Protein AF-0000000077498565 (afdb_homodimer)

pLDDT: mean 77.13, std 24.55, range [16.66, 98.38]

Structure (mmCIF, N/CA/C/O backbone):
data_AF-0000000077498565-model_v1
#
loop_
_entity.id
_entity.type
_entity.pdbx_description
1 polymer 'PGBD5 protein'
#
loop_
_atom_site.group_PDB
_atom_site.id
_atom_site.type_symbol
_atom_site.label_atom_id
_atom_site.label_alt_id
_atom_site.label_comp_id
_atom_site.label_asym_id
_atom_site.label_entity_id
_atom_site.label_seq_id
_atom_site.pdbx_PDB_ins_code
_atom_site.Cartn_x
_atom_site.Cartn_y
_atom_site.Cartn_z
_atom_site.occupancy
_atom_site.B_iso_or_equiv
_atom_site.auth_seq_id
_atom_site.auth_comp_id
_atom_site.auth_asym_id
_atom_site.auth_atom_id
_atom_site.pdbx_PDB_model_num
ATOM 1 N N . MET A 1 1 ? 19.656 -50.844 2.588 1 38.56 1 MET A N 1
ATOM 2 C CA . MET A 1 1 ? 18.281 -50.594 2.15 1 38.56 1 MET A CA 1
ATOM 3 C C . MET A 1 1 ? 17.578 -49.656 3.125 1 38.56 1 MET A C 1
ATOM 5 O O . MET A 1 1 ? 16.844 -48.75 2.709 1 38.56 1 MET A O 1
ATOM 9 N N . ASP A 1 2 ? 17.828 -49.844 4.434 1 45.5 2 ASP A N 1
ATOM 10 C CA . ASP A 1 2 ? 17.141 -49.094 5.488 1 45.5 2 ASP A CA 1
ATOM 11 C C . ASP A 1 2 ? 17.703 -47.688 5.598 1 45.5 2 ASP A C 1
ATOM 13 O O . ASP A 1 2 ? 16.953 -46.75 5.875 1 45.5 2 ASP A O 1
ATOM 17 N N . ALA 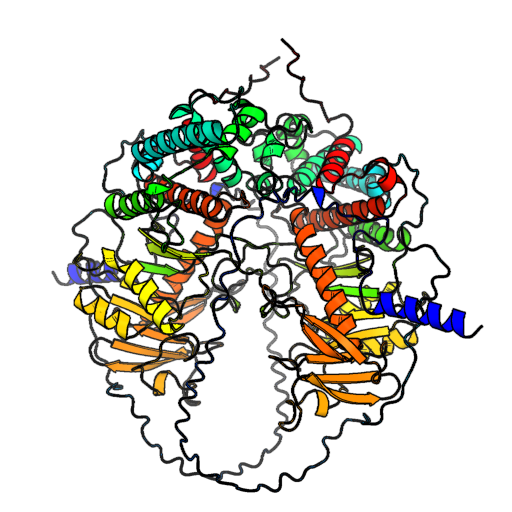A 1 3 ? 18.984 -47.594 5.527 1 50.53 3 ALA A N 1
ATOM 18 C CA . ALA A 1 3 ? 19.625 -46.281 5.672 1 50.53 3 ALA A CA 1
ATOM 19 C C . ALA A 1 3 ? 19.266 -45.375 4.508 1 50.53 3 ALA A C 1
ATOM 21 O O . ALA A 1 3 ? 19.062 -44.156 4.695 1 50.53 3 ALA A O 1
ATOM 22 N N . GLU A 1 4 ? 19.281 -45.906 3.363 1 44.91 4 GLU A N 1
ATOM 23 C CA . GLU A 1 4 ? 18.891 -45.125 2.193 1 44.91 4 GLU A CA 1
ATOM 24 C C . GLU A 1 4 ? 17.438 -44.656 2.279 1 44.91 4 GLU A C 1
ATOM 26 O O . GLU A 1 4 ? 17.109 -43.531 1.896 1 44.91 4 GLU A O 1
ATOM 31 N N . GLU A 1 5 ? 16.578 -45.562 2.777 1 41.78 5 GLU A N 1
ATOM 32 C CA . GLU A 1 5 ? 15.172 -45.188 2.982 1 41.78 5 GLU A CA 1
ATOM 33 C C . GLU A 1 5 ? 15.031 -44.125 4.051 1 41.78 5 GLU A C 1
ATOM 35 O O . GLU A 1 5 ? 14.203 -43.219 3.918 1 41.78 5 GLU A O 1
ATOM 40 N N . GLU A 1 6 ? 15.828 -44.219 5.062 1 44.88 6 GLU A N 1
ATOM 41 C CA . GLU A 1 6 ? 15.797 -43.219 6.125 1 44.88 6 GLU A CA 1
ATOM 42 C C . GLU A 1 6 ? 16.25 -41.844 5.609 1 44.88 6 GLU A C 1
ATOM 44 O O . GLU A 1 6 ? 15.68 -40.812 5.98 1 44.88 6 GLU A O 1
ATOM 49 N N . GLN A 1 7 ? 17.266 -41.812 4.832 1 42.19 7 GLN A N 1
ATOM 50 C CA . GLN A 1 7 ? 17.75 -40.562 4.254 1 42.19 7 GLN A CA 1
ATOM 51 C C . GLN A 1 7 ? 16.75 -40 3.264 1 42.19 7 GLN A C 1
ATOM 53 O O . GLN A 1 7 ? 16.578 -38.781 3.189 1 42.19 7 GLN A O 1
ATOM 58 N N . ARG A 1 8 ? 16.172 -40.812 2.443 1 43.88 8 ARG A N 1
ATOM 59 C CA . ARG A 1 8 ? 15.117 -40.375 1.535 1 43.88 8 ARG A CA 1
ATOM 60 C C . ARG A 1 8 ? 13.906 -39.875 2.307 1 43.88 8 ARG A C 1
ATOM 62 O O . ARG A 1 8 ? 13.281 -38.875 1.92 1 43.88 8 ARG A O 1
ATOM 69 N N . ARG A 1 9 ? 13.594 -40.531 3.371 1 43.62 9 ARG A N 1
ATOM 70 C CA . ARG A 1 9 ? 12.516 -40.125 4.258 1 43.62 9 ARG A CA 1
ATOM 71 C C . ARG A 1 9 ? 12.844 -38.781 4.906 1 43.62 9 ARG A C 1
ATOM 73 O O . ARG A 1 9 ? 11.977 -37.906 5.02 1 43.62 9 ARG A O 1
ATOM 80 N N . ALA A 1 10 ? 13.984 -38.688 5.398 1 44.84 10 ALA A N 1
ATOM 81 C CA . ALA A 1 10 ? 14.414 -37.438 6.023 1 44.84 10 ALA A CA 1
ATOM 82 C C . ALA A 1 10 ? 14.406 -36.281 5.023 1 44.84 10 ALA A C 1
ATOM 84 O O . ALA A 1 10 ? 14.023 -35.156 5.359 1 44.84 10 ALA A O 1
ATOM 85 N N . GLY A 1 11 ? 14.844 -36.594 3.824 1 43.94 11 GLY A N 1
ATOM 86 C CA . GLY A 1 11 ? 14.828 -35.562 2.771 1 43.94 11 GLY A CA 1
ATOM 87 C C . GLY A 1 11 ? 13.422 -35.188 2.355 1 43.94 11 GLY A C 1
ATOM 88 O O . GLY A 1 11 ? 13.156 -34 2.111 1 43.94 11 GLY A O 1
ATOM 89 N N . GLY A 1 12 ? 12.594 -36.188 2.236 1 45.84 12 GLY A N 1
ATOM 90 C CA . GLY A 1 12 ? 11.195 -35.938 1.886 1 45.84 12 GLY A CA 1
ATOM 91 C C . GLY A 1 12 ? 10.461 -35.094 2.908 1 45.84 12 GLY A C 1
ATOM 92 O O . GLY A 1 12 ? 9.633 -34.25 2.547 1 45.84 12 GLY A O 1
ATOM 93 N N . LEU A 1 13 ? 10.734 -35.375 4.066 1 47.34 13 LEU A N 1
ATOM 94 C CA . LEU A 1 13 ? 10.094 -34.656 5.168 1 47.34 13 LEU A CA 1
ATOM 95 C C . LEU A 1 13 ? 10.562 -33.188 5.219 1 47.34 13 LEU A C 1
ATOM 97 O O . LEU A 1 13 ? 9.781 -32.312 5.543 1 47.34 13 LEU A O 1
ATOM 101 N N . HIS A 1 14 ? 11.766 -33.031 4.844 1 50.91 14 HIS A N 1
ATOM 102 C CA . HIS A 1 14 ? 12.305 -31.672 4.957 1 50.91 14 HIS A CA 1
ATOM 103 C C . HIS A 1 14 ? 11.57 -30.703 4.023 1 50.91 14 HIS A C 1
ATOM 105 O O . HIS A 1 14 ? 11.258 -29.578 4.41 1 50.91 14 HIS A O 1
ATOM 111 N N . HIS A 1 15 ? 11.219 -31.281 2.857 1 52.72 15 HIS A N 1
ATOM 112 C CA . HIS A 1 15 ? 10.547 -30.406 1.9 1 52.72 15 HIS A CA 1
ATOM 113 C C . HIS A 1 15 ? 9.102 -30.141 2.318 1 52.72 15 HIS A C 1
ATOM 115 O O . HIS A 1 15 ? 8.531 -29.109 1.965 1 52.72 15 HIS A O 1
ATOM 121 N N . LEU A 1 16 ? 8.625 -31.078 3.051 1 53.31 16 LEU A N 1
ATOM 122 C CA . LEU A 1 16 ? 7.254 -30.922 3.523 1 53.31 16 LEU A CA 1
ATOM 123 C C . LEU A 1 16 ? 7.184 -29.906 4.66 1 53.31 16 LEU A C 1
ATOM 125 O O . LEU A 1 16 ? 6.156 -29.266 4.855 1 53.31 16 LEU A O 1
ATOM 129 N N . LEU A 1 17 ? 8.297 -29.906 5.406 1 49.78 17 LEU A N 1
ATOM 130 C CA . LEU A 1 17 ? 8.273 -29.078 6.609 1 49.78 17 LEU A CA 1
ATOM 131 C C . LEU A 1 17 ? 8.734 -27.656 6.297 1 49.78 17 LEU A C 1
ATOM 133 O O . LEU A 1 17 ? 8.344 -26.719 6.988 1 49.78 17 LEU A O 1
ATOM 137 N N . ARG A 1 18 ? 9.727 -27.516 5.574 1 51.69 18 ARG A N 1
ATOM 138 C CA . ARG A 1 18 ? 10.289 -26.219 5.234 1 51.69 18 ARG A CA 1
ATOM 139 C C . ARG A 1 18 ? 10.367 -26.031 3.723 1 51.69 18 ARG A C 1
ATOM 141 O O . ARG A 1 18 ? 10.75 -26.953 3 1 51.69 18 ARG A O 1
ATOM 148 N N . PRO A 1 19 ? 9.68 -25.016 3.416 1 43.88 19 PRO A N 1
ATOM 149 C CA . PRO A 1 19 ? 10.062 -24.766 2.023 1 43.88 19 PRO A CA 1
ATOM 150 C C . PRO A 1 19 ? 11.578 -24.766 1.817 1 43.88 19 PRO A C 1
ATOM 152 O O . PRO A 1 19 ? 12.336 -24.562 2.77 1 43.88 19 PRO A O 1
ATOM 155 N N . PRO A 1 20 ? 12.141 -25.531 1.088 1 41.34 20 PRO A N 1
ATOM 156 C CA . PRO A 1 20 ? 13.602 -25.531 0.944 1 41.34 20 PRO A CA 1
ATOM 157 C C . PRO A 1 20 ? 14.242 -24.188 1.265 1 41.34 20 PRO A C 1
ATOM 159 O O . PRO A 1 20 ? 13.625 -23.141 1.045 1 41.34 20 PRO A O 1
ATOM 162 N N . PRO A 1 21 ? 15.094 -24.266 2.344 1 33.91 21 PRO A N 1
ATOM 163 C CA . PRO A 1 21 ? 15.695 -23.062 2.91 1 33.91 21 PRO A CA 1
ATOM 164 C C . PRO A 1 21 ? 15.781 -21.906 1.904 1 33.91 21 PRO A C 1
ATOM 166 O O . PRO A 1 21 ? 15.414 -20.781 2.225 1 33.91 21 PRO A O 1
ATOM 169 N N . ASN A 1 22 ? 17.156 -21.953 1.341 1 28.81 22 ASN A N 1
ATOM 170 C CA . ASN A 1 22 ? 17.516 -20.828 0.474 1 28.81 22 ASN A CA 1
ATOM 171 C C . ASN A 1 22 ? 16.453 -20.594 -0.599 1 28.81 22 ASN A C 1
ATOM 173 O O . ASN A 1 22 ? 16.266 -21.422 -1.489 1 28.81 22 ASN A O 1
ATOM 177 N N . PRO A 1 23 ? 15.383 -20.078 -0.339 1 32.12 23 PRO A N 1
ATOM 178 C CA . PRO A 1 23 ? 14.836 -19.797 -1.669 1 32.12 23 PRO A CA 1
ATOM 179 C C . PRO A 1 23 ? 15.922 -19.625 -2.727 1 32.12 23 PRO A C 1
ATOM 181 O O . PRO A 1 23 ? 15.625 -19.594 -3.924 1 32.12 23 PRO A O 1
ATOM 184 N N . ALA A 1 24 ? 17.094 -19.062 -2.369 1 28.34 24 ALA A N 1
ATOM 185 C CA . ALA A 1 24 ? 18.344 -19.109 -3.129 1 28.34 24 ALA A CA 1
ATOM 186 C C . ALA A 1 24 ? 18.812 -20.547 -3.352 1 28.34 24 ALA A C 1
ATOM 188 O O . ALA A 1 24 ? 19.5 -20.828 -4.332 1 28.34 24 ALA A O 1
ATOM 189 N N . ASP A 1 25 ? 18.828 -21.562 -2.385 1 27.95 25 ASP A N 1
ATOM 190 C CA . ASP A 1 25 ? 19.422 -22.875 -2.613 1 27.95 25 ASP A CA 1
ATOM 191 C C . ASP A 1 25 ? 18.453 -23.781 -3.359 1 27.95 25 ASP A C 1
ATOM 193 O O . ASP A 1 25 ? 18.703 -24.984 -3.518 1 27.95 25 ASP A O 1
ATOM 197 N N . HIS A 1 26 ? 17.25 -23.859 -3.395 1 26.8 26 HIS A N 1
ATOM 198 C CA . HIS A 1 26 ? 16.953 -24.438 -4.703 1 26.8 26 HIS A CA 1
ATOM 199 C C . HIS A 1 26 ? 17.656 -23.656 -5.816 1 26.8 26 HIS A C 1
ATOM 201 O O . HIS A 1 26 ? 17.766 -22.438 -5.746 1 26.8 26 HIS A O 1
ATOM 207 N N . GLU A 1 27 ? 18.625 -24.141 -6.637 1 26.91 27 GLU A N 1
ATOM 208 C CA . GLU A 1 27 ? 19.359 -23.547 -7.75 1 26.91 27 GLU A CA 1
ATOM 209 C C . GLU A 1 27 ? 18.562 -22.422 -8.406 1 26.91 27 GLU A C 1
ATOM 211 O O . GLU A 1 27 ? 19.141 -21.438 -8.859 1 26.91 27 GLU A O 1
ATOM 216 N N . GLY A 1 28 ? 17.422 -22.656 -8.875 1 24.58 28 GLY A N 1
ATOM 217 C CA . GLY A 1 28 ? 16.797 -21.844 -9.906 1 24.58 28 GLY A CA 1
ATOM 218 C C . GLY A 1 28 ? 16.312 -20.5 -9.383 1 24.58 28 GLY A C 1
ATOM 219 O O . GLY A 1 28 ? 16.578 -19.453 -9.992 1 24.58 28 GLY A O 1
ATOM 220 N N . LEU A 1 29 ? 15.195 -20.359 -8.656 1 27.5 29 LEU A N 1
ATOM 221 C CA . LEU A 1 29 ? 14.609 -19.031 -8.664 1 27.5 29 LEU A CA 1
ATOM 222 C C . LEU A 1 29 ? 15.273 -18.141 -7.613 1 27.5 29 LEU A C 1
ATOM 224 O O . LEU A 1 29 ? 14.883 -18.156 -6.445 1 27.5 29 LEU A O 1
ATOM 228 N N . GLN A 1 30 ? 16.594 -18 -7.438 1 27.67 30 GLN A N 1
ATOM 229 C CA . GLN A 1 30 ? 17.25 -16.922 -6.707 1 27.67 30 GLN A CA 1
ATOM 230 C C . GLN A 1 30 ? 16.594 -15.57 -7.012 1 27.67 30 GLN A C 1
ATOM 232 O O . GLN A 1 30 ? 16.75 -15.031 -8.109 1 27.67 30 GLN A O 1
ATOM 237 N N . ILE A 1 31 ? 15.508 -15.305 -6.613 1 30.55 31 ILE A N 1
ATOM 238 C CA . ILE A 1 31 ? 15.242 -13.875 -6.699 1 30.55 31 ILE A CA 1
ATOM 239 C C . ILE A 1 31 ? 16.391 -13.102 -6.047 1 30.55 31 ILE A C 1
ATOM 241 O O . ILE A 1 31 ? 16.703 -13.305 -4.871 1 30.55 31 ILE A O 1
ATOM 245 N N . SER A 1 32 ? 17.625 -12.883 -6.672 1 28.09 32 SER A N 1
ATOM 246 C CA . SER A 1 32 ? 18.844 -12.188 -6.27 1 28.09 32 SER A CA 1
ATOM 247 C C . SER A 1 32 ? 18.578 -11.227 -5.117 1 28.09 32 SER A C 1
ATOM 249 O O . SER A 1 32 ? 17.594 -10.477 -5.141 1 28.09 32 SER A O 1
ATOM 251 N N . ASP A 1 33 ? 19.094 -11.406 -3.973 1 30.11 33 ASP A N 1
ATOM 252 C CA . ASP A 1 33 ? 19.422 -10.492 -2.881 1 30.11 33 ASP A CA 1
ATOM 253 C C . ASP A 1 33 ? 19.953 -9.164 -3.416 1 30.11 33 ASP A C 1
ATOM 255 O O . ASP A 1 33 ? 20.203 -8.234 -2.648 1 30.11 33 ASP A O 1
ATOM 259 N N . ASP A 1 34 ? 20.828 -9.156 -4.48 1 28.14 34 ASP A N 1
ATOM 260 C CA . ASP A 1 34 ? 21.453 -7.988 -5.102 1 28.14 34 ASP A CA 1
ATOM 261 C C . ASP A 1 34 ? 20.422 -6.891 -5.363 1 28.14 34 ASP A C 1
ATOM 263 O O . ASP A 1 34 ? 20.766 -5.82 -5.875 1 28.14 34 ASP A O 1
ATOM 267 N N . MET A 1 35 ? 19.391 -7.219 -5.578 1 26.42 35 MET A N 1
ATOM 268 C CA . MET A 1 35 ? 18.594 -6 -5.711 1 26.42 35 MET A CA 1
ATOM 269 C C . MET A 1 35 ? 18.609 -5.199 -4.41 1 26.42 35 MET A C 1
ATOM 271 O O . MET A 1 35 ? 18.297 -4.008 -4.41 1 26.42 35 MET A O 1
ATOM 275 N N . PHE A 1 36 ? 18.547 -5.824 -3.15 1 26.69 36 PHE A N 1
ATOM 276 C CA . PHE A 1 36 ? 18.75 -5.035 -1.941 1 26.69 36 PHE A CA 1
ATOM 277 C C . PHE A 1 36 ? 20.234 -4.844 -1.662 1 26.69 36 PHE A C 1
ATOM 279 O O . PHE A 1 36 ? 20.906 -5.758 -1.177 1 26.69 36 PHE A O 1
ATOM 286 N N . GLY A 1 37 ? 21.047 -4.23 -2.451 1 24.11 37 GLY A N 1
ATOM 287 C CA . GLY A 1 37 ? 22.438 -3.793 -2.379 1 24.11 37 GLY A CA 1
ATOM 288 C C . GLY A 1 37 ? 22.844 -3.346 -0.989 1 24.11 37 GLY A C 1
ATOM 289 O O . GLY A 1 37 ? 23.391 -2.252 -0.819 1 24.11 37 GLY A O 1
ATOM 290 N N . GLY A 1 38 ? 22.219 -3.527 0.089 1 23.86 38 GLY A N 1
ATOM 291 C CA . GLY A 1 38 ? 22.906 -3 1.255 1 23.86 38 GLY A CA 1
ATOM 292 C C . GLY A 1 38 ? 24.25 -3.646 1.489 1 23.86 38 GLY A C 1
ATOM 293 O O . GLY A 1 38 ? 24.359 -4.871 1.541 1 23.86 38 GLY A O 1
ATOM 294 N N . SER A 1 39 ? 25.375 -3.115 0.934 1 22.45 39 SER A N 1
ATOM 295 C CA . SER A 1 39 ? 26.719 -3.355 1.448 1 22.45 39 SER A CA 1
ATOM 296 C C . SER A 1 39 ? 26.766 -3.211 2.967 1 22.45 39 SER A C 1
ATOM 298 O O . SER A 1 39 ? 26.281 -2.217 3.516 1 22.45 39 SER A O 1
ATOM 300 N N . ALA A 1 40 ? 26.953 -4.23 3.736 1 23.8 40 ALA A N 1
ATOM 301 C CA . ALA A 1 40 ? 27.391 -4.273 5.129 1 23.8 40 ALA A CA 1
ATOM 302 C C . ALA A 1 40 ? 28.719 -3.529 5.312 1 23.8 40 ALA A C 1
ATOM 304 O O . ALA A 1 40 ? 29.75 -3.957 4.797 1 23.8 40 ALA A O 1
ATOM 305 N N . SER A 1 41 ? 28.844 -2.191 5.281 1 21.86 41 SER A N 1
ATOM 306 C CA . SER A 1 41 ? 30.078 -1.685 5.875 1 21.86 41 SER A CA 1
ATOM 307 C C . SER A 1 41 ? 30.297 -2.273 7.262 1 21.86 41 SER A C 1
ATOM 309 O O . SER A 1 41 ? 29.391 -2.275 8.102 1 21.86 41 SER A O 1
ATOM 311 N N . SER A 1 42 ? 31.312 -3.16 7.516 1 21.89 42 SER A N 1
ATOM 312 C CA . SER A 1 42 ? 31.938 -3.805 8.664 1 21.89 42 SER A CA 1
ATOM 313 C C . SER A 1 42 ? 32.312 -2.783 9.734 1 21.89 42 SER A C 1
ATOM 315 O O . SER A 1 42 ? 32.969 -3.119 10.719 1 21.89 42 SER A O 1
ATOM 317 N N . ASP A 1 43 ? 32.375 -1.448 9.625 1 20.16 43 ASP A N 1
ATOM 318 C CA . ASP A 1 43 ? 33.125 -0.841 10.719 1 20.16 43 ASP A CA 1
ATOM 319 C C . ASP A 1 43 ? 32.5 -1.177 12.07 1 20.16 43 ASP A C 1
ATOM 321 O O . ASP A 1 43 ? 31.312 -0.915 12.289 1 20.16 43 ASP A O 1
ATOM 325 N N . ASP A 1 44 ? 33.156 -2.156 12.922 1 19.98 44 ASP A N 1
ATOM 326 C CA . ASP A 1 44 ? 33.125 -2.863 14.203 1 19.98 44 ASP A CA 1
ATOM 327 C C . ASP A 1 44 ? 33 -1.885 15.367 1 19.98 44 ASP A C 1
ATOM 329 O O . ASP A 1 44 ? 32.656 -2.281 16.484 1 19.98 44 ASP A O 1
ATOM 333 N N . PRO A 1 45 ? 33.469 -0.618 15.5 1 20.36 45 PRO A N 1
ATOM 334 C CA . PRO A 1 45 ? 34.094 -0.458 16.812 1 20.36 45 PRO A CA 1
ATOM 335 C C . PRO A 1 45 ? 33.094 -0.563 17.969 1 20.36 45 PRO A C 1
ATOM 337 O O . PRO A 1 45 ? 33.5 -0.677 19.125 1 20.36 45 PRO A O 1
ATOM 340 N N . PHE A 1 46 ? 31.891 0.176 17.891 1 19.17 46 PHE A N 1
ATOM 341 C CA . PHE A 1 46 ? 31.438 0.581 19.219 1 19.17 46 PHE A CA 1
ATOM 342 C C . PHE A 1 46 ? 31.016 -0.633 20.031 1 19.17 46 PHE A C 1
ATOM 344 O O . PHE A 1 46 ? 30.391 -1.561 19.516 1 19.17 46 PHE A O 1
ATOM 351 N N . THR A 1 47 ? 31.656 -0.872 21.266 1 17.8 47 THR A N 1
ATOM 352 C CA . THR A 1 47 ? 31.641 -1.717 22.453 1 17.8 47 THR A CA 1
ATOM 353 C C . THR A 1 47 ? 30.219 -1.926 22.969 1 17.8 47 THR A C 1
ATOM 355 O O . THR A 1 47 ? 29.328 -1.145 22.656 1 17.8 47 THR A O 1
ATOM 358 N N . GLY A 1 48 ? 29.984 -3.084 23.766 1 17.27 48 GLY A N 1
ATOM 359 C CA . GLY A 1 48 ? 29.047 -4.004 24.391 1 17.27 48 GLY A CA 1
ATOM 360 C C . GLY A 1 48 ? 28.203 -3.359 25.484 1 17.27 48 GLY A C 1
ATOM 361 O O . GLY A 1 48 ? 27.516 -4.051 26.234 1 17.27 48 GLY A O 1
ATOM 362 N N . SER A 1 49 ? 28 -2.076 25.719 1 17.62 49 SER A N 1
ATOM 363 C CA . SER A 1 49 ? 27.5 -2 27.094 1 17.62 49 SER A CA 1
ATOM 364 C C . SER A 1 49 ? 26.188 -2.773 27.25 1 17.62 49 SER A C 1
ATOM 366 O O . SER A 1 49 ? 25.344 -2.771 26.344 1 17.62 49 SER A O 1
ATOM 368 N N . GLU A 1 50 ? 26.141 -3.846 28.203 1 17.53 50 GLU A N 1
ATOM 369 C CA . GLU A 1 50 ? 25.328 -4.879 28.828 1 17.53 50 GLU A CA 1
ATOM 370 C C . GLU A 1 50 ? 24.062 -4.293 29.422 1 17.53 50 GLU A C 1
ATOM 372 O O . GLU A 1 50 ? 24.109 -3.568 30.422 1 17.53 50 GLU A O 1
ATOM 377 N N . MET A 1 51 ? 23.328 -3.398 28.797 1 16.78 51 MET A N 1
ATOM 378 C CA . MET A 1 51 ? 22.297 -2.914 29.703 1 16.78 51 MET A CA 1
ATOM 379 C C . MET A 1 51 ? 21.469 -4.074 30.266 1 16.78 51 MET A C 1
ATOM 381 O O . MET A 1 51 ? 21.078 -4.977 29.516 1 16.78 51 MET A O 1
ATOM 385 N N . ASP A 1 52 ? 21.469 -4.332 31.594 1 16.97 52 ASP A N 1
ATOM 386 C CA . ASP A 1 52 ? 20.906 -5.207 32.625 1 16.97 52 ASP A CA 1
ATOM 387 C C . ASP A 1 52 ? 19.391 -5.312 32.469 1 16.97 52 ASP A C 1
ATOM 389 O O . ASP A 1 52 ? 18.75 -4.41 31.938 1 16.97 52 ASP A O 1
ATOM 393 N N . GLN A 1 53 ? 18.828 -6.539 32.719 1 17.52 53 GLN A N 1
ATOM 394 C CA . GLN A 1 53 ? 17.609 -7.324 32.781 1 17.52 53 GLN A CA 1
ATOM 395 C C . GLN A 1 53 ? 16.594 -6.691 33.75 1 17.52 53 GLN A C 1
ATOM 397 O O . GLN A 1 53 ? 15.602 -7.316 34.125 1 17.52 53 GLN A O 1
ATOM 402 N N . SER A 1 54 ? 16.578 -5.363 34.125 1 17.27 54 SER A N 1
ATOM 403 C CA . SER A 1 54 ? 15.828 -5.297 35.344 1 17.27 54 SER A CA 1
ATOM 404 C C . SER A 1 54 ? 14.375 -5.723 35.125 1 17.27 54 SER A C 1
ATOM 406 O O . SER A 1 54 ? 13.773 -5.395 34.125 1 17.27 54 SER A O 1
ATOM 408 N N . ASP A 1 55 ? 13.844 -6.75 36 1 17.38 55 ASP A N 1
ATOM 409 C CA . ASP A 1 55 ? 12.758 -7.625 36.438 1 17.38 55 ASP A CA 1
ATOM 410 C C . ASP A 1 55 ? 11.523 -6.816 36.812 1 17.38 55 ASP A C 1
ATOM 412 O O . ASP A 1 55 ? 10.578 -7.359 37.375 1 17.38 55 ASP A O 1
ATOM 416 N N . ASP A 1 56 ? 11.453 -5.453 36.719 1 17.55 56 ASP A N 1
ATOM 417 C CA . ASP A 1 56 ? 10.5 -4.973 37.719 1 17.55 56 ASP A CA 1
ATOM 418 C C . ASP A 1 56 ? 9.078 -5.406 37.375 1 17.55 56 ASP A C 1
ATOM 420 O O . ASP A 1 56 ? 8.539 -5.008 36.344 1 17.55 56 ASP A O 1
ATOM 424 N N . CYS A 1 57 ? 8.578 -6.613 37.906 1 17.94 57 CYS A N 1
ATOM 425 C CA . CYS A 1 57 ? 7.387 -7.395 38.219 1 17.94 57 CYS A CA 1
ATOM 426 C C . CYS A 1 57 ? 6.312 -6.527 38.875 1 17.94 57 CYS A C 1
ATOM 428 O O . CYS A 1 57 ? 5.383 -7.047 39.469 1 17.94 57 CYS A O 1
ATOM 430 N N . ALA A 1 58 ? 6.352 -5.199 38.969 1 18.14 58 ALA A N 1
ATOM 431 C CA . ALA A 1 58 ? 5.398 -4.918 40.031 1 18.14 58 ALA A CA 1
ATOM 432 C C . ALA A 1 58 ? 3.99 -5.359 39.656 1 18.14 58 ALA A C 1
ATOM 434 O O . ALA A 1 58 ? 3.393 -4.805 38.719 1 18.14 58 ALA A O 1
ATOM 435 N N . VAL A 1 59 ? 3.721 -6.699 39.812 1 19.45 59 VAL A N 1
ATOM 436 C CA . VAL A 1 59 ? 2.439 -7.383 39.938 1 19.45 59 VAL A CA 1
ATOM 437 C C . VAL A 1 59 ? 1.576 -6.652 40.969 1 19.45 59 VAL A C 1
ATOM 439 O O . VAL A 1 59 ? 1.886 -6.648 42.156 1 19.45 59 VAL A O 1
ATOM 442 N N . PRO A 1 60 ? 1.412 -5.316 41 1 20 60 PRO A N 1
ATOM 443 C CA . PRO A 1 60 ? 0.531 -5.129 42.156 1 20 60 PRO A CA 1
ATOM 444 C C . PRO A 1 60 ? -0.685 -6.051 42.125 1 20 60 PRO A C 1
ATOM 446 O O . PRO A 1 60 ? -1.373 -6.137 41.125 1 20 60 PRO A O 1
ATOM 449 N N . GLY A 1 61 ? -0.56 -7.262 42.875 1 18.5 61 GLY A N 1
ATOM 450 C CA . GLY A 1 61 ? -1.499 -8.281 43.312 1 18.5 61 GLY A CA 1
ATOM 451 C C . GLY A 1 61 ? -2.727 -7.699 44 1 18.5 61 GLY A C 1
ATOM 452 O O . GLY A 1 61 ? -3.436 -8.406 44.719 1 18.5 61 GLY A O 1
ATOM 453 N N . GLU A 1 62 ? -3.166 -6.434 43.844 1 19.55 62 GLU A N 1
ATOM 454 C CA . GLU A 1 62 ? -4.281 -6.438 44.812 1 19.55 62 GLU A CA 1
ATOM 455 C C . GLU A 1 62 ? -5.223 -7.613 44.531 1 19.55 62 GLU A C 1
ATOM 457 O O . GLU A 1 62 ? -5.531 -7.922 43.375 1 19.55 62 GLU A O 1
ATOM 462 N N . GLU A 1 63 ? -5.227 -8.594 45.562 1 20.27 63 GLU A N 1
ATOM 463 C CA . GLU A 1 63 ? -5.98 -9.773 45.969 1 20.27 63 GLU A CA 1
ATOM 464 C C . GLU A 1 63 ? -7.48 -9.516 45.938 1 20.27 63 GLU A C 1
ATOM 466 O O . GLU A 1 63 ? -8.047 -8.922 46.844 1 20.27 63 GLU A O 1
ATOM 471 N N . GLU A 1 64 ? -8.078 -8.703 45.156 1 19.67 64 GLU A N 1
ATOM 472 C CA . GLU A 1 64 ? -9.477 -8.742 45.562 1 19.67 64 GLU A CA 1
ATOM 473 C C . GLU A 1 64 ? -10 -10.18 45.625 1 19.67 64 GLU A C 1
ATOM 475 O O . GLU A 1 64 ? -9.695 -10.992 44.75 1 19.67 64 GLU A O 1
ATOM 480 N N . ASP A 1 65 ? -10.258 -10.656 46.875 1 19.73 65 ASP A N 1
ATOM 481 C CA . ASP A 1 65 ? -10.859 -11.867 47.406 1 19.73 65 ASP A CA 1
ATOM 482 C C . ASP A 1 65 ? -12.109 -12.258 46.625 1 19.73 65 ASP A C 1
ATOM 484 O O . ASP A 1 65 ? -13.156 -11.617 46.75 1 19.73 65 ASP A O 1
ATOM 488 N N . SER A 1 66 ? -12.055 -12.203 45.344 1 19.84 66 SER A N 1
ATOM 489 C CA . SER A 1 66 ? -13.32 -12.734 44.844 1 19.84 66 SER A CA 1
ATOM 490 C C . SER A 1 66 ? -13.672 -14.055 45.531 1 19.84 66 SER A C 1
ATOM 492 O O . SER A 1 66 ? -12.812 -14.93 45.656 1 19.84 66 SER A O 1
ATOM 494 N N . GLU A 1 67 ? -14.453 -13.961 46.594 1 20.05 67 GLU A N 1
ATOM 495 C CA . GLU A 1 67 ? -15.094 -15.133 47.188 1 20.05 67 GLU A CA 1
ATOM 496 C C . GLU A 1 67 ? -15.508 -16.125 46.094 1 20.05 67 GLU A C 1
ATOM 498 O O . GLU A 1 67 ? -15.969 -15.727 45.031 1 20.05 67 GLU A O 1
ATOM 503 N N . GLU A 1 68 ? -14.828 -17.234 46.219 1 20.58 68 GLU A N 1
ATOM 504 C CA . GLU A 1 68 ? -14.969 -18.547 45.594 1 20.58 68 GLU A CA 1
ATOM 505 C C . GLU A 1 68 ? -16.422 -18.984 45.531 1 20.58 68 GLU A C 1
ATOM 507 O O . G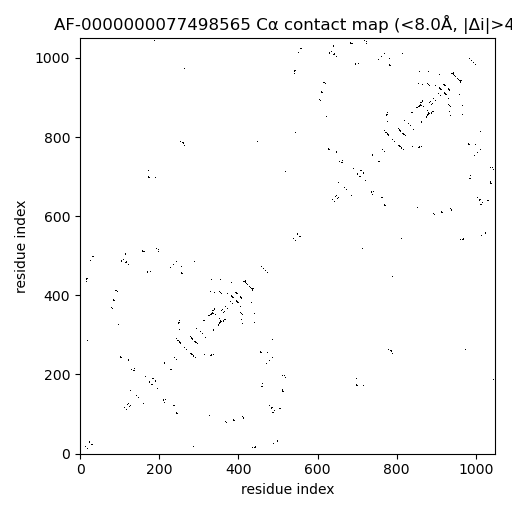LU A 1 68 ? -16.969 -19.438 46.562 1 20.58 68 GLU A O 1
ATOM 512 N N . MET A 1 69 ? -17.359 -18.062 45.219 1 22.83 69 MET A N 1
ATOM 513 C CA . MET A 1 69 ? -18.594 -18.859 45.281 1 22.83 69 MET A CA 1
ATOM 514 C C . MET A 1 69 ? -18.516 -20.094 44.406 1 22.83 69 MET A C 1
ATOM 516 O O . MET A 1 69 ? -18.344 -19.984 43.188 1 22.83 69 MET A O 1
ATOM 520 N N . GLY A 1 70 ? -17.781 -21.078 44.969 1 20.66 70 GLY A N 1
ATOM 521 C CA . GLY A 1 70 ? -17.547 -22.438 44.562 1 20.66 70 GLY A CA 1
ATOM 522 C C . GLY A 1 70 ? -18.812 -23.156 44.094 1 20.66 70 GLY A C 1
ATOM 523 O O . GLY A 1 70 ? -19.312 -24.016 44.812 1 20.66 70 GLY A O 1
ATOM 524 N N . ASP A 1 71 ? -19.812 -22.406 43.656 1 23.5 71 ASP A N 1
ATOM 525 C CA . ASP A 1 71 ? -20.781 -23.469 43.438 1 23.5 71 ASP A CA 1
ATOM 526 C C . ASP A 1 71 ? -20.266 -24.516 42.469 1 23.5 71 ASP A C 1
ATOM 528 O O . ASP A 1 71 ? -19.734 -24.172 41.406 1 23.5 71 ASP A O 1
ATOM 532 N N . GLU A 1 72 ? -19.672 -25.516 43.062 1 23.88 72 GLU A N 1
ATOM 533 C CA . GLU A 1 72 ? -19.297 -26.781 42.438 1 23.88 72 GLU A CA 1
ATOM 534 C C . GLU A 1 72 ? -20.359 -27.234 41.438 1 23.88 72 GLU A C 1
ATOM 536 O O . GLU A 1 72 ? -21.375 -27.812 41.812 1 23.88 72 GLU A O 1
ATOM 541 N N . ASP A 1 73 ? -20.844 -26.312 40.625 1 25.98 73 ASP A N 1
ATOM 542 C CA . ASP A 1 73 ? -21.734 -27.094 39.781 1 25.98 73 ASP A CA 1
ATOM 543 C C . ASP A 1 73 ? -21.016 -28.297 39.188 1 25.98 73 ASP A C 1
ATOM 545 O O . ASP A 1 73 ? -19.859 -28.188 38.781 1 25.98 73 ASP A O 1
ATOM 549 N N . GLU A 1 74 ? -21.266 -29.406 39.781 1 26.72 74 GLU A N 1
ATOM 550 C CA . GLU A 1 74 ? -20.938 -30.719 39.25 1 26.72 74 GLU A CA 1
ATOM 551 C C . GLU A 1 74 ? -21.094 -30.719 37.719 1 26.72 74 GLU A C 1
ATOM 553 O O . GLU A 1 74 ? -22.203 -30.719 37.188 1 26.72 74 GLU A O 1
ATOM 558 N N . ASP A 1 75 ? -20.438 -29.734 37.125 1 28.59 75 ASP A N 1
ATOM 559 C CA . ASP A 1 75 ? -20.453 -29.906 35.656 1 28.59 75 ASP A CA 1
ATOM 560 C C . ASP A 1 75 ? -20.219 -31.359 35.281 1 28.59 75 ASP A C 1
ATOM 562 O O . ASP A 1 75 ? -19.203 -31.953 35.656 1 28.59 75 ASP A O 1
ATOM 566 N N . GLY A 1 76 ? -21.281 -32.094 35.406 1 27.34 76 GLY A N 1
ATOM 567 C CA . GLY A 1 76 ? -21.25 -33.406 34.781 1 27.34 76 GLY A CA 1
ATOM 568 C C . GLY A 1 76 ? -20.453 -33.469 33.5 1 27.34 76 GLY A C 1
ATOM 569 O O . GLY A 1 76 ? -20.625 -32.594 32.625 1 27.34 76 GLY A O 1
ATOM 570 N N . GLY A 1 77 ? -19.172 -33.625 33.594 1 32.53 77 GLY A N 1
ATOM 571 C CA . GLY A 1 77 ? -18.25 -34 32.531 1 32.53 77 GLY A CA 1
ATOM 572 C C . GLY A 1 77 ? -18.906 -34.781 31.422 1 32.53 77 GLY A C 1
ATOM 573 O O . GLY A 1 77 ? -18.844 -36 31.375 1 32.53 77 GLY A O 1
ATOM 574 N N . GLY A 1 78 ? -20.094 -34.406 31.156 1 33.69 78 GLY A N 1
ATOM 575 C CA . GLY A 1 78 ? -20.5 -35.156 30 1 33.69 78 GLY A CA 1
ATOM 576 C C . GLY A 1 78 ? -19.484 -35.125 28.875 1 33.69 78 GLY A C 1
ATOM 577 O O . GLY A 1 78 ? -18.938 -34.062 28.578 1 33.69 78 GLY A O 1
ATOM 578 N N . LYS A 1 79 ? -18.719 -36.031 28.609 1 42.72 79 LYS A N 1
ATOM 579 C CA . LYS A 1 79 ? -17.781 -36.312 27.531 1 42.72 79 LYS A CA 1
ATOM 580 C C . LYS A 1 79 ? -18.25 -35.688 26.203 1 42.72 79 LYS A C 1
ATOM 582 O O . LYS A 1 79 ? -19.297 -36.062 25.688 1 42.72 79 LYS A O 1
ATOM 587 N N . ALA A 1 80 ? -18.016 -34.438 25.938 1 52.09 80 ALA A N 1
ATOM 588 C CA . ALA A 1 80 ? -18.312 -33.812 24.641 1 52.09 80 ALA A CA 1
ATOM 589 C C . ALA A 1 80 ? -18.188 -34.844 23.516 1 52.09 80 ALA A C 1
ATOM 591 O O . ALA A 1 80 ? -17.266 -35.656 23.516 1 52.09 80 ALA A O 1
ATOM 592 N N . ASP A 1 81 ? -19.234 -35.25 23 1 62.56 81 ASP A N 1
ATOM 593 C CA . ASP A 1 81 ? -19.281 -36.219 21.906 1 62.56 81 ASP A CA 1
ATOM 594 C C . ASP A 1 81 ? -18.422 -35.781 20.719 1 62.56 81 ASP A C 1
ATOM 596 O O . ASP A 1 81 ? -18.703 -34.75 20.094 1 62.56 81 ASP A O 1
ATOM 600 N N . ASP A 1 82 ? -17.125 -36.219 20.656 1 81.19 82 ASP A N 1
ATOM 601 C CA . ASP A 1 82 ? -16.172 -35.875 19.625 1 81.19 82 ASP A CA 1
ATOM 602 C C . ASP A 1 82 ? -16.5 -36.594 18.312 1 81.19 82 ASP A C 1
ATOM 604 O O . ASP A 1 82 ? -15.695 -36.562 17.375 1 81.19 82 ASP A O 1
ATOM 608 N N . GLY A 1 83 ? -17.781 -36.906 18.281 1 81.06 83 GLY A N 1
ATOM 609 C CA . GLY A 1 83 ? -18.281 -37.438 17.031 1 81.06 83 GLY A CA 1
ATOM 610 C C . GLY A 1 83 ? -17.406 -38.531 16.453 1 81.06 83 GLY A C 1
ATOM 611 O O . GLY A 1 83 ? -17.109 -38.531 15.25 1 81.06 83 GLY A O 1
ATOM 612 N N . GLY A 1 84 ? -16.75 -39.406 17.172 1 87.06 84 GLY A N 1
ATOM 613 C CA . GLY A 1 84 ? -15.938 -40.5 16.703 1 87.06 84 GLY A CA 1
ATOM 614 C C . GLY A 1 84 ? -14.453 -40.219 16.75 1 87.06 84 GLY A C 1
ATOM 615 O O . GLY A 1 84 ? -13.633 -41.094 16.438 1 87.06 84 GLY A O 1
ATOM 616 N N . TRP A 1 85 ? -14.109 -39 17.094 1 94.06 85 TRP A N 1
ATOM 617 C CA . TRP A 1 85 ? -12.703 -38.656 17.25 1 94.06 85 TRP A CA 1
ATOM 618 C C . TRP A 1 85 ? -12.148 -39.219 18.562 1 94.06 85 TRP A C 1
ATOM 620 O O . TRP A 1 85 ? -12.828 -39.188 19.594 1 94.06 85 TRP A O 1
ATOM 630 N N . THR A 1 86 ? -10.914 -39.781 18.562 1 92.56 86 THR A N 1
ATOM 631 C CA . THR A 1 86 ? -10.32 -40.406 19.75 1 92.56 86 THR A CA 1
ATOM 632 C C . THR A 1 86 ? -9 -39.719 20.094 1 92.56 86 THR A C 1
ATOM 634 O O . THR A 1 86 ? -8.414 -39 19.281 1 92.56 86 THR A O 1
ATOM 637 N N . ALA A 1 87 ? -8.578 -39.938 21.297 1 90.94 87 ALA A N 1
ATOM 638 C CA . ALA A 1 87 ? -7.312 -39.406 21.781 1 90.94 87 ALA A CA 1
ATOM 639 C C . ALA A 1 87 ? -6.148 -40.312 21.438 1 90.94 87 ALA A C 1
ATOM 641 O O . ALA A 1 87 ? -4.984 -39.938 21.594 1 90.94 87 ALA A O 1
ATOM 642 N N . ASN A 1 88 ? -6.449 -41.438 20.953 1 86.12 88 ASN A N 1
ATOM 643 C CA . ASN A 1 88 ? -5.41 -42.406 20.578 1 86.12 88 ASN A CA 1
ATOM 644 C C . ASN A 1 88 ? -4.676 -41.969 19.312 1 86.12 88 ASN A C 1
ATOM 646 O O . ASN A 1 88 ? -5.301 -41.75 18.266 1 86.12 88 ASN A O 1
ATOM 650 N N . VAL A 1 89 ? -3.432 -41.844 19.484 1 84.69 89 VAL A N 1
ATOM 651 C CA . VAL A 1 89 ? -2.635 -41.312 18.375 1 84.69 89 VAL A CA 1
ATOM 652 C C . VAL A 1 89 ? -1.764 -42.438 17.797 1 84.69 89 VAL A C 1
ATOM 654 O O . VAL A 1 89 ? -1.168 -43.219 18.547 1 84.69 89 VAL A O 1
ATOM 657 N N . ALA A 1 90 ? -1.896 -42.688 16.547 1 87.19 90 ALA A N 1
ATOM 658 C CA . ALA A 1 90 ? -1.033 -43.625 15.844 1 87.19 90 ALA A CA 1
ATOM 659 C C . ALA A 1 90 ? -0.161 -42.906 14.812 1 87.19 90 ALA A C 1
ATOM 661 O O . ALA A 1 90 ? -0.6 -41.938 14.188 1 87.19 90 ALA A O 1
ATOM 662 N N . HIS A 1 91 ? 0.99 -43.406 14.781 1 88.5 91 HIS A N 1
ATOM 663 C CA . HIS A 1 91 ? 1.923 -42.812 13.812 1 88.5 91 HIS A CA 1
ATOM 664 C C . HIS A 1 91 ? 1.642 -43.312 12.406 1 88.5 91 HIS A C 1
ATOM 666 O O . HIS A 1 91 ? 1.312 -44.5 12.219 1 88.5 91 HIS A O 1
ATOM 672 N N . PHE A 1 92 ? 1.645 -42.406 11.477 1 87.56 92 PHE A N 1
ATOM 673 C CA . PHE A 1 92 ? 1.665 -42.781 10.07 1 87.56 92 PHE A CA 1
ATOM 674 C C . PHE A 1 92 ? 2.672 -41.938 9.289 1 87.56 92 PHE A C 1
ATOM 676 O O . PHE A 1 92 ? 3.045 -40.844 9.727 1 87.56 92 PHE A O 1
ATOM 683 N N . ASP A 1 93 ? 3.121 -42.438 8.195 1 86.06 93 ASP A N 1
ATOM 684 C CA . ASP A 1 93 ? 4.098 -41.75 7.371 1 86.06 93 ASP A CA 1
ATOM 685 C C . ASP A 1 93 ? 3.418 -40.719 6.484 1 86.06 93 ASP A C 1
ATOM 687 O O . ASP A 1 93 ? 2.328 -40.938 5.961 1 86.06 93 ASP A O 1
ATOM 691 N N . PRO A 1 94 ? 4.094 -39.562 6.43 1 86.25 94 PRO A N 1
ATOM 692 C CA . PRO A 1 94 ? 3.57 -38.562 5.488 1 86.25 94 PRO A CA 1
ATOM 693 C C . PRO A 1 94 ? 3.572 -39.062 4.047 1 86.25 94 PRO A C 1
ATOM 695 O O . PRO A 1 94 ? 4.316 -40 3.709 1 86.25 94 PRO A O 1
ATOM 698 N N . PRO A 1 95 ? 2.65 -38.531 3.252 1 86.81 95 PRO A N 1
ATOM 699 C CA . PRO A 1 95 ? 2.602 -38.969 1.857 1 86.81 95 PRO A CA 1
ATOM 700 C C . PRO A 1 95 ? 3.908 -38.719 1.11 1 86.81 95 PRO A C 1
ATOM 702 O O . PRO A 1 95 ? 4.496 -37.625 1.241 1 86.81 95 PRO A O 1
ATOM 705 N N . CYS A 1 96 ? 4.387 -39.688 0.388 1 84 96 CYS A N 1
ATOM 706 C CA . CYS A 1 96 ? 5.625 -39.594 -0.379 1 84 96 CYS A CA 1
ATOM 707 C C . CYS A 1 96 ? 5.363 -38.969 -1.755 1 84 96 CYS A C 1
ATOM 709 O O . CYS A 1 96 ? 4.438 -39.406 -2.455 1 84 96 CYS A O 1
ATOM 711 N N . PHE A 1 97 ? 6.172 -37.938 -1.948 1 82.19 97 PHE A N 1
ATOM 712 C CA . PHE A 1 97 ? 6.027 -37.312 -3.252 1 82.19 97 PHE A CA 1
ATOM 713 C C . PHE A 1 97 ? 6.504 -38.25 -4.363 1 82.19 97 PHE A C 1
ATOM 715 O O . PHE A 1 97 ? 7.621 -38.75 -4.309 1 82.19 97 PHE A O 1
ATOM 722 N N . SER A 1 98 ? 5.699 -38.781 -5.062 1 69.56 98 SER A N 1
ATOM 723 C CA . SER A 1 98 ? 6.094 -39.656 -6.176 1 69.56 98 SER A CA 1
ATOM 724 C C . SER A 1 98 ? 6.676 -38.844 -7.324 1 69.56 98 SER A C 1
ATOM 726 O O . SER A 1 98 ? 5.934 -38.219 -8.094 1 69.56 98 SER A O 1
ATOM 728 N N . ASP A 1 99 ? 7.984 -38.25 -7.059 1 60.78 99 ASP A N 1
ATOM 729 C CA . ASP A 1 99 ? 8.586 -37.312 -7.988 1 60.78 99 ASP A CA 1
ATOM 730 C C . ASP A 1 99 ? 9.008 -38 -9.289 1 60.78 99 ASP A C 1
ATOM 732 O O . ASP A 1 99 ? 10.141 -37.844 -9.734 1 60.78 99 ASP A O 1
ATOM 736 N N . GLY A 1 100 ? 8.562 -39.125 -9.586 1 55.41 100 GLY A N 1
ATOM 737 C CA . GLY A 1 100 ? 9.258 -39.656 -10.758 1 55.41 100 GLY A CA 1
ATOM 738 C C . GLY A 1 100 ? 9.688 -38.562 -11.719 1 55.41 100 GLY A C 1
ATOM 739 O O . GLY A 1 100 ? 10.516 -38.812 -12.602 1 55.41 100 GLY A O 1
ATOM 740 N N . GLY A 1 101 ? 9.227 -37.281 -11.641 1 61.53 101 GLY A N 1
ATOM 741 C CA . GLY A 1 101 ? 9.57 -36.344 -12.703 1 61.53 101 GLY A CA 1
ATOM 742 C C . GLY A 1 101 ? 10.141 -35.031 -12.188 1 61.53 101 GLY A C 1
ATOM 743 O O . GLY A 1 101 ? 10.219 -34.844 -10.977 1 61.53 101 GLY A O 1
ATOM 744 N N . LYS A 1 102 ? 10.938 -34.188 -13 1 75 102 LYS A N 1
ATOM 745 C CA . LYS A 1 102 ? 11.602 -32.875 -12.836 1 75 102 LYS A CA 1
ATOM 746 C C . LYS A 1 102 ? 10.602 -31.781 -12.508 1 75 102 LYS A C 1
ATOM 748 O O . LYS A 1 102 ? 9.555 -31.688 -13.141 1 75 102 LYS A O 1
ATOM 753 N N . VAL A 1 103 ? 10.641 -31.156 -11.211 1 85.69 103 VAL A N 1
ATOM 754 C CA . VAL A 1 103 ? 9.906 -29.938 -10.898 1 85.69 103 VAL A CA 1
ATOM 755 C C . VAL A 1 103 ? 10.43 -28.781 -11.75 1 85.69 103 VAL A C 1
ATOM 757 O O . VAL A 1 103 ? 11.641 -28.625 -11.914 1 85.69 103 VAL A O 1
ATOM 760 N N . GLY A 1 104 ? 9.516 -28.125 -12.383 1 88.62 104 GLY A N 1
ATOM 761 C CA . GLY A 1 104 ? 9.953 -27.031 -13.227 1 88.62 104 GLY A CA 1
ATOM 762 C C . GLY A 1 104 ? 9.219 -26.984 -14.555 1 88.62 104 GLY A C 1
ATOM 763 O O . GLY A 1 104 ? 8.18 -27.609 -14.719 1 88.62 104 GLY A O 1
ATOM 764 N N . PRO A 1 105 ? 9.773 -26.156 -15.469 1 91.88 105 PRO A N 1
ATOM 765 C CA . PRO A 1 105 ? 9.148 -26.078 -16.797 1 91.88 105 PRO A CA 1
ATOM 766 C C . PRO A 1 105 ? 9.125 -27.422 -17.516 1 91.88 105 PRO A C 1
ATOM 768 O O . PRO A 1 105 ? 10.094 -28.188 -17.438 1 91.88 105 PRO A O 1
ATOM 771 N N . VAL A 1 106 ? 7.996 -27.734 -18.141 1 92.5 106 VAL A N 1
ATOM 772 C CA . VAL A 1 106 ? 7.828 -29 -18.844 1 92.5 106 VAL A CA 1
ATOM 773 C C . VAL A 1 106 ? 8.711 -29.016 -20.094 1 92.5 106 VAL A C 1
ATOM 775 O O . VAL A 1 106 ? 9.391 -30 -20.359 1 92.5 106 VAL A O 1
ATOM 778 N N . ARG A 1 107 ? 8.688 -27.859 -20.766 1 90.62 107 ARG A N 1
ATOM 779 C CA . ARG A 1 107 ? 9.508 -27.734 -21.969 1 90.62 107 ARG A CA 1
ATOM 780 C C . ARG A 1 107 ? 10.945 -27.391 -21.625 1 90.62 107 ARG A C 1
ATOM 782 O O . ARG A 1 107 ? 11.203 -26.609 -20.703 1 90.62 107 ARG A O 1
ATOM 789 N N . ASP A 1 108 ? 11.82 -28.031 -22.281 1 87.94 108 ASP A N 1
ATOM 790 C CA . ASP A 1 108 ? 13.227 -27.703 -22.109 1 87.94 108 ASP A CA 1
ATOM 791 C C . ASP A 1 108 ? 13.562 -26.375 -22.797 1 87.94 108 ASP A C 1
ATOM 793 O O . ASP A 1 108 ? 13.547 -26.297 -24.016 1 87.94 108 ASP A O 1
ATOM 797 N N . MET A 1 109 ? 13.719 -25.391 -22.047 1 89.5 109 MET A N 1
ATOM 798 C CA . MET A 1 109 ? 14.07 -24.078 -22.578 1 89.5 109 MET A CA 1
ATOM 799 C C . MET A 1 109 ? 15.57 -23.969 -22.797 1 89.5 109 MET A C 1
ATOM 801 O O . MET A 1 109 ? 16.359 -24.391 -21.969 1 89.5 109 MET A O 1
ATOM 805 N N . ALA A 1 110 ? 15.945 -23.438 -23.922 1 92 110 ALA A N 1
ATOM 806 C CA . ALA A 1 110 ? 17.359 -23.25 -24.266 1 92 110 ALA A CA 1
ATOM 807 C C . ALA A 1 110 ? 18.031 -22.281 -23.312 1 92 110 ALA A C 1
ATOM 809 O O . ALA A 1 110 ? 17.391 -21.375 -22.781 1 92 110 ALA A O 1
ATOM 810 N N . PRO A 1 111 ? 19.266 -22.453 -23.047 1 92.69 111 PRO A N 1
ATOM 811 C CA . PRO A 1 111 ? 20 -21.547 -22.172 1 92.69 111 PRO A CA 1
ATOM 812 C C . PRO A 1 111 ? 20.016 -20.109 -22.688 1 92.69 111 PRO A C 1
ATOM 814 O O . PRO A 1 111 ? 20.234 -19.172 -21.906 1 92.69 111 PRO A O 1
ATOM 817 N N . ASP A 1 112 ? 19.734 -19.953 -23.953 1 93.81 112 ASP A N 1
ATOM 818 C CA . ASP A 1 112 ? 19.734 -18.609 -24.531 1 9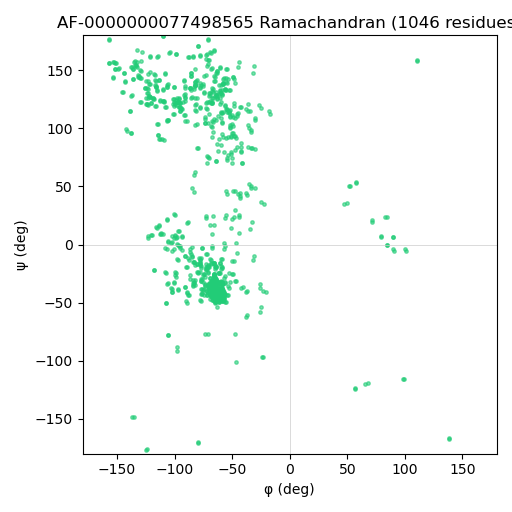3.81 112 ASP A CA 1
ATOM 819 C C . ASP A 1 112 ? 18.312 -18.062 -24.641 1 93.81 112 ASP A C 1
ATOM 821 O O . ASP A 1 112 ? 18.094 -17.031 -25.281 1 93.81 112 ASP A O 1
ATOM 825 N N . ALA A 1 113 ? 17.438 -18.812 -24.062 1 95.94 113 ALA A N 1
ATOM 826 C CA . ALA A 1 113 ? 16.047 -18.344 -24.078 1 95.94 113 ALA A CA 1
ATOM 827 C C . ALA A 1 113 ? 15.922 -16.969 -23.422 1 95.94 113 ALA A C 1
ATOM 829 O O . ALA A 1 113 ? 16.578 -16.703 -22.422 1 95.94 113 ALA A O 1
ATOM 830 N N . ARG A 1 114 ? 15.148 -16.125 -24.031 1 95.5 114 ARG A N 1
ATOM 831 C CA . ARG A 1 114 ? 14.922 -14.773 -23.547 1 95.5 114 ARG A CA 1
ATOM 832 C C . ARG A 1 114 ? 13.609 -14.68 -22.766 1 95.5 114 ARG A C 1
ATOM 834 O O . ARG A 1 114 ? 12.766 -15.57 -22.859 1 95.5 114 ARG A O 1
ATOM 841 N N . PRO A 1 115 ? 13.375 -13.672 -22 1 97.19 115 PRO A N 1
ATOM 842 C CA . PRO A 1 115 ? 12.164 -13.508 -21.188 1 97.19 115 PRO A CA 1
ATOM 843 C C . PRO A 1 115 ? 10.883 -13.664 -22 1 97.19 115 PRO A C 1
ATOM 845 O O . PRO A 1 115 ? 9.906 -14.242 -21.516 1 97.19 115 PRO A O 1
ATOM 848 N N . ILE A 1 116 ? 10.852 -13.195 -23.203 1 97.81 116 ILE A N 1
ATOM 849 C CA . ILE A 1 116 ? 9.648 -13.234 -24.031 1 97.81 116 ILE A CA 1
ATOM 850 C C . ILE A 1 116 ? 9.305 -14.688 -24.359 1 97.81 116 ILE A C 1
ATOM 852 O O . ILE A 1 116 ? 8.133 -15.023 -24.531 1 97.81 116 ILE A O 1
ATOM 856 N N . ASP A 1 117 ? 10.297 -15.562 -24.469 1 97.44 117 ASP A N 1
ATOM 857 C CA . ASP A 1 117 ? 10.055 -16.984 -24.734 1 97.44 117 ASP A CA 1
ATOM 858 C C . ASP A 1 117 ? 9.297 -17.641 -23.594 1 97.44 117 ASP A C 1
ATOM 860 O O . ASP A 1 117 ? 8.383 -18.438 -23.812 1 97.44 117 ASP A O 1
ATOM 864 N N . PHE A 1 118 ? 9.727 -17.312 -22.391 1 97.69 118 PHE A N 1
ATOM 865 C CA . PHE A 1 118 ? 9.031 -17.828 -21.219 1 97.69 118 PHE A CA 1
ATOM 866 C C . PHE A 1 118 ? 7.613 -17.281 -21.141 1 97.69 118 PHE A C 1
ATOM 868 O O . PHE A 1 118 ? 6.668 -18.016 -20.844 1 97.69 118 PHE A O 1
ATOM 875 N N . PHE A 1 119 ? 7.527 -16.016 -21.453 1 98.38 119 PHE A N 1
ATOM 876 C CA . PHE A 1 119 ? 6.223 -15.367 -21.422 1 98.38 119 PHE A CA 1
ATOM 877 C C . PHE A 1 119 ? 5.266 -16.016 -22.406 1 98.38 119 PHE A C 1
ATOM 879 O O . PHE A 1 119 ? 4.113 -16.312 -22.062 1 98.38 119 PHE A O 1
ATOM 886 N N . HIS A 1 120 ? 5.656 -16.312 -23.547 1 97.81 120 HIS A N 1
ATOM 887 C CA . HIS A 1 120 ? 4.789 -16.844 -24.594 1 97.81 120 HIS A CA 1
ATOM 888 C C . HIS A 1 120 ? 4.508 -18.328 -24.375 1 97.81 120 HIS A C 1
ATOM 890 O O . HIS A 1 120 ? 3.604 -18.891 -25 1 97.81 120 HIS A O 1
ATOM 896 N N . THR A 1 121 ? 5.246 -18.938 -23.5 1 97.06 121 THR A N 1
ATOM 897 C CA . THR A 1 121 ? 4.848 -20.281 -23.078 1 97.06 121 THR A CA 1
ATOM 898 C C . THR A 1 121 ? 3.549 -20.234 -22.281 1 97.06 121 THR A C 1
ATOM 900 O O . THR A 1 121 ? 2.738 -21.156 -22.359 1 97.06 121 THR A O 1
ATOM 903 N N . LEU A 1 122 ? 3.383 -19.156 -21.594 1 98 122 LEU A N 1
ATOM 904 C CA . LEU A 1 122 ? 2.223 -19.016 -20.719 1 98 122 LEU A CA 1
ATOM 905 C C . LEU A 1 122 ? 1.111 -18.234 -21.422 1 98 122 LEU A C 1
ATOM 907 O O . LEU A 1 122 ? -0.072 -18.484 -21.172 1 98 122 LEU A O 1
ATOM 911 N N . VAL A 1 123 ? 1.506 -17.234 -22.156 1 98.38 123 VAL A N 1
ATOM 912 C CA . VAL A 1 123 ? 0.584 -16.469 -23 1 98.38 123 VAL A CA 1
ATOM 913 C C . VAL A 1 123 ? 0.918 -16.703 -24.469 1 98.38 123 VAL A C 1
ATOM 915 O O . VAL A 1 123 ? 1.64 -15.906 -25.078 1 98.38 123 VAL A O 1
ATOM 918 N N . PRO A 1 124 ? 0.282 -17.703 -25.047 1 97.19 124 PRO A N 1
ATOM 919 C CA . PRO A 1 124 ? 0.613 -18.031 -26.422 1 97.19 124 PRO A CA 1
ATOM 920 C C . PRO A 1 124 ? 0.285 -16.906 -27.406 1 97.19 124 PRO A C 1
ATOM 922 O O . PRO A 1 124 ? -0.713 -16.203 -27.219 1 97.19 124 PRO A O 1
ATOM 925 N N . GLU A 1 125 ? 1.012 -16.781 -28.469 1 97 125 GLU A N 1
ATOM 926 C CA . GLU A 1 125 ? 0.811 -15.734 -29.469 1 97 125 GLU A CA 1
ATOM 927 C C . GLU A 1 125 ? -0.527 -15.906 -30.188 1 97 125 GLU A C 1
ATOM 929 O O . GLU A 1 125 ? -1.111 -14.938 -30.656 1 97 125 GLU A O 1
ATOM 934 N N . SER A 1 126 ? -0.99 -17.109 -30.219 1 96.88 126 SER A N 1
ATOM 935 C CA . SER A 1 126 ? -2.277 -17.375 -30.859 1 96.88 126 SER A CA 1
ATOM 936 C C . SER A 1 126 ? -3.41 -16.656 -30.141 1 96.88 126 SER A C 1
ATOM 938 O O . SER A 1 126 ? -4.359 -16.188 -30.766 1 96.88 126 SER A O 1
ATOM 940 N N . VAL A 1 127 ? -3.25 -16.609 -28.844 1 96.88 127 VAL A N 1
ATOM 941 C CA . VAL A 1 127 ? -4.266 -15.922 -28.062 1 96.88 127 VAL A CA 1
ATOM 942 C C . VAL A 1 127 ? -4.238 -14.422 -28.375 1 96.88 127 VAL A C 1
ATOM 944 O O . VAL A 1 127 ? -5.289 -13.789 -28.5 1 96.88 127 VAL A O 1
ATOM 947 N N . LEU A 1 128 ? -3.07 -13.859 -28.516 1 98 128 LEU A N 1
ATOM 948 C CA . LEU A 1 128 ? -2.936 -12.445 -28.859 1 98 128 LEU A CA 1
ATOM 949 C C . LEU A 1 128 ? -3.445 -12.18 -30.266 1 98 128 LEU A C 1
ATOM 951 O O . LEU A 1 128 ? -4.043 -11.133 -30.531 1 98 128 LEU A O 1
ATOM 955 N N . SER A 1 129 ? -3.217 -13.133 -31.156 1 97.81 129 SER A N 1
ATOM 956 C CA . SER A 1 129 ? -3.742 -13.008 -32.5 1 97.81 129 SER A CA 1
ATOM 957 C C . SER A 1 129 ? -5.27 -12.992 -32.5 1 97.81 129 SER A C 1
ATOM 959 O O . SER A 1 129 ? -5.887 -12.281 -33.281 1 97.81 129 SER A O 1
ATOM 961 N N . ALA A 1 130 ? -5.785 -13.844 -31.672 1 96.56 130 ALA A N 1
ATOM 962 C CA . ALA A 1 130 ? -7.242 -13.844 -31.547 1 96.56 130 ALA A CA 1
ATOM 963 C C . ALA A 1 130 ? -7.75 -12.492 -31.047 1 96.56 130 ALA A C 1
ATOM 965 O O . ALA A 1 130 ? -8.797 -12.016 -31.5 1 96.56 130 ALA A O 1
ATOM 966 N N . ILE A 1 131 ? -7.078 -11.891 -30.125 1 97.56 131 ILE A N 1
ATOM 967 C CA . ILE A 1 131 ? -7.461 -10.586 -29.578 1 97.56 131 ILE A CA 1
ATOM 968 C C . ILE A 1 131 ? -7.359 -9.531 -30.672 1 97.56 131 ILE A C 1
ATOM 970 O O . ILE A 1 131 ? -8.203 -8.625 -30.766 1 97.56 131 ILE A O 1
ATOM 974 N N . VAL A 1 132 ? -6.324 -9.664 -31.5 1 98.06 132 VAL A N 1
ATOM 975 C CA . VAL A 1 132 ? -6.172 -8.758 -32.625 1 98.06 132 VAL A CA 1
ATOM 976 C C . VAL A 1 132 ? -7.406 -8.836 -33.531 1 98.06 132 VAL A C 1
ATOM 978 O O . VAL A 1 132 ? -7.973 -7.805 -33.906 1 98.06 132 VAL A O 1
ATOM 981 N N . GLN A 1 133 ? -7.812 -9.984 -33.844 1 97 133 GLN A N 1
ATOM 982 C CA . GLN A 1 133 ? -8.977 -10.195 -34.688 1 97 133 GLN A CA 1
ATOM 983 C C . GLN A 1 133 ? -10.234 -9.617 -34.062 1 97 133 GLN A C 1
ATOM 985 O O . GLN A 1 133 ? -11.031 -8.953 -34.75 1 97 133 GLN A O 1
ATOM 990 N N . GLN A 1 134 ? -10.422 -9.898 -32.812 1 95.56 134 GLN A N 1
ATOM 991 C CA . GLN A 1 134 ? -11.617 -9.422 -32.125 1 95.56 134 GLN A CA 1
ATOM 992 C C . GLN A 1 134 ? -11.609 -7.898 -32 1 95.56 134 GLN A C 1
ATOM 994 O O . GLN A 1 134 ? -12.664 -7.262 -32.125 1 95.56 134 GLN A O 1
ATOM 999 N N . THR A 1 135 ? -10.5 -7.281 -31.766 1 96.5 135 THR A N 1
ATOM 1000 C CA . THR A 1 135 ? -10.375 -5.828 -31.672 1 96.5 135 THR A CA 1
ATOM 1001 C C . THR A 1 135 ? -10.719 -5.172 -33 1 96.5 135 THR A C 1
ATOM 1003 O O . THR A 1 135 ? -11.477 -4.207 -33.062 1 96.5 135 THR A O 1
ATOM 1006 N N . ASN A 1 136 ? -10.133 -5.738 -34.062 1 97.12 136 ASN A N 1
ATOM 1007 C CA . ASN A 1 136 ? -10.422 -5.203 -35.375 1 97.12 136 ASN A CA 1
ATOM 1008 C C . ASN A 1 136 ? -11.891 -5.398 -35.781 1 97.12 136 ASN A C 1
ATOM 1010 O O . ASN A 1 136 ? -12.508 -4.516 -36.375 1 97.12 136 ASN A O 1
ATOM 1014 N N . ARG A 1 137 ? -12.438 -6.508 -35.469 1 95.06 137 ARG A N 1
ATOM 1015 C CA . ARG A 1 137 ? -13.844 -6.766 -35.75 1 95.06 137 ARG A CA 1
ATOM 1016 C C . ARG A 1 137 ? -14.734 -5.785 -35 1 95.06 137 ARG A C 1
ATOM 1018 O O . ARG A 1 137 ? -15.703 -5.266 -35.531 1 95.06 137 ARG A O 1
ATOM 1025 N N . TYR A 1 138 ? -14.453 -5.594 -33.781 1 94.12 138 TYR A N 1
ATOM 1026 C CA . TYR A 1 138 ? -15.242 -4.664 -32.969 1 94.12 138 TYR A CA 1
ATOM 1027 C C . TYR A 1 138 ? -15.125 -3.246 -33.5 1 94.12 138 TYR A C 1
ATOM 1029 O O . TYR A 1 138 ? -16.109 -2.502 -33.531 1 94.12 138 TYR A O 1
ATOM 1037 N N . ALA A 1 139 ? -13.891 -2.848 -33.812 1 95.06 139 ALA A N 1
ATOM 1038 C CA . ALA A 1 139 ? -13.703 -1.522 -34.406 1 95.06 139 ALA A CA 1
ATOM 1039 C C . ALA A 1 139 ? -14.578 -1.337 -35.656 1 95.06 139 ALA A C 1
ATOM 1041 O O . ALA A 1 139 ? -15.219 -0.296 -35.812 1 95.06 139 ALA A O 1
ATOM 1042 N N . HIS A 1 140 ? -14.609 -2.328 -36.469 1 94.44 140 HIS A N 1
ATOM 1043 C CA . HIS A 1 140 ? -15.422 -2.277 -37.688 1 94.44 140 HIS A CA 1
ATOM 1044 C C . HIS A 1 140 ? -16.906 -2.168 -37.344 1 94.44 140 HIS A C 1
ATOM 1046 O O . HIS A 1 140 ? -17.625 -1.346 -37.906 1 94.44 140 HIS A O 1
ATOM 1052 N N . LYS A 1 141 ? -17.359 -2.992 -36.438 1 92.06 141 LYS A N 1
ATOM 1053 C CA . LYS A 1 141 ? -18.766 -2.982 -36.031 1 92.06 141 LYS A CA 1
ATOM 1054 C C . LYS A 1 141 ? -19.156 -1.637 -35.438 1 92.06 141 LYS A C 1
ATOM 1056 O O . LYS A 1 141 ? -20.234 -1.113 -35.719 1 92.06 141 LYS A O 1
ATOM 1061 N N . TYR A 1 142 ? -18.312 -1.188 -34.562 1 91.88 142 TYR A N 1
ATOM 1062 C CA . TYR A 1 142 ? -18.578 0.088 -33.906 1 91.88 142 TYR A CA 1
ATOM 1063 C C . TYR A 1 142 ? -18.656 1.22 -34.938 1 91.88 142 TYR A C 1
ATOM 1065 O O . TYR A 1 142 ? -19.5 2.109 -34.812 1 91.88 142 TYR A O 1
ATOM 1073 N N . GLN A 1 143 ? -17.797 1.16 -35.875 1 93.69 143 GLN A N 1
ATOM 1074 C CA . GLN A 1 143 ? -17.766 2.205 -36.875 1 93.69 143 GLN A CA 1
ATOM 1075 C C . GLN A 1 143 ? -19 2.127 -37.781 1 93.69 143 GLN A C 1
ATOM 1077 O O . GLN A 1 143 ? -19.484 3.15 -38.281 1 93.69 143 GLN A O 1
ATOM 1082 N N . LEU A 1 144 ? -19.453 1.03 -38.125 1 93.12 144 LEU A N 1
ATOM 1083 C CA . LEU A 1 144 ? -20.672 0.854 -38.938 1 93.12 144 LEU A CA 1
ATOM 1084 C C . LEU A 1 144 ? -21.875 1.476 -38.219 1 93.12 144 LEU A C 1
ATOM 1086 O O . LEU A 1 144 ? -22.766 2.035 -38.875 1 93.12 144 LEU A O 1
ATOM 1090 N N . LYS A 1 145 ? -21.859 1.42 -36.938 1 91.38 145 LYS A N 1
ATOM 1091 C CA . LYS A 1 145 ? -22.984 1.898 -36.156 1 91.38 145 LYS A CA 1
ATOM 1092 C C . LYS A 1 145 ? -22.859 3.385 -35.812 1 91.38 145 LYS A C 1
ATOM 1094 O O . LYS A 1 145 ? -23.844 4.117 -35.812 1 91.38 145 LYS A O 1
ATOM 1099 N N . ASN A 1 146 ? -21.656 3.826 -35.438 1 92.31 146 ASN A N 1
ATOM 1100 C CA . ASN A 1 146 ? -21.469 5.164 -34.906 1 92.31 146 ASN A CA 1
ATOM 1101 C C . ASN A 1 146 ? -20.781 6.09 -35.906 1 92.31 146 ASN A C 1
ATOM 1103 O O . ASN A 1 146 ? -20.609 7.281 -35.625 1 92.31 146 ASN A O 1
ATOM 1107 N N . GLY A 1 147 ? -20.391 5.625 -37 1 93.31 147 GLY A N 1
ATOM 1108 C CA . GLY A 1 147 ? -19.672 6.434 -37.969 1 93.31 147 GLY A CA 1
ATOM 1109 C C . GLY A 1 147 ? -18.219 6.055 -38.125 1 93.31 147 GLY A C 1
ATOM 1110 O O . GLY A 1 147 ? -17.609 5.512 -37.188 1 93.31 147 GLY A O 1
ATOM 1111 N N . ARG A 1 148 ? -17.781 6.43 -39.188 1 90.81 148 ARG A N 1
ATOM 1112 C CA . ARG A 1 148 ? -16.422 6.023 -39.531 1 90.81 148 ARG A CA 1
ATOM 1113 C C . ARG A 1 148 ? -15.398 6.812 -38.719 1 90.81 148 ARG A C 1
ATOM 1115 O O . ARG A 1 148 ? -15.547 8.023 -38.531 1 90.81 148 ARG A O 1
ATOM 1122 N N . ASP A 1 149 ? -14.445 6.129 -38.125 1 93.69 149 ASP A N 1
ATOM 1123 C CA . ASP A 1 149 ? -13.266 6.699 -37.469 1 93.69 149 ASP A CA 1
ATOM 1124 C C . ASP A 1 149 ? -12.102 6.82 -38.469 1 93.69 149 ASP A C 1
ATOM 1126 O O . ASP A 1 149 ? -11.398 5.844 -38.719 1 93.69 149 ASP A O 1
ATOM 1130 N N . GLU A 1 150 ? -11.828 7.977 -38.875 1 91.75 150 GLU A N 1
ATOM 1131 C CA . GLU A 1 150 ? -10.867 8.219 -39.938 1 91.75 150 GLU A CA 1
ATOM 1132 C C . GLU A 1 150 ? -9.438 7.934 -39.469 1 91.75 150 GLU A C 1
ATOM 1134 O O . GLU A 1 150 ? -8.555 7.656 -40.281 1 91.75 150 GLU A O 1
ATOM 1139 N N . GLU A 1 151 ? -9.242 7.914 -38.281 1 92.75 151 GLU A N 1
ATOM 1140 C CA . GLU A 1 151 ? -7.887 7.742 -37.75 1 92.75 151 GLU A CA 1
ATOM 1141 C C . GLU A 1 151 ? -7.609 6.281 -37.406 1 92.75 151 GLU A C 1
ATOM 1143 O O . GLU A 1 151 ? -6.477 5.918 -37.094 1 92.75 151 GLU A O 1
ATOM 1148 N N . TRP A 1 152 ? -8.625 5.457 -37.625 1 95.94 152 TRP A N 1
ATOM 1149 C CA . TRP A 1 152 ? -8.453 4.059 -37.219 1 95.94 152 TRP A CA 1
ATOM 1150 C C . TRP A 1 152 ? -7.793 3.268 -38.344 1 95.94 152 TRP A C 1
ATOM 1152 O O . TRP A 1 152 ? -8.133 3.443 -39.531 1 95.94 152 TRP A O 1
ATOM 1162 N N . ARG A 1 153 ? -6.844 2.494 -38 1 96.31 153 ARG A N 1
ATOM 1163 C CA . ARG A 1 153 ? -6.246 1.448 -38.844 1 96.31 153 ARG A CA 1
ATOM 1164 C C . ARG A 1 153 ? -6.188 0.124 -38.062 1 96.31 153 ARG A C 1
ATOM 1166 O O . ARG A 1 153 ? -5.906 0.098 -36.875 1 96.31 153 ARG A O 1
ATOM 1173 N N . ASN A 1 154 ? -6.445 -0.939 -38.906 1 97.31 154 ASN A N 1
ATOM 1174 C CA . ASN A 1 154 ? -6.43 -2.242 -38.25 1 97.31 154 ASN A CA 1
ATOM 1175 C C . ASN A 1 154 ? -5.117 -2.482 -37.5 1 97.31 154 ASN A C 1
ATOM 1177 O O . ASN A 1 154 ? -4.047 -2.117 -38 1 97.31 154 ASN A O 1
ATOM 1181 N N . VAL A 1 155 ? -5.309 -3.074 -36.312 1 97.75 155 VAL A N 1
ATOM 1182 C CA . VAL A 1 155 ? -4.141 -3.381 -35.5 1 97.75 155 VAL A CA 1
ATOM 1183 C C . VAL A 1 155 ? -3.566 -4.738 -35.906 1 97.75 155 VAL A C 1
ATOM 1185 O O . VAL A 1 155 ? -4.309 -5.641 -36.281 1 97.75 155 VAL A O 1
ATOM 1188 N N . ASP A 1 156 ? -2.281 -4.922 -35.875 1 97.75 156 ASP A N 1
ATOM 1189 C CA . ASP A 1 156 ? -1.644 -6.219 -36.094 1 97.75 156 ASP A CA 1
ATOM 1190 C C . ASP A 1 156 ? -1.031 -6.754 -34.812 1 97.75 156 ASP A C 1
ATOM 1192 O O . ASP A 1 156 ? -1.187 -6.152 -33.719 1 97.75 156 ASP A O 1
ATOM 1196 N N . LEU A 1 157 ? -0.465 -7.906 -34.938 1 98 157 LEU A N 1
ATOM 1197 C CA . LEU A 1 157 ? 0.037 -8.578 -33.75 1 98 157 LEU A CA 1
ATOM 1198 C C . LEU A 1 157 ? 1.171 -7.785 -33.094 1 98 157 LEU A C 1
ATOM 1200 O O . LEU A 1 157 ? 1.216 -7.633 -31.875 1 98 157 LEU A O 1
ATOM 1204 N N . ALA A 1 158 ? 2.084 -7.277 -33.875 1 97.56 158 ALA A N 1
ATOM 1205 C CA . ALA A 1 158 ? 3.217 -6.508 -33.375 1 97.56 158 ALA A CA 1
ATOM 1206 C C . ALA A 1 158 ? 2.748 -5.242 -32.656 1 97.56 158 ALA A C 1
ATOM 1208 O O . ALA A 1 158 ? 3.281 -4.875 -31.609 1 97.56 158 ALA A O 1
ATOM 1209 N N . GLU A 1 159 ? 1.793 -4.629 -33.219 1 97.5 159 GLU A N 1
ATOM 1210 C CA . GLU A 1 159 ? 1.273 -3.393 -32.625 1 97.5 159 GLU A CA 1
ATOM 1211 C C . GLU A 1 159 ? 0.511 -3.666 -31.344 1 97.5 159 GLU A C 1
ATOM 1213 O O . GLU A 1 159 ? 0.567 -2.869 -30.406 1 97.5 159 GLU A O 1
ATOM 1218 N N . LEU A 1 160 ? -0.267 -4.715 -31.344 1 98.25 160 LEU A N 1
ATOM 1219 C CA . LEU A 1 160 ? -0.97 -5.066 -30.109 1 98.25 160 LEU A CA 1
ATOM 1220 C C . LEU A 1 160 ? 0.016 -5.336 -28.984 1 98.25 160 LEU A C 1
ATOM 1222 O O . LEU A 1 160 ? -0.21 -4.918 -27.844 1 98.25 160 LEU A O 1
ATOM 1226 N N . LYS A 1 161 ? 1.046 -6.066 -29.328 1 98.25 161 LYS A N 1
ATOM 1227 C CA . LYS A 1 161 ? 2.082 -6.34 -28.328 1 98.25 161 LYS A CA 1
ATOM 1228 C C . LYS A 1 161 ? 2.701 -5.043 -27.812 1 98.25 161 LYS A C 1
ATOM 1230 O O . LYS A 1 161 ? 2.949 -4.898 -26.609 1 98.25 161 LYS A O 1
ATOM 1235 N N . ALA A 1 162 ? 2.938 -4.109 -28.672 1 97.81 162 ALA A N 1
ATOM 1236 C CA . ALA A 1 162 ? 3.467 -2.803 -28.297 1 97.81 162 ALA A CA 1
ATOM 1237 C C . ALA A 1 162 ? 2.486 -2.059 -27.391 1 97.81 162 ALA A C 1
ATOM 1239 O O . ALA A 1 162 ? 2.893 -1.421 -26.422 1 97.81 162 ALA A O 1
ATOM 1240 N N . PHE A 1 163 ? 1.231 -2.17 -27.797 1 97.12 163 PHE A N 1
ATOM 1241 C CA . PHE A 1 163 ? 0.161 -1.597 -26.984 1 97.12 163 PHE A CA 1
ATOM 1242 C C . PHE A 1 163 ? 0.177 -2.176 -25.578 1 97.12 163 PHE A C 1
ATOM 1244 O O . PHE A 1 163 ? 0.085 -1.436 -24.594 1 97.12 163 PHE A O 1
ATOM 1251 N N . MET A 1 164 ? 0.345 -3.439 -25.422 1 97.62 164 MET A N 1
ATOM 1252 C CA . MET A 1 164 ? 0.38 -4.121 -24.141 1 97.62 164 MET A CA 1
ATOM 1253 C C . MET A 1 164 ? 1.64 -3.752 -23.359 1 97.62 164 MET A C 1
ATOM 1255 O O . MET A 1 164 ? 1.607 -3.643 -22.125 1 97.62 164 MET A O 1
ATOM 1259 N N . ALA A 1 165 ? 2.707 -3.561 -24.047 1 96.75 165 ALA A N 1
ATOM 1260 C CA . ALA A 1 165 ? 3.98 -3.205 -23.422 1 96.75 165 ALA A CA 1
ATOM 1261 C C . ALA A 1 165 ? 3.859 -1.91 -22.625 1 96.75 165 ALA A C 1
ATOM 1263 O O . ALA A 1 165 ? 4.504 -1.752 -21.594 1 96.75 165 ALA A O 1
ATOM 1264 N N . ILE A 1 166 ? 3.043 -1.028 -23.062 1 95 166 ILE A N 1
ATOM 1265 C CA . ILE A 1 166 ? 2.855 0.246 -22.375 1 95 166 ILE A CA 1
ATOM 1266 C C . ILE A 1 166 ? 2.213 0.009 -21 1 95 166 ILE A C 1
ATOM 1268 O O . ILE A 1 166 ? 2.623 0.606 -20.016 1 95 166 ILE A O 1
ATOM 1272 N N . PHE A 1 167 ? 1.253 -0.867 -20.953 1 95.12 167 PHE A N 1
ATOM 1273 C CA . PHE A 1 167 ? 0.644 -1.192 -19.672 1 95.12 167 PHE A CA 1
ATOM 1274 C C . PHE A 1 167 ? 1.621 -1.959 -18.781 1 95.12 167 PHE A C 1
ATOM 1276 O O . PHE A 1 167 ? 1.634 -1.781 -17.562 1 95.12 167 PHE A O 1
ATOM 1283 N N . MET A 1 168 ? 2.406 -2.828 -19.406 1 95.25 168 MET A N 1
ATOM 1284 C CA . MET A 1 168 ? 3.402 -3.605 -18.672 1 95.25 168 MET A CA 1
ATOM 1285 C C . MET A 1 168 ? 4.43 -2.689 -18.016 1 95.25 168 MET A C 1
ATOM 1287 O O . MET A 1 168 ? 5 -3.037 -16.984 1 95.25 168 MET A O 1
ATOM 1291 N N . TYR A 1 169 ? 4.59 -1.504 -18.562 1 92.88 169 TYR A N 1
ATOM 1292 C CA . TYR A 1 169 ? 5.492 -0.501 -18.016 1 92.88 169 TYR A CA 1
ATOM 1293 C C . TYR A 1 169 ? 5.102 -0.145 -16.578 1 92.88 169 TYR A C 1
ATOM 1295 O O . TYR A 1 169 ? 5.969 0.087 -15.734 1 92.88 169 TYR A O 1
ATOM 1303 N N . THR A 1 170 ? 3.838 -0.168 -16.297 1 91.75 170 THR A N 1
ATOM 1304 C CA . THR A 1 170 ? 3.346 0.238 -14.977 1 91.75 170 THR A CA 1
ATOM 1305 C C . THR A 1 170 ? 3.6 -0.854 -13.945 1 91.75 170 THR A C 1
ATOM 1307 O O . THR A 1 170 ? 3.297 -0.68 -12.758 1 91.75 170 THR A O 1
ATOM 1310 N N . SER A 1 171 ? 4.145 -1.99 -14.367 1 91.19 171 SER A N 1
ATOM 1311 C CA . SER A 1 171 ? 4.582 -3.01 -13.422 1 91.19 171 SER A CA 1
ATOM 1312 C C . SER A 1 171 ? 5.973 -2.701 -12.883 1 91.19 171 SER A C 1
ATOM 1314 O O . SER A 1 171 ? 6.398 -3.281 -11.875 1 91.19 171 SER A O 1
ATOM 1316 N N . ILE A 1 172 ? 6.656 -1.809 -13.531 1 88.94 172 ILE A N 1
ATOM 1317 C CA . ILE A 1 172 ? 8.008 -1.436 -13.117 1 88.94 172 ILE A CA 1
ATOM 1318 C C . ILE A 1 172 ? 7.988 -0.039 -12.5 1 88.94 172 ILE A C 1
ATOM 1320 O O . ILE A 1 172 ? 8.602 0.191 -11.453 1 88.94 172 ILE A O 1
ATOM 1324 N N . VAL A 1 173 ? 7.371 0.829 -13.266 1 88.19 173 VAL A N 1
ATOM 1325 C CA . VAL A 1 173 ? 7.234 2.219 -12.836 1 88.19 173 VAL A CA 1
ATOM 1326 C C . VAL A 1 173 ? 5.758 2.574 -12.695 1 88.19 173 VAL A C 1
ATOM 1328 O O . VAL A 1 173 ? 4.973 2.4 -13.633 1 88.19 173 VAL A O 1
ATOM 1331 N N . HIS A 1 174 ? 5.379 3.035 -11.602 1 86 174 HIS A N 1
ATOM 1332 C CA . HIS A 1 174 ? 3.975 3.379 -11.422 1 86 174 HIS A CA 1
ATOM 1333 C C . HIS A 1 174 ? 3.82 4.73 -10.734 1 86 174 HIS A C 1
ATOM 1335 O O . HIS A 1 174 ? 4.605 5.648 -10.977 1 86 174 HIS A O 1
ATOM 1341 N N . GLY A 1 175 ? 2.744 4.984 -9.914 1 80.75 175 GLY A N 1
ATOM 1342 C CA . GLY A 1 175 ? 2.439 6.328 -9.453 1 80.75 175 GLY A CA 1
ATOM 1343 C C . GLY A 1 175 ? 1.351 7.008 -10.258 1 80.75 175 GLY A C 1
ATOM 1344 O O . GLY A 1 175 ? 0.227 6.504 -10.344 1 80.75 175 GLY A O 1
ATOM 1345 N N . ILE A 1 176 ? 1.712 8.055 -10.906 1 81.81 176 ILE A N 1
ATOM 1346 C CA . ILE A 1 176 ? 0.725 8.805 -11.672 1 81.81 176 ILE A CA 1
ATOM 1347 C C . ILE A 1 176 ? 0.216 7.957 -12.828 1 81.81 176 ILE A C 1
ATOM 1349 O O . ILE A 1 176 ? -0.94 8.086 -13.242 1 81.81 176 ILE A O 1
ATOM 1353 N N . PHE A 1 177 ? 1.081 7.062 -13.25 1 84.25 177 PHE A N 1
ATOM 1354 C CA . PHE A 1 177 ? 0.744 6.25 -14.414 1 84.25 177 PHE A CA 1
ATOM 1355 C C . PHE A 1 177 ? -0.328 5.227 -14.062 1 84.25 177 PHE A C 1
ATOM 1357 O O . PHE A 1 177 ? -0.988 4.68 -14.945 1 84.25 177 PHE A O 1
ATOM 1364 N N . SER A 1 178 ? -0.49 4.895 -12.766 1 78.81 178 SER A N 1
ATOM 1365 C CA . SER A 1 178 ? -1.519 3.957 -12.328 1 78.81 178 SER A CA 1
ATOM 1366 C C . SER A 1 178 ? -2.916 4.52 -12.562 1 78.81 178 SER A C 1
ATOM 1368 O O . SER A 1 178 ? -3.865 3.764 -12.781 1 78.81 178 SER A O 1
ATOM 1370 N N . GLU A 1 179 ? -3.004 5.789 -12.57 1 76.94 179 GLU A N 1
ATOM 1371 C CA . GLU A 1 179 ? -4.305 6.43 -12.734 1 76.94 179 GLU A CA 1
ATOM 1372 C C . GLU A 1 179 ? -4.488 6.953 -14.156 1 76.94 179 GLU A C 1
ATOM 1374 O O . GLU A 1 179 ? -5.594 6.91 -14.703 1 76.94 179 GLU A O 1
ATOM 1379 N N . ASP A 1 180 ? -3.426 7.484 -14.602 1 84.56 180 ASP A N 1
ATOM 1380 C CA . ASP A 1 180 ? -3.482 8.094 -15.93 1 84.56 180 ASP A CA 1
ATOM 1381 C C . ASP A 1 180 ? -2.234 7.758 -16.75 1 84.56 180 ASP A C 1
ATOM 1383 O O . ASP A 1 180 ? -1.259 8.508 -16.734 1 84.56 180 ASP A O 1
ATOM 1387 N N . ILE A 1 181 ? -2.391 6.777 -17.516 1 88.44 181 ILE A N 1
ATOM 1388 C CA . ILE A 1 181 ? -1.25 6.281 -18.266 1 88.44 181 ILE A CA 1
ATOM 1389 C C . ILE A 1 181 ? -0.888 7.285 -19.359 1 88.44 181 ILE A C 1
ATOM 1391 O O . ILE A 1 181 ? 0.229 7.266 -19.891 1 88.44 181 ILE A O 1
ATOM 1395 N N . THR A 1 182 ? -1.793 8.25 -19.75 1 87.81 182 THR A N 1
ATOM 1396 C CA . THR A 1 182 ? -1.537 9.203 -20.828 1 87.81 182 THR A CA 1
ATOM 1397 C C . THR A 1 182 ? -0.516 10.25 -20.391 1 87.81 182 THR A C 1
ATOM 1399 O O . THR A 1 182 ? 0.017 10.984 -21.219 1 87.81 182 THR A O 1
ATOM 1402 N N . ALA A 1 183 ? -0.192 10.211 -19.141 1 85.25 183 ALA A N 1
ATOM 1403 C CA . ALA A 1 183 ? 0.832 11.125 -18.641 1 85.25 183 ALA A CA 1
ATOM 1404 C C . ALA A 1 183 ? 2.186 10.844 -19.281 1 85.25 183 ALA A C 1
ATOM 1406 O O . ALA A 1 183 ? 3.066 11.703 -19.297 1 85.25 183 ALA A O 1
ATOM 1407 N N . LEU A 1 184 ? 2.332 9.688 -19.812 1 85.88 184 LEU A N 1
ATOM 1408 C CA . LEU A 1 184 ? 3.559 9.289 -20.484 1 85.88 184 LEU A CA 1
ATOM 1409 C C . LEU A 1 184 ? 3.863 10.227 -21.656 1 85.88 184 LEU A C 1
ATOM 1411 O O . LEU A 1 184 ? 5.027 10.43 -22 1 85.88 184 LEU A O 1
ATOM 1415 N N . TRP A 1 185 ? 2.768 10.75 -22.297 1 88.12 185 TRP A N 1
ATOM 1416 C CA . TRP A 1 185 ? 2.932 11.562 -23.484 1 88.12 185 TRP A CA 1
ATOM 1417 C C . TRP A 1 185 ? 2.906 13.055 -23.141 1 88.12 185 TRP A C 1
ATOM 1419 O O . TRP A 1 185 ? 3.092 13.898 -24.016 1 88.12 185 TRP A O 1
ATOM 1429 N N . GLU A 1 186 ? 2.463 13.266 -21.891 1 77.44 186 GLU A N 1
ATOM 1430 C CA . GLU A 1 186 ? 2.318 14.672 -21.531 1 77.44 186 GLU A CA 1
ATOM 1431 C C . GLU A 1 186 ? 3.67 15.375 -21.516 1 77.44 186 GLU A C 1
ATOM 1433 O O . GLU A 1 186 ? 4.652 14.836 -21 1 77.44 186 GLU A O 1
ATOM 1438 N N . VAL A 1 187 ? 3.643 16.406 -22.203 1 59.88 187 VAL A N 1
ATOM 1439 C CA . VAL A 1 187 ? 4.848 17.188 -22.453 1 59.88 187 VAL A CA 1
ATOM 1440 C C . VAL A 1 187 ? 5.332 17.828 -21.156 1 59.88 187 VAL A C 1
ATOM 1442 O O . VAL A 1 187 ? 6.281 18.609 -21.156 1 59.88 187 VAL A O 1
ATOM 1445 N N . ASN A 1 188 ? 4.547 17.547 -20.141 1 61.44 188 ASN A N 1
ATOM 1446 C CA . ASN A 1 188 ? 5.191 18.047 -18.922 1 61.44 188 ASN A CA 1
ATOM 1447 C C . ASN A 1 188 ? 6.41 17.203 -18.562 1 61.44 188 ASN A C 1
ATOM 1449 O O . ASN A 1 188 ? 6.379 15.977 -18.656 1 61.44 188 ASN A O 1
ATOM 1453 N N . GLU A 1 189 ? 7.59 17.641 -18.781 1 65.19 189 GLU A N 1
ATOM 1454 C CA . GLU A 1 189 ? 8.945 17.125 -18.859 1 65.19 189 GLU A CA 1
ATOM 1455 C C . GLU A 1 189 ? 9.25 16.188 -17.703 1 65.19 189 GLU A C 1
ATOM 1457 O O . GLU A 1 189 ? 10.047 15.258 -17.828 1 65.19 189 GLU A O 1
ATOM 1462 N N . ILE A 1 190 ? 8.258 16.125 -16.703 1 78.38 190 ILE A N 1
ATOM 1463 C CA . ILE A 1 190 ? 8.68 15.367 -15.539 1 78.38 190 ILE A CA 1
ATOM 1464 C C . ILE A 1 190 ? 8.289 13.898 -15.719 1 78.38 190 ILE A C 1
ATOM 1466 O O . ILE A 1 190 ? 9.062 13 -15.375 1 78.38 190 ILE A O 1
ATOM 1470 N N . THR A 1 191 ? 7.141 13.617 -16.328 1 80.81 191 THR A N 1
ATOM 1471 C CA . THR A 1 191 ? 6.664 12.242 -16.469 1 80.81 191 THR A CA 1
ATOM 1472 C C . THR A 1 191 ? 6.934 11.703 -17.859 1 80.81 191 THR A C 1
ATOM 1474 O O . THR A 1 191 ? 6.676 10.531 -18.141 1 80.81 191 THR A O 1
ATOM 1477 N N . TYR A 1 192 ? 7.473 12.602 -18.672 1 78.12 192 TYR A N 1
ATOM 1478 C CA . TYR A 1 192 ? 7.684 12.219 -20.062 1 78.12 192 TYR A CA 1
ATOM 1479 C C . TYR A 1 192 ? 8.805 11.195 -20.188 1 78.12 192 TYR A C 1
ATOM 1481 O O . TYR A 1 192 ? 9.898 11.398 -19.641 1 78.12 192 TYR A O 1
ATOM 1489 N N . ASN A 1 193 ? 8.562 10.078 -20.734 1 79.31 193 ASN A N 1
ATOM 1490 C CA . ASN A 1 193 ? 9.531 9.039 -21.078 1 79.31 193 ASN A CA 1
ATOM 1491 C C . ASN A 1 193 ? 9.633 8.836 -22.578 1 79.31 193 ASN A C 1
ATOM 1493 O O . ASN A 1 193 ? 8.766 8.203 -23.188 1 79.31 193 ASN A O 1
ATOM 1497 N N . PRO A 1 194 ? 10.68 9.344 -23.141 1 79.5 194 PRO A N 1
ATOM 1498 C CA . PRO A 1 194 ? 10.773 9.32 -24.609 1 79.5 194 PRO A CA 1
ATOM 1499 C C . PRO A 1 194 ? 10.766 7.902 -25.172 1 79.5 194 PRO A C 1
ATOM 1501 O O . PRO A 1 194 ? 10.273 7.684 -26.281 1 79.5 194 PRO A O 1
ATOM 1504 N N . VAL A 1 195 ? 11.289 7.008 -24.469 1 80.25 195 VAL A N 1
ATOM 1505 C CA . VAL A 1 195 ? 11.344 5.637 -24.969 1 80.25 195 VAL A CA 1
ATOM 1506 C C . VAL A 1 195 ? 9.938 5.047 -25.016 1 80.25 195 VAL A C 1
ATOM 1508 O O . VAL A 1 195 ? 9.531 4.48 -26.031 1 80.25 195 VAL A O 1
ATOM 1511 N N . MET A 1 196 ? 9.203 5.242 -23.922 1 84.62 196 MET A N 1
ATOM 1512 C CA . MET A 1 196 ? 7.852 4.699 -23.859 1 84.62 196 MET A CA 1
ATOM 1513 C C . MET A 1 196 ? 6.906 5.473 -24.766 1 84.62 196 MET A C 1
ATOM 1515 O O . MET A 1 196 ? 6.047 4.879 -25.422 1 84.62 196 MET A O 1
ATOM 1519 N N . ALA A 1 197 ? 7.133 6.773 -24.734 1 86.56 197 ALA A N 1
ATOM 1520 C CA . ALA A 1 197 ? 6.305 7.605 -25.609 1 86.56 197 ALA A CA 1
ATOM 1521 C C . ALA A 1 197 ? 6.582 7.316 -27.078 1 86.56 197 ALA A C 1
ATOM 1523 O O . ALA A 1 197 ? 5.719 7.527 -27.938 1 86.56 197 ALA A O 1
ATOM 1524 N N . GLY A 1 198 ? 7.789 6.832 -27.359 1 87.69 198 GLY A N 1
ATOM 1525 C CA . GLY A 1 198 ? 8.203 6.57 -28.734 1 87.69 198 GLY A CA 1
ATOM 1526 C C . GLY A 1 198 ? 7.633 5.281 -29.297 1 87.69 198 GLY A C 1
ATOM 1527 O O . GLY A 1 198 ? 7.637 5.066 -30.5 1 87.69 198 GLY A O 1
ATOM 1528 N N . ILE A 1 199 ? 7.109 4.418 -28.453 1 92.56 199 ILE A N 1
ATOM 1529 C CA . ILE A 1 199 ? 6.566 3.139 -28.906 1 92.56 199 ILE A CA 1
ATOM 1530 C C . ILE A 1 199 ? 5.363 3.379 -29.812 1 92.56 199 ILE A C 1
ATOM 1532 O O . ILE A 1 199 ? 5.23 2.742 -30.859 1 92.56 199 ILE A O 1
ATOM 1536 N N . MET A 1 200 ? 4.516 4.289 -29.375 1 93.81 200 MET A N 1
ATOM 1537 C CA . MET A 1 200 ? 3.355 4.668 -30.172 1 93.81 200 MET A CA 1
ATOM 1538 C C . MET A 1 200 ? 2.857 6.059 -29.781 1 93.81 200 MET A C 1
ATOM 1540 O O . MET A 1 200 ? 3.1 6.52 -28.672 1 93.81 200 MET A O 1
ATOM 1544 N N . THR A 1 201 ? 2.205 6.68 -30.656 1 93.06 201 THR A N 1
ATOM 1545 C CA . THR A 1 201 ? 1.67 8.008 -30.375 1 93.06 201 THR A CA 1
ATOM 1546 C C . THR A 1 201 ? 0.503 7.922 -29.406 1 93.06 201 THR A C 1
ATOM 1548 O O . THR A 1 201 ? -0.153 6.883 -29.297 1 93.06 201 THR A O 1
ATOM 1551 N N . GLN A 1 202 ? 0.28 9 -28.672 1 93.19 202 GLN A N 1
ATOM 1552 C CA . GLN A 1 202 ? -0.821 9.047 -27.719 1 93.19 202 GLN A CA 1
ATOM 1553 C C . GLN A 1 202 ? -2.16 8.812 -28.406 1 93.19 202 GLN A C 1
ATOM 1555 O O . GLN A 1 202 ? -3.012 8.086 -27.891 1 93.19 202 GLN A O 1
ATOM 1560 N N . ARG A 1 203 ? -2.355 9.43 -29.562 1 94.31 203 ARG A N 1
ATOM 1561 C CA . ARG A 1 203 ? -3.604 9.305 -30.312 1 94.31 203 ARG A CA 1
ATOM 1562 C C . ARG A 1 203 ? -3.855 7.859 -30.719 1 94.31 203 ARG A C 1
ATOM 1564 O O . ARG A 1 203 ? -4.973 7.355 -30.578 1 94.31 203 ARG A O 1
ATOM 1571 N N . ARG A 1 204 ? -2.881 7.215 -31.266 1 96.31 204 ARG A N 1
ATOM 1572 C CA . ARG A 1 204 ? -3.02 5.824 -31.688 1 96.31 204 ARG A CA 1
ATOM 1573 C C . ARG A 1 204 ? -3.299 4.918 -30.5 1 96.31 204 ARG A C 1
ATOM 1575 O O . ARG A 1 204 ? -4.152 4.031 -30.578 1 96.31 204 ARG A O 1
ATOM 1582 N N . PHE A 1 205 ? -2.594 5.133 -29.406 1 96.25 205 PHE A N 1
ATOM 1583 C CA . PHE A 1 205 ? -2.785 4.367 -28.188 1 96.25 205 PHE A CA 1
ATOM 1584 C C . PHE A 1 205 ? -4.23 4.449 -27.719 1 96.25 205 PHE A C 1
ATOM 1586 O O . PHE A 1 205 ? -4.855 3.428 -27.422 1 96.25 205 PHE A O 1
ATOM 1593 N N . GLN A 1 206 ? -4.754 5.664 -27.656 1 94.62 206 GLN A N 1
ATOM 1594 C CA . GLN A 1 206 ? -6.113 5.887 -27.172 1 94.62 206 GLN A CA 1
ATOM 1595 C C . GLN A 1 206 ? -7.137 5.242 -28.109 1 94.62 206 GLN A C 1
ATOM 1597 O O . GLN A 1 206 ? -8.18 4.762 -27.656 1 94.62 206 GLN A O 1
ATOM 1602 N N . ARG A 1 207 ? -6.828 5.242 -29.375 1 95.38 207 ARG A N 1
ATOM 1603 C CA . ARG A 1 207 ? -7.73 4.605 -30.344 1 95.38 207 ARG A CA 1
ATOM 1604 C C . ARG A 1 207 ? -7.762 3.094 -30.141 1 95.38 207 ARG A C 1
ATOM 1606 O O . ARG A 1 207 ? -8.828 2.48 -30.172 1 95.38 207 ARG A O 1
ATOM 1613 N N . ILE A 1 208 ? -6.621 2.514 -29.969 1 96.88 208 ILE A N 1
ATOM 1614 C CA . ILE A 1 208 ? -6.562 1.072 -29.734 1 96.88 208 ILE A CA 1
ATOM 1615 C C . ILE A 1 208 ? -7.273 0.725 -28.438 1 96.88 208 ILE A C 1
ATOM 1617 O O . ILE A 1 208 ? -8.008 -0.26 -28.359 1 96.88 208 ILE A O 1
ATOM 1621 N N . LEU A 1 209 ? -7.027 1.518 -27.406 1 95.62 209 LEU A N 1
ATOM 1622 C CA . LEU A 1 209 ? -7.66 1.3 -26.109 1 95.62 209 LEU A CA 1
ATOM 1623 C C . LEU A 1 209 ? -9.18 1.351 -26.234 1 95.62 209 LEU A C 1
ATOM 1625 O O . LEU A 1 209 ? -9.883 0.564 -25.594 1 95.62 209 LEU A O 1
ATOM 1629 N N . ARG A 1 210 ? -9.68 2.195 -27.031 1 93.81 210 ARG A N 1
ATOM 1630 C CA . ARG A 1 210 ? -11.117 2.365 -27.234 1 93.81 210 ARG A CA 1
ATOM 1631 C C . ARG A 1 210 ? -11.734 1.112 -27.844 1 93.81 210 ARG A C 1
ATOM 1633 O O . ARG A 1 210 ? -12.844 0.724 -27.469 1 93.81 210 ARG A O 1
ATOM 1640 N N . TYR A 1 211 ? -11.023 0.502 -28.766 1 95.31 211 TYR A N 1
ATOM 1641 C CA . TYR A 1 211 ? -11.602 -0.614 -29.5 1 95.31 211 TYR A CA 1
ATOM 1642 C C . TYR A 1 211 ? -11.078 -1.945 -28.984 1 95.31 211 TYR A C 1
ATOM 1644 O O . TYR A 1 211 ? -11.438 -3.008 -29.484 1 95.31 211 TYR A O 1
ATOM 1652 N N . PHE A 1 212 ? -10.242 -1.922 -27.969 1 96.12 212 PHE A N 1
ATOM 1653 C CA . PHE A 1 212 ? -9.633 -3.123 -27.391 1 96.12 212 PHE A CA 1
ATOM 1654 C C . PHE A 1 212 ? -10.711 -4.113 -26.953 1 96.12 212 PHE A C 1
ATOM 1656 O O . PHE A 1 212 ? -11.578 -3.775 -26.141 1 96.12 212 PHE A O 1
ATOM 1663 N N . HIS A 1 213 ? -10.695 -5.305 -27.547 1 93.81 213 HIS A N 1
ATOM 1664 C CA . HIS A 1 213 ? -11.703 -6.332 -27.281 1 93.81 213 HIS A CA 1
ATOM 1665 C C . HIS A 1 213 ? -11.078 -7.723 -27.281 1 93.81 213 HIS A C 1
ATOM 1667 O O . HIS A 1 213 ? -10.211 -8.023 -28.109 1 93.81 213 HIS A O 1
ATOM 1673 N N . VAL A 1 214 ? -11.516 -8.547 -26.359 1 93.12 214 VAL A N 1
ATOM 1674 C CA . VAL A 1 214 ? -10.93 -9.867 -26.203 1 93.12 214 VAL A CA 1
ATOM 1675 C C . VAL A 1 214 ? -11.844 -10.922 -26.828 1 93.12 214 VAL A C 1
ATOM 1677 O O . VAL A 1 214 ? -11.375 -11.93 -27.359 1 93.12 214 VAL A O 1
ATOM 1680 N N . VAL A 1 215 ? -13.125 -10.758 -26.688 1 87.88 215 VAL A N 1
ATOM 1681 C CA . VAL A 1 215 ? -14.078 -11.758 -27.172 1 87.88 215 VAL A CA 1
ATOM 1682 C C . VAL A 1 215 ? -15.203 -11.07 -27.938 1 87.88 215 VAL A C 1
ATOM 1684 O O . VAL A 1 215 ? -15.477 -9.891 -27.734 1 87.88 215 VAL A O 1
ATOM 1687 N N . SER A 1 216 ? -15.68 -11.969 -28.797 1 79.94 216 SER A N 1
ATOM 1688 C CA . SER A 1 216 ? -16.812 -11.461 -29.562 1 79.94 216 SER A CA 1
ATOM 1689 C C . SER A 1 216 ? -18.078 -11.391 -28.703 1 79.94 216 SER A C 1
ATOM 1691 O O . SER A 1 216 ? -18.234 -12.164 -27.75 1 79.94 216 SER A O 1
ATOM 1693 N N . SER A 1 217 ? -18.859 -10.406 -28.953 1 69.44 217 SER A N 1
ATOM 1694 C CA . SER A 1 217 ? -20.109 -10.234 -28.234 1 69.44 217 SER A CA 1
ATOM 1695 C C . SER A 1 217 ? -21.016 -11.453 -28.391 1 69.44 217 SER A C 1
ATOM 1697 O O . SER A 1 217 ? -21.766 -11.805 -27.469 1 69.44 217 SER A O 1
ATOM 1699 N N . SER A 1 218 ? -20.969 -12.078 -29.5 1 67.12 218 SER A N 1
ATOM 1700 C CA . SER A 1 218 ? -21.844 -13.219 -29.781 1 67.12 218 SER A CA 1
ATOM 1701 C C . SER A 1 218 ? -21.406 -14.453 -28.984 1 67.12 218 SER A C 1
ATOM 1703 O O . SER A 1 218 ? -22.219 -15.32 -28.688 1 67.12 218 SER A O 1
ATOM 1705 N N . GLY A 1 219 ? -20.297 -14.492 -28.578 1 61.66 219 GLY A N 1
ATOM 1706 C CA . GLY A 1 219 ? -19.75 -15.648 -27.891 1 61.66 219 GLY A CA 1
ATOM 1707 C C . GLY A 1 219 ? -19.875 -15.562 -26.375 1 61.66 219 GLY A C 1
ATOM 1708 O O . GLY A 1 219 ? -19.391 -16.438 -25.656 1 61.66 219 GLY A O 1
ATOM 1709 N N . GLN A 1 220 ? -20.578 -14.547 -25.906 1 69.62 220 GLN A N 1
ATOM 1710 C CA . GLN A 1 220 ? -20.594 -14.289 -24.469 1 69.62 220 GLN A CA 1
ATOM 1711 C C . GLN A 1 220 ? -21.797 -14.961 -23.812 1 69.62 220 GLN A C 1
ATOM 1713 O O . GLN A 1 220 ? -22.922 -14.898 -24.328 1 69.62 220 GLN A O 1
ATOM 1718 N N . GLN A 1 221 ? -21.469 -15.883 -22.922 1 69.56 221 GLN A N 1
ATOM 1719 C CA . GLN A 1 221 ? -22.547 -16.359 -22.047 1 69.56 221 GLN A CA 1
ATOM 1720 C C . GLN A 1 221 ? -22.938 -15.297 -21.031 1 69.56 221 GLN A C 1
ATOM 1722 O O . GLN A 1 221 ? -22.156 -14.969 -20.125 1 69.56 221 GLN A O 1
ATOM 1727 N N . GLN A 1 222 ? -24.078 -14.852 -21.078 1 70.94 222 GLN A N 1
ATOM 1728 C CA . GLN A 1 222 ? -24.516 -13.703 -20.297 1 70.94 222 GLN A CA 1
ATOM 1729 C C . GLN A 1 222 ? -24.484 -13.992 -18.812 1 70.94 222 GLN A C 1
ATOM 1731 O O . GLN A 1 222 ? -24.312 -13.086 -18 1 70.94 222 GLN A O 1
ATOM 1736 N N . SER A 1 223 ? -24.469 -15.219 -18.547 1 74.5 223 SER A N 1
ATOM 1737 C CA . SER A 1 223 ? -24.516 -15.562 -17.141 1 74.5 223 SER A CA 1
ATOM 1738 C C . SER A 1 223 ? -23.125 -15.547 -16.531 1 74.5 223 SER A C 1
ATOM 1740 O O . SER A 1 223 ? -22.969 -15.508 -15.305 1 74.5 223 SER A O 1
ATOM 1742 N N . ASP A 1 224 ? -22.188 -15.453 -17.406 1 82 224 ASP A N 1
ATOM 1743 C CA . ASP A 1 224 ? -20.812 -15.492 -16.938 1 82 224 ASP A CA 1
ATOM 1744 C C . ASP A 1 224 ? -20.25 -14.078 -16.734 1 82 224 ASP A C 1
ATOM 1746 O O . ASP A 1 224 ? -20.109 -13.32 -17.703 1 82 224 ASP A O 1
ATOM 1750 N N . SER A 1 225 ? -19.969 -13.805 -15.508 1 83.44 225 SER A N 1
ATOM 1751 C CA . SER A 1 225 ? -19.438 -12.484 -15.188 1 83.44 225 SER A CA 1
ATOM 1752 C C . SER A 1 225 ? -18.062 -12.273 -15.812 1 83.44 225 SER A C 1
ATOM 1754 O O . SER A 1 225 ? -17.594 -11.133 -15.938 1 83.44 225 SER A O 1
ATOM 1756 N N . LEU A 1 226 ? -17.438 -13.375 -16.234 1 89.81 226 LEU A N 1
ATOM 1757 C CA . LEU A 1 226 ? -16.094 -13.289 -16.812 1 89.81 226 LEU A CA 1
ATOM 1758 C C . LEU A 1 226 ? -16.141 -13.5 -18.328 1 89.81 226 LEU A C 1
ATOM 1760 O O . LEU A 1 226 ? -15.125 -13.805 -18.938 1 89.81 226 LEU A O 1
ATOM 1764 N N . ARG A 1 227 ? -17.219 -13.312 -18.938 1 88.75 227 ARG A N 1
ATOM 1765 C CA . ARG A 1 227 ? -17.438 -13.641 -20.344 1 88.75 227 ARG A CA 1
ATOM 1766 C C . ARG A 1 227 ? -16.531 -12.828 -21.25 1 88.75 227 ARG A C 1
ATOM 1768 O O . ARG A 1 227 ? -16.094 -13.312 -22.297 1 88.75 227 ARG A O 1
ATOM 1775 N N . LYS A 1 228 ? -16.203 -11.633 -20.844 1 90.88 228 LYS A N 1
ATOM 1776 C CA . LYS A 1 228 ? -15.461 -10.734 -21.719 1 90.88 228 LYS A CA 1
ATOM 1777 C C . LYS A 1 228 ? -13.984 -11.125 -21.781 1 90.88 228 LYS A C 1
ATOM 1779 O O . LYS A 1 228 ? -13.266 -10.711 -22.688 1 90.88 228 LYS A O 1
ATOM 1784 N N . ILE A 1 229 ? -13.477 -11.891 -20.797 1 93.38 229 ILE A N 1
ATOM 1785 C CA . ILE A 1 229 ? -12.062 -12.25 -20.812 1 93.38 229 ILE A CA 1
ATOM 1786 C C . ILE A 1 229 ? -11.914 -13.773 -20.797 1 93.38 229 ILE A C 1
ATOM 1788 O O . ILE A 1 229 ? -10.805 -14.297 -20.703 1 93.38 229 ILE A O 1
ATOM 1792 N N . ARG A 1 230 ? -12.969 -14.531 -20.922 1 92.31 230 ARG A N 1
ATOM 1793 C CA . ARG A 1 230 ? -13.008 -15.977 -20.719 1 92.31 230 ARG A CA 1
ATOM 1794 C C . ARG A 1 230 ? -12.016 -16.688 -21.641 1 92.31 230 ARG A C 1
ATOM 1796 O O . ARG A 1 230 ? -11.227 -17.516 -21.188 1 92.31 230 ARG A O 1
ATOM 1803 N N . PRO A 1 231 ? -11.969 -16.328 -22.891 1 92.62 231 PRO A N 1
ATOM 1804 C CA . PRO A 1 231 ? -11.031 -17.031 -23.766 1 92.62 231 PRO A CA 1
ATOM 1805 C C . PRO A 1 231 ? -9.578 -16.812 -23.359 1 92.62 231 PRO A C 1
ATOM 1807 O O . PRO A 1 231 ? -8.766 -17.734 -23.422 1 92.62 231 PRO A O 1
ATOM 1810 N N . PHE A 1 232 ? -9.336 -15.633 -23.031 1 96.12 232 PHE A N 1
ATOM 1811 C CA . PHE A 1 232 ? -7.984 -15.312 -22.594 1 96.12 232 PHE A CA 1
ATOM 1812 C C . PHE A 1 232 ? -7.66 -16.031 -21.281 1 96.12 232 PHE A C 1
ATOM 1814 O O . PHE A 1 232 ? -6.598 -16.641 -21.156 1 96.12 232 PHE A O 1
ATOM 1821 N N . LEU A 1 233 ? -8.547 -15.938 -20.328 1 95.94 233 LEU A N 1
ATOM 1822 C CA . LEU A 1 233 ? -8.383 -16.562 -19.016 1 95.94 233 LEU A CA 1
ATOM 1823 C C . LEU A 1 233 ? -8.203 -18.078 -19.156 1 95.94 233 LEU A C 1
ATOM 1825 O O . LEU A 1 233 ? -7.32 -18.656 -18.531 1 95.94 233 LEU A O 1
ATOM 1829 N N . ASP A 1 234 ? -8.969 -18.672 -19.984 1 95 234 ASP A N 1
ATOM 1830 C CA . ASP A 1 234 ? -8.898 -20.109 -20.188 1 95 234 ASP A CA 1
ATOM 1831 C C . ASP A 1 234 ? -7.57 -20.516 -20.812 1 95 234 ASP A C 1
ATOM 1833 O O . ASP A 1 234 ? -6.984 -21.531 -20.453 1 95 234 ASP A O 1
ATOM 1837 N N . ALA A 1 235 ? -7.145 -19.734 -21.734 1 96.69 235 ALA A N 1
ATOM 1838 C CA . ALA A 1 235 ? -5.875 -20.031 -22.391 1 96.69 235 ALA A CA 1
ATOM 1839 C C . ALA A 1 235 ? -4.711 -19.953 -21.406 1 96.69 235 ALA A C 1
ATOM 1841 O O . ALA A 1 235 ? -3.852 -20.828 -21.375 1 96.69 235 ALA A O 1
ATOM 1842 N N . VAL A 1 236 ? -4.691 -18.906 -20.625 1 97 236 VAL A N 1
ATOM 1843 C CA . VAL A 1 236 ? -3.613 -18.719 -19.656 1 97 236 VAL A CA 1
ATOM 1844 C C . VAL A 1 236 ? -3.672 -19.797 -18.594 1 97 236 VAL A C 1
ATOM 1846 O O . VAL A 1 236 ? -2.645 -20.375 -18.219 1 97 236 VAL A O 1
ATOM 1849 N N . GLN A 1 237 ? -4.82 -20.094 -18.109 1 95.94 237 GLN A N 1
ATOM 1850 C CA . GLN A 1 237 ? -4.992 -21.141 -17.109 1 95.94 237 GLN A CA 1
ATOM 1851 C C . GLN A 1 237 ? -4.527 -22.5 -17.641 1 95.94 237 GLN A C 1
ATOM 1853 O O . GLN A 1 237 ? -3.922 -23.281 -16.906 1 95.94 237 GLN A O 1
ATOM 1858 N N . ASN A 1 238 ? -4.879 -22.734 -18.844 1 96.25 238 ASN A N 1
ATOM 1859 C CA . ASN A 1 238 ? -4.43 -23.969 -19.469 1 96.25 238 ASN A CA 1
ATOM 1860 C C . ASN A 1 238 ? -2.906 -24.047 -19.547 1 96.25 238 ASN A C 1
ATOM 1862 O O . ASN A 1 238 ? -2.316 -25.094 -19.281 1 96.25 238 ASN A O 1
ATOM 1866 N N . SER A 1 239 ? -2.326 -22.953 -19.875 1 97.31 239 SER A N 1
ATOM 1867 C CA . SER A 1 239 ? -0.87 -22.906 -19.922 1 97.31 239 SER A CA 1
ATOM 1868 C C . SER A 1 239 ? -0.26 -23.094 -18.547 1 97.31 239 SER A C 1
ATOM 1870 O O . SER A 1 239 ? 0.776 -23.75 -18.406 1 97.31 239 SER A O 1
ATOM 1872 N N . PHE A 1 240 ? -0.832 -22.5 -17.516 1 97 240 PHE A N 1
ATOM 1873 C CA . PHE A 1 240 ? -0.353 -22.672 -16.156 1 97 240 PHE A CA 1
ATOM 1874 C C . PHE A 1 240 ? -0.319 -24.141 -15.766 1 97 240 PHE A C 1
ATOM 1876 O O . PHE A 1 240 ? 0.603 -24.594 -15.086 1 97 240 PHE A O 1
ATOM 1883 N N . ARG A 1 241 ? -1.253 -24.922 -16.297 1 92.88 241 ARG A N 1
ATOM 1884 C CA . ARG A 1 241 ? -1.409 -26.328 -15.93 1 92.88 241 ARG A CA 1
ATOM 1885 C C . ARG A 1 241 ? -0.461 -27.203 -16.734 1 92.88 241 ARG A C 1
ATOM 1887 O O . ARG A 1 241 ? 0.097 -28.172 -16.219 1 92.88 241 ARG A O 1
ATOM 1894 N N . THR A 1 242 ? -0.252 -26.812 -17.938 1 93.62 242 THR A N 1
ATOM 1895 C CA . THR A 1 242 ? 0.397 -27.75 -18.844 1 93.62 242 THR A CA 1
ATOM 1896 C C . THR A 1 242 ? 1.886 -27.438 -18.984 1 93.62 242 THR A C 1
ATOM 1898 O O . THR A 1 242 ? 2.689 -28.328 -19.266 1 93.62 242 THR A O 1
ATOM 1901 N N . GLU A 1 243 ? 2.242 -26.203 -18.719 1 95.94 243 GLU A N 1
ATOM 1902 C CA . GLU A 1 243 ? 3.598 -25.812 -19.078 1 95.94 243 GLU A CA 1
ATOM 1903 C C . GLU A 1 243 ? 4.535 -25.891 -17.875 1 95.94 243 GLU A C 1
ATOM 1905 O O . GLU A 1 243 ? 5.738 -25.656 -18 1 95.94 243 GLU A O 1
ATOM 1910 N N . PHE A 1 244 ? 4.047 -26.281 -16.75 1 94.56 244 PHE A N 1
ATOM 1911 C CA . PHE A 1 244 ? 4.867 -26.312 -15.547 1 94.56 244 PHE A CA 1
ATOM 1912 C C . PHE A 1 244 ? 4.465 -27.484 -14.656 1 94.56 244 PHE A C 1
ATOM 1914 O O . PHE A 1 244 ? 3.279 -27.703 -14.398 1 94.56 244 PHE A O 1
ATOM 1921 N N . LYS A 1 245 ? 5.441 -28.219 -14.227 1 91.25 245 LYS A N 1
ATOM 1922 C CA . LYS A 1 245 ? 5.227 -29.297 -13.266 1 91.25 245 LYS A CA 1
ATOM 1923 C C . LYS A 1 245 ? 5.512 -28.828 -11.836 1 91.25 245 LYS A C 1
ATOM 1925 O O . LYS A 1 245 ? 6.648 -28.469 -11.508 1 91.25 245 LYS A O 1
ATOM 1930 N N . THR A 1 246 ? 4.531 -28.859 -11 1 90.44 246 THR A N 1
ATOM 1931 C CA . THR A 1 246 ? 4.633 -28.312 -9.656 1 90.44 246 THR A CA 1
ATOM 1932 C C . THR A 1 246 ? 5.258 -29.312 -8.695 1 90.44 246 THR A C 1
ATOM 1934 O O . THR A 1 246 ? 5.344 -30.5 -9.008 1 90.44 246 THR A O 1
ATOM 1937 N N . ALA A 1 247 ? 5.727 -28.828 -7.578 1 90 247 ALA A N 1
ATOM 1938 C CA . ALA A 1 247 ? 6.203 -29.656 -6.48 1 90 247 ALA A CA 1
ATOM 1939 C C . ALA A 1 247 ? 5.043 -30.188 -5.645 1 90 247 ALA A C 1
ATOM 1941 O O . ALA A 1 247 ? 3.883 -30.094 -6.059 1 90 247 ALA A O 1
ATOM 1942 N N . GLN A 1 248 ? 5.309 -30.734 -4.602 1 90.81 248 GLN A N 1
ATOM 1943 C CA . GLN A 1 248 ? 4.316 -31.484 -3.83 1 90.81 248 GLN A CA 1
ATOM 1944 C C . GLN A 1 248 ? 3.395 -30.531 -3.066 1 90.81 248 GLN A C 1
ATOM 1946 O O . GLN A 1 248 ? 2.188 -30.781 -2.977 1 90.81 248 GLN A O 1
ATOM 1951 N N . THR A 1 249 ? 3.938 -29.469 -2.561 1 92.88 249 THR A N 1
ATOM 1952 C CA . THR A 1 249 ? 3.201 -28.656 -1.592 1 92.88 249 THR A CA 1
ATOM 1953 C C . THR A 1 249 ? 2.596 -27.422 -2.258 1 92.88 249 THR A C 1
ATOM 1955 O O . THR A 1 249 ? 3.25 -26.766 -3.07 1 92.88 249 THR A O 1
ATOM 1958 N N . HIS A 1 250 ? 1.359 -27.172 -1.924 1 95.19 250 HIS A N 1
ATOM 1959 C CA . HIS A 1 250 ? 0.618 -26.047 -2.48 1 95.19 250 HIS A CA 1
ATOM 1960 C C . HIS A 1 250 ? -0.105 -25.266 -1.387 1 95.19 250 HIS A C 1
ATOM 1962 O O . HIS A 1 250 ? -0.442 -25.828 -0.341 1 95.19 250 HIS A O 1
ATOM 1968 N N . VAL A 1 251 ? -0.324 -24 -1.651 1 94.06 251 VAL A N 1
ATOM 1969 C CA . VAL A 1 251 ? -1.113 -23.172 -0.75 1 94.06 251 VAL A CA 1
ATOM 1970 C C . VAL A 1 251 ? -2.25 -22.5 -1.523 1 94.06 251 VAL A C 1
ATOM 1972 O O . VAL A 1 251 ? -2.059 -22.047 -2.656 1 94.06 251 VAL A O 1
ATOM 1975 N N . ILE A 1 252 ? -3.426 -22.531 -0.961 1 94.12 252 ILE A N 1
ATOM 1976 C CA . ILE A 1 252 ? -4.555 -21.766 -1.483 1 94.12 252 ILE A CA 1
ATOM 1977 C C . ILE A 1 252 ? -4.688 -20.453 -0.724 1 94.12 252 ILE A C 1
ATOM 1979 O O . ILE A 1 252 ? -4.793 -20.438 0.504 1 94.12 252 ILE A O 1
ATOM 1983 N N . HIS A 1 253 ? -4.633 -19.359 -1.504 1 88.06 253 HIS A N 1
ATOM 1984 C CA . HIS A 1 253 ? -4.695 -18.062 -0.849 1 88.06 253 HIS A CA 1
ATOM 1985 C C . HIS A 1 253 ? -5.18 -16.984 -1.811 1 88.06 253 HIS A C 1
ATOM 1987 O O . HIS A 1 253 ? -5.441 -17.266 -2.982 1 88.06 253 HIS A O 1
ATOM 1993 N N . GLU A 1 254 ? -5.332 -15.789 -1.271 1 82.81 254 GLU A N 1
ATOM 1994 C CA . GLU A 1 254 ? -5.641 -14.594 -2.055 1 82.81 254 GLU A CA 1
ATOM 1995 C C . GLU A 1 254 ? -4.43 -13.68 -2.168 1 82.81 254 GLU A C 1
ATOM 1997 O O . GLU A 1 254 ? -4.062 -13 -1.203 1 82.81 254 GLU A O 1
ATOM 2002 N N . PRO A 1 255 ? -3.814 -13.656 -3.404 1 77.06 255 PRO A N 1
ATOM 2003 C CA . PRO A 1 255 ? -2.662 -12.758 -3.533 1 77.06 255 PRO A CA 1
ATOM 2004 C C . PRO A 1 255 ? -3.043 -11.289 -3.396 1 77.06 255 PRO A C 1
ATOM 2006 O O . PRO A 1 255 ? -4.156 -10.898 -3.758 1 77.06 255 PRO A O 1
ATOM 2009 N N . PRO A 1 256 ? -2.105 -10.453 -2.756 1 64 256 PRO A N 1
ATOM 2010 C CA . PRO A 1 256 ? -2.408 -9.031 -2.578 1 64 256 PRO A CA 1
ATOM 2011 C C . PRO A 1 256 ? -2.344 -8.25 -3.885 1 64 256 PRO A C 1
ATOM 2013 O O . PRO A 1 256 ? -1.265 -7.812 -4.297 1 64 256 PRO A O 1
ATOM 2016 N N . LEU A 1 257 ? -3.268 -8.297 -4.789 1 62.06 257 LEU A N 1
ATOM 2017 C CA . LEU A 1 257 ? -3.244 -7.637 -6.09 1 62.06 257 LEU A CA 1
ATOM 2018 C C . LEU A 1 257 ? -3.529 -6.145 -5.945 1 62.06 257 LEU A C 1
ATOM 2020 O O . LEU A 1 257 ? -3.096 -5.344 -6.777 1 62.06 257 LEU A O 1
ATOM 2024 N N . GLU A 1 258 ? -4.492 -5.719 -5.109 1 53.44 258 GLU A N 1
ATOM 2025 C CA . GLU A 1 258 ? -4.832 -4.301 -5.047 1 53.44 258 GLU A CA 1
ATOM 2026 C C . GLU A 1 258 ? -4.402 -3.688 -3.719 1 53.44 258 GLU A C 1
ATOM 2028 O O . GLU A 1 258 ? -4.754 -4.195 -2.652 1 53.44 258 GLU A O 1
ATOM 2033 N N . GLU A 1 259 ? -3.096 -3.146 -3.75 1 47.69 259 GLU A N 1
ATOM 2034 C CA . GLU A 1 259 ? -2.662 -2.498 -2.516 1 47.69 259 GLU A CA 1
ATOM 2035 C C . GLU A 1 259 ? -3.52 -1.273 -2.207 1 47.69 259 GLU A C 1
ATOM 2037 O O . GLU A 1 259 ? -3.535 -0.311 -2.977 1 47.69 259 GLU A O 1
ATOM 2042 N N . GLU A 1 260 ? -4.742 -1.41 -1.801 1 44.78 260 GLU A N 1
ATOM 2043 C CA . GLU A 1 260 ? -5.207 -0.106 -1.34 1 44.78 260 GLU A CA 1
ATOM 2044 C C . GLU A 1 260 ? -4.441 0.347 -0.101 1 44.78 260 GLU A C 1
ATOM 2046 O O . GLU A 1 260 ? -4.199 -0.446 0.811 1 44.78 260 GLU A O 1
ATOM 2051 N N . PRO A 1 261 ? -3.617 1.309 -0.3 1 41.06 261 PRO A N 1
ATOM 2052 C CA . PRO A 1 261 ? -2.896 1.819 0.87 1 41.06 261 PRO A CA 1
ATOM 2053 C C . PRO A 1 261 ? -3.752 1.818 2.135 1 41.06 261 PRO A C 1
ATOM 2055 O O . PRO A 1 261 ? -4.93 2.186 2.09 1 41.06 261 PRO A O 1
ATOM 2058 N N . MET A 1 262 ? -3.494 0.816 2.994 1 38.06 262 MET A N 1
ATOM 2059 C CA . MET A 1 262 ? -4.16 0.817 4.293 1 38.06 262 MET A CA 1
ATOM 2060 C C . MET A 1 262 ? -4.098 2.201 4.934 1 38.06 262 MET A C 1
ATOM 2062 O O . MET A 1 262 ? -3.016 2.703 5.238 1 38.06 262 MET A O 1
ATOM 2066 N N . ILE A 1 263 ? -4.984 2.98 4.57 1 35.19 263 ILE A N 1
ATOM 2067 C CA . ILE A 1 263 ? -4.984 4.309 5.18 1 35.19 263 ILE A CA 1
ATOM 2068 C C . ILE A 1 263 ? -4.809 4.18 6.691 1 35.19 263 ILE A C 1
ATOM 2070 O O . ILE A 1 263 ? -3.93 4.816 7.277 1 35.19 263 ILE A O 1
ATOM 2074 N N . TRP A 1 264 ? -6.07 4.312 7.457 1 33.69 264 TRP A N 1
ATOM 2075 C CA . TRP A 1 264 ? -6.199 4.66 8.867 1 33.69 264 TRP A CA 1
ATOM 2076 C C . TRP A 1 264 ? -5.758 3.504 9.758 1 33.69 264 TRP A C 1
ATOM 2078 O O . TRP A 1 264 ? -5.68 2.357 9.305 1 33.69 264 TRP A O 1
ATOM 2088 N N . SER A 1 265 ? -5.469 3.85 10.922 1 37.22 265 SER A N 1
ATOM 2089 C CA . SER A 1 265 ? -5.207 2.957 12.039 1 37.22 265 SER A CA 1
ATOM 2090 C C . SER A 1 265 ? -6.121 1.739 12.008 1 37.22 265 SER A C 1
ATOM 2092 O O . SER A 1 265 ? -7.312 1.858 11.703 1 37.22 265 SER A O 1
ATOM 2094 N N . ARG A 1 266 ? -5.645 0.595 11.867 1 36.75 266 ARG A N 1
ATOM 2095 C CA . ARG A 1 266 ? -6.273 -0.722 11.922 1 36.75 266 ARG A CA 1
ATOM 2096 C C . ARG A 1 266 ? -7.602 -0.664 12.672 1 36.75 266 ARG A C 1
ATOM 2098 O O . ARG A 1 266 ? -8.516 -1.447 12.391 1 36.75 266 ARG A O 1
ATOM 2105 N N . ARG A 1 267 ? -7.707 0.007 13.672 1 36.44 267 ARG A N 1
ATOM 2106 C CA . ARG A 1 267 ? -8.781 -0.16 14.641 1 36.44 267 ARG A CA 1
ATOM 2107 C C . ARG A 1 267 ? -10.078 0.465 14.133 1 36.44 267 ARG A C 1
ATOM 2109 O O . ARG A 1 267 ? -11.164 -0.039 14.414 1 36.44 267 ARG A O 1
ATOM 2116 N N . VAL A 1 268 ? -10.039 1.622 13.672 1 36.31 268 VAL A N 1
ATOM 2117 C CA . VAL A 1 268 ? -11.273 2.193 13.141 1 36.31 268 VAL A CA 1
ATOM 2118 C C . VAL A 1 268 ? -11.617 1.522 11.812 1 36.31 268 VAL A C 1
ATOM 2120 O O . VAL A 1 268 ? -12.719 1.713 11.281 1 36.31 268 VAL A O 1
ATOM 2123 N N . GLU A 1 269 ? -10.789 0.859 11.055 1 41.47 269 GLU A N 1
ATOM 2124 C CA . GLU A 1 269 ? -10.633 0.319 9.711 1 41.47 269 GLU A CA 1
ATOM 2125 C C . GLU A 1 269 ? -11.633 -0.8 9.445 1 41.47 269 GLU A C 1
ATOM 2127 O O . GLU A 1 269 ? -12 -1.054 8.297 1 41.47 269 GLU A O 1
ATOM 2132 N N . ARG A 1 270 ? -11.789 -1.627 10.359 1 38.56 270 ARG A N 1
ATOM 2133 C CA . ARG A 1 270 ? -12.508 -2.805 9.891 1 38.56 270 ARG A CA 1
ATOM 2134 C C . ARG A 1 270 ? -13.641 -2.41 8.945 1 38.56 270 ARG A C 1
ATOM 2136 O O . ARG A 1 270 ? -13.961 -3.145 8.008 1 38.56 270 ARG A O 1
ATOM 2143 N N . ARG A 1 271 ? -14.273 -1.314 9.234 1 36.59 271 ARG A N 1
ATOM 2144 C CA . ARG A 1 271 ? -15.555 -1.117 8.57 1 36.59 271 ARG A CA 1
ATOM 2145 C C . ARG A 1 271 ? -15.375 -0.445 7.211 1 36.59 271 ARG A C 1
ATOM 2147 O O . ARG A 1 271 ? -16.281 -0.447 6.383 1 36.59 271 ARG A O 1
ATOM 2154 N N . ARG A 1 272 ? -14.367 0.317 6.965 1 38.31 272 ARG A N 1
ATOM 2155 C CA . ARG A 1 272 ? -14.414 1.188 5.793 1 38.31 272 ARG A CA 1
ATOM 2156 C C . ARG A 1 272 ? -13.617 0.598 4.637 1 38.31 272 ARG A C 1
ATOM 2158 O O . ARG A 1 272 ? -13.086 1.334 3.803 1 38.31 272 ARG A O 1
ATOM 2165 N N . ARG A 1 273 ? -13.453 -0.63 4.574 1 42.84 273 ARG A N 1
ATOM 2166 C CA . ARG A 1 273 ? -12.68 -1.255 3.506 1 42.84 273 ARG A CA 1
ATOM 2167 C C . ARG A 1 273 ? -13.32 -0.995 2.146 1 42.84 273 ARG A C 1
ATOM 2169 O O . ARG A 1 273 ? -14.531 -1.153 1.983 1 42.84 273 ARG A O 1
ATOM 2176 N N . LYS A 1 274 ? -12.711 -0.183 1.267 1 48.84 274 LYS A N 1
ATOM 2177 C CA . LYS A 1 274 ? -13.141 -0.08 -0.126 1 48.84 274 LYS A CA 1
ATOM 2178 C C . LYS A 1 274 ? -13.43 -1.458 -0.715 1 48.84 274 LYS A C 1
ATOM 2180 O O . LYS A 1 274 ? -12.656 -2.398 -0.519 1 48.84 274 LYS A O 1
ATOM 2185 N N . MET A 1 275 ? -14.633 -1.7 -1.113 1 54 275 MET A N 1
ATOM 2186 C CA . MET A 1 275 ? -15.133 -2.949 -1.681 1 54 275 MET A CA 1
ATOM 2187 C C . MET A 1 275 ? -14.344 -3.334 -2.928 1 54 275 MET A C 1
ATOM 2189 O O . MET A 1 275 ? -14.164 -2.516 -3.83 1 54 275 MET A O 1
ATOM 2193 N N . LYS A 1 276 ? -13.617 -4.383 -2.904 1 67 276 LYS A N 1
ATOM 2194 C CA . LYS A 1 276 ? -12.945 -4.98 -4.059 1 67 276 LYS A CA 1
ATOM 2195 C C . LYS A 1 276 ? -13.953 -5.305 -5.164 1 67 276 LYS A C 1
ATOM 2197 O O . LYS A 1 276 ? -15.078 -5.73 -4.883 1 67 276 LYS A O 1
ATOM 2202 N N . ARG A 1 277 ? -13.641 -4.949 -6.418 1 73.31 277 ARG A N 1
ATOM 2203 C CA . ARG A 1 277 ? -14.477 -5.25 -7.578 1 73.31 277 ARG A CA 1
ATOM 2204 C C . ARG A 1 277 ? -14.547 -6.754 -7.828 1 73.31 277 ARG A C 1
ATOM 2206 O O . ARG A 1 277 ? -15.523 -7.254 -8.383 1 73.31 277 ARG A O 1
ATOM 2213 N N . PHE A 1 278 ? -13.5 -7.422 -7.539 1 83.62 278 PHE A N 1
ATOM 2214 C CA . PHE A 1 278 ? -13.43 -8.867 -7.707 1 83.62 278 PHE A CA 1
ATOM 2215 C C . PHE A 1 278 ? -12.469 -9.484 -6.699 1 83.62 278 PHE A C 1
ATOM 2217 O O . PHE A 1 278 ? -11.641 -8.781 -6.109 1 83.62 278 PHE A O 1
ATOM 2224 N N . ASN A 1 279 ? -12.734 -10.742 -6.469 1 83.62 279 ASN A N 1
ATOM 2225 C CA . ASN A 1 279 ? -11.812 -11.523 -5.656 1 83.62 279 ASN A CA 1
ATOM 2226 C C . ASN A 1 279 ? -11.078 -12.562 -6.496 1 83.62 279 ASN A C 1
ATOM 2228 O O . ASN A 1 279 ? -11.664 -13.188 -7.379 1 83.62 279 ASN A O 1
ATOM 2232 N N . LEU A 1 280 ? -9.805 -12.609 -6.285 1 90.25 280 LEU A N 1
ATOM 2233 C CA . LEU A 1 280 ? -8.984 -13.578 -6.996 1 90.25 280 LEU A CA 1
ATOM 2234 C C . LEU A 1 280 ? -8.266 -14.5 -6.016 1 90.25 280 LEU A C 1
ATOM 2236 O O . LEU A 1 280 ? -7.59 -14.031 -5.094 1 90.25 280 LEU A O 1
ATOM 2240 N N . TRP A 1 281 ? -8.508 -15.812 -6.16 1 92.62 281 TRP A N 1
ATOM 2241 C CA . TRP A 1 281 ? -7.805 -16.828 -5.391 1 92.62 281 TRP A CA 1
ATOM 2242 C C . TRP A 1 281 ? -6.828 -17.609 -6.277 1 92.62 281 TRP A C 1
ATOM 2244 O O . TRP A 1 281 ? -7.066 -17.766 -7.473 1 92.62 281 TRP A O 1
ATOM 2254 N N . ALA A 1 282 ? -5.801 -17.969 -5.641 1 93.56 282 ALA A N 1
ATOM 2255 C CA . ALA A 1 282 ? -4.781 -18.703 -6.395 1 93.56 282 ALA A CA 1
ATOM 2256 C C . ALA A 1 282 ? -4.262 -19.891 -5.598 1 93.56 282 ALA A C 1
ATOM 2258 O O . ALA A 1 282 ? -4.285 -19.875 -4.363 1 93.56 282 ALA A O 1
ATOM 2259 N N . ARG A 1 283 ? -4.004 -20.953 -6.254 1 96.5 283 ARG A N 1
ATOM 2260 C CA . ARG A 1 283 ? -3.178 -22.031 -5.703 1 96.5 283 ARG A CA 1
ATOM 2261 C C . ARG A 1 283 ? -1.729 -21.891 -6.156 1 96.5 283 ARG A C 1
ATOM 2263 O O . ARG A 1 283 ? -1.445 -21.875 -7.355 1 96.5 283 ARG A O 1
ATOM 2270 N N . GLN A 1 284 ? -0.896 -21.797 -5.234 1 94.31 284 GLN A N 1
ATOM 2271 C CA . GLN A 1 284 ? 0.508 -21.5 -5.496 1 94.31 284 GLN A CA 1
ATOM 2272 C C . GLN A 1 284 ? 1.416 -22.578 -4.906 1 94.31 284 GLN A C 1
ATOM 2274 O O . GLN A 1 284 ? 1.212 -23.016 -3.773 1 94.31 284 GLN A O 1
ATOM 2279 N N . CYS A 1 285 ? 2.309 -23.031 -5.758 1 92.5 285 CYS A N 1
ATOM 2280 C CA . CYS A 1 285 ? 3.305 -24 -5.301 1 92.5 285 CYS A CA 1
ATOM 2281 C C . CYS A 1 285 ? 4.266 -23.359 -4.305 1 92.5 285 CYS A C 1
ATOM 2283 O O . CYS A 1 285 ? 4.895 -22.344 -4.605 1 92.5 285 CYS A O 1
ATOM 2285 N N . THR A 1 286 ? 4.43 -23.922 -3.145 1 88.62 286 THR A N 1
ATOM 2286 C CA . THR A 1 286 ? 5.188 -23.281 -2.08 1 88.62 286 THR A CA 1
ATOM 2287 C C . THR A 1 286 ? 6.688 -23.453 -2.307 1 88.62 286 THR A C 1
ATOM 2289 O O . THR A 1 286 ? 7.492 -22.656 -1.81 1 88.62 286 THR A O 1
ATOM 2292 N N . ALA A 1 287 ? 7.07 -24.484 -3.033 1 84.5 287 ALA A N 1
ATOM 2293 C CA . ALA A 1 287 ? 8.492 -24.734 -3.268 1 84.5 287 ALA A CA 1
ATOM 2294 C C . ALA A 1 287 ? 9.047 -23.781 -4.328 1 84.5 287 ALA A C 1
ATOM 2296 O O . ALA A 1 287 ? 10.219 -23.406 -4.285 1 84.5 287 ALA A O 1
ATOM 2297 N N . THR A 1 288 ? 8.219 -23.391 -5.266 1 87.19 288 THR A N 1
ATOM 2298 C CA . THR A 1 288 ? 8.719 -22.625 -6.402 1 87.19 288 THR A CA 1
ATOM 2299 C C . THR A 1 288 ? 8.07 -21.25 -6.449 1 87.19 288 THR A C 1
ATOM 2301 O O . THR A 1 288 ? 8.586 -20.328 -7.086 1 87.19 288 THR A O 1
ATOM 2304 N N . GLY A 1 289 ? 6.977 -21.109 -5.855 1 90 289 GLY A N 1
ATOM 2305 C CA . GLY A 1 289 ? 6.234 -19.859 -5.945 1 90 289 GLY A CA 1
ATOM 2306 C C . GLY A 1 289 ? 5.359 -19.781 -7.184 1 90 289 GLY A C 1
ATOM 2307 O O . GLY A 1 289 ? 4.648 -18.797 -7.379 1 90 289 GLY A O 1
ATOM 2308 N N . PHE A 1 290 ? 5.332 -20.797 -8.055 1 94.12 290 PHE A N 1
ATOM 2309 C CA . PHE A 1 290 ? 4.566 -20.812 -9.297 1 94.12 290 PHE A CA 1
ATOM 2310 C C . PHE A 1 290 ? 3.072 -20.906 -9.016 1 94.12 290 PHE A C 1
ATOM 2312 O O . PHE A 1 290 ? 2.635 -21.734 -8.219 1 94.12 290 PHE A O 1
ATOM 2319 N N . ILE A 1 291 ? 2.365 -20.031 -9.586 1 95 291 ILE A N 1
ATOM 2320 C CA . ILE A 1 291 ? 0.909 -20.062 -9.484 1 95 291 ILE A CA 1
ATOM 2321 C C . ILE A 1 291 ? 0.348 -21.062 -10.508 1 95 291 ILE A C 1
ATOM 2323 O O . ILE A 1 291 ? 0.489 -20.859 -11.711 1 95 291 ILE A O 1
ATOM 2327 N N . SER A 1 292 ? -0.358 -22.062 -10.07 1 95.25 292 SER A N 1
ATOM 2328 C CA . SER A 1 292 ? -0.782 -23.141 -10.953 1 95.25 292 SER A CA 1
ATOM 2329 C C . SER A 1 292 ? -2.24 -22.969 -11.375 1 95.25 292 SER A C 1
ATOM 2331 O O . SER A 1 292 ? -2.639 -23.406 -12.445 1 95.25 292 SER A O 1
ATOM 2333 N N . GLN A 1 293 ? -3.02 -22.422 -10.492 1 96.19 293 GLN A N 1
ATOM 2334 C CA . GLN A 1 293 ? -4.434 -22.219 -10.781 1 96.19 293 GLN A CA 1
ATOM 2335 C C . GLN A 1 293 ? -4.953 -20.922 -10.164 1 96.19 293 GLN A C 1
ATOM 2337 O O . GLN A 1 293 ? -4.465 -20.5 -9.117 1 96.19 293 GLN A O 1
ATOM 2342 N N . ILE A 1 294 ? -5.914 -20.344 -10.883 1 95.12 294 ILE A N 1
ATOM 2343 C CA . ILE A 1 294 ? -6.539 -19.125 -10.367 1 95.12 294 ILE A CA 1
ATOM 2344 C C . ILE A 1 294 ? -8.062 -19.266 -10.445 1 95.12 294 ILE A C 1
ATOM 2346 O O . ILE A 1 294 ? -8.586 -19.953 -11.312 1 95.12 294 ILE A O 1
ATOM 2350 N N . HIS A 1 295 ? -8.711 -18.734 -9.5 1 94.12 295 HIS A N 1
ATOM 2351 C CA . HIS A 1 295 ? -10.164 -18.656 -9.445 1 94.12 295 HIS A CA 1
ATOM 2352 C C . HIS A 1 295 ? -10.633 -17.234 -9.156 1 94.12 295 HIS A C 1
ATOM 2354 O O . HIS A 1 295 ? -10.227 -16.625 -8.164 1 94.12 295 HIS A O 1
ATOM 2360 N N . ILE A 1 296 ? -11.461 -16.719 -10.078 1 92.12 296 ILE A N 1
ATOM 2361 C CA . ILE A 1 296 ? -11.914 -15.336 -9.953 1 92.12 296 ILE A CA 1
ATOM 2362 C C . ILE A 1 296 ? -13.43 -15.312 -9.727 1 92.12 296 ILE A C 1
ATOM 2364 O O . ILE A 1 296 ? -14.172 -16.031 -10.398 1 92.12 296 ILE A O 1
ATOM 2368 N N . ARG A 1 297 ? -13.781 -14.547 -8.758 1 85.62 297 ARG A N 1
ATOM 2369 C CA . ARG A 1 297 ? -15.203 -14.32 -8.508 1 85.62 297 ARG A CA 1
ATOM 2370 C C . ARG A 1 297 ? -15.531 -12.836 -8.531 1 85.62 297 ARG A C 1
ATOM 2372 O O . ARG A 1 297 ? -14.898 -12.039 -7.836 1 85.62 297 ARG A O 1
ATOM 2379 N N . VAL A 1 298 ? -16.375 -12.594 -9.406 1 80.75 298 VAL A N 1
ATOM 2380 C CA . VAL A 1 298 ? -16.844 -11.219 -9.453 1 80.75 298 VAL A CA 1
ATOM 2381 C C . VAL A 1 298 ? -18.078 -11.055 -8.562 1 80.75 298 VAL A C 1
ATOM 2383 O O . VAL A 1 298 ? -18.922 -11.953 -8.484 1 80.75 298 VAL A O 1
ATOM 2386 N N . LYS A 1 299 ? -18.031 -10.117 -7.68 1 67.25 299 LYS A N 1
ATOM 2387 C CA . LYS A 1 299 ? -19.094 -9.875 -6.719 1 67.25 299 LYS A CA 1
ATOM 2388 C C . LYS A 1 299 ? -20.453 -9.828 -7.41 1 67.25 299 LYS A C 1
ATOM 2390 O O . LYS A 1 299 ? -20.641 -9.078 -8.375 1 67.25 299 LYS A O 1
ATOM 2395 N N . ASP A 1 300 ? -21.109 -11.039 -7.422 1 61.12 300 ASP A N 1
ATOM 2396 C CA . ASP A 1 300 ? -22.469 -11.078 -7.957 1 61.12 300 ASP A CA 1
ATOM 2397 C C . ASP A 1 300 ? -23.5 -11.07 -6.832 1 61.12 300 ASP A C 1
ATOM 2399 O O . ASP A 1 300 ? -23.359 -11.789 -5.84 1 61.12 300 ASP A O 1
ATOM 2403 N N . LYS A 1 301 ? -24.25 -10.156 -6.887 1 57.16 301 LYS A N 1
ATOM 2404 C CA . LYS A 1 301 ? -25.328 -9.961 -5.93 1 57.16 301 LYS A CA 1
ATOM 2405 C C . LYS A 1 301 ? -26.156 -11.227 -5.77 1 57.16 301 LYS A C 1
ATOM 2407 O O . LYS A 1 301 ? -26.844 -11.414 -4.754 1 57.16 301 LYS A O 1
ATOM 2412 N N . SER A 1 302 ? -26.172 -12.109 -6.805 1 58.81 302 SER A N 1
ATOM 2413 C CA . SER A 1 302 ? -27.062 -13.258 -6.793 1 58.81 302 SER A CA 1
ATOM 2414 C C . SER A 1 302 ? -26.406 -14.461 -6.125 1 58.81 302 SER A C 1
ATOM 2416 O O . SER A 1 302 ? -26.922 -15.578 -6.207 1 58.81 302 SER A O 1
ATOM 2418 N N . ASP A 1 303 ? -25.438 -14.281 -5.398 1 64.81 303 ASP A N 1
ATOM 2419 C CA . ASP A 1 303 ? -24.719 -15.414 -4.84 1 64.81 303 ASP A CA 1
ATOM 2420 C C . ASP A 1 303 ? -25.438 -15.984 -3.619 1 64.81 303 ASP A C 1
ATOM 2422 O O . ASP A 1 303 ? -25.578 -15.297 -2.604 1 64.81 303 ASP A O 1
ATOM 2426 N N . SER A 1 304 ? -26.125 -17.125 -3.795 1 70.31 304 SER A N 1
ATOM 2427 C CA . SER A 1 304 ? -26.938 -17.797 -2.781 1 70.31 304 SER A CA 1
ATOM 2428 C C . SER A 1 304 ? -26.094 -18.734 -1.922 1 70.31 304 SER A C 1
ATOM 2430 O O . SER A 1 304 ? -26.562 -19.281 -0.934 1 70.31 304 SER A O 1
ATOM 2432 N N . LEU A 1 305 ? -24.891 -18.859 -2.225 1 79.69 305 LEU A N 1
ATOM 2433 C CA . LEU A 1 305 ? -24.078 -19.812 -1.473 1 79.69 305 LEU A CA 1
ATOM 2434 C C . LEU A 1 305 ? -23.625 -19.203 -0.148 1 79.69 305 LEU A C 1
ATOM 2436 O O . LEU A 1 305 ? -23.359 -18 -0.069 1 79.69 305 LEU A O 1
ATOM 2440 N N . THR A 1 306 ? -23.656 -20.156 0.809 1 83.19 306 THR A N 1
ATOM 2441 C CA . THR A 1 306 ? -23.141 -19.734 2.107 1 83.19 306 THR A CA 1
ATOM 2442 C C . THR A 1 306 ? -21.625 -19.516 2.045 1 83.19 306 THR A C 1
ATOM 2444 O O . THR A 1 306 ? -20.969 -19.953 1.103 1 83.19 306 THR A O 1
ATOM 2447 N N . HIS A 1 307 ? -21.141 -18.875 3.039 1 84.5 307 HIS A N 1
ATOM 2448 C CA . HIS A 1 307 ? -19.719 -18.594 3.129 1 84.5 307 HIS A CA 1
ATOM 2449 C C . HIS A 1 307 ? -18.891 -19.875 3.094 1 84.5 307 HIS A C 1
ATOM 2451 O O . HIS A 1 307 ? -17.875 -19.953 2.396 1 84.5 307 HIS A O 1
ATOM 2457 N N . HIS A 1 308 ? -19.406 -20.891 3.775 1 89 308 HIS A N 1
ATOM 2458 C CA . HIS A 1 308 ? -18.688 -22.156 3.846 1 89 308 HIS A CA 1
ATOM 2459 C C . HIS A 1 308 ? -18.766 -22.922 2.523 1 89 308 HIS A C 1
ATOM 2461 O O . HIS A 1 308 ? -17.781 -23.531 2.092 1 89 308 HIS A O 1
ATOM 2467 N N . GLU A 1 309 ? -19.859 -22.781 1.933 1 89.94 309 GLU A N 1
ATOM 2468 C CA . GLU A 1 309 ? -20.016 -23.453 0.646 1 89.94 309 GLU A CA 1
ATOM 2469 C C . GLU A 1 309 ? -19.156 -22.797 -0.432 1 89.94 309 GLU A C 1
ATOM 2471 O O . GLU A 1 309 ? -18.625 -23.484 -1.302 1 89.94 309 GLU A O 1
ATOM 2476 N N . LYS A 1 310 ? -19.094 -21.547 -0.311 1 88.88 310 LYS A N 1
ATOM 2477 C CA . LYS A 1 310 ? -18.25 -20.812 -1.254 1 88.88 310 LYS A CA 1
ATOM 2478 C C . LYS A 1 310 ? -16.781 -21.188 -1.089 1 88.88 310 LYS A C 1
ATOM 2480 O O . LYS A 1 310 ? -16.094 -21.469 -2.072 1 88.88 310 LYS A O 1
ATOM 2485 N N . GLY A 1 311 ? -16.375 -21.188 0.134 1 91.56 311 GLY A N 1
ATOM 2486 C CA . GLY A 1 311 ? -15.008 -21.578 0.402 1 91.56 311 GLY A CA 1
ATOM 2487 C C . GLY A 1 311 ? -14.68 -22.969 -0.101 1 91.56 311 GLY A C 1
ATOM 2488 O O . GLY A 1 311 ? -13.609 -23.188 -0.682 1 91.56 311 GLY A O 1
ATOM 2489 N N . TYR A 1 312 ? -15.602 -23.875 0.115 1 93.5 312 TYR A N 1
ATOM 2490 C CA . TYR A 1 312 ? -15.445 -25.25 -0.343 1 93.5 312 TYR A CA 1
ATOM 2491 C C . TYR A 1 312 ? -15.383 -25.312 -1.864 1 93.5 312 TYR A C 1
ATOM 2493 O O . TYR A 1 312 ? -14.5 -25.953 -2.43 1 93.5 312 TYR A O 1
ATOM 2501 N N . ALA A 1 313 ? -16.266 -24.625 -2.494 1 93.19 313 ALA A N 1
ATOM 2502 C CA . ALA A 1 313 ? -16.359 -24.672 -3.951 1 93.19 313 ALA A CA 1
ATOM 2503 C C . ALA A 1 313 ? -15.094 -24.094 -4.586 1 93.19 313 ALA A C 1
ATOM 2505 O O . ALA A 1 313 ? -14.578 -24.625 -5.57 1 93.19 313 ALA A O 1
ATOM 2506 N N . ILE A 1 314 ? -14.617 -23.031 -4.039 1 93.94 314 ILE A N 1
ATOM 2507 C CA . ILE A 1 314 ? -13.422 -22.375 -4.551 1 93.94 314 ILE A CA 1
ATOM 2508 C C . ILE A 1 314 ? -12.219 -23.297 -4.391 1 93.94 314 ILE A C 1
ATOM 2510 O O . ILE A 1 314 ? -11.461 -23.5 -5.336 1 93.94 314 ILE A O 1
ATOM 2514 N N . ALA A 1 315 ? -12.047 -23.812 -3.225 1 95.88 315 ALA A N 1
ATOM 2515 C CA . ALA A 1 315 ? -10.922 -24.703 -2.963 1 95.88 315 ALA A CA 1
ATOM 2516 C C . ALA A 1 315 ? -10.977 -25.938 -3.848 1 95.88 315 ALA A C 1
ATOM 2518 O O . ALA A 1 315 ? -9.953 -26.391 -4.363 1 95.88 315 ALA A O 1
ATOM 2519 N N . ARG A 1 316 ? -12.156 -26.469 -3.98 1 95.56 316 ARG A N 1
ATOM 2520 C CA . ARG A 1 316 ? -12.344 -27.641 -4.836 1 95.56 316 ARG A CA 1
ATOM 2521 C C . ARG A 1 316 ? -11.938 -27.344 -6.273 1 95.56 316 ARG A C 1
ATOM 2523 O O . ARG A 1 316 ? -11.25 -28.141 -6.914 1 95.56 316 ARG A O 1
ATOM 2530 N N . ALA A 1 317 ? -12.375 -26.188 -6.734 1 94.38 317 ALA A N 1
ATOM 2531 C CA . ALA A 1 317 ? -12.047 -25.766 -8.094 1 94.38 317 ALA A CA 1
ATOM 2532 C C . ALA A 1 317 ? -10.547 -25.594 -8.273 1 94.38 317 ALA A C 1
ATOM 2534 O O . ALA A 1 317 ? -9.984 -25.984 -9.297 1 94.38 317 ALA A O 1
ATOM 2535 N N . LEU A 1 318 ? -9.891 -25.062 -7.336 1 96.56 318 LEU A N 1
ATOM 2536 C CA . LEU A 1 318 ? -8.461 -24.781 -7.395 1 96.56 318 LEU A CA 1
ATOM 2537 C C . LEU A 1 318 ? -7.648 -26.062 -7.332 1 96.56 318 LEU A C 1
ATOM 2539 O O . LEU A 1 318 ? -6.496 -26.094 -7.77 1 96.56 318 LEU A O 1
ATOM 2543 N N . CYS A 1 319 ? -8.195 -27.141 -6.773 1 96.25 319 CYS A N 1
ATOM 2544 C CA . CYS A 1 319 ? -7.469 -28.391 -6.633 1 96.25 319 CYS A CA 1
ATOM 2545 C C . CYS A 1 319 ? -7.902 -29.391 -7.695 1 96.25 319 CYS A C 1
ATOM 2547 O O . CYS A 1 319 ? -7.461 -30.547 -7.688 1 96.25 319 CYS A O 1
ATOM 2549 N N . SER A 1 320 ? -8.703 -28.984 -8.633 1 92.69 320 SER A N 1
ATOM 2550 C CA . SER A 1 320 ? -9.289 -29.906 -9.602 1 92.69 320 SER A CA 1
ATOM 2551 C C . SER A 1 320 ? -8.219 -30.578 -10.453 1 92.69 320 SER A C 1
ATOM 2553 O O . SER A 1 320 ? -8.344 -31.75 -10.805 1 92.69 320 SER A O 1
ATOM 2555 N N . ASP A 1 321 ? -7.152 -29.891 -10.727 1 90.94 321 ASP A N 1
ATOM 2556 C CA . ASP A 1 321 ? -6.129 -30.453 -11.609 1 90.94 321 ASP A CA 1
ATOM 2557 C C . ASP A 1 321 ? -5.191 -31.375 -10.844 1 90.94 321 ASP A C 1
ATOM 2559 O O . ASP A 1 321 ? -4.441 -32.156 -11.453 1 90.94 321 ASP A O 1
ATOM 2563 N N . LEU A 1 322 ? -5.195 -31.328 -9.586 1 91.88 322 LEU A N 1
ATOM 2564 C CA . LEU A 1 322 ? -4.348 -32.188 -8.773 1 91.88 322 LEU A CA 1
ATOM 2565 C C . LEU A 1 322 ? -4.953 -33.594 -8.648 1 91.88 322 LEU A C 1
ATOM 2567 O O . LEU A 1 322 ? -4.238 -34.562 -8.391 1 91.88 322 LEU A O 1
ATOM 2571 N N . VAL A 1 323 ? -6.27 -33.594 -8.836 1 87.56 323 VAL A N 1
ATOM 2572 C CA . VAL A 1 323 ? -7.023 -34.812 -8.648 1 87.56 323 VAL A CA 1
ATOM 2573 C C . VAL A 1 323 ? -6.637 -35.812 -9.727 1 87.56 323 VAL A C 1
ATOM 2575 O O . VAL A 1 323 ? -6.648 -35.5 -10.922 1 87.56 323 VAL A O 1
ATOM 2578 N N . GLY A 1 324 ? -6.145 -37 -9.32 1 79.75 324 GLY A N 1
ATOM 2579 C CA . GLY A 1 324 ? -5.816 -38.062 -10.234 1 79.75 324 GLY A CA 1
ATOM 2580 C C . GLY A 1 324 ? -4.391 -38 -10.742 1 79.75 324 GLY A C 1
ATOM 2581 O O . GLY A 1 324 ? -4.016 -38.75 -11.656 1 79.75 324 GLY A O 1
ATOM 2582 N N . SER A 1 325 ? -3.572 -37.094 -10.227 1 82.44 325 SER A N 1
ATOM 2583 C CA . SER A 1 325 ? -2.188 -37 -10.672 1 82.44 325 SER A CA 1
ATOM 2584 C C . SER A 1 325 ? -1.335 -38.125 -10.117 1 82.44 325 SER A C 1
ATOM 2586 O O . SER A 1 325 ? -0.3 -38.469 -10.688 1 82.44 325 SER A O 1
ATOM 2588 N N . GLY A 1 326 ? -1.758 -38.656 -9.008 1 82.56 326 GLY A N 1
ATOM 2589 C CA . GLY A 1 326 ? -1.015 -39.75 -8.367 1 82.56 326 GLY A CA 1
ATOM 2590 C C . GLY A 1 326 ? 0.289 -39.281 -7.746 1 82.56 326 GLY A C 1
ATOM 2591 O O . GLY A 1 326 ? 1.187 -40.094 -7.5 1 82.56 326 GLY A O 1
ATOM 2592 N N . ARG A 1 327 ? 0.442 -38.031 -7.492 1 88.31 327 ARG A N 1
ATOM 2593 C CA . ARG A 1 327 ? 1.708 -37.5 -7.016 1 88.31 327 ARG A CA 1
ATOM 2594 C C . ARG A 1 327 ? 1.638 -37.156 -5.527 1 88.31 327 ARG A C 1
ATOM 2596 O O . ARG A 1 327 ? 2.584 -36.625 -4.961 1 88.31 327 ARG A O 1
ATOM 2603 N N . ASN A 1 328 ? 0.545 -37.406 -4.848 1 91.25 328 ASN A N 1
ATOM 2604 C CA . ASN A 1 328 ? 0.349 -37.219 -3.414 1 91.25 328 ASN A CA 1
ATOM 2605 C C . ASN A 1 328 ? 0.61 -35.781 -2.994 1 91.25 328 ASN A C 1
ATOM 2607 O O . ASN A 1 328 ? 1.379 -35.531 -2.064 1 91.25 328 ASN A O 1
ATOM 2611 N N . HIS A 1 329 ? -0.007 -34.906 -3.604 1 93.19 329 HIS A N 1
ATOM 2612 C CA . HIS A 1 329 ? 0.143 -33.5 -3.291 1 93.19 329 HIS A CA 1
ATOM 2613 C C . HIS A 1 329 ? -0.443 -33.156 -1.92 1 93.19 329 HIS A C 1
ATOM 2615 O O . HIS A 1 329 ? -1.32 -33.875 -1.43 1 93.19 329 HIS A O 1
ATOM 2621 N N . VAL A 1 330 ? 0.108 -32.156 -1.308 1 95.06 330 VAL A N 1
ATOM 2622 C CA . VAL A 1 330 ? -0.392 -31.641 -0.039 1 95.06 330 VAL A CA 1
ATOM 2623 C C . VAL A 1 330 ? -0.825 -30.188 -0.209 1 95.06 330 VAL A C 1
ATOM 2625 O O . VAL A 1 330 ? -0.043 -29.344 -0.665 1 95.06 330 VAL A O 1
ATOM 2628 N N . VAL A 1 331 ? -2.012 -29.906 0.147 1 96.62 331 VAL A N 1
ATOM 2629 C CA . VAL A 1 331 ? -2.539 -28.547 -0.027 1 96.62 331 VAL A CA 1
ATOM 2630 C C . VAL A 1 331 ? -2.764 -27.906 1.338 1 96.62 331 VAL A C 1
ATOM 2632 O O . VAL A 1 331 ? -3.439 -28.469 2.197 1 96.62 331 VAL A O 1
ATOM 2635 N N . PHE A 1 332 ? -2.156 -26.781 1.525 1 95.69 332 PHE A N 1
ATOM 2636 C CA . PHE A 1 332 ? -2.363 -25.984 2.729 1 95.69 332 PHE A CA 1
ATOM 2637 C C . PHE A 1 332 ? -3.49 -24.984 2.525 1 95.69 332 PHE A C 1
ATOM 2639 O O . PHE A 1 332 ? -3.49 -24.234 1.547 1 95.69 332 PHE A O 1
ATOM 2646 N N . CYS A 1 333 ? -4.438 -24.953 3.453 1 94.06 333 CYS A N 1
ATOM 2647 C CA . CYS A 1 333 ? -5.621 -24.109 3.293 1 94.06 333 CYS A CA 1
ATOM 2648 C C . CYS A 1 333 ? -5.758 -23.125 4.453 1 94.06 333 CYS A C 1
ATOM 2650 O O . CYS A 1 333 ? -5.57 -23.5 5.609 1 94.06 333 CYS A O 1
ATOM 2652 N N . VAL A 1 334 ? -6.102 -21.953 4.074 1 89.69 334 VAL A N 1
ATOM 2653 C CA . VAL A 1 334 ? -6.453 -20.938 5.07 1 89.69 334 VAL A CA 1
ATOM 2654 C C . VAL A 1 334 ? -7.883 -21.172 5.555 1 89.69 334 VAL A C 1
ATOM 2656 O O . VAL A 1 334 ? -8.625 -21.953 4.965 1 89.69 334 VAL A O 1
ATOM 2659 N N . PRO A 1 335 ? -8.359 -20.5 6.586 1 88.5 335 PRO A N 1
ATOM 2660 C CA . PRO A 1 335 ? -9.602 -20.828 7.289 1 88.5 335 PRO A CA 1
ATOM 2661 C C . PRO A 1 335 ? -10.812 -20.859 6.367 1 88.5 335 PRO A C 1
ATOM 2663 O O . PRO A 1 335 ? -11.602 -21.812 6.406 1 88.5 335 PRO A O 1
ATOM 2666 N N . PRO A 1 336 ? -10.93 -19.922 5.465 1 87.62 336 PRO A N 1
ATOM 2667 C CA . PRO A 1 336 ? -12.141 -19.953 4.641 1 87.62 336 PRO A CA 1
ATOM 2668 C C . PRO A 1 336 ? -12.164 -21.156 3.689 1 87.62 336 PRO A C 1
ATOM 2670 O O . PRO A 1 336 ? -13.227 -21.516 3.182 1 87.62 336 PRO A O 1
ATOM 2673 N N . HIS A 1 337 ? -11.039 -21.766 3.488 1 92.88 337 HIS A N 1
ATOM 2674 C CA . HIS A 1 337 ? -10.953 -22.844 2.514 1 92.88 337 HIS A CA 1
ATOM 2675 C C . HIS A 1 337 ? -10.703 -24.188 3.197 1 92.88 337 HIS A C 1
ATOM 2677 O O . HIS A 1 337 ? -10.391 -25.172 2.533 1 92.88 337 HIS A O 1
ATOM 2683 N N . THR A 1 338 ? -10.812 -24.172 4.465 1 93.75 338 THR A N 1
ATOM 2684 C CA . THR A 1 338 ? -10.586 -25.406 5.223 1 93.75 338 THR A CA 1
ATOM 2685 C C . THR A 1 338 ? -11.914 -26.078 5.559 1 93.75 338 THR A C 1
ATOM 2687 O O . THR A 1 338 ? -12.805 -25.453 6.133 1 93.75 338 THR A O 1
ATOM 2690 N N . SER A 1 339 ? -12.07 -27.328 5.133 1 93.81 339 SER A N 1
ATOM 2691 C CA . SER A 1 339 ? -13.219 -28.156 5.488 1 93.81 339 SER A CA 1
ATOM 2692 C C . SER A 1 339 ? -12.875 -29.641 5.445 1 93.81 339 SER A C 1
ATOM 2694 O O . SER A 1 339 ? -12.07 -30.078 4.617 1 93.81 339 SER A O 1
ATOM 2696 N N . LEU A 1 340 ? -13.461 -30.375 6.375 1 94.5 340 LEU A N 1
ATOM 2697 C CA . LEU A 1 340 ? -13.266 -31.828 6.391 1 94.5 340 LEU A CA 1
ATOM 2698 C C . LEU A 1 340 ? -13.844 -32.469 5.133 1 94.5 340 LEU A C 1
ATOM 2700 O O . LEU A 1 340 ? -13.281 -33.438 4.609 1 94.5 340 LEU A O 1
ATOM 2704 N N . ARG A 1 341 ? -14.906 -31.906 4.715 1 93.81 341 ARG A N 1
ATOM 2705 C CA . ARG A 1 341 ? -15.547 -32.375 3.494 1 93.81 341 ARG A CA 1
ATOM 2706 C C . ARG A 1 341 ? -14.586 -32.312 2.312 1 93.81 341 ARG A C 1
ATOM 2708 O O . ARG A 1 341 ? -14.453 -33.281 1.558 1 93.81 341 ARG A O 1
ATOM 2715 N N . LEU A 1 342 ? -13.922 -31.234 2.213 1 95.62 342 LEU A N 1
ATOM 2716 C CA . LEU A 1 342 ? -12.969 -31.047 1.127 1 95.62 342 LEU A CA 1
ATOM 2717 C C . LEU A 1 342 ? -11.812 -32.031 1.245 1 95.62 342 LEU A C 1
ATOM 2719 O O . LEU A 1 342 ? -11.438 -32.688 0.263 1 95.62 342 LEU A O 1
ATOM 2723 N N . PHE A 1 343 ? -11.258 -32.188 2.426 1 96.44 343 PHE A N 1
ATOM 2724 C CA . PHE A 1 343 ? -10.086 -33.031 2.625 1 96.44 343 PHE A CA 1
ATOM 2725 C C . PHE A 1 343 ? -10.422 -34.5 2.348 1 96.44 343 PHE A C 1
ATOM 2727 O O . PHE A 1 343 ? -9.594 -35.25 1.798 1 96.44 343 PHE A O 1
ATOM 2734 N N . ARG A 1 344 ? -11.578 -34.906 2.727 1 95.5 344 ARG A N 1
ATOM 2735 C CA . ARG A 1 344 ? -12 -36.281 2.441 1 95.5 344 ARG A CA 1
ATOM 2736 C C . ARG A 1 344 ? -12.117 -36.531 0.94 1 95.5 344 ARG A C 1
ATOM 2738 O O . ARG A 1 344 ? -11.688 -37.562 0.433 1 95.5 344 ARG A O 1
ATOM 2745 N N . GLU A 1 345 ? -12.695 -35.562 0.319 1 95.06 345 GLU A N 1
ATOM 2746 C CA . GLU A 1 345 ? -12.828 -35.656 -1.131 1 95.06 345 GLU A CA 1
ATOM 2747 C C . GLU A 1 345 ? -11.461 -35.719 -1.81 1 95.06 345 GLU A C 1
ATOM 2749 O O . GLU A 1 345 ? -11.234 -36.531 -2.703 1 95.06 345 GLU A O 1
ATOM 2754 N N . LEU A 1 346 ? -10.586 -34.906 -1.421 1 95.44 346 LEU A N 1
ATOM 2755 C CA . LEU A 1 346 ? -9.25 -34.844 -2.01 1 95.44 346 LEU A CA 1
ATOM 2756 C C . LEU A 1 346 ? -8.461 -36.094 -1.718 1 95.44 346 LEU A C 1
ATOM 2758 O O . LEU A 1 346 ? -7.75 -36.594 -2.586 1 95.44 346 LEU A O 1
ATOM 2762 N N . GLU A 1 347 ? -8.594 -36.562 -0.507 1 94.12 347 GLU A N 1
ATOM 2763 C CA . GLU A 1 347 ? -7.867 -37.781 -0.106 1 94.12 347 GLU A CA 1
ATOM 2764 C C . GLU A 1 347 ? -8.234 -38.969 -0.998 1 94.12 347 GLU A C 1
ATOM 2766 O O . GLU A 1 347 ? -7.375 -39.781 -1.325 1 94.12 347 GLU A O 1
ATOM 2771 N N . SER A 1 348 ? -9.461 -39.062 -1.339 1 92.69 348 SER A N 1
ATOM 2772 C CA . SER A 1 348 ? -9.914 -40.156 -2.199 1 92.69 348 SER A CA 1
ATOM 2773 C C . SER A 1 348 ? -9.219 -40.125 -3.557 1 92.69 348 SER A C 1
ATOM 2775 O O . SER A 1 348 ? -9.211 -41.125 -4.281 1 92.69 348 SER A O 1
ATOM 2777 N N . HIS A 1 349 ? -8.625 -39 -3.855 1 92.38 349 HIS A N 1
ATOM 2778 C CA . HIS A 1 349 ? -7.961 -38.875 -5.145 1 92.38 349 HIS A CA 1
ATOM 2779 C C . HIS A 1 349 ? -6.457 -38.688 -4.965 1 92.38 349 HIS A C 1
ATOM 2781 O O . HIS A 1 349 ? -5.777 -38.188 -5.867 1 92.38 349 HIS A O 1
ATOM 2787 N N . GLY A 1 350 ? -5.977 -38.938 -3.85 1 90.62 350 GLY A N 1
ATOM 2788 C CA . GLY A 1 350 ? -4.543 -38.938 -3.605 1 90.62 350 GLY A CA 1
ATOM 2789 C C . GLY A 1 350 ? -4 -37.531 -3.312 1 90.62 350 GLY A C 1
ATOM 2790 O O . GLY A 1 350 ? -2.855 -37.25 -3.65 1 90.62 350 GLY A O 1
ATOM 2791 N N . VAL A 1 351 ? -4.781 -36.656 -2.875 1 94.88 351 VAL A N 1
ATOM 2792 C CA . VAL A 1 351 ? -4.383 -35.312 -2.451 1 94.88 351 VAL A CA 1
ATOM 2793 C C . VAL A 1 351 ? -4.668 -35.156 -0.961 1 94.88 351 VAL A C 1
ATOM 2795 O O . VAL A 1 351 ? -5.723 -35.562 -0.471 1 94.88 351 VAL A O 1
ATOM 2798 N N . TYR A 1 352 ? -3.738 -34.594 -0.266 1 95.75 352 TYR A N 1
ATOM 2799 C CA . TYR A 1 352 ? -3.854 -34.469 1.181 1 95.75 352 TYR A CA 1
ATOM 2800 C C . TYR A 1 352 ? -3.936 -33 1.574 1 95.75 352 TYR A C 1
ATOM 2802 O O . TYR A 1 352 ? -3.609 -32.094 0.776 1 95.75 352 TYR A O 1
ATOM 2810 N N . GLY A 1 353 ? -4.418 -32.781 2.762 1 96 353 GLY A N 1
ATOM 2811 C CA . GLY A 1 353 ? -4.652 -31.406 3.137 1 96 353 GLY A CA 1
ATOM 2812 C C . GLY A 1 353 ? -4.203 -31.094 4.547 1 96 353 GLY A C 1
ATOM 2813 O O . GLY A 1 353 ? -4.086 -31.984 5.387 1 96 353 GLY A O 1
ATOM 2814 N N . CYS A 1 354 ? -3.875 -29.906 4.785 1 96.19 354 CYS A N 1
ATOM 2815 C CA . CYS A 1 354 ? -3.584 -29.297 6.074 1 96.19 354 CYS A CA 1
ATOM 2816 C C . CYS A 1 354 ? -4.188 -27.906 6.164 1 96.19 354 CYS A C 1
ATOM 2818 O O . CYS A 1 354 ? -3.822 -27.016 5.395 1 96.19 354 CYS A O 1
ATOM 2820 N N . GLY A 1 355 ? -5.121 -27.688 7.031 1 95.62 355 GLY A N 1
ATOM 2821 C CA . GLY A 1 355 ? -5.828 -26.422 7.082 1 95.62 355 GLY A CA 1
ATOM 2822 C C . GLY A 1 355 ? -6.02 -25.906 8.492 1 95.62 355 GLY A C 1
ATOM 2823 O O . GLY A 1 355 ? -6.133 -26.688 9.438 1 95.62 355 GLY A O 1
ATOM 2824 N N . VAL A 1 356 ? -6.09 -24.641 8.602 1 92.81 356 VAL A N 1
ATOM 2825 C CA . VAL A 1 356 ? -6.281 -23.984 9.891 1 92.81 356 VAL A CA 1
ATOM 2826 C C . VAL A 1 356 ? -7.773 -23.766 10.141 1 92.81 356 VAL A C 1
ATOM 2828 O O . VAL A 1 356 ? -8.531 -23.5 9.211 1 92.81 356 VAL A O 1
ATOM 2831 N N . VAL A 1 357 ? -8.086 -23.984 11.43 1 91.62 357 VAL A N 1
ATOM 2832 C CA . VAL A 1 357 ? -9.469 -23.797 11.859 1 91.62 357 VAL A CA 1
ATOM 2833 C C . VAL A 1 357 ? -9.539 -22.656 12.883 1 91.62 357 VAL A C 1
ATOM 2835 O O . VAL A 1 357 ? -8.781 -22.641 13.859 1 91.62 357 VAL A O 1
ATOM 2838 N N . THR A 1 358 ? -10.242 -21.656 12.586 1 85.44 358 THR A N 1
ATOM 2839 C CA . THR A 1 358 ? -10.414 -20.578 13.562 1 85.44 358 THR A CA 1
ATOM 2840 C C . THR A 1 358 ? -11.727 -20.734 14.32 1 85.44 358 THR A C 1
ATOM 2842 O O . THR A 1 358 ? -11.781 -21.422 15.344 1 85.44 358 THR A O 1
ATOM 2845 N N . ASP A 1 359 ? -12.844 -20.125 13.859 1 79.38 359 ASP A N 1
ATOM 2846 C CA . ASP A 1 359 ? -14.148 -20.266 14.5 1 79.38 359 ASP A CA 1
ATOM 2847 C C . ASP A 1 359 ? -15.219 -20.672 13.492 1 79.38 359 ASP A C 1
ATOM 2849 O O . ASP A 1 359 ? -14.938 -20.812 12.297 1 79.38 359 ASP A O 1
ATOM 2853 N N . GLY A 1 360 ? -16.297 -21.078 14.047 1 78.38 360 GLY A N 1
ATOM 2854 C CA . GLY A 1 360 ? -17.391 -21.547 13.211 1 78.38 360 GLY A CA 1
ATOM 2855 C C . GLY A 1 360 ? -17.891 -20.5 12.234 1 78.38 360 GLY A C 1
ATOM 2856 O O . GLY A 1 360 ? -18.578 -20.828 11.266 1 78.38 360 GLY A O 1
ATOM 2857 N N . MET A 1 361 ? -17.469 -19.328 12.445 1 78.94 361 MET A N 1
ATOM 2858 C CA . MET A 1 361 ? -17.922 -18.25 11.555 1 78.94 361 MET A CA 1
ATOM 2859 C C . MET A 1 361 ? -17.062 -18.203 10.297 1 78.94 361 MET A C 1
ATOM 2861 O O . MET A 1 361 ? -17.578 -17.953 9.203 1 78.94 361 MET A O 1
ATOM 2865 N N . HIS A 1 362 ? -15.828 -18.531 10.422 1 81.94 362 HIS A N 1
ATOM 2866 C CA . HIS A 1 362 ? -14.906 -18.344 9.312 1 81.94 362 HIS A CA 1
ATOM 2867 C C . HIS A 1 362 ? -14.516 -19.672 8.68 1 81.94 362 HIS A C 1
ATOM 2869 O O . HIS A 1 362 ? -14.039 -19.703 7.543 1 81.94 362 HIS A O 1
ATOM 2875 N N . THR A 1 363 ? -14.602 -20.703 9.43 1 89.38 363 THR A N 1
ATOM 2876 C CA . THR A 1 363 ? -14.211 -22.031 8.945 1 89.38 363 THR A CA 1
ATOM 2877 C C . THR A 1 363 ? -15.375 -23.016 9.07 1 89.38 363 THR A C 1
ATOM 2879 O O . THR A 1 363 ? -16.172 -22.922 10.008 1 89.38 363 THR A O 1
ATOM 2882 N N . ASP A 1 364 ? -15.477 -23.844 8.07 1 92.25 364 ASP A N 1
ATOM 2883 C CA . ASP A 1 364 ? -16.438 -24.953 8.164 1 92.25 364 ASP A CA 1
ATOM 2884 C C . ASP A 1 364 ? -16 -25.969 9.219 1 92.25 364 ASP A C 1
ATOM 2886 O O . ASP A 1 364 ? -15.164 -26.828 8.953 1 92.25 364 ASP A O 1
ATOM 2890 N N . CYS A 1 365 ? -16.625 -25.906 10.367 1 92.31 365 CYS A N 1
ATOM 2891 C CA . CYS A 1 365 ? -16.234 -26.75 11.492 1 92.31 365 CYS A CA 1
ATOM 2892 C C . CYS A 1 365 ? -17.094 -28 11.586 1 92.31 365 CYS A C 1
ATOM 2894 O O . CYS A 1 365 ? -17.031 -28.734 12.562 1 92.31 365 CYS A O 1
ATOM 2896 N N . GLU A 1 366 ? -17.844 -28.203 10.531 1 91.31 366 GLU A N 1
ATOM 2897 C CA . GLU A 1 366 ? -18.734 -29.375 10.539 1 91.31 366 GLU A CA 1
ATOM 2898 C C . GLU A 1 366 ? -17.922 -30.656 10.609 1 91.31 366 GLU A C 1
ATOM 2900 O O . GLU A 1 366 ? -17 -30.875 9.82 1 91.31 366 GLU A O 1
ATOM 2905 N N . GLY A 1 367 ? -18.234 -31.547 11.641 1 92.06 367 GLY A N 1
ATOM 2906 C CA . GLY A 1 367 ? -17.609 -32.844 11.758 1 92.06 367 GLY A CA 1
ATOM 2907 C C . GLY A 1 367 ? -16.344 -32.844 12.602 1 92.06 367 GLY A C 1
ATOM 2908 O O . GLY A 1 367 ? -15.773 -33.906 12.883 1 92.06 367 GLY A O 1
ATOM 2909 N N . LEU A 1 368 ? -15.891 -31.703 13.031 1 94.25 368 LEU A N 1
ATOM 2910 C CA . LEU A 1 368 ? -14.672 -31.594 13.828 1 94.25 368 LEU A CA 1
ATOM 2911 C C . LEU A 1 368 ? -14.977 -31.812 15.305 1 94.25 368 LEU A C 1
ATOM 2913 O O . LEU A 1 368 ? -16.094 -31.562 15.766 1 94.25 368 LEU A O 1
ATOM 2917 N N . PRO A 1 369 ? -14.055 -32.375 16.031 1 94 369 PRO A N 1
ATOM 2918 C CA . PRO A 1 369 ? -14.297 -32.625 17.453 1 94 369 PRO A CA 1
ATOM 2919 C C . PRO A 1 369 ? -14.469 -31.375 18.281 1 94 369 PRO A C 1
ATOM 2921 O O . PRO A 1 369 ? -13.688 -30.422 18.141 1 94 369 PRO A O 1
ATOM 2924 N N . ALA A 1 370 ? -15.336 -31.391 19.188 1 90.75 370 ALA A N 1
ATOM 2925 C CA . ALA A 1 370 ? -15.672 -30.25 20.031 1 90.75 370 ALA A CA 1
ATOM 2926 C C . ALA A 1 370 ? -14.531 -29.906 20.984 1 90.75 370 ALA A C 1
ATOM 2928 O O . ALA A 1 370 ? -14.32 -28.75 21.328 1 90.75 370 ALA A O 1
ATOM 2929 N N . SER A 1 371 ? -13.742 -30.922 21.344 1 89.44 371 SER A N 1
ATOM 2930 C CA . SER A 1 371 ? -12.648 -30.719 22.297 1 89.44 371 SER A CA 1
ATOM 2931 C C . SER A 1 371 ? -11.57 -29.812 21.703 1 89.44 371 SER A C 1
ATOM 2933 O O . SER A 1 371 ? -10.883 -29.094 22.438 1 89.44 371 SER A O 1
ATOM 2935 N N . VAL A 1 372 ? -11.453 -29.938 20.453 1 91.81 372 VAL A N 1
ATOM 2936 C CA . VAL A 1 372 ? -10.43 -29.141 19.781 1 91.81 372 VAL A CA 1
ATOM 2937 C C . VAL A 1 372 ? -10.969 -27.734 19.5 1 91.81 372 VAL A C 1
ATOM 2939 O O . VAL A 1 372 ? -10.211 -26.766 19.484 1 91.81 372 VAL A O 1
ATOM 2942 N N . LEU A 1 373 ? -12.273 -27.625 19.25 1 91.06 373 LEU A N 1
ATOM 2943 C CA . LEU A 1 373 ? -12.883 -26.344 18.906 1 91.06 373 LEU A CA 1
ATOM 2944 C C . LEU A 1 373 ? -13.133 -25.516 20.156 1 91.06 373 LEU A C 1
ATOM 2946 O O . LEU A 1 373 ? -13.273 -24.281 20.062 1 91.06 373 LEU A O 1
ATOM 2950 N N . ALA A 1 374 ? -13.102 -26.141 21.266 1 87.25 374 ALA A N 1
ATOM 2951 C CA . ALA A 1 374 ? -13.359 -25.453 22.547 1 87.25 374 ALA A CA 1
ATOM 2952 C C . ALA A 1 374 ? -12.141 -24.672 23 1 87.25 374 ALA A C 1
ATOM 2954 O O . ALA A 1 374 ? -11.055 -24.812 22.438 1 87.25 374 ALA A O 1
ATOM 2955 N N . LYS A 1 375 ? -12.422 -23.75 23.953 1 86.81 375 LYS A N 1
ATOM 2956 C CA . LYS A 1 375 ? -11.305 -23.047 24.578 1 86.81 375 LYS A CA 1
ATOM 2957 C C . LYS A 1 375 ? -10.336 -24.016 25.234 1 86.81 375 LYS A C 1
ATOM 2959 O O . LYS A 1 375 ? -10.766 -25.031 25.812 1 86.81 375 LYS A O 1
ATOM 2964 N N . PRO A 1 376 ? -9.078 -23.75 25.078 1 88.38 376 PRO A N 1
ATOM 2965 C CA . PRO A 1 376 ? -8.102 -24.641 25.703 1 88.38 376 PRO A CA 1
ATOM 2966 C C . PRO A 1 376 ? -8.367 -24.844 27.203 1 88.38 376 PRO A C 1
ATOM 2968 O O . PRO A 1 376 ? -8.672 -23.875 27.906 1 88.38 376 PRO A O 1
ATOM 2971 N N . PRO A 1 377 ? -8.32 -26.094 27.594 1 87.19 377 PRO A N 1
ATOM 2972 C CA . PRO A 1 377 ? -8.461 -26.344 29.031 1 87.19 377 PRO A CA 1
ATOM 2973 C C . PRO A 1 377 ? -7.414 -25.609 29.875 1 87.19 377 PRO A C 1
ATOM 2975 O O . PRO A 1 377 ? -6.277 -25.438 29.438 1 87.19 377 PRO A O 1
ATOM 2978 N N . ALA A 1 378 ? -7.789 -25.156 30.984 1 84.81 378 ALA A N 1
ATOM 2979 C CA . ALA A 1 378 ? -6.906 -24.406 31.875 1 84.81 378 ALA A CA 1
ATOM 2980 C C . ALA A 1 378 ? -5.664 -25.234 32.219 1 84.81 378 ALA A C 1
ATOM 2982 O O . ALA A 1 378 ? -4.594 -24.672 32.469 1 84.81 378 ALA A O 1
ATOM 2983 N N . ALA A 1 379 ? -5.789 -26.562 32.219 1 87.62 379 ALA A N 1
ATOM 2984 C CA . ALA A 1 379 ? -4.688 -27.453 32.594 1 87.62 379 ALA A CA 1
ATOM 2985 C C . ALA A 1 379 ? -3.666 -27.578 31.469 1 87.62 379 ALA A C 1
ATOM 2987 O O . ALA A 1 379 ? -2.543 -28.031 31.688 1 87.62 379 ALA A O 1
ATOM 2988 N N . LEU A 1 380 ? -4.023 -27.125 30.391 1 90.5 380 LEU A N 1
ATOM 2989 C CA . LEU A 1 380 ? -3.121 -27.25 29.25 1 90.5 380 LEU A CA 1
ATOM 2990 C C . LEU A 1 380 ? -2.006 -26.219 29.312 1 90.5 380 LEU A C 1
ATOM 2992 O O . LEU A 1 380 ? -2.266 -25.016 29.25 1 90.5 380 LEU A O 1
ATOM 2996 N N . ARG A 1 381 ? -0.704 -26.672 29.422 1 89.06 381 ARG A N 1
ATOM 2997 C CA . ARG A 1 381 ? 0.454 -25.781 29.484 1 89.06 381 ARG A CA 1
ATOM 2998 C C . ARG A 1 381 ? 0.702 -25.094 28.156 1 89.06 381 ARG A C 1
ATOM 3000 O O . ARG A 1 381 ? 0.23 -25.562 27.109 1 89.06 381 ARG A O 1
ATOM 3007 N N . LYS A 1 382 ? 1.389 -24.016 28.219 1 89.56 382 LYS A N 1
ATOM 3008 C CA . LYS A 1 382 ? 1.784 -23.328 26.984 1 89.56 382 LYS A CA 1
ATOM 3009 C C . LYS A 1 382 ? 2.654 -24.219 26.109 1 89.56 382 LYS A C 1
ATOM 3011 O O . LYS A 1 382 ? 3.539 -24.922 26.609 1 89.56 382 LYS A O 1
ATOM 3016 N N . TYR A 1 383 ? 2.324 -24.297 24.828 1 90.31 383 TYR A N 1
ATOM 3017 C CA . TYR A 1 383 ? 3.045 -25.016 23.781 1 90.31 383 TYR A CA 1
ATOM 3018 C C . TYR A 1 383 ? 2.738 -26.516 23.828 1 90.31 383 TYR A C 1
ATOM 3020 O O . TYR A 1 383 ? 3.387 -27.312 23.141 1 90.31 383 TYR A O 1
ATOM 3028 N N . ASP A 1 384 ? 1.807 -26.875 24.672 1 92.38 384 ASP A N 1
ATOM 3029 C CA . ASP A 1 384 ? 1.265 -28.219 24.609 1 92.38 384 ASP A CA 1
ATOM 3030 C C . ASP A 1 384 ? 0.096 -28.297 23.625 1 92.38 384 ASP A C 1
ATOM 3032 O O . ASP A 1 384 ? -0.438 -27.281 23.203 1 92.38 384 ASP A O 1
ATOM 3036 N N . SER A 1 385 ? -0.207 -29.531 23.219 1 93.31 385 SER A N 1
ATOM 3037 C CA . SER A 1 385 ? -1.258 -29.688 22.219 1 93.31 385 SER A CA 1
ATOM 3038 C C . SER A 1 385 ? -2.268 -30.75 22.625 1 93.31 385 SER A C 1
ATOM 3040 O O . SER A 1 385 ? -1.945 -31.656 23.406 1 93.31 385 SER A O 1
ATOM 3042 N N . VAL A 1 386 ? -3.482 -30.547 22.297 1 93.75 386 VAL A N 1
ATOM 3043 C CA . VAL A 1 386 ? -4.539 -31.547 22.344 1 93.75 386 VAL A CA 1
ATOM 3044 C C . VAL A 1 386 ? -4.793 -32.125 20.953 1 93.75 386 VAL A C 1
ATOM 3046 O O . VAL A 1 386 ? -5.07 -31.375 20.016 1 93.75 386 VAL A O 1
ATOM 3049 N N . ILE A 1 387 ? -4.648 -33.438 20.844 1 94.62 387 ILE A N 1
ATOM 3050 C CA . ILE A 1 387 ? -4.777 -34.062 19.531 1 94.62 387 ILE A CA 1
ATOM 3051 C C . ILE A 1 387 ? -5.898 -35.094 19.562 1 94.62 387 ILE A C 1
ATOM 3053 O O . ILE A 1 387 ? -5.996 -35.875 20.5 1 94.62 387 ILE A O 1
ATOM 3057 N N . ARG A 1 388 ? -6.773 -34.969 18.672 1 95.69 388 ARG A N 1
ATOM 3058 C CA . ARG A 1 388 ? -7.809 -35.969 18.406 1 95.69 388 ARG A CA 1
ATOM 3059 C C . ARG A 1 388 ? -7.672 -36.531 17.016 1 95.69 388 ARG A C 1
ATOM 3061 O O . ARG A 1 388 ? -7.391 -35.812 16.047 1 95.69 388 ARG A O 1
ATOM 3068 N N . THR A 1 389 ? -7.824 -37.875 16.922 1 95.25 389 THR A N 1
ATOM 3069 C CA . THR A 1 389 ? -7.617 -38.531 15.633 1 95.25 389 THR A CA 1
ATOM 3070 C C . THR A 1 389 ? -8.859 -39.312 15.211 1 95.25 389 THR A C 1
ATOM 3072 O O . THR A 1 389 ? -9.641 -39.75 16.047 1 95.25 389 THR A O 1
ATOM 3075 N N . LYS A 1 390 ? -9.109 -39.375 13.984 1 93.56 390 LYS A N 1
ATOM 3076 C CA . LYS A 1 390 ? -10.125 -40.188 13.312 1 93.56 390 LYS A CA 1
ATOM 3077 C C . LYS A 1 390 ? -9.602 -40.75 11.984 1 93.56 390 LYS A C 1
ATOM 3079 O O . LYS A 1 390 ? -9.602 -40.031 10.977 1 93.56 390 LYS A O 1
ATOM 3084 N N . GLY A 1 391 ? -9.148 -42 12.039 1 88.5 391 GLY A N 1
ATOM 3085 C CA . GLY A 1 391 ? -8.469 -42.531 10.867 1 88.5 391 GLY A CA 1
ATOM 3086 C C . GLY A 1 391 ? -7.137 -41.875 10.594 1 88.5 391 GLY A C 1
ATOM 3087 O O . GLY A 1 391 ? -6.281 -41.781 11.484 1 88.5 391 GLY A O 1
ATOM 3088 N N . ARG A 1 392 ? -7.074 -41.281 9.453 1 90.06 392 ARG A N 1
ATOM 3089 C CA . ARG A 1 392 ? -5.836 -40.625 9.078 1 90.06 392 ARG A CA 1
ATOM 3090 C C . ARG A 1 392 ? -5.895 -39.125 9.422 1 90.06 392 ARG A C 1
ATOM 3092 O O . ARG A 1 392 ? -4.914 -38.406 9.242 1 90.06 392 ARG A O 1
ATOM 3099 N N . TYR A 1 393 ? -7.039 -38.719 9.914 1 94.94 393 TYR A N 1
ATOM 3100 C CA . TYR A 1 393 ? -7.238 -37.312 10.203 1 94.94 393 TYR A CA 1
ATOM 3101 C C . TYR A 1 393 ? -6.84 -36.969 11.633 1 94.94 393 TYR A C 1
ATOM 3103 O O . TYR A 1 393 ? -7.102 -37.75 12.555 1 94.94 393 TYR A O 1
ATOM 3111 N N . SER A 1 394 ? -6.168 -35.969 11.789 1 95.12 394 SER A N 1
ATOM 3112 C CA . SER A 1 394 ? -5.828 -35.438 13.109 1 95.12 394 SER A CA 1
ATOM 3113 C C . SER A 1 394 ? -6.281 -34 13.281 1 95.12 394 SER A C 1
ATOM 3115 O O . SER A 1 394 ? -6.062 -33.156 12.391 1 95.12 394 SER A O 1
ATOM 3117 N N . ALA A 1 395 ? -6.996 -33.719 14.25 1 95.81 395 ALA A N 1
ATOM 3118 C CA . ALA A 1 395 ? -7.336 -32.375 14.68 1 95.81 395 ALA A CA 1
ATOM 3119 C C . ALA A 1 395 ? -6.473 -31.938 15.859 1 95.81 395 ALA A C 1
ATOM 3121 O O . ALA A 1 395 ? -6.383 -32.656 16.859 1 95.81 395 ALA A O 1
ATOM 3122 N N . VAL A 1 396 ? -5.824 -30.828 15.711 1 94.94 396 VAL A N 1
ATOM 3123 C CA . VAL A 1 396 ? -4.82 -30.422 16.688 1 94.94 396 VAL A CA 1
ATOM 3124 C C . VAL A 1 396 ? -5.188 -29.047 17.266 1 94.94 396 VAL A C 1
ATOM 3126 O O . VAL A 1 396 ? -5.535 -28.125 16.516 1 94.94 396 VAL A O 1
ATOM 3129 N N . LEU A 1 397 ? -5.238 -28.938 18.5 1 94.94 397 LEU A N 1
ATOM 3130 C CA . LEU A 1 397 ? -5.266 -27.672 19.219 1 94.94 397 LEU A CA 1
ATOM 3131 C C . LEU A 1 397 ? -3.92 -27.391 19.891 1 94.94 397 LEU A C 1
ATOM 3133 O O . LEU A 1 397 ? -3.52 -28.109 20.812 1 94.94 397 LEU A O 1
ATOM 3137 N N . TRP A 1 398 ? -3.189 -26.484 19.391 1 93.31 398 TRP A N 1
ATOM 3138 C CA . TRP A 1 398 ? -1.888 -26.078 19.906 1 93.31 398 TRP A CA 1
ATOM 3139 C C . TRP A 1 398 ? -1.993 -24.797 20.719 1 93.31 398 TRP A C 1
ATOM 3141 O O . TRP A 1 398 ? -2.465 -23.781 20.203 1 93.31 398 TRP A O 1
ATOM 3151 N N . ASN A 1 399 ? -1.628 -24.891 21.953 1 92.44 399 ASN A N 1
ATOM 3152 C CA . ASN A 1 399 ? -1.701 -23.719 22.844 1 92.44 399 ASN A CA 1
ATOM 3153 C C . ASN A 1 399 ? -0.514 -22.797 22.641 1 92.44 399 ASN A C 1
ATOM 3155 O O . ASN A 1 399 ? 0.438 -22.812 23.422 1 92.44 399 ASN A O 1
ATOM 3159 N N . ALA A 1 400 ? -0.68 -21.984 21.641 1 86.25 400 ALA A N 1
ATOM 3160 C CA . ALA A 1 400 ? 0.388 -21.031 21.312 1 86.25 400 ALA A CA 1
ATOM 3161 C C . ALA A 1 400 ? 0.5 -19.938 22.359 1 86.25 400 ALA A C 1
ATOM 3163 O O . ALA A 1 400 ? -0.205 -19.969 23.375 1 86.25 400 ALA A O 1
ATOM 3164 N N . ARG A 1 401 ? 1.501 -19.047 22.219 1 75.75 401 ARG A N 1
ATOM 3165 C CA . ARG A 1 401 ? 1.816 -18.016 23.188 1 75.75 401 ARG A CA 1
ATOM 3166 C C . ARG A 1 401 ? 0.637 -17.078 23.391 1 75.75 401 ARG A C 1
ATOM 3168 O O . ARG A 1 401 ? 0.303 -16.719 24.531 1 75.75 401 ARG A O 1
ATOM 3175 N N . HIS A 1 402 ? 0.024 -16.672 22.312 1 75.06 402 HIS A N 1
ATOM 3176 C CA . HIS A 1 402 ? -1.061 -15.711 22.406 1 75.06 402 HIS A CA 1
ATOM 3177 C C . HIS A 1 402 ? -2.416 -16.375 22.188 1 75.06 402 HIS A C 1
ATOM 3179 O O . HIS A 1 402 ? -3.168 -16.578 23.156 1 75.06 402 HIS A O 1
ATOM 3185 N N . ASP A 1 403 ? -2.762 -16.656 20.969 1 78.12 403 ASP A N 1
ATOM 3186 C CA . ASP A 1 403 ? -4.031 -17.297 20.641 1 78.12 403 ASP A CA 1
ATOM 3187 C C . ASP A 1 403 ? -3.822 -18.75 20.234 1 78.12 403 ASP A C 1
ATOM 3189 O O . ASP A 1 403 ? -2.846 -19.078 19.547 1 78.12 403 ASP A O 1
ATOM 3193 N N . PRO A 1 404 ? -4.73 -19.547 20.812 1 87.25 404 PRO A N 1
ATOM 3194 C CA . PRO A 1 404 ? -4.609 -20.953 20.422 1 87.25 404 PRO A CA 1
ATOM 3195 C C . PRO A 1 404 ? -4.664 -21.141 18.906 1 87.25 404 PRO A C 1
ATOM 3197 O O . PRO A 1 404 ? -5.398 -20.438 18.219 1 87.25 404 PRO A O 1
ATOM 3200 N N . PHE A 1 405 ? -3.875 -22.078 18.484 1 90.31 405 PHE A N 1
ATOM 3201 C CA . PHE A 1 405 ? -3.789 -22.422 17.078 1 90.31 405 PHE A CA 1
ATOM 3202 C C . PHE A 1 405 ? -4.414 -23.781 16.812 1 90.31 405 PHE A C 1
ATOM 3204 O O . PHE A 1 405 ? -4.031 -24.781 17.438 1 90.31 405 PHE A O 1
ATOM 3211 N N . ARG A 1 406 ? -5.41 -23.859 15.922 1 94.12 406 ARG A N 1
ATOM 3212 C CA . ARG A 1 406 ? -6.121 -25.109 15.617 1 94.12 406 ARG A CA 1
ATOM 3213 C C . ARG A 1 406 ? -5.902 -25.516 14.172 1 94.12 406 ARG A C 1
ATOM 3215 O O . ARG A 1 406 ? -5.875 -24.672 13.273 1 94.12 406 ARG A O 1
ATOM 3222 N N . LEU A 1 407 ? -5.746 -26.781 13.961 1 94.69 407 LEU A N 1
ATOM 3223 C CA . LEU A 1 407 ? -5.496 -27.281 12.609 1 94.69 407 LEU A CA 1
ATOM 3224 C C . LEU A 1 407 ? -6.082 -28.672 12.43 1 94.69 407 LEU A C 1
ATOM 3226 O O . LEU A 1 407 ? -6.281 -29.406 13.398 1 94.69 407 LEU A O 1
ATOM 3230 N N . VAL A 1 408 ? -6.453 -29.016 11.219 1 96.38 408 VAL A N 1
ATOM 3231 C CA . VAL A 1 408 ? -6.859 -30.359 10.812 1 96.38 408 VAL A CA 1
ATOM 3232 C C . VAL A 1 408 ? -5.996 -30.828 9.641 1 96.38 408 VAL A C 1
ATOM 3234 O O . VAL A 1 408 ? -5.676 -30.031 8.75 1 96.38 408 VAL A O 1
ATOM 3237 N N . THR A 1 409 ? -5.508 -32.031 9.672 1 96.56 409 THR A N 1
ATOM 3238 C CA . THR A 1 409 ? -4.637 -32.5 8.602 1 96.56 409 THR A CA 1
ATOM 3239 C C . THR A 1 409 ? -4.746 -34 8.445 1 96.56 409 THR A C 1
ATOM 3241 O O . THR A 1 409 ? -5.133 -34.719 9.383 1 96.56 409 THR A O 1
ATOM 3244 N N . ASN A 1 410 ? -4.539 -34.531 7.312 1 96.19 410 ASN A N 1
ATOM 3245 C CA . ASN A 1 410 ? -4.355 -35.938 7.027 1 96.19 410 ASN A CA 1
ATOM 3246 C C . ASN A 1 410 ? -3 -36.219 6.375 1 96.19 410 ASN A C 1
ATOM 3248 O O . ASN A 1 410 ? -2.74 -37.312 5.91 1 96.19 410 ASN A O 1
ATOM 3252 N N . ALA A 1 411 ? -2.178 -35.156 6.359 1 94.94 411 ALA A N 1
ATOM 3253 C CA . ALA A 1 411 ? -0.88 -35.281 5.699 1 94.94 411 ALA A CA 1
ATOM 3254 C C . ALA A 1 411 ? 0.228 -35.531 6.711 1 94.94 411 ALA A C 1
ATOM 3256 O O . ALA A 1 411 ? 1.24 -36.156 6.379 1 94.94 411 ALA A O 1
ATOM 3257 N N . PHE A 1 412 ? 0.029 -35.094 7.906 1 93.5 412 PHE A N 1
ATOM 3258 C CA . PHE A 1 412 ? 1.078 -35.188 8.914 1 93.5 412 PHE A CA 1
ATOM 3259 C C . PHE A 1 412 ? 0.629 -36.062 10.078 1 93.5 412 PHE A C 1
ATOM 3261 O O . PHE A 1 412 ? -0.524 -36 10.508 1 93.5 412 PHE A O 1
ATOM 3268 N N . SER A 1 413 ? 1.59 -36.719 10.609 1 92 413 SER A N 1
ATOM 3269 C CA . SER A 1 413 ? 1.296 -37.625 11.727 1 92 413 SER A CA 1
ATOM 3270 C C . SER A 1 413 ? 1.089 -36.812 13.016 1 92 413 SER A C 1
ATOM 3272 O O . SER A 1 413 ? 1.816 -35.875 13.289 1 92 413 SER A O 1
ATOM 3274 N N . PRO A 1 414 ? 0.069 -37.219 13.766 1 91.31 414 PRO A N 1
ATOM 3275 C CA . PRO A 1 414 ? -0.187 -36.531 15.031 1 91.31 414 PRO A CA 1
ATOM 3276 C C . PRO A 1 414 ? 0.95 -36.719 16.031 1 91.31 414 PRO A C 1
ATOM 3278 O O . PRO A 1 414 ? 1.081 -35.906 16.969 1 91.31 414 PRO A O 1
ATOM 3281 N N . THR A 1 415 ? 1.796 -37.719 15.844 1 91 415 THR A N 1
ATOM 3282 C CA . THR A 1 415 ? 2.871 -38 16.797 1 91 415 THR A CA 1
ATOM 3283 C C . THR A 1 415 ? 4.133 -37.219 16.422 1 91 415 THR A C 1
ATOM 3285 O O . THR A 1 415 ? 5.055 -37.094 17.234 1 91 415 THR A O 1
ATOM 3288 N N . ALA A 1 416 ? 4.164 -36.812 15.242 1 89.94 416 ALA A N 1
ATOM 3289 C CA . ALA A 1 416 ? 5.363 -36.125 14.766 1 89.94 416 ALA A CA 1
ATOM 3290 C C . ALA A 1 416 ? 5.516 -34.75 15.422 1 89.94 416 ALA A C 1
ATOM 3292 O O . ALA A 1 416 ? 4.559 -34 15.5 1 89.94 416 ALA A O 1
ATOM 3293 N N . ARG A 1 417 ? 6.738 -34.531 15.93 1 89.75 417 ARG A N 1
ATOM 3294 C CA . ARG A 1 417 ? 7.02 -33.281 16.625 1 89.75 417 ARG A CA 1
ATOM 3295 C C . ARG A 1 417 ? 7.891 -32.375 15.766 1 89.75 417 ARG A C 1
ATOM 3297 O O . ARG A 1 417 ? 8.719 -32.844 14.984 1 89.75 417 ARG A O 1
ATOM 3304 N N . GLY A 1 418 ? 7.488 -31.094 15.789 1 89.62 418 GLY A N 1
ATOM 3305 C CA . GLY A 1 418 ? 8.266 -30.078 15.086 1 89.62 418 GLY A CA 1
ATOM 3306 C C . GLY A 1 418 ? 8.695 -28.938 15.977 1 89.62 418 GLY A C 1
ATOM 3307 O O . GLY A 1 418 ? 8.617 -29.031 17.203 1 89.62 418 GLY A O 1
ATOM 3308 N N . LYS A 1 419 ? 9.367 -27.906 15.328 1 86.88 419 LYS A N 1
ATOM 3309 C CA . LYS A 1 419 ? 9.859 -26.734 16.031 1 86.88 419 LYS A CA 1
ATOM 3310 C C . LYS A 1 419 ? 9.594 -25.453 15.234 1 86.88 419 LYS A C 1
ATOM 3312 O O . LYS A 1 419 ? 9.781 -25.438 14.016 1 86.88 419 LYS A O 1
ATOM 3317 N N . LEU A 1 420 ? 9.008 -24.547 15.891 1 85.12 420 LEU A N 1
ATOM 3318 C CA . LEU A 1 420 ? 8.836 -23.234 15.281 1 85.12 420 LEU A CA 1
ATOM 3319 C C . LEU A 1 420 ? 9.953 -22.281 15.719 1 85.12 420 LEU A C 1
ATOM 3321 O O . LEU A 1 420 ? 10.227 -22.141 16.906 1 85.12 420 LEU A O 1
ATOM 3325 N N . VAL A 1 421 ? 10.633 -21.703 14.812 1 75.69 421 VAL A N 1
ATOM 3326 C CA . VAL A 1 421 ? 11.734 -20.797 15.094 1 75.69 421 VAL A CA 1
ATOM 3327 C C . VAL A 1 421 ? 11.211 -19.359 15.18 1 75.69 421 VAL A C 1
ATOM 3329 O O . VAL A 1 421 ? 10.594 -18.859 14.234 1 75.69 421 VAL A O 1
ATOM 3332 N N . VAL A 1 422 ? 11.242 -18.812 16.312 1 70.19 422 VAL A N 1
ATOM 3333 C CA . VAL A 1 422 ? 10.875 -17.406 16.5 1 70.19 422 VAL A CA 1
ATOM 3334 C C . VAL A 1 422 ? 12.141 -16.547 16.625 1 70.19 422 VAL A C 1
ATOM 3336 O O . VAL A 1 422 ? 12.984 -16.797 17.484 1 70.19 422 VAL A O 1
ATOM 3339 N N . LYS A 1 423 ? 12.305 -15.672 15.508 1 62.22 423 LYS A N 1
ATOM 3340 C CA . LYS A 1 423 ? 13.477 -14.797 15.5 1 62.22 423 LYS A CA 1
ATOM 3341 C C . LYS A 1 423 ? 13.312 -13.656 16.5 1 62.22 423 LYS A C 1
ATOM 3343 O O . LYS A 1 423 ? 12.266 -12.992 16.531 1 62.22 423 LYS A O 1
ATOM 3348 N N . LYS A 1 424 ? 14.031 -13.758 17.453 1 53.34 424 LYS A N 1
ATOM 3349 C CA . LYS A 1 424 ? 14.047 -12.648 18.406 1 53.34 424 LYS A CA 1
ATOM 3350 C C . LYS A 1 424 ? 15.156 -11.656 18.062 1 53.34 424 LYS A C 1
ATOM 3352 O O . LYS A 1 424 ? 16.203 -12.039 17.531 1 53.34 424 LYS A O 1
ATOM 3357 N N . SER A 1 425 ? 14.883 -10.328 17.828 1 50.25 425 SER A N 1
ATOM 3358 C CA . SER A 1 425 ? 15.844 -9.281 17.5 1 50.25 425 SER A CA 1
ATOM 3359 C C . SER A 1 425 ? 17.156 -9.469 18.25 1 50.25 425 SER A C 1
ATOM 3361 O O . SER A 1 425 ? 18.234 -9.305 17.672 1 50.25 425 SER A O 1
ATOM 3363 N N . ARG A 1 426 ? 17.219 -9.461 19.578 1 51.19 426 ARG A N 1
ATOM 3364 C CA . ARG A 1 426 ? 18.438 -9.383 20.359 1 51.19 426 ARG A CA 1
ATOM 3365 C C . ARG A 1 426 ? 18.703 -10.68 21.109 1 51.19 426 ARG A C 1
ATOM 3367 O O . ARG A 1 426 ? 19.672 -10.789 21.859 1 51.19 426 ARG A O 1
ATOM 3374 N N . ARG A 1 427 ? 18.016 -11.656 20.875 1 54.06 427 ARG A N 1
ATOM 3375 C CA . ARG A 1 427 ? 18.234 -12.945 21.516 1 54.06 427 ARG A CA 1
ATOM 3376 C C . ARG A 1 427 ? 18.297 -14.07 20.484 1 54.06 427 ARG A C 1
ATOM 3378 O O . ARG A 1 427 ? 17.875 -13.898 19.344 1 54.06 427 ARG A O 1
ATOM 3385 N N . PRO A 1 428 ? 19.062 -15.125 20.797 1 59.06 428 PRO A N 1
ATOM 3386 C CA . PRO A 1 428 ? 19.109 -16.281 19.891 1 59.06 428 PRO A CA 1
ATOM 3387 C C . PRO A 1 428 ? 17.719 -16.75 19.484 1 59.06 428 PRO A C 1
ATOM 3389 O O . PRO A 1 428 ? 16.766 -16.609 20.25 1 59.06 428 PRO A O 1
ATOM 3392 N N . ASP A 1 429 ? 17.562 -17.203 18.266 1 69.25 429 ASP A N 1
ATOM 3393 C CA . ASP A 1 429 ? 16.328 -17.797 17.781 1 69.25 429 ASP A CA 1
ATOM 3394 C C . ASP A 1 429 ? 15.758 -18.797 18.781 1 69.25 429 ASP A C 1
ATOM 3396 O O . ASP A 1 429 ? 16.5 -19.594 19.359 1 69.25 429 ASP A O 1
ATOM 3400 N N . GLN A 1 430 ? 14.641 -18.469 19.344 1 80.06 430 GLN A N 1
ATOM 3401 C CA . GLN A 1 430 ? 13.961 -19.391 20.25 1 80.06 430 GLN A CA 1
ATOM 3402 C C . GLN A 1 430 ? 13.172 -20.438 19.469 1 80.06 430 GLN A C 1
ATOM 3404 O O . GLN A 1 430 ? 12.484 -20.125 18.5 1 80.06 430 GLN A O 1
ATOM 3409 N N . GLU A 1 431 ? 13.469 -21.688 19.812 1 82.88 431 GLU A N 1
ATOM 3410 C CA . GLU A 1 431 ? 12.719 -22.797 19.219 1 82.88 431 GLU A CA 1
ATOM 3411 C C . GLU A 1 431 ? 11.555 -23.219 20.109 1 82.88 431 GLU A C 1
ATOM 3413 O O . GLU A 1 431 ? 11.758 -23.578 21.266 1 82.88 431 GLU A O 1
ATOM 3418 N N . LEU A 1 432 ? 10.391 -23.062 19.625 1 86.06 432 LEU A N 1
ATOM 3419 C CA . LEU A 1 432 ? 9.188 -23.469 20.344 1 86.06 432 LEU A CA 1
ATOM 3420 C C . LEU A 1 432 ? 8.695 -24.828 19.875 1 86.06 432 LEU A C 1
ATOM 3422 O O . LEU A 1 432 ? 8.523 -25.062 18.688 1 86.06 432 LEU A O 1
ATOM 3426 N N . PRO A 1 433 ? 8.539 -25.703 20.812 1 90.06 433 PRO A N 1
ATOM 3427 C CA . PRO A 1 433 ? 8.031 -27.016 20.391 1 90.06 433 PRO A CA 1
ATOM 3428 C C . PRO A 1 433 ? 6.586 -26.953 19.906 1 90.06 433 PRO A C 1
ATOM 3430 O O . PRO A 1 433 ? 5.762 -26.234 20.469 1 90.06 433 PRO A O 1
ATOM 3433 N N . CYS A 1 434 ? 6.301 -27.594 18.797 1 91.44 434 CYS A N 1
ATOM 3434 C CA . CYS A 1 434 ? 4.965 -27.672 18.219 1 91.44 434 CYS A CA 1
ATOM 3435 C C . CYS A 1 434 ? 4.805 -28.938 17.375 1 91.44 434 CYS A C 1
ATOM 3437 O O . CYS A 1 434 ? 5.785 -29.609 17.078 1 91.44 434 CYS A O 1
ATOM 3439 N N . PRO A 1 435 ? 3.562 -29.359 17.203 1 92.12 435 PRO A N 1
ATOM 3440 C CA . PRO A 1 435 ? 3.367 -30.469 16.266 1 92.12 435 PRO A CA 1
ATOM 3441 C C . PRO A 1 435 ? 3.939 -30.172 14.883 1 92.12 435 PRO A C 1
ATOM 3443 O O . PRO A 1 435 ? 3.994 -29.016 14.461 1 92.12 435 PRO A O 1
ATOM 3446 N N . GLU A 1 436 ? 4.34 -31.156 14.195 1 92.56 436 GLU A N 1
ATOM 3447 C CA . GLU A 1 436 ? 4.941 -31.031 12.875 1 92.56 436 GLU A CA 1
ATOM 3448 C C . GLU A 1 436 ? 3.988 -30.344 11.898 1 92.56 436 GLU A C 1
ATOM 3450 O O . GLU A 1 436 ? 4.418 -29.562 11.047 1 92.56 436 GLU A O 1
ATOM 3455 N N . ALA A 1 437 ? 2.764 -30.672 12.031 1 93.31 437 ALA A N 1
ATOM 3456 C CA . ALA A 1 437 ? 1.762 -30.078 11.156 1 93.31 437 ALA A CA 1
ATOM 3457 C C . ALA A 1 437 ? 1.729 -28.562 11.305 1 93.31 437 ALA A C 1
ATOM 3459 O O . ALA A 1 437 ? 1.589 -27.828 10.32 1 93.31 437 ALA A O 1
ATOM 3460 N N . VAL A 1 438 ? 1.879 -28.094 12.469 1 91.75 438 VAL A N 1
ATOM 3461 C CA . VAL A 1 438 ? 1.873 -26.656 12.75 1 91.75 438 VAL A CA 1
ATOM 3462 C C . VAL A 1 438 ? 3.117 -26.016 12.148 1 91.75 438 VAL A C 1
ATOM 3464 O O . VAL A 1 438 ? 3.033 -24.953 11.523 1 91.75 438 VAL A O 1
ATOM 3467 N N . GLN A 1 439 ? 4.191 -26.672 12.352 1 88.69 439 GLN A N 1
ATOM 3468 C CA . GLN A 1 439 ? 5.438 -26.172 11.789 1 88.69 439 GLN A CA 1
ATOM 3469 C C . GLN A 1 439 ? 5.352 -26.062 10.273 1 88.69 439 GLN A C 1
ATOM 3471 O O . GLN A 1 439 ? 5.727 -25.047 9.688 1 88.69 439 GLN A O 1
ATOM 3476 N N . ALA A 1 440 ? 4.863 -27.094 9.672 1 90.44 440 ALA A N 1
ATOM 3477 C CA . ALA A 1 440 ? 4.754 -27.125 8.219 1 90.44 440 ALA A CA 1
ATOM 3478 C C . ALA A 1 440 ? 3.826 -26.016 7.715 1 90.44 440 ALA A C 1
ATOM 3480 O O . ALA A 1 440 ? 4.168 -25.297 6.785 1 90.44 440 ALA A O 1
ATOM 3481 N N . PHE A 1 441 ? 2.701 -25.906 8.312 1 90.25 441 PHE A N 1
ATOM 3482 C CA . PHE A 1 441 ? 1.738 -24.906 7.891 1 90.25 441 PHE A CA 1
ATOM 3483 C C . PHE A 1 441 ? 2.338 -23.5 7.996 1 90.25 441 PHE A C 1
ATOM 3485 O O . PHE A 1 441 ? 2.285 -22.719 7.043 1 90.25 441 PHE A O 1
ATOM 3492 N N . GLN A 1 442 ? 2.928 -23.188 9.094 1 84.75 442 GLN A N 1
ATOM 3493 C CA . GLN A 1 442 ? 3.471 -21.859 9.344 1 84.75 442 GLN A CA 1
ATOM 3494 C C . GLN A 1 442 ? 4.609 -21.547 8.383 1 84.75 442 GLN A C 1
ATOM 3496 O O . GLN A 1 442 ? 4.707 -20.422 7.875 1 84.75 442 GLN A O 1
ATOM 3501 N N . ASN A 1 443 ? 5.426 -22.484 8.133 1 83.12 443 ASN A N 1
ATOM 3502 C CA . ASN A 1 443 ? 6.551 -22.25 7.234 1 83.12 443 ASN A CA 1
ATOM 3503 C C . ASN A 1 443 ? 6.086 -22.016 5.801 1 83.12 443 ASN A C 1
ATOM 3505 O O . ASN A 1 443 ? 6.582 -21.109 5.129 1 83.12 443 ASN A O 1
ATOM 3509 N N . HIS A 1 444 ? 5.137 -22.812 5.34 1 87 444 HIS A N 1
ATOM 3510 C CA . HIS A 1 444 ? 4.68 -22.688 3.961 1 87 444 HIS A CA 1
ATOM 3511 C C . HIS A 1 444 ? 3.875 -21.406 3.766 1 87 444 HIS A C 1
ATOM 3513 O O . HIS A 1 444 ? 4.02 -20.719 2.746 1 87 444 HIS A O 1
ATOM 3519 N N . ILE A 1 445 ? 3.137 -21.047 4.699 1 83.69 445 ILE A N 1
ATOM 3520 C CA . ILE A 1 445 ? 2.354 -19.828 4.578 1 83.69 445 ILE A CA 1
ATOM 3521 C C . ILE A 1 445 ? 3.275 -18.609 4.672 1 83.69 445 ILE A C 1
ATOM 3523 O O . ILE A 1 445 ? 3.107 -17.641 3.934 1 83.69 445 ILE A O 1
ATOM 3527 N N . LYS A 1 446 ? 4.168 -18.656 5.578 1 76.88 446 LYS A N 1
ATOM 3528 C CA . LYS A 1 446 ? 5.125 -17.562 5.723 1 76.88 446 LYS A CA 1
ATOM 3529 C C . LYS A 1 446 ? 5.91 -17.344 4.434 1 76.88 446 LYS A C 1
ATOM 3531 O O . LYS A 1 446 ? 6.141 -16.203 4.027 1 76.88 446 LYS A O 1
ATOM 3536 N N . TYR A 1 447 ? 6.254 -18.375 3.861 1 77.94 447 TYR A N 1
ATOM 3537 C CA . TYR A 1 447 ? 7.008 -18.266 2.615 1 77.94 447 TYR A CA 1
ATOM 3538 C C . TYR A 1 447 ? 6.168 -17.609 1.524 1 77.94 447 TYR A C 1
ATOM 3540 O O . TYR A 1 447 ? 6.648 -16.734 0.812 1 77.94 447 TYR A O 1
ATOM 3548 N N . ILE A 1 448 ? 5.031 -18.031 1.362 1 81.62 448 ILE A N 1
ATOM 3549 C CA . ILE A 1 448 ? 4.168 -17.484 0.313 1 81.62 448 ILE A CA 1
ATOM 3550 C C . ILE A 1 448 ? 3.848 -16.031 0.603 1 81.62 448 ILE A C 1
ATOM 3552 O O . ILE A 1 448 ? 3.754 -15.211 -0.317 1 81.62 448 ILE A O 1
ATOM 3556 N N . ASP A 1 449 ? 3.729 -15.719 1.818 1 74.44 449 ASP A N 1
ATOM 3557 C CA . ASP A 1 449 ? 3.482 -14.328 2.189 1 74.44 449 ASP A CA 1
ATOM 3558 C C . ASP A 1 449 ? 4.656 -13.438 1.787 1 74.44 449 ASP A C 1
ATOM 3560 O O . ASP A 1 449 ? 4.457 -12.352 1.239 1 74.44 449 ASP A O 1
ATOM 3564 N N . LYS A 1 450 ? 5.797 -13.914 2.096 1 74.31 450 LYS A N 1
ATOM 3565 C CA . LYS A 1 450 ? 6.992 -13.156 1.731 1 74.31 450 LYS A CA 1
ATOM 3566 C C . LYS A 1 450 ? 7.121 -13.031 0.216 1 74.31 450 LYS A C 1
ATOM 3568 O O . LYS A 1 450 ? 7.473 -11.961 -0.294 1 74.31 450 LYS A O 1
ATOM 3573 N N . TYR A 1 451 ? 6.785 -14.086 -0.397 1 76.88 451 TYR A N 1
ATOM 3574 C CA . TYR A 1 451 ? 6.84 -14.078 -1.854 1 76.88 451 TYR A CA 1
ATOM 3575 C C . TYR A 1 451 ? 5.828 -13.102 -2.436 1 76.88 451 TYR A C 1
ATOM 3577 O O . TYR A 1 451 ? 6.16 -12.312 -3.324 1 76.88 451 TYR A O 1
ATOM 3585 N N . ASN A 1 452 ? 4.742 -13.148 -1.962 1 74.88 452 ASN A N 1
ATOM 3586 C CA . ASN A 1 452 ? 3.678 -12.297 -2.477 1 74.88 452 ASN A CA 1
ATOM 3587 C C . ASN A 1 452 ? 3.938 -10.82 -2.166 1 74.88 452 ASN A C 1
ATOM 3589 O O . ASN A 1 452 ? 3.555 -9.945 -2.939 1 74.88 452 ASN A O 1
ATOM 3593 N N . GLU A 1 453 ? 4.539 -10.547 -1.093 1 71.75 453 GLU A N 1
ATOM 3594 C CA . GLU A 1 453 ? 4.914 -9.172 -0.768 1 71.75 453 GLU A CA 1
ATOM 3595 C C . GLU A 1 453 ? 5.871 -8.602 -1.809 1 71.75 453 GLU A C 1
ATOM 3597 O O . GLU A 1 453 ? 5.742 -7.441 -2.209 1 71.75 453 GLU A O 1
ATOM 3602 N N . LYS A 1 454 ? 6.723 -9.336 -2.213 1 71.38 454 LYS A N 1
ATOM 3603 C CA . LYS A 1 454 ? 7.691 -8.898 -3.211 1 71.38 454 LYS A CA 1
ATOM 3604 C C . LYS A 1 454 ? 7.051 -8.812 -4.594 1 71.38 454 LYS A C 1
ATOM 3606 O O . LYS A 1 454 ? 7.32 -7.875 -5.352 1 71.38 454 LYS A O 1
ATOM 3611 N N . PHE A 1 455 ? 6.238 -9.75 -4.789 1 77.12 455 PHE A N 1
ATOM 3612 C CA . PHE A 1 455 ? 5.578 -9.82 -6.09 1 77.12 455 PHE A CA 1
ATOM 3613 C C . PHE A 1 455 ? 4.598 -8.672 -6.262 1 77.12 455 PHE A C 1
ATOM 3615 O O . PHE A 1 455 ? 4.375 -8.195 -7.379 1 77.12 455 PHE A O 1
ATOM 3622 N N . ALA A 1 456 ? 4 -8.227 -5.211 1 75.31 456 ALA A N 1
ATOM 3623 C CA . ALA A 1 456 ? 2.982 -7.18 -5.27 1 75.31 456 ALA A CA 1
ATOM 3624 C C . ALA A 1 456 ? 3.543 -5.898 -5.883 1 75.31 456 ALA A C 1
ATOM 3626 O O . ALA A 1 456 ? 2.805 -5.117 -6.488 1 75.31 456 ALA A O 1
ATOM 3627 N N . PHE A 1 457 ? 4.828 -5.766 -5.879 1 73.69 457 PHE A N 1
ATOM 3628 C CA . PHE A 1 457 ? 5.492 -4.578 -6.41 1 73.69 457 PHE A CA 1
ATOM 3629 C C . PHE A 1 457 ? 5.535 -4.617 -7.93 1 73.69 457 PHE A C 1
ATOM 3631 O O . PHE A 1 457 ? 5.715 -3.584 -8.578 1 73.69 457 PHE A O 1
ATOM 3638 N N . TYR A 1 458 ? 5.34 -5.781 -8.469 1 83.31 458 TYR A N 1
ATOM 3639 C CA . TYR A 1 458 ? 5.57 -5.938 -9.906 1 83.31 458 TYR A CA 1
ATOM 3640 C C . TYR A 1 458 ? 4.266 -6.219 -10.641 1 83.31 458 TYR A C 1
ATOM 3642 O O . TYR A 1 458 ? 4.277 -6.699 -11.773 1 83.31 458 TYR A O 1
ATOM 3650 N N . ILE A 1 459 ? 3.174 -5.957 -10.023 1 87.19 459 ILE A N 1
ATOM 3651 C CA . ILE A 1 459 ? 1.874 -6.09 -10.672 1 87.19 459 ILE A CA 1
ATOM 3652 C C . ILE A 1 459 ? 1.581 -4.836 -11.5 1 87.19 459 ILE A C 1
ATOM 3654 O O . ILE A 1 459 ? 1.926 -3.725 -11.086 1 87.19 459 ILE A O 1
ATOM 3658 N N . ILE A 1 460 ? 1.012 -5.055 -12.68 1 91.31 460 ILE A N 1
ATOM 3659 C CA . ILE A 1 460 ? 0.567 -3.914 -13.477 1 91.31 460 ILE A CA 1
ATOM 3660 C C . ILE A 1 460 ? -0.378 -3.045 -12.656 1 91.31 460 ILE A C 1
ATOM 3662 O O . ILE A 1 460 ? -1.445 -3.5 -12.234 1 91.31 460 ILE A O 1
ATOM 3666 N N . SER A 1 461 ? 0.031 -1.833 -12.398 1 85.69 461 SER A N 1
ATOM 3667 C CA . SER A 1 461 ? -0.652 -0.985 -11.43 1 85.69 461 SER A CA 1
ATOM 3668 C C . SER A 1 461 ? -1.733 -0.141 -12.094 1 85.69 461 SER A C 1
ATOM 3670 O O . SER A 1 461 ? -2.541 0.495 -11.414 1 85.69 461 SER A O 1
ATOM 3672 N N . TYR A 1 462 ? -1.75 -0.154 -13.406 1 86.62 462 TYR A N 1
ATOM 3673 C CA . TYR A 1 462 ? -2.773 0.616 -14.102 1 86.62 462 TYR A CA 1
ATOM 3674 C C . TYR A 1 462 ? -4.168 0.157 -13.703 1 86.62 462 TYR A C 1
ATOM 3676 O O . TYR A 1 462 ? -4.461 -1.041 -13.703 1 86.62 462 TYR A O 1
ATOM 3684 N N . LYS A 1 463 ? -4.996 1.12 -13.328 1 80.12 463 LYS A N 1
ATOM 3685 C CA . LYS A 1 463 ? -6.359 0.824 -12.891 1 80.12 463 LYS A CA 1
ATOM 3686 C C . LYS A 1 463 ? -7.387 1.4 -13.859 1 80.12 463 LYS A C 1
ATOM 3688 O O . LYS A 1 463 ? -7.836 2.535 -13.695 1 80.12 463 LYS A O 1
ATOM 3693 N N . PRO A 1 464 ? -7.758 0.508 -14.766 1 85.94 464 PRO A N 1
ATOM 3694 C CA . PRO A 1 464 ? -8.797 0.974 -15.688 1 85.94 464 PRO A CA 1
ATOM 3695 C C . PRO A 1 464 ? -10.164 1.088 -15.023 1 85.94 464 PRO A C 1
ATOM 3697 O O . PRO A 1 464 ? -10.398 0.493 -13.969 1 85.94 464 PRO A O 1
ATOM 3700 N N . SER A 1 465 ? -11.086 1.772 -15.625 1 82.19 465 SER A N 1
ATOM 3701 C CA . SER A 1 465 ? -12.43 1.948 -15.094 1 82.19 465 SER A CA 1
ATOM 3702 C C . SER A 1 465 ? -13.281 0.697 -15.312 1 82.19 465 SER A C 1
ATOM 3704 O O . SER A 1 465 ? -14.156 0.389 -14.5 1 82.19 465 SER A O 1
ATOM 3706 N N . LYS A 1 466 ? -13 -0.016 -16.344 1 86.94 466 LYS A N 1
ATOM 3707 C CA . LYS A 1 466 ? -13.758 -1.226 -16.641 1 86.94 466 LYS A CA 1
ATOM 3708 C C . LYS A 1 466 ? -13.18 -2.436 -15.922 1 86.94 466 LYS A C 1
ATOM 3710 O O . LYS A 1 466 ? -11.984 -2.705 -16.016 1 86.94 466 LYS A O 1
ATOM 3715 N N . THR A 1 467 ? -14.023 -3.25 -15.305 1 85.69 467 THR A N 1
ATOM 3716 C CA . THR A 1 467 ? -13.602 -4.371 -14.477 1 85.69 467 THR A CA 1
ATOM 3717 C C . THR A 1 467 ? -12.906 -5.438 -15.312 1 85.69 467 THR A C 1
ATOM 3719 O O . THR A 1 467 ? -11.906 -6.02 -14.883 1 85.69 467 THR A O 1
ATOM 3722 N N . TRP A 1 468 ? -13.484 -5.723 -16.516 1 90.75 468 TRP A N 1
ATOM 3723 C CA . TRP A 1 468 ? -12.906 -6.801 -17.312 1 90.75 468 TRP A CA 1
ATOM 3724 C C . TRP A 1 468 ? -11.492 -6.445 -17.75 1 90.75 468 TRP A C 1
ATOM 3726 O O . TRP A 1 468 ? -10.641 -7.328 -17.906 1 90.75 468 TRP A O 1
ATOM 3736 N N . GLN A 1 469 ? -11.211 -5.176 -18 1 92.69 469 GLN A N 1
ATOM 3737 C CA . GLN A 1 469 ? -9.859 -4.762 -18.359 1 92.69 469 GLN A CA 1
ATOM 3738 C C . GLN A 1 469 ? -8.898 -4.934 -17.188 1 92.69 469 GLN A C 1
ATOM 3740 O O . GLN A 1 469 ? -7.758 -5.367 -17.375 1 92.69 469 GLN A O 1
ATOM 3745 N N . GLN A 1 470 ? -9.391 -4.543 -16.031 1 90.19 470 GLN A N 1
ATOM 3746 C CA . GLN A 1 470 ? -8.562 -4.742 -14.844 1 90.19 470 GLN A CA 1
ATOM 3747 C C . GLN A 1 470 ? -8.234 -6.219 -14.648 1 90.19 470 GLN A C 1
ATOM 3749 O O . GLN A 1 470 ? -7.109 -6.566 -14.289 1 90.19 470 GLN A O 1
ATOM 3754 N N . LEU A 1 471 ? -9.25 -7.004 -14.883 1 91.44 471 LEU A N 1
ATOM 3755 C CA . LEU A 1 471 ? -9.047 -8.445 -14.781 1 91.44 471 LEU A CA 1
ATOM 3756 C C . LEU A 1 471 ? -8.031 -8.93 -15.812 1 91.44 471 LEU A C 1
ATOM 3758 O O . LEU A 1 471 ? -7.172 -9.75 -15.508 1 91.44 471 LEU A O 1
ATOM 3762 N N . PHE A 1 472 ? -8.156 -8.422 -17.016 1 95.25 472 PHE A N 1
ATOM 3763 C CA . PHE A 1 472 ? -7.242 -8.789 -18.078 1 95.25 472 PHE A CA 1
ATOM 3764 C C . PHE A 1 472 ? -5.801 -8.484 -17.688 1 95.25 472 PHE A C 1
ATOM 3766 O O . PHE A 1 472 ? -4.926 -9.344 -17.812 1 95.25 472 PHE A O 1
ATOM 3773 N N . TRP A 1 473 ? -5.539 -7.305 -17.172 1 94.88 473 TRP A N 1
ATOM 3774 C CA . TRP A 1 473 ? -4.188 -6.887 -16.812 1 94.88 473 TRP A CA 1
ATOM 3775 C C . TRP A 1 473 ? -3.697 -7.645 -15.586 1 94.88 473 TRP A C 1
ATOM 3777 O O . TRP A 1 473 ? -2.506 -7.938 -15.461 1 94.88 473 TRP A O 1
ATOM 3787 N N . THR A 1 474 ? -4.551 -7.969 -14.656 1 92.44 474 THR A N 1
ATOM 3788 C CA . THR A 1 474 ? -4.184 -8.75 -13.477 1 92.44 474 THR A CA 1
ATOM 3789 C C . THR A 1 474 ? -3.715 -10.141 -13.875 1 92.44 474 THR A C 1
ATOM 3791 O O . THR A 1 474 ? -2.682 -10.617 -13.398 1 92.44 474 THR A O 1
ATOM 3794 N N . VAL A 1 475 ? -4.492 -10.75 -14.734 1 95.19 475 VAL A N 1
ATOM 3795 C CA . VAL A 1 475 ? -4.129 -12.086 -15.195 1 95.19 475 VAL A CA 1
ATOM 3796 C C . VAL A 1 475 ? -2.811 -12.023 -15.961 1 95.19 475 VAL A C 1
ATOM 3798 O O . VAL A 1 475 ? -1.965 -12.914 -15.82 1 95.19 475 VAL A O 1
ATOM 3801 N N . LEU A 1 476 ? -2.668 -10.984 -16.719 1 96.5 476 LEU A N 1
ATOM 3802 C CA . LEU A 1 476 ? -1.413 -10.797 -17.438 1 96.5 476 LEU A CA 1
ATOM 3803 C C . LEU A 1 476 ? -0.246 -10.664 -16.469 1 96.5 476 LEU A C 1
ATOM 3805 O O . LEU A 1 476 ? 0.839 -11.195 -16.719 1 96.5 476 LEU A O 1
ATOM 3809 N N . SER A 1 477 ? -0.458 -9.961 -15.375 1 94.38 477 SER A N 1
ATOM 3810 C CA . SER A 1 477 ? 0.568 -9.797 -14.352 1 94.38 477 SER A CA 1
ATOM 3811 C C . SER A 1 477 ? 0.966 -11.133 -13.75 1 94.38 477 SER A C 1
ATOM 3813 O O . SER A 1 477 ? 2.145 -11.375 -13.477 1 94.38 477 SER A O 1
ATOM 3815 N N . LEU A 1 478 ? 0.009 -11.945 -13.539 1 95 478 LEU A N 1
ATOM 3816 C CA . LEU A 1 478 ? 0.292 -13.266 -12.992 1 95 478 LEU A CA 1
ATOM 3817 C C . LEU A 1 478 ? 1.114 -14.102 -13.977 1 95 478 LEU A C 1
ATOM 3819 O O . LEU A 1 478 ? 2.02 -14.828 -13.57 1 95 478 LEU A O 1
ATOM 3823 N N . ALA A 1 479 ? 0.768 -13.977 -15.203 1 97.5 479 ALA A N 1
ATOM 3824 C CA . ALA A 1 479 ? 1.527 -14.688 -16.219 1 97.5 479 ALA A CA 1
ATOM 3825 C C . ALA A 1 479 ? 2.971 -14.195 -16.281 1 97.5 479 ALA A C 1
ATOM 3827 O O . ALA A 1 479 ? 3.898 -14.992 -16.453 1 97.5 479 ALA A O 1
ATOM 3828 N N . MET A 1 480 ? 3.121 -12.922 -16.172 1 96.56 480 MET A N 1
ATOM 3829 C CA . MET A 1 480 ? 4.469 -12.359 -16.156 1 96.56 480 MET A CA 1
ATOM 3830 C C . MET A 1 480 ? 5.254 -12.883 -14.961 1 96.56 480 MET A C 1
ATOM 3832 O O . MET A 1 480 ? 6.441 -13.195 -15.078 1 96.56 480 MET A O 1
ATOM 3836 N N . ASN A 1 481 ? 4.641 -12.945 -13.836 1 93.56 481 ASN A N 1
ATOM 3837 C CA . ASN A 1 481 ? 5.281 -13.484 -12.641 1 93.56 481 ASN A CA 1
ATOM 3838 C C . ASN A 1 481 ? 5.676 -14.945 -12.828 1 93.56 481 ASN A C 1
ATOM 3840 O O . ASN A 1 481 ? 6.797 -15.336 -12.492 1 93.56 481 ASN A O 1
ATOM 3844 N N . ASN A 1 482 ? 4.758 -15.734 -13.297 1 96.69 482 ASN A N 1
ATOM 3845 C CA . ASN A 1 482 ? 5.051 -17.141 -13.562 1 96.69 482 ASN A CA 1
ATOM 3846 C C . ASN A 1 482 ? 6.176 -17.297 -14.578 1 96.69 482 ASN A C 1
ATOM 3848 O O . ASN A 1 482 ? 6.973 -18.234 -14.484 1 96.69 482 ASN A O 1
ATOM 3852 N N . ALA A 1 483 ? 6.195 -16.391 -15.547 1 97.62 483 ALA A N 1
ATOM 3853 C CA . ALA A 1 483 ? 7.273 -16.438 -16.531 1 97.62 483 ALA A CA 1
ATOM 3854 C C . ALA A 1 483 ? 8.633 -16.25 -15.859 1 97.62 483 ALA A C 1
ATOM 3856 O O . ALA A 1 483 ? 9.602 -16.922 -16.219 1 97.62 483 ALA A O 1
ATOM 3857 N N . TYR A 1 484 ? 8.711 -15.367 -14.961 1 95.81 484 TYR A N 1
ATOM 3858 C CA . TYR A 1 484 ? 9.961 -15.141 -14.234 1 95.81 484 TYR A CA 1
ATOM 3859 C C . TYR A 1 484 ? 10.344 -16.375 -13.422 1 95.81 484 TYR A C 1
ATOM 3861 O O . TYR A 1 484 ? 11.523 -16.719 -13.336 1 95.81 484 TYR A O 1
ATOM 3869 N N . VAL A 1 485 ? 9.336 -17 -12.758 1 94.5 485 VAL A N 1
ATOM 3870 C CA . VAL A 1 485 ? 9.602 -18.219 -11.984 1 94.5 485 VAL A CA 1
ATOM 3871 C C . VAL A 1 485 ? 10.156 -19.297 -12.898 1 94.5 485 VAL A C 1
ATOM 3873 O O . VAL A 1 485 ? 11.125 -19.984 -12.547 1 94.5 485 VAL A O 1
ATOM 3876 N N . MET A 1 486 ? 9.555 -19.453 -14.039 1 96.12 486 MET A N 1
ATOM 3877 C CA . MET A 1 486 ? 10.047 -20.438 -15 1 96.12 486 MET A CA 1
ATOM 3878 C C . MET A 1 486 ? 11.477 -20.125 -15.422 1 96.12 486 MET A C 1
ATOM 3880 O O . MET A 1 486 ? 12.312 -21.016 -15.523 1 96.12 486 MET A O 1
ATOM 3884 N N . TYR A 1 487 ? 11.742 -18.859 -15.656 1 95.94 487 TYR A N 1
ATOM 3885 C CA . TYR A 1 487 ? 13.086 -18.422 -16.016 1 95.94 487 TYR A CA 1
ATOM 3886 C C . TYR A 1 487 ? 14.086 -18.781 -14.922 1 95.94 487 TYR A C 1
ATOM 3888 O O . TYR A 1 487 ? 15.164 -19.312 -15.203 1 95.94 487 TYR A O 1
ATOM 3896 N N . LYS A 1 488 ? 13.75 -18.547 -13.727 1 92.06 488 LYS A N 1
ATOM 3897 C CA . LYS A 1 488 ? 14.633 -18.797 -12.586 1 92.06 488 LYS A CA 1
ATOM 3898 C C . LYS A 1 488 ? 14.945 -20.281 -12.445 1 92.06 488 LYS A C 1
ATOM 3900 O O . LYS A 1 488 ? 16.016 -20.656 -11.969 1 92.06 488 LYS A O 1
ATOM 3905 N N . LEU A 1 489 ? 14.016 -21.156 -12.875 1 91.12 489 LEU A N 1
ATOM 3906 C CA . LEU A 1 489 ? 14.164 -22.594 -12.719 1 91.12 489 LEU A CA 1
ATOM 3907 C C . LEU A 1 489 ? 14.688 -23.234 -14 1 91.12 489 LEU A C 1
ATOM 3909 O O . LEU A 1 489 ? 14.727 -24.453 -14.117 1 91.12 489 LEU A O 1
ATOM 3913 N N . SER A 1 490 ? 15.039 -22.453 -14.953 1 91.44 490 SER A N 1
ATOM 3914 C CA . SER A 1 490 ? 15.555 -22.938 -16.219 1 91.44 490 SER A CA 1
ATOM 3915 C C . SER A 1 490 ? 17.062 -22.75 -16.328 1 91.44 490 SER A C 1
ATOM 3917 O O . SER A 1 490 ? 17.641 -21.984 -15.539 1 91.44 490 SER A O 1
ATOM 3919 N N . PRO A 1 491 ? 17.641 -23.406 -17.266 1 90.81 491 PRO A N 1
ATOM 3920 C CA . PRO A 1 491 ? 19.078 -23.219 -17.453 1 90.81 491 PRO A CA 1
ATOM 3921 C C . PRO A 1 491 ? 19.438 -21.812 -17.922 1 90.81 491 PRO A C 1
ATOM 3923 O O . PRO A 1 491 ? 20.594 -21.391 -17.812 1 90.81 491 PRO A O 1
ATOM 3926 N N . ALA A 1 492 ? 18.469 -21.078 -18.406 1 92.81 492 ALA A N 1
ATOM 3927 C CA . ALA A 1 492 ? 18.719 -19.703 -18.859 1 92.81 492 ALA A CA 1
ATOM 3928 C C . ALA A 1 492 ? 19.125 -18.797 -17.703 1 92.81 492 ALA A C 1
ATOM 3930 O O . ALA A 1 492 ? 19.875 -17.844 -17.891 1 92.81 492 ALA A O 1
ATOM 3931 N N . TYR A 1 493 ? 18.656 -19.125 -16.547 1 91.56 493 TYR A N 1
ATOM 3932 C CA . TYR A 1 493 ? 18.969 -18.312 -15.375 1 91.56 493 TYR A CA 1
ATOM 3933 C C . TYR A 1 493 ? 20.453 -18.391 -15.031 1 91.56 493 TYR A C 1
ATOM 3935 O O . TYR A 1 493 ? 21.047 -17.406 -14.594 1 91.56 493 TYR A O 1
ATOM 3943 N N . ALA A 1 494 ? 21.094 -19.531 -15.172 1 88.44 494 ALA A N 1
ATOM 3944 C CA . ALA A 1 494 ? 22.516 -19.719 -14.875 1 88.44 494 ALA A CA 1
ATOM 3945 C C . ALA A 1 494 ? 23.375 -18.844 -15.766 1 88.44 494 ALA A C 1
ATOM 3947 O O . ALA A 1 494 ? 24.453 -18.406 -15.359 1 88.44 494 ALA A O 1
ATOM 3948 N N . ARG A 1 495 ? 22.891 -18.469 -16.891 1 88.44 495 ARG A N 1
ATOM 3949 C CA . ARG A 1 495 ? 23.672 -17.719 -17.859 1 88.44 495 ARG A CA 1
ATOM 3950 C C . ARG A 1 495 ? 23.531 -16.219 -17.625 1 88.44 495 ARG A C 1
ATOM 3952 O O . ARG A 1 495 ? 24.547 -15.5 -17.562 1 88.44 495 ARG A O 1
ATOM 3959 N N . SER A 1 496 ? 22.328 -15.688 -17.469 1 88.31 496 SER A N 1
ATOM 3960 C CA . SER A 1 496 ? 22.141 -14.242 -17.453 1 88.31 496 SER A CA 1
ATOM 3961 C C . SER A 1 496 ? 21.844 -13.75 -16.047 1 88.31 496 SER A C 1
ATOM 3963 O O . SER A 1 496 ? 22.219 -12.625 -15.68 1 88.31 496 SER A O 1
ATOM 3965 N N . ARG A 1 497 ? 21.156 -14.5 -15.227 1 90.44 497 ARG A N 1
ATOM 3966 C CA . ARG A 1 497 ? 20.797 -14.18 -13.852 1 90.44 497 ARG A CA 1
ATOM 3967 C C . ARG A 1 497 ? 20.125 -12.812 -13.766 1 90.44 497 ARG A C 1
ATOM 3969 O O . ARG A 1 497 ? 20.516 -11.969 -12.961 1 90.44 497 ARG A O 1
ATOM 3976 N N . LEU A 1 498 ? 19.141 -12.625 -14.602 1 90.12 498 LEU A N 1
ATOM 3977 C CA . LEU A 1 498 ? 18.391 -11.367 -14.625 1 90.12 498 LEU A CA 1
ATOM 3978 C C . LEU A 1 498 ? 17.594 -11.188 -13.336 1 90.12 498 LEU A C 1
ATOM 3980 O O . LEU A 1 498 ? 16.984 -12.141 -12.844 1 90.12 498 LEU A O 1
ATOM 3984 N N . SER A 1 499 ? 17.734 -9.969 -12.75 1 85.81 499 SER A N 1
ATOM 3985 C CA . SER A 1 499 ? 16.812 -9.633 -11.664 1 85.81 499 SER A CA 1
ATOM 3986 C C . SER A 1 499 ? 15.375 -9.523 -12.164 1 85.81 499 SER A C 1
ATOM 3988 O O . SER A 1 499 ? 15.133 -9.516 -13.375 1 85.81 499 SER A O 1
ATOM 3990 N N . ARG A 1 500 ? 14.414 -9.484 -11.258 1 87.81 500 ARG A N 1
ATOM 3991 C CA . ARG A 1 500 ? 13.016 -9.367 -11.641 1 87.81 500 ARG A CA 1
ATOM 3992 C C . ARG A 1 500 ? 12.773 -8.109 -12.461 1 87.81 500 ARG A C 1
ATOM 3994 O O . ARG A 1 500 ? 12.008 -8.133 -13.43 1 87.81 500 ARG A O 1
ATOM 4001 N N . ASN A 1 501 ? 13.398 -7.027 -12.062 1 84.44 501 ASN A N 1
ATOM 4002 C CA . ASN A 1 501 ? 13.25 -5.766 -12.781 1 84.44 501 ASN A CA 1
ATOM 4003 C C . ASN A 1 501 ? 13.844 -5.852 -14.18 1 84.44 501 ASN A C 1
ATOM 4005 O O . ASN A 1 501 ? 13.234 -5.375 -15.148 1 84.44 501 ASN A O 1
ATOM 4009 N N . ASP A 1 502 ? 15.016 -6.426 -14.25 1 87.81 502 ASP A N 1
ATOM 4010 C CA . ASP A 1 502 ? 15.672 -6.539 -15.547 1 87.81 502 ASP A CA 1
ATOM 4011 C C . ASP A 1 502 ? 14.914 -7.5 -16.469 1 87.81 502 ASP A C 1
ATOM 4013 O O . ASP A 1 502 ? 14.836 -7.281 -17.672 1 87.81 502 ASP A O 1
ATOM 4017 N N . PHE A 1 503 ? 14.438 -8.562 -15.844 1 93.5 503 PHE A N 1
ATOM 4018 C CA . PHE A 1 503 ? 13.609 -9.492 -16.609 1 93.5 503 PHE A CA 1
ATOM 4019 C C . PHE A 1 503 ? 12.391 -8.789 -17.188 1 93.5 503 PHE A C 1
ATOM 4021 O O . PHE A 1 503 ? 12.086 -8.938 -18.375 1 93.5 503 PHE A O 1
ATOM 4028 N N . GLY A 1 504 ? 11.703 -8.008 -16.312 1 92.38 504 GLY A N 1
ATOM 4029 C CA . GLY A 1 504 ? 10.547 -7.246 -16.781 1 92.38 504 GLY A CA 1
ATOM 4030 C C . GLY A 1 504 ? 10.891 -6.242 -17.859 1 92.38 504 GLY A C 1
ATOM 4031 O O . GLY A 1 504 ? 10.141 -6.082 -18.828 1 92.38 504 GLY A O 1
ATOM 4032 N N . ALA A 1 505 ? 11.992 -5.578 -17.734 1 89.94 505 ALA A N 1
ATOM 4033 C CA . ALA A 1 505 ? 12.43 -4.578 -18.703 1 89.94 505 ALA A CA 1
ATOM 4034 C C . ALA A 1 505 ? 12.727 -5.223 -20.062 1 89.94 505 ALA A C 1
ATOM 4036 O O . ALA A 1 505 ? 12.32 -4.699 -21.109 1 89.94 505 ALA A O 1
ATOM 4037 N N . GLU A 1 506 ? 13.414 -6.305 -20.016 1 93.19 506 GLU A N 1
ATOM 4038 C CA . GLU A 1 506 ? 13.719 -7.004 -21.266 1 93.19 506 GLU A CA 1
ATOM 4039 C C . GLU A 1 506 ? 12.453 -7.523 -21.938 1 93.19 506 GLU A C 1
ATOM 4041 O O . GLU A 1 506 ? 12.344 -7.527 -23.156 1 93.19 506 GLU A O 1
ATOM 4046 N N . LEU A 1 507 ? 11.586 -8.039 -21.094 1 96.25 507 LEU A N 1
ATOM 4047 C CA . LEU A 1 507 ? 10.312 -8.508 -21.641 1 96.25 507 LEU A CA 1
ATOM 4048 C C . LEU A 1 507 ? 9.555 -7.371 -22.297 1 96.25 507 LEU A C 1
ATOM 4050 O O . LEU A 1 507 ? 9.016 -7.535 -23.406 1 96.25 507 LEU A O 1
ATOM 4054 N N . LEU A 1 508 ? 9.516 -6.262 -21.641 1 94.06 508 LEU A N 1
ATOM 4055 C CA . LEU A 1 508 ? 8.844 -5.082 -22.172 1 94.06 508 LEU A CA 1
ATOM 4056 C C . LEU A 1 508 ? 9.461 -4.676 -23.516 1 94.06 508 LEU A C 1
ATOM 4058 O O . LEU A 1 508 ? 8.734 -4.363 -24.469 1 94.06 508 LEU A O 1
ATOM 4062 N N . GLN A 1 509 ? 10.734 -4.672 -23.594 1 92.81 509 GLN A N 1
ATOM 4063 C CA . GLN A 1 509 ? 11.438 -4.312 -24.828 1 92.81 509 GLN A CA 1
ATOM 4064 C C . GLN A 1 509 ? 11.102 -5.289 -25.953 1 92.81 509 GLN A C 1
ATOM 4066 O O . GLN A 1 509 ? 10.867 -4.875 -27.094 1 92.81 509 GLN A O 1
ATOM 4071 N N . ALA A 1 510 ? 11.117 -6.504 -25.609 1 95.62 510 ALA A N 1
ATOM 4072 C CA . ALA A 1 510 ? 10.812 -7.531 -26.594 1 95.62 510 ALA A CA 1
ATOM 4073 C C . ALA A 1 510 ? 9.367 -7.426 -27.062 1 95.62 510 ALA A C 1
ATOM 4075 O O . ALA A 1 510 ? 9.07 -7.652 -28.25 1 95.62 510 ALA A O 1
ATOM 4076 N N . MET A 1 511 ? 8.453 -7.152 -26.125 1 97.31 511 MET A N 1
ATOM 4077 C CA . MET A 1 511 ? 7.047 -6.98 -26.469 1 97.31 511 MET A CA 1
ATOM 4078 C C . MET A 1 511 ? 6.844 -5.766 -27.359 1 97.31 511 MET A C 1
ATOM 4080 O O . MET A 1 511 ? 6.043 -5.805 -28.297 1 97.31 511 MET A O 1
ATOM 4084 N N . ALA A 1 512 ? 7.508 -4.68 -27.094 1 95.31 512 ALA A N 1
ATOM 4085 C CA . ALA A 1 512 ? 7.43 -3.492 -27.938 1 95.31 512 ALA A CA 1
ATOM 4086 C C . ALA A 1 512 ? 7.992 -3.768 -29.328 1 95.31 512 ALA A C 1
ATOM 4088 O O . ALA A 1 512 ? 7.562 -3.16 -30.312 1 95.31 512 ALA A O 1
ATOM 4089 N N . GLY A 1 513 ? 8.938 -4.68 -29.391 1 93.69 513 GLY A N 1
ATOM 4090 C CA . GLY A 1 513 ? 9.469 -5.164 -30.656 1 93.69 513 GLY A CA 1
ATOM 4091 C C . GLY A 1 513 ? 10.023 -4.055 -31.531 1 93.69 513 GLY A C 1
ATOM 4092 O O . GLY A 1 513 ? 10.867 -3.275 -31.094 1 93.69 513 GLY A O 1
ATOM 4093 N N . PRO A 1 514 ? 9.5 -3.959 -32.781 1 91 514 PRO A N 1
ATOM 4094 C CA . PRO A 1 514 ? 10.023 -2.977 -33.719 1 91 514 PRO A CA 1
ATOM 4095 C C . PRO A 1 514 ? 9.695 -1.538 -33.344 1 91 514 PRO A C 1
ATOM 4097 O O . PRO A 1 514 ? 10.281 -0.596 -33.875 1 91 514 PRO A O 1
ATOM 4100 N N . TYR A 1 515 ? 8.859 -1.389 -32.469 1 91.12 515 TYR A N 1
ATOM 4101 C CA . TYR A 1 515 ? 8.414 -0.055 -32.062 1 91.12 515 TYR A CA 1
ATOM 4102 C C . TYR A 1 515 ? 9.312 0.519 -30.984 1 91.12 515 TYR A C 1
ATOM 4104 O O . TYR A 1 515 ? 9.188 1.693 -30.625 1 91.12 515 TYR A O 1
ATOM 4112 N N . PHE A 1 516 ? 10.094 -0.382 -30.469 1 88.19 516 PHE A N 1
ATOM 4113 C CA . PHE A 1 516 ? 11.023 0.088 -29.453 1 88.19 516 PHE A CA 1
ATOM 4114 C C . PHE A 1 516 ? 12.25 0.731 -30.094 1 88.19 516 PHE A C 1
ATOM 4116 O O . PHE A 1 516 ? 12.938 0.103 -30.906 1 88.19 516 PHE A O 1
ATOM 4123 N N . GLN A 1 517 ? 12.398 2.092 -29.859 1 77.62 517 GLN A N 1
ATOM 4124 C CA . GLN A 1 517 ? 13.57 2.797 -30.375 1 77.62 517 GLN A CA 1
ATOM 4125 C C . GLN A 1 517 ? 14.531 3.16 -29.25 1 77.62 517 GLN A C 1
ATOM 4127 O O . GLN A 1 517 ? 14.133 3.77 -28.25 1 77.62 517 GLN A O 1
ATOM 4132 N N . GLU A 1 518 ? 15.711 2.643 -29.312 1 65.31 518 GLU A N 1
ATOM 4133 C CA . GLU A 1 518 ? 16.734 2.973 -28.312 1 65.31 518 GLU A CA 1
ATOM 4134 C C . GLU A 1 518 ? 17.062 4.461 -28.328 1 65.31 518 GLU A C 1
ATOM 4136 O O . GLU A 1 518 ? 17.125 5.074 -29.406 1 65.31 518 GLU A O 1
ATOM 4141 N N . PRO A 1 519 ? 17.031 5.129 -27.078 1 60.22 519 PRO A N 1
ATOM 4142 C CA . PRO A 1 519 ? 17.359 6.559 -27.078 1 60.22 519 PRO A CA 1
ATOM 4143 C C . PRO A 1 519 ? 18.734 6.848 -27.688 1 60.22 519 PRO A C 1
ATOM 4145 O O . PRO A 1 519 ? 19.625 6.004 -27.625 1 60.22 519 PRO A O 1
ATOM 4148 N N . ALA A 1 520 ? 18.875 7.891 -28.609 1 51.34 520 ALA A N 1
ATOM 4149 C CA . ALA A 1 520 ? 20.156 8.297 -29.188 1 51.34 520 ALA A CA 1
ATOM 4150 C C . ALA A 1 520 ? 21.188 8.531 -28.094 1 51.34 520 ALA A C 1
ATOM 4152 O O . ALA A 1 520 ? 20.922 9.211 -27.094 1 51.34 520 ALA A O 1
ATOM 4153 N N . THR A 1 521 ? 21.984 7.578 -27.703 1 47.5 521 THR A N 1
ATOM 4154 C CA . THR A 1 521 ? 23.125 7.801 -26.797 1 47.5 521 THR A CA 1
ATOM 4155 C C . THR A 1 521 ? 23.734 9.172 -27.031 1 47.5 521 THR A C 1
ATOM 4157 O O . THR A 1 521 ? 24.016 9.547 -28.188 1 47.5 521 THR A O 1
ATOM 4160 N N . GLN A 1 522 ? 23.469 10.258 -26.281 1 41.28 522 GLN A N 1
ATOM 4161 C CA . GLN A 1 522 ? 24.406 11.383 -26.375 1 41.28 522 GLN A CA 1
ATOM 4162 C C . GLN A 1 522 ? 25.844 10.898 -26.391 1 41.28 522 GLN A C 1
ATOM 4164 O O . GLN A 1 522 ? 26.297 10.227 -25.453 1 41.28 522 GLN A O 1
ATOM 4169 N N . GLY A 1 523 ? 26.5 10.547 -27.484 1 31.95 523 GLY A N 1
ATOM 4170 C CA . GLY A 1 523 ? 27.922 10.312 -27.672 1 31.95 523 GLY A CA 1
ATOM 4171 C C . GLY A 1 523 ? 28.797 11.172 -26.781 1 31.95 523 GLY A C 1
ATOM 4172 O O . GLY A 1 523 ? 28.344 12.195 -26.266 1 31.95 523 GLY A O 1
ATOM 4173 N N . GLU A 1 524 ? 30.062 10.594 -26.328 1 31.62 524 GLU A N 1
ATOM 4174 C CA . GLU A 1 524 ? 31.344 11.117 -25.875 1 31.62 524 GLU A CA 1
ATOM 4175 C C . GLU A 1 524 ? 31.656 12.461 -26.531 1 31.62 524 GLU A C 1
ATOM 4177 O O . GLU A 1 524 ? 31.938 12.516 -27.734 1 31.62 524 GLU A O 1
ATOM 4182 N N . GLU A 1 525 ? 30.922 13.531 -26.672 1 26.7 525 GLU A N 1
ATOM 4183 C CA . GLU A 1 525 ? 31.922 14.586 -26.797 1 26.7 525 GLU A CA 1
ATOM 4184 C C . GLU A 1 525 ? 32.562 14.891 -25.438 1 26.7 525 GLU A C 1
ATOM 4186 O O . GLU A 1 525 ? 31.891 14.922 -24.422 1 26.7 525 GLU A O 1
ATOM 4191 N N . MET B 1 1 ? -32.062 40.969 15.68 1 37.84 1 MET B N 1
ATOM 4192 C CA . MET B 1 1 ? -30.938 40.531 16.484 1 37.84 1 MET B CA 1
ATOM 4193 C C . MET B 1 1 ? -30.953 39.031 16.703 1 37.84 1 MET B C 1
ATOM 4195 O O . MET B 1 1 ? -29.906 38.375 16.641 1 37.84 1 MET B O 1
ATOM 4199 N N . ASP B 1 2 ? -32.156 38.469 16.922 1 44.97 2 ASP B N 1
ATOM 4200 C CA . ASP B 1 2 ? -32.344 37.062 17.234 1 44.97 2 ASP B CA 1
ATOM 4201 C C . ASP B 1 2 ? -32.156 36.219 15.984 1 44.97 2 ASP B C 1
ATOM 4203 O O . ASP B 1 2 ? -31.625 35.094 16.047 1 44.97 2 ASP B O 1
ATOM 4207 N N . ALA B 1 3 ? -32.719 36.688 14.914 1 49.38 3 ALA B N 1
ATOM 4208 C CA . ALA B 1 3 ? -32.656 35.906 13.672 1 49.38 3 ALA B CA 1
ATOM 4209 C C . ALA B 1 3 ? -31.234 35.844 13.141 1 49.38 3 ALA B C 1
ATOM 4211 O O . ALA B 1 3 ? -30.812 34.812 12.625 1 49.38 3 ALA B O 1
ATOM 4212 N N . GLU B 1 4 ? -30.562 36.906 13.211 1 44.19 4 GLU B N 1
ATOM 4213 C CA . GLU B 1 4 ? -29.156 36.938 12.781 1 44.19 4 GLU B CA 1
ATOM 4214 C C . GLU B 1 4 ? -28.297 36.031 13.656 1 44.19 4 GLU B C 1
ATOM 4216 O O . GLU B 1 4 ? -27.391 35.344 13.156 1 44.19 4 GLU B O 1
ATOM 4221 N N . GLU B 1 5 ? -28.562 36.062 14.953 1 40.72 5 GLU B N 1
ATOM 4222 C CA . GLU B 1 5 ? -27.859 35.156 15.867 1 40.72 5 GLU B CA 1
ATOM 4223 C C . GLU B 1 5 ? -28.188 33.688 15.562 1 40.72 5 GLU B C 1
ATOM 4225 O O . GLU B 1 5 ? -27.297 32.812 15.633 1 40.72 5 GLU B O 1
ATOM 4230 N N . GLU B 1 6 ? -29.406 33.438 15.219 1 44.38 6 GLU B N 1
ATOM 4231 C CA . GLU B 1 6 ? -29.812 32.062 14.867 1 44.38 6 GLU B CA 1
ATOM 4232 C C . GLU B 1 6 ? -29.125 31.609 13.586 1 44.38 6 GLU B C 1
ATOM 4234 O O . GLU B 1 6 ? -28.719 30.453 13.477 1 44.38 6 GLU B O 1
ATOM 4239 N N . GLN B 1 7 ? -29.031 32.469 12.609 1 41.94 7 GLN B N 1
ATOM 4240 C CA . GLN B 1 7 ? -28.359 32.156 11.359 1 41.94 7 GLN B CA 1
ATOM 4241 C C . GLN B 1 7 ? -26.859 31.984 11.57 1 41.94 7 GLN B C 1
ATOM 4243 O O . GLN B 1 7 ? -26.234 31.109 10.953 1 41.94 7 GLN B O 1
ATOM 4248 N N . ARG B 1 8 ? -26.266 32.812 12.344 1 43.19 8 ARG B N 1
ATOM 4249 C CA . ARG B 1 8 ? -24.859 32.656 12.703 1 43.19 8 ARG B CA 1
ATOM 4250 C C . ARG B 1 8 ? -24.625 31.391 13.492 1 43.19 8 ARG B C 1
ATOM 4252 O O . ARG B 1 8 ? -23.609 30.703 13.297 1 43.19 8 ARG B O 1
ATOM 4259 N N . ARG B 1 9 ? -25.5 31.109 14.383 1 44.5 9 ARG B N 1
ATOM 4260 C CA . ARG B 1 9 ? -25.453 29.859 15.133 1 44.5 9 ARG B CA 1
ATOM 4261 C C . ARG B 1 9 ? -25.594 28.656 14.203 1 44.5 9 ARG B C 1
ATOM 4263 O O . ARG B 1 9 ? -24.906 27.656 14.383 1 44.5 9 ARG B O 1
ATOM 4270 N N . ALA B 1 10 ? -26.531 28.75 13.367 1 45 10 ALA B N 1
ATOM 4271 C CA . ALA B 1 10 ? -26.781 27.672 12.406 1 45 10 ALA B CA 1
ATOM 4272 C C . ALA B 1 10 ? -25.562 27.469 11.492 1 45 10 ALA B C 1
ATOM 4274 O O . ALA B 1 10 ? -25.203 26.344 11.164 1 45 10 ALA B O 1
ATOM 4275 N N . GLY B 1 11 ? -24.969 28.531 11.094 1 43.16 11 GLY B N 1
ATOM 4276 C CA . GLY B 1 11 ? -23.766 28.469 10.281 1 43.16 11 GLY B CA 1
ATOM 4277 C C . GLY B 1 11 ? -22.562 27.906 11.023 1 43.16 11 GLY B C 1
ATOM 4278 O O . GLY B 1 11 ? -21.781 27.141 10.469 1 43.16 11 GLY B O 1
ATOM 4279 N N . GLY B 1 12 ? -22.422 28.375 12.25 1 45.25 12 GLY B N 1
ATOM 4280 C CA . GLY B 1 12 ? -21.344 27.891 13.109 1 45.25 12 GLY B CA 1
ATOM 4281 C C . GLY B 1 12 ? -21.438 26.391 13.375 1 45.25 12 GLY B C 1
ATOM 4282 O O . GLY B 1 12 ? -20.406 25.703 13.414 1 45.25 12 GLY B O 1
ATOM 4283 N N . LEU B 1 13 ? -22.578 25.969 13.57 1 47.38 13 LEU B N 1
ATOM 4284 C CA . LEU B 1 13 ? -22.812 24.562 13.859 1 47.38 13 LEU B CA 1
ATOM 4285 C C . LEU B 1 13 ? -22.531 23.703 12.633 1 47.38 13 LEU B C 1
ATOM 4287 O O . LEU B 1 13 ? -22.047 22.578 12.758 1 47.38 13 LEU B O 1
ATOM 4291 N N . HIS B 1 14 ? -22.812 24.266 11.516 1 50.84 14 HIS B N 1
ATOM 4292 C CA . HIS B 1 14 ? -22.656 23.453 10.312 1 50.84 14 HIS B CA 1
ATOM 4293 C C . HIS B 1 14 ? -21.203 23.078 10.086 1 50.84 14 HIS B C 1
ATOM 4295 O O . HIS B 1 14 ? -20.906 21.938 9.727 1 50.84 14 HIS B O 1
ATOM 4301 N N . HIS B 1 15 ? -20.359 24.062 10.445 1 52.19 15 HIS B N 1
ATOM 4302 C CA . HIS B 1 15 ? -18.938 23.781 10.234 1 52.19 15 HIS B CA 1
ATOM 4303 C C . HIS B 1 15 ? -18.422 22.781 11.258 1 52.19 15 HIS B C 1
ATOM 4305 O O . HIS B 1 15 ? -17.453 22.062 10.992 1 52.19 15 HIS B O 1
ATOM 4311 N N . LEU B 1 16 ? -19.078 22.828 12.359 1 52.06 16 LEU B N 1
ATOM 4312 C CA . LEU B 1 16 ? -18.688 21.906 13.414 1 52.06 16 LEU B CA 1
ATOM 4313 C C . LEU B 1 16 ? -19.125 20.484 13.094 1 52.06 16 LEU B C 1
ATOM 4315 O O . LEU B 1 16 ? -18.5 19.516 13.531 1 52.06 16 LEU B O 1
ATOM 4319 N N . LEU B 1 17 ? -20.281 20.453 12.422 1 48.53 17 LEU B N 1
ATOM 4320 C CA . LEU B 1 17 ? -20.875 19.156 12.203 1 48.53 17 LEU B CA 1
ATOM 4321 C C . LEU B 1 17 ? -20.344 18.516 10.914 1 48.53 17 LEU B C 1
ATOM 4323 O O . LEU B 1 17 ? -20.312 17.297 10.789 1 48.53 17 LEU B O 1
ATOM 4327 N N . ARG B 1 18 ? -20.25 19.234 9.906 1 49.97 18 ARG B N 1
ATOM 4328 C CA . ARG B 1 18 ? -19.797 18.75 8.609 1 49.97 18 ARG B CA 1
ATOM 4329 C C . ARG B 1 18 ? -18.594 19.547 8.109 1 49.97 18 ARG B C 1
ATOM 4331 O O . ARG B 1 18 ? -18.578 20.766 8.234 1 49.97 18 ARG B O 1
ATOM 4338 N N . PRO B 1 19 ? -17.641 18.75 7.961 1 43.19 19 PRO B N 1
ATOM 4339 C CA . PRO B 1 19 ? -16.672 19.547 7.211 1 43.19 19 PRO B CA 1
ATOM 4340 C C . PRO B 1 19 ? -17.297 20.25 6.008 1 43.19 19 PRO B C 1
ATOM 4342 O O . PRO B 1 19 ? -18.344 19.844 5.523 1 43.19 19 PRO B O 1
ATOM 4345 N N . PRO B 1 20 ? -17.281 21.453 5.855 1 40.66 20 PRO B N 1
ATOM 4346 C CA . PRO B 1 20 ? -17.938 22.094 4.707 1 40.66 20 PRO B CA 1
ATOM 4347 C C . PRO B 1 20 ? -18.031 21.172 3.492 1 40.66 20 PRO B C 1
ATOM 4349 O O . PRO B 1 20 ? -17.188 20.312 3.301 1 40.66 20 PRO B O 1
ATOM 4352 N N . PRO B 1 21 ? -19.344 20.953 3.117 1 33.69 21 PRO B N 1
ATOM 4353 C CA . PRO B 1 21 ? -19.688 19.984 2.078 1 33.69 21 PRO B CA 1
ATOM 4354 C C . PRO B 1 21 ? -18.531 19.703 1.117 1 33.69 21 PRO B C 1
ATOM 4356 O O . PRO B 1 21 ? -18.234 18.547 0.817 1 33.69 21 PRO B O 1
ATOM 4359 N N . ASN B 1 22 ? -18.75 20.578 -0.062 1 28.33 22 ASN B N 1
ATOM 4360 C CA . ASN B 1 22 ? -17.906 20.312 -1.223 1 28.33 22 ASN B CA 1
ATOM 4361 C C . ASN B 1 22 ? -16.438 20.234 -0.842 1 28.33 22 ASN B C 1
ATOM 4363 O O . ASN B 1 22 ? -15.828 21.25 -0.485 1 28.33 22 ASN B O 1
ATOM 4367 N N . PRO B 1 23 ? -16.016 19.297 -0.201 1 32 23 PRO B N 1
ATOM 4368 C CA . PRO B 1 23 ? -14.562 19.5 -0.331 1 32 23 PRO B CA 1
ATOM 4369 C C . PRO B 1 23 ? -14.188 20.266 -1.602 1 32 23 PRO B C 1
ATOM 4371 O O . PRO B 1 23 ? -13.062 20.75 -1.721 1 32 23 PRO B O 1
ATOM 4374 N N . ALA B 1 24 ? -14.898 20.016 -2.74 1 28.36 24 ALA B N 1
ATOM 4375 C CA . ALA B 1 24 ? -14.938 20.844 -3.938 1 28.36 24 ALA B CA 1
ATOM 4376 C C . ALA B 1 24 ? -15.461 22.25 -3.615 1 28.36 24 ALA B C 1
ATOM 4378 O O . ALA B 1 24 ? -15.109 23.219 -4.285 1 28.36 24 ALA B O 1
ATOM 4379 N N . ASP B 1 25 ? -16.578 22.562 -2.791 1 27.61 25 ASP B N 1
ATOM 4380 C CA . ASP B 1 25 ? -17.125 23.906 -2.598 1 27.61 25 ASP B CA 1
ATOM 4381 C C . ASP B 1 25 ? -16.328 24.672 -1.544 1 27.61 25 ASP B C 1
ATOM 4383 O O . ASP B 1 25 ? -16.703 25.781 -1.163 1 27.61 25 ASP B O 1
ATOM 4387 N N . HIS B 1 26 ? -15.789 24.312 -0.545 1 27.05 26 HIS B N 1
ATOM 4388 C CA . HIS B 1 26 ? -14.805 25.359 -0.281 1 27.05 26 HIS B CA 1
ATOM 4389 C C . HIS B 1 26 ? -13.938 25.625 -1.509 1 27.05 26 HIS B C 1
ATOM 4391 O O . HIS B 1 26 ? -13.516 24.672 -2.188 1 27.05 26 HIS B O 1
ATOM 4397 N N . GLU B 1 27 ? -13.992 26.734 -2.258 1 27.11 27 GLU B N 1
ATOM 4398 C CA . GLU B 1 27 ? -13.25 27.281 -3.393 1 27.11 27 GLU B CA 1
ATOM 4399 C C . GLU B 1 27 ? -11.828 26.719 -3.434 1 27.11 27 GLU B C 1
ATOM 4401 O O . GLU B 1 27 ? -11.258 26.531 -4.512 1 27.11 27 GLU B O 1
ATOM 4406 N N . GLY B 1 28 ? -11.094 26.812 -2.395 1 25.12 28 GLY B N 1
ATOM 4407 C CA . GLY B 1 28 ? -9.648 26.688 -2.488 1 25.12 28 GLY B CA 1
ATOM 4408 C C . GLY B 1 28 ? -9.188 25.281 -2.789 1 25.12 28 GLY B C 1
ATOM 4409 O O . GLY B 1 28 ? -8.352 25.062 -3.67 1 25.12 28 GLY B O 1
ATOM 4410 N N . LEU B 1 29 ? -9.172 24.328 -1.842 1 27.91 29 LEU B N 1
ATOM 4411 C CA . LEU B 1 29 ? -8.359 23.172 -2.195 1 27.91 29 LEU B CA 1
ATOM 4412 C C . LEU B 1 29 ? -9.156 22.203 -3.068 1 27.91 29 LEU B C 1
ATOM 4414 O O . LEU B 1 29 ? -9.836 21.312 -2.555 1 27.91 29 LEU B O 1
ATOM 4418 N N . GLN B 1 30 ? -9.93 22.547 -4.129 1 27.98 30 GLN B N 1
ATOM 4419 C CA . GLN B 1 30 ? -10.375 21.625 -5.176 1 27.98 30 GLN B CA 1
ATOM 4420 C C . GLN B 1 30 ? -9.258 20.672 -5.578 1 27.98 30 GLN B C 1
ATOM 4422 O O . GLN B 1 30 ? -8.305 21.062 -6.25 1 27.98 30 GLN B O 1
ATOM 4427 N N . ILE B 1 31 ? -8.883 19.812 -4.84 1 30.7 31 ILE B N 1
ATOM 4428 C CA . ILE B 1 31 ? -8.133 18.797 -5.574 1 30.7 31 ILE B CA 1
ATOM 4429 C C . ILE B 1 31 ? -8.938 18.328 -6.781 1 30.7 31 ILE B C 1
ATOM 4431 O O . ILE B 1 31 ? -10.078 17.891 -6.637 1 30.7 31 ILE B O 1
ATOM 4435 N N . SER B 1 32 ? -9.016 19.047 -7.98 1 28.05 32 SER B N 1
ATOM 4436 C CA . SER B 1 32 ? -9.703 18.797 -9.242 1 28.05 32 SER B CA 1
ATOM 4437 C C . SER B 1 32 ? -10.125 17.344 -9.375 1 28.05 32 SER B C 1
ATOM 4439 O O . SER B 1 32 ? -9.336 16.438 -9.094 1 28.05 32 SER B O 1
ATOM 4441 N N . ASP B 1 33 ? -11.328 17 -9.375 1 29.92 33 ASP B N 1
ATOM 4442 C CA . ASP B 1 33 ? -12.047 15.852 -9.922 1 29.92 33 ASP B CA 1
ATOM 4443 C C . ASP B 1 33 ? -11.469 15.438 -11.273 1 29.92 33 ASP B C 1
ATOM 4445 O O . ASP B 1 33 ? -11.906 14.445 -11.859 1 29.92 33 ASP B O 1
ATOM 4449 N N . ASP B 1 34 ? -11.086 16.391 -12.18 1 28.22 34 ASP B N 1
ATOM 4450 C CA . ASP B 1 34 ? -10.578 16.172 -13.523 1 28.22 34 ASP B CA 1
ATOM 4451 C C . ASP B 1 34 ? -9.484 15.102 -13.531 1 28.22 34 ASP B C 1
ATOM 4453 O O . ASP B 1 34 ? -8.938 14.773 -14.586 1 28.22 34 ASP B O 1
ATOM 4457 N N . MET B 1 35 ? -8.859 15.031 -12.617 1 26.22 35 MET B N 1
ATOM 4458 C CA . MET B 1 35 ? -7.957 13.906 -12.844 1 26.22 35 MET B CA 1
ATOM 4459 C C . MET B 1 35 ? -8.734 12.609 -13.031 1 26.22 35 MET B C 1
ATOM 4461 O O . MET B 1 35 ? -8.18 11.617 -13.508 1 26.22 35 MET B O 1
ATOM 4465 N N . PHE B 1 36 ? -9.93 12.383 -12.352 1 26.02 36 PHE B N 1
ATOM 4466 C CA . PHE B 1 36 ? -10.742 11.234 -12.727 1 26.02 36 PHE B CA 1
ATOM 4467 C C . PHE B 1 36 ? -11.609 11.562 -13.938 1 26.02 36 PHE B C 1
ATOM 4469 O O . PHE B 1 36 ? -12.633 12.234 -13.812 1 26.02 36 PHE B O 1
ATOM 4476 N N . GLY B 1 37 ? -11.148 11.922 -15.086 1 23.69 37 GLY B N 1
ATOM 4477 C CA . GLY B 1 37 ? -11.758 12.102 -16.391 1 23.69 37 GLY B CA 1
ATOM 4478 C C . GLY B 1 37 ? -12.906 11.141 -16.656 1 23.69 37 GLY B C 1
ATOM 4479 O O . GLY B 1 37 ? -12.82 10.305 -17.562 1 23.69 37 GLY B O 1
ATOM 4480 N N . GLY B 1 38 ? -13.555 10.5 -15.805 1 23.39 38 GLY B N 1
ATOM 4481 C CA . GLY B 1 38 ? -14.664 9.727 -16.328 1 23.39 38 GLY B CA 1
ATOM 4482 C C . GLY B 1 38 ? -15.703 10.586 -17.031 1 23.39 38 GLY B C 1
ATOM 4483 O O . GLY B 1 38 ? -16.25 11.516 -16.438 1 23.39 38 GLY B O 1
ATOM 4484 N N . SER B 1 39 ? -15.547 10.906 -18.359 1 22.36 39 SER B N 1
ATOM 4485 C CA . SER B 1 39 ? -16.688 11.289 -19.172 1 22.36 39 SER B CA 1
ATOM 4486 C C . SER B 1 39 ? -17.859 10.336 -18.984 1 22.36 39 SER B C 1
ATOM 4488 O O . SER B 1 39 ? -17.703 9.117 -19.094 1 22.36 39 SER B O 1
ATOM 4490 N N . ALA B 1 40 ? -18.938 10.695 -18.344 1 23.23 40 ALA B N 1
ATOM 4491 C CA . ALA B 1 40 ? -20.266 10.102 -18.359 1 23.23 40 ALA B CA 1
ATOM 4492 C C . ALA B 1 40 ? -20.797 9.984 -19.781 1 23.23 40 ALA B C 1
ATOM 4494 O O . ALA B 1 40 ? -21.047 11 -20.453 1 23.23 40 ALA B O 1
ATOM 4495 N N . SER B 1 41 ? -20.375 9.078 -20.688 1 21.59 41 SER B N 1
ATOM 4496 C CA . SER B 1 41 ? -21.281 8.852 -21.797 1 21.59 41 SER B CA 1
ATOM 4497 C C . SER B 1 41 ? -22.703 8.602 -21.312 1 21.59 41 SER B C 1
ATOM 4499 O O . SER B 1 41 ? -22.938 7.816 -20.391 1 21.59 41 SER B O 1
ATOM 4501 N N . SER B 1 42 ? -23.719 9.508 -21.5 1 21.62 42 SER B N 1
ATOM 4502 C CA . SER B 1 42 ? -25.172 9.562 -21.359 1 21.62 42 SER B CA 1
ATOM 4503 C C . SER B 1 42 ? -25.828 8.359 -22.016 1 21.62 42 SER B C 1
ATOM 4505 O O . SER B 1 42 ? -27.062 8.297 -22.109 1 21.62 42 SER B O 1
ATOM 4507 N N . ASP B 1 43 ? -25.297 7.504 -22.859 1 19.91 43 ASP B N 1
ATOM 4508 C CA . ASP B 1 43 ? -26.312 6.719 -23.547 1 19.91 43 ASP B CA 1
ATOM 4509 C C . ASP B 1 43 ? -27.172 5.949 -22.547 1 19.91 43 ASP B C 1
ATOM 4511 O O . ASP B 1 43 ? -26.656 5.184 -21.734 1 19.91 43 ASP B O 1
ATOM 4515 N N . ASP B 1 44 ? -28.516 6.422 -22.266 1 20.17 44 ASP B N 1
ATOM 4516 C CA . ASP B 1 44 ? -29.75 6.191 -21.5 1 20.17 44 ASP B CA 1
ATOM 4517 C C . ASP B 1 44 ? -30.25 4.766 -21.703 1 20.17 44 ASP B C 1
ATOM 4519 O O . ASP B 1 44 ? -31.203 4.344 -21.047 1 20.17 44 ASP B O 1
ATOM 4523 N N . PRO B 1 45 ? -30.016 3.953 -22.75 1 20.06 45 PRO B N 1
ATOM 4524 C CA . PRO B 1 45 ? -31.234 3.232 -23.109 1 20.06 45 PRO B CA 1
ATOM 4525 C C . PRO B 1 45 ? -31.734 2.309 -22 1 20.06 45 PRO B C 1
ATOM 4527 O O . PRO B 1 45 ? -32.906 1.909 -21.984 1 20.06 45 PRO B O 1
ATOM 4530 N N . PHE B 1 46 ? -30.828 1.352 -21.453 1 18.97 46 PHE B N 1
ATOM 4531 C CA . PHE B 1 46 ? -31.484 0.12 -21.062 1 18.97 46 PHE B CA 1
ATOM 4532 C C . PHE B 1 46 ? -32.406 0.367 -19.859 1 18.97 46 PHE B C 1
ATOM 4534 O O . PHE B 1 46 ? -32.062 1.119 -18.953 1 18.97 46 PHE B O 1
ATOM 4541 N N . THR B 1 47 ? -33.781 0.063 -19.953 1 17.62 47 THR B N 1
ATOM 4542 C CA . THR B 1 47 ? -35.031 -0.024 -19.203 1 17.62 47 THR B CA 1
ATOM 4543 C C . THR B 1 47 ? -34.812 -0.731 -17.875 1 17.62 47 THR B C 1
ATOM 4545 O O . THR B 1 47 ? -33.844 -1.477 -17.703 1 17.62 47 THR B O 1
ATOM 4548 N N . GLY B 1 48 ? -35.688 -0.401 -16.797 1 17.39 48 GLY B N 1
ATOM 4549 C CA . GLY B 1 48 ? -35.969 -0.469 -15.375 1 17.39 48 GLY B CA 1
ATOM 4550 C C . GLY B 1 48 ? -36.25 -1.88 -14.891 1 17.39 48 GLY B C 1
ATOM 4551 O O . GLY B 1 48 ? -36.75 -2.074 -13.773 1 17.39 48 GLY B O 1
ATOM 4552 N N . SER B 1 49 ? -35.844 -3.035 -15.445 1 17.58 49 SER B N 1
ATOM 4553 C CA . SER B 1 49 ? -36.656 -4.098 -14.852 1 17.58 49 SER B CA 1
ATOM 4554 C C . SER B 1 49 ? -36.469 -4.156 -13.336 1 17.58 49 SER B C 1
ATOM 4556 O O . SER B 1 49 ? -35.375 -3.922 -12.836 1 17.58 49 SER B O 1
ATOM 4558 N N . GLU B 1 50 ? -37.625 -4.02 -12.508 1 17.36 50 GLU B N 1
ATOM 4559 C CA . GLU B 1 50 ? -38.125 -4.008 -11.141 1 17.36 50 GLU B CA 1
ATOM 4560 C C . GLU B 1 50 ? -37.75 -5.273 -10.391 1 17.36 50 GLU B C 1
ATOM 4562 O O . GLU B 1 50 ? -38.219 -6.367 -10.695 1 17.36 50 GLU B O 1
ATOM 4567 N N . MET B 1 51 ? -36.5 -5.766 -10.438 1 16.78 51 MET B N 1
ATOM 4568 C CA . MET B 1 51 ? -36.469 -7.035 -9.719 1 16.78 51 MET B CA 1
ATOM 4569 C C . MET B 1 51 ? -37 -6.863 -8.297 1 16.78 51 MET B C 1
ATOM 4571 O O . MET B 1 51 ? -36.625 -5.918 -7.602 1 16.78 51 MET B O 1
ATOM 4575 N N . ASP B 1 52 ? -38.156 -7.465 -7.914 1 16.66 52 ASP B N 1
ATOM 4576 C CA . ASP B 1 52 ? -39 -7.672 -6.75 1 16.66 52 ASP B CA 1
ATOM 4577 C C . ASP B 1 52 ? -38.188 -8.117 -5.539 1 16.66 52 ASP B C 1
ATOM 4579 O O . ASP B 1 52 ? -37.125 -8.711 -5.691 1 16.66 52 ASP B O 1
ATOM 4583 N N . GLN B 1 53 ? -38.531 -7.57 -4.328 1 17.45 53 GLN B N 1
ATOM 4584 C CA . GLN B 1 53 ? -38.25 -7.555 -2.893 1 17.45 53 GLN B CA 1
ATOM 4585 C C . GLN B 1 53 ? -38.344 -8.953 -2.299 1 17.45 53 GLN B C 1
ATOM 4587 O O . GLN B 1 53 ? -38.406 -9.117 -1.078 1 17.45 53 GLN B O 1
ATOM 4592 N N . SER B 1 54 ? -38.156 -10.109 -3.02 1 17.12 54 SER B N 1
ATOM 4593 C CA . SER B 1 54 ? -38.75 -11.18 -2.225 1 17.12 54 SER B CA 1
ATOM 4594 C C . SER B 1 54 ? -38.062 -11.305 -0.867 1 17.12 54 SER B C 1
ATOM 4596 O O . SER B 1 54 ? -36.844 -11.156 -0.761 1 17.12 54 SER B O 1
ATOM 4598 N N . ASP B 1 55 ? -38.906 -11.25 0.306 1 17.39 55 ASP B N 1
ATOM 4599 C CA . ASP B 1 55 ? -39.062 -11.289 1.757 1 17.39 55 ASP B CA 1
ATOM 4600 C C . ASP B 1 55 ? -38.469 -12.586 2.332 1 17.39 55 ASP B C 1
ATOM 4602 O O . ASP B 1 55 ? -38.656 -12.883 3.512 1 17.39 55 ASP B O 1
ATOM 4606 N N . ASP B 1 56 ? -37.906 -13.562 1.551 1 17.61 56 ASP B N 1
ATOM 4607 C CA . ASP B 1 56 ? -38.125 -14.836 2.23 1 17.61 56 ASP B CA 1
ATOM 4608 C C . ASP B 1 56 ? -37.344 -14.891 3.543 1 17.61 56 ASP B C 1
ATOM 4610 O O . ASP B 1 56 ? -36.094 -14.812 3.547 1 17.61 56 ASP B O 1
ATOM 4614 N N . CYS B 1 57 ? -38.031 -14.57 4.742 1 17.97 57 CYS B N 1
ATOM 4615 C CA . CYS B 1 57 ? -38 -14.617 6.199 1 17.97 57 CYS B CA 1
ATOM 4616 C C . CYS B 1 57 ? -37.594 -16 6.691 1 17.97 57 CYS B C 1
ATOM 4618 O O . CYS B 1 57 ? -37.688 -16.297 7.879 1 17.97 57 CYS B O 1
ATOM 4620 N N . ALA B 1 58 ? -37.281 -17.047 5.914 1 18.05 58 ALA B N 1
ATOM 4621 C CA . ALA B 1 58 ? -37.562 -18.234 6.723 1 18.05 58 ALA B CA 1
ATOM 4622 C C . ALA B 1 58 ? -36.656 -18.281 7.965 1 18.05 58 ALA B C 1
ATOM 4624 O O . ALA B 1 58 ? -35.438 -18.359 7.859 1 18.05 58 ALA B O 1
ATOM 4625 N N . VAL B 1 59 ? -37.188 -17.562 9.062 1 19.86 59 VAL B N 1
ATOM 4626 C CA . VAL B 1 59 ? -36.875 -17.641 10.484 1 19.86 59 VAL B CA 1
ATOM 4627 C C . VAL B 1 59 ? -36.906 -19.109 10.938 1 19.86 59 VAL B C 1
ATOM 4629 O O . VAL B 1 59 ? -37.969 -19.75 10.961 1 19.86 59 VAL B O 1
ATOM 4632 N N . PRO B 1 60 ? -36.312 -20.125 10.258 1 20.05 60 PRO B N 1
ATOM 4633 C CA . PRO B 1 60 ? -36.719 -21.281 11.055 1 20.05 60 PRO B CA 1
ATOM 4634 C C . PRO B 1 60 ? -36.406 -21.109 12.547 1 20.05 60 PRO B C 1
ATOM 4636 O O . PRO B 1 60 ? -35.312 -20.672 12.914 1 20.05 60 PRO B O 1
ATOM 4639 N N . GLY B 1 61 ? -37.531 -20.781 13.391 1 18.64 61 GLY B N 1
ATOM 4640 C CA . GLY B 1 61 ? -37.812 -20.656 14.812 1 18.64 61 GLY B CA 1
ATOM 4641 C C . GLY B 1 61 ? -37.375 -21.875 15.609 1 18.64 61 GLY B C 1
ATOM 4642 O O . GLY B 1 61 ? -37.781 -22.047 16.766 1 18.64 61 GLY B O 1
ATOM 4643 N N . GLU B 1 62 ? -36.562 -22.859 15.188 1 19.7 62 GLU B N 1
ATOM 4644 C CA . GLU B 1 62 ? -36.719 -23.859 16.234 1 19.7 62 GLU B CA 1
ATOM 4645 C C . GLU B 1 62 ? -36.469 -23.266 17.609 1 19.7 62 GLU B C 1
ATOM 4647 O O . GLU B 1 62 ? -35.531 -22.5 17.797 1 19.7 62 GLU B O 1
ATOM 4652 N N . GLU B 1 63 ? -37.625 -23.219 18.469 1 20.72 63 GLU B N 1
ATOM 4653 C CA . GLU B 1 63 ? -38.031 -22.938 19.844 1 20.72 63 GLU B CA 1
ATOM 4654 C C . GLU B 1 63 ? -37.125 -23.672 20.828 1 20.72 63 GLU B C 1
ATOM 4656 O O . GLU B 1 63 ? -37.344 -24.859 21.109 1 20.72 63 GLU B O 1
ATOM 4661 N N . GLU B 1 64 ? -35.938 -24.094 20.656 1 19.73 64 GLU B N 1
ATOM 4662 C CA . GLU B 1 64 ? -35.594 -24.891 21.828 1 19.73 64 GLU B CA 1
ATOM 4663 C C . GLU B 1 64 ? -35.844 -24.109 23.109 1 19.73 64 GLU B C 1
ATOM 4665 O O . GLU B 1 64 ? -35.562 -22.906 23.172 1 19.73 64 GLU B O 1
ATOM 4670 N N . ASP B 1 65 ? -36.812 -24.594 23.922 1 19.72 65 ASP B N 1
ATOM 4671 C CA . ASP B 1 65 ? -37.344 -24.297 25.266 1 19.72 65 ASP B CA 1
ATOM 4672 C C . ASP B 1 65 ? -36.219 -24.094 26.25 1 19.72 65 ASP B C 1
ATOM 4674 O O . ASP B 1 65 ? -35.562 -25.047 26.672 1 19.72 65 ASP B O 1
ATOM 4678 N N . SER B 1 66 ? -35.188 -23.391 25.906 1 19.84 66 SER B N 1
ATOM 4679 C CA . SER B 1 66 ? -34.312 -23.281 27.062 1 19.84 66 SER B CA 1
ATOM 4680 C C . SER B 1 66 ? -35.094 -22.828 28.297 1 19.84 66 SER B C 1
ATOM 4682 O O . SER B 1 66 ? -35.906 -21.906 28.219 1 19.84 66 SER B O 1
ATOM 4684 N N . GLU B 1 67 ? -35.5 -23.812 29.109 1 19.91 67 GLU B N 1
ATOM 4685 C CA . GLU B 1 67 ? -36 -23.578 30.453 1 19.91 67 GLU B CA 1
ATOM 4686 C C . GLU B 1 67 ? -35.281 -22.406 31.109 1 19.91 67 GLU B C 1
ATOM 4688 O O . GLU B 1 67 ? -34.062 -22.266 30.938 1 19.91 67 GLU B O 1
ATOM 4693 N N . GLU B 1 68 ? -36.125 -21.391 31.328 1 20.94 68 GLU B N 1
ATOM 4694 C CA . GLU B 1 68 ? -36 -20.172 32.125 1 20.94 68 GLU B CA 1
ATOM 4695 C C . GLU B 1 68 ? -35.375 -20.438 33.469 1 20.94 68 GLU B C 1
ATOM 4697 O O . GLU B 1 68 ? -36.031 -20.922 34.406 1 20.94 68 GLU B O 1
ATOM 4702 N N . MET B 1 69 ? -34.312 -21.297 33.562 1 22.78 69 MET B N 1
ATOM 4703 C CA . MET B 1 69 ? -34.031 -21.281 34.969 1 22.78 69 MET B CA 1
ATOM 4704 C C . MET B 1 69 ? -33.75 -19.859 35.469 1 22.78 69 MET B C 1
ATOM 4706 O O . MET B 1 69 ? -32.812 -19.203 35 1 22.78 69 MET B O 1
ATOM 4710 N N . GLY B 1 70 ? -34.906 -19.156 35.656 1 20.95 70 GLY B N 1
ATOM 4711 C CA . GLY B 1 70 ? -35.125 -17.844 36.281 1 20.95 70 GLY B CA 1
ATOM 4712 C C . GLY B 1 70 ? -34.375 -17.625 37.562 1 20.95 70 GLY B C 1
ATOM 4713 O O . GLY B 1 70 ? -34.938 -17.625 38.656 1 20.95 70 GLY B O 1
ATOM 4714 N N . ASP B 1 71 ? -33.25 -18.328 37.75 1 23.38 71 ASP B N 1
ATOM 4715 C CA . ASP B 1 71 ? -32.938 -17.859 39.094 1 23.38 71 ASP B CA 1
ATOM 4716 C C . ASP B 1 71 ? -32.781 -16.344 39.125 1 23.38 71 ASP B C 1
ATOM 4718 O O . ASP B 1 71 ? -32.062 -15.781 38.281 1 23.38 71 ASP B O 1
ATOM 4722 N N . GLU B 1 72 ? -33.875 -15.727 39.469 1 23.86 72 GLU B N 1
ATOM 4723 C CA . GLU B 1 72 ? -34 -14.32 39.844 1 23.86 72 GLU B CA 1
ATOM 4724 C C . GLU B 1 72 ? -32.781 -13.859 40.656 1 23.86 72 GLU B C 1
ATOM 4726 O O . GLU B 1 72 ? -32.719 -14.094 41.875 1 23.86 72 GLU B O 1
ATOM 4731 N N . ASP B 1 73 ? -31.562 -14.258 40.25 1 26.02 73 ASP B N 1
ATOM 4732 C CA . ASP B 1 73 ? -30.703 -13.57 41.219 1 26.02 73 ASP B CA 1
ATOM 4733 C C . ASP B 1 73 ? -31.031 -12.078 41.281 1 26.02 73 ASP B C 1
ATOM 4735 O O . ASP B 1 73 ? -31.266 -11.445 40.219 1 26.02 73 ASP B O 1
ATOM 4739 N N . GLU B 1 74 ? -31.75 -11.742 42.25 1 26.34 74 GLU B N 1
ATOM 4740 C CA . GLU B 1 74 ? -31.938 -10.359 42.688 1 26.34 74 GLU B CA 1
ATOM 4741 C C . GLU B 1 74 ? -30.656 -9.539 42.469 1 26.34 74 GLU B C 1
ATOM 4743 O O . GLU B 1 74 ? -29.688 -9.688 43.219 1 26.34 74 GLU B O 1
ATOM 4748 N N . ASP B 1 75 ? -30.156 -9.648 41.25 1 28.47 75 ASP B N 1
ATOM 4749 C CA . ASP B 1 75 ? -29.047 -8.719 41.031 1 28.47 75 ASP B CA 1
ATOM 4750 C C . ASP B 1 75 ? -29.359 -7.352 41.625 1 28.47 75 ASP B C 1
ATOM 4752 O O . ASP B 1 75 ? -30.344 -6.715 41.281 1 28.47 75 ASP B O 1
ATOM 4756 N N . GLY B 1 76 ? -29.156 -7.309 42.906 1 27.27 76 GLY B N 1
ATOM 4757 C CA . GLY B 1 76 ? -29.172 -5.996 43.531 1 27.27 76 GLY B CA 1
ATOM 4758 C C . GLY B 1 76 ? -28.578 -4.906 42.656 1 27.27 76 GLY B C 1
ATOM 4759 O O . GLY B 1 76 ? -27.516 -5.086 42.062 1 27.27 76 GLY B O 1
ATOM 4760 N N . GLY B 1 77 ? -29.359 -4.359 41.781 1 32.47 77 GLY B N 1
ATOM 4761 C CA . GLY B 1 77 ? -29.172 -3.098 41.094 1 32.47 77 GLY B CA 1
ATOM 4762 C C . GLY B 1 77 ? -28.25 -2.146 41.812 1 32.47 77 GLY B C 1
ATOM 4763 O O . GLY B 1 77 ? -28.703 -1.242 42.5 1 32.47 77 GLY B O 1
ATOM 4764 N N . GLY B 1 78 ? -27.281 -2.742 42.438 1 33.41 78 GLY B N 1
ATOM 4765 C CA . GLY B 1 78 ? -26.453 -1.674 42.938 1 33.41 78 GLY B CA 1
ATOM 4766 C C . GLY B 1 78 ? -26.078 -0.639 41.906 1 33.41 78 GLY B C 1
ATOM 4767 O O . GLY B 1 78 ? -25.75 -0.986 40.781 1 33.41 78 GLY B O 1
ATOM 4768 N N . LYS B 1 79 ? -26.562 0.45 41.812 1 42.47 79 LYS B N 1
ATOM 4769 C CA . LYS B 1 79 ? -26.312 1.664 41.031 1 42.47 79 LYS B CA 1
ATOM 4770 C C . LYS B 1 79 ? -24.828 1.839 40.75 1 42.47 79 LYS B C 1
ATOM 4772 O O . LYS B 1 79 ? -24.031 1.984 41.688 1 42.47 79 LYS B O 1
ATOM 4777 N N . ALA B 1 80 ? -24.25 1.208 39.75 1 52.53 80 ALA B N 1
ATOM 4778 C CA . ALA B 1 80 ? -22.859 1.457 39.344 1 52.53 80 ALA B CA 1
ATOM 4779 C C . ALA B 1 80 ? -22.453 2.9 39.625 1 52.53 80 ALA B C 1
ATOM 4781 O O . ALA B 1 80 ? -23.25 3.826 39.406 1 52.53 80 ALA B O 1
ATOM 4782 N N . ASP B 1 81 ? -21.656 3.09 40.531 1 61.97 81 ASP B N 1
ATOM 4783 C CA . ASP B 1 81 ? -21.156 4.398 40.938 1 61.97 81 ASP B CA 1
ATOM 4784 C C . ASP B 1 81 ? -20.531 5.133 39.75 1 61.97 81 ASP B C 1
ATOM 4786 O O . ASP B 1 81 ? -19.516 4.691 39.219 1 61.97 81 ASP B O 1
ATOM 4790 N N . ASP B 1 82 ? -21.328 5.941 39.031 1 81.06 82 ASP B N 1
ATOM 4791 C CA . ASP B 1 82 ? -20.875 6.691 37.844 1 81.06 82 ASP B CA 1
ATOM 4792 C C . ASP B 1 82 ? -19.984 7.852 38.25 1 81.06 82 ASP B C 1
ATOM 4794 O O . ASP B 1 82 ? -19.672 8.719 37.438 1 81.06 82 ASP B O 1
ATOM 4798 N N . GLY B 1 83 ? -19.438 7.641 39.438 1 80.44 83 GLY B N 1
ATOM 4799 C CA . GLY B 1 83 ? -18.406 8.578 39.875 1 80.44 83 GLY B CA 1
ATOM 4800 C C . GLY B 1 83 ? -18.828 10.031 39.719 1 80.44 83 GLY B C 1
ATOM 4801 O O . GLY B 1 83 ? -18.062 10.859 39.219 1 80.44 83 GLY B O 1
ATOM 4802 N N . GLY B 1 84 ? -20.047 10.438 39.906 1 86.62 84 GLY B N 1
ATOM 4803 C CA . GLY B 1 84 ? -20.531 11.805 39.844 1 86.62 84 GLY B CA 1
ATOM 4804 C C . GLY B 1 84 ? -21.219 12.141 38.531 1 86.62 84 GLY B C 1
ATOM 4805 O O . GLY B 1 84 ? -21.75 13.242 38.344 1 86.62 84 GLY B O 1
ATOM 4806 N N . TRP B 1 85 ? -21.219 11.219 37.625 1 93.94 85 TRP B N 1
ATOM 4807 C CA . TRP B 1 85 ? -21.938 11.422 36.375 1 93.94 85 TRP B CA 1
ATOM 4808 C C . TRP B 1 85 ? -23.438 11.219 36.562 1 93.94 85 TRP B C 1
ATOM 4810 O O . TRP B 1 85 ? -23.859 10.32 37.281 1 93.94 85 TRP B O 1
ATOM 4820 N N . THR B 1 86 ? -24.281 12.086 35.938 1 92.44 86 THR B N 1
ATOM 4821 C CA . THR B 1 86 ? -25.734 12.039 36.094 1 92.44 86 THR B CA 1
ATOM 4822 C C . THR B 1 86 ? -26.422 11.844 34.75 1 92.44 86 THR B C 1
ATOM 4824 O O . THR B 1 86 ? -25.828 12.07 33.719 1 92.44 86 THR B O 1
ATOM 4827 N N . ALA B 1 87 ? -27.656 11.414 34.844 1 90.75 87 ALA B N 1
ATOM 4828 C CA . ALA B 1 87 ? -28.469 11.219 33.625 1 90.75 87 ALA B CA 1
ATOM 4829 C C . ALA B 1 87 ? -29.156 12.508 33.219 1 90.75 87 ALA B C 1
ATOM 4831 O O . ALA B 1 87 ? -29.734 12.594 32.125 1 90.75 87 ALA B O 1
ATOM 4832 N N . ASN B 1 88 ? -29.047 13.492 34.031 1 85.44 88 ASN B N 1
ATOM 4833 C CA . ASN B 1 88 ? -29.656 14.781 33.719 1 85.44 88 ASN B CA 1
ATOM 4834 C C . ASN B 1 88 ? -28.906 15.516 32.594 1 85.44 88 ASN B C 1
ATOM 4836 O O . ASN B 1 88 ? -27.703 15.758 32.719 1 85.44 88 ASN B O 1
ATOM 4840 N N . VAL B 1 89 ? -29.641 15.805 31.609 1 84.75 89 VAL B N 1
ATOM 4841 C CA . VAL B 1 89 ? -29 16.422 30.453 1 84.75 89 VAL B CA 1
ATOM 4842 C C . VAL B 1 89 ? -29.438 17.875 30.328 1 84.75 89 VAL B C 1
ATOM 4844 O O . VAL B 1 89 ? -30.609 18.203 30.516 1 84.75 89 VAL B O 1
ATOM 4847 N N . ALA B 1 90 ? -28.5 18.75 30.312 1 86.81 90 ALA B N 1
ATOM 4848 C CA . ALA B 1 90 ? -28.766 20.156 30.078 1 86.81 90 ALA B CA 1
ATOM 4849 C C . ALA B 1 90 ? -28.156 20.609 28.75 1 86.81 90 ALA B C 1
ATOM 4851 O O . ALA B 1 90 ? -27.078 20.156 28.375 1 86.81 90 ALA B O 1
ATOM 4852 N N . HIS B 1 91 ? -28.906 21.422 28.156 1 88.25 91 HIS B N 1
ATOM 4853 C CA . HIS B 1 91 ? -28.422 21.953 26.891 1 88.25 91 HIS B CA 1
ATOM 4854 C C . HIS B 1 91 ? -27.391 23.047 27.109 1 88.25 91 HIS B C 1
ATOM 4856 O O . HIS B 1 91 ? -27.531 23.859 28.031 1 88.25 91 HIS B O 1
ATOM 4862 N N . PHE B 1 92 ? -26.328 22.953 26.359 1 86.94 92 PHE B N 1
ATOM 4863 C CA . PHE B 1 92 ? -25.406 24.094 26.281 1 86.94 92 PHE B CA 1
ATOM 4864 C C . PHE B 1 92 ? -25.016 24.359 24.828 1 86.94 92 PHE B C 1
ATOM 4866 O O . PHE B 1 92 ? -25.125 23.484 23.984 1 86.94 92 PHE B O 1
ATOM 4873 N N . ASP B 1 93 ? -24.594 25.547 24.562 1 85.69 93 ASP B N 1
ATOM 4874 C CA . ASP B 1 93 ? -24.188 25.938 23.219 1 85.69 93 ASP B CA 1
ATOM 4875 C C . ASP B 1 93 ? -22.766 25.484 22.922 1 85.69 93 ASP B C 1
ATOM 4877 O O . ASP B 1 93 ? -21.891 25.531 23.781 1 85.69 93 ASP B O 1
ATOM 4881 N N . PRO B 1 94 ? -22.625 24.969 21.688 1 86 94 PRO B N 1
ATOM 4882 C CA . PRO B 1 94 ? -21.266 24.641 21.281 1 86 94 PRO B CA 1
ATOM 4883 C C . PRO B 1 94 ? -20.344 25.859 21.281 1 86 94 PRO B C 1
ATOM 4885 O O . PRO B 1 94 ? -20.812 27 21.203 1 86 94 PRO B O 1
ATOM 4888 N N . PRO B 1 95 ? -19.047 25.609 21.484 1 86.69 95 PRO B N 1
ATOM 4889 C CA . PRO B 1 95 ? -18.125 26.75 21.5 1 86.69 95 PRO B CA 1
ATOM 4890 C C . PRO B 1 95 ? -18.125 27.516 20.172 1 86.69 95 PRO B C 1
ATOM 4892 O O . PRO B 1 95 ? -18.109 26.906 19.094 1 86.69 95 PRO B O 1
ATOM 4895 N N . CYS B 1 96 ? -18.203 28.812 20.25 1 83.75 96 CYS B N 1
ATOM 4896 C CA . CYS B 1 96 ? -18.203 29.672 19.078 1 83.75 96 CYS B CA 1
ATOM 4897 C C . CYS B 1 96 ? -16.797 30 18.609 1 83.75 96 CYS B C 1
ATOM 4899 O O . CYS B 1 96 ? -15.938 30.359 19.422 1 83.75 96 CYS B O 1
ATOM 4901 N N . PHE B 1 97 ? -16.672 29.688 17.328 1 81.88 97 PHE B N 1
ATOM 4902 C CA . PHE B 1 97 ? -15.352 29.984 16.766 1 81.88 97 PHE B CA 1
ATOM 4903 C C . PHE B 1 97 ? -15.102 31.484 16.719 1 81.88 97 PHE B C 1
ATOM 4905 O O . PHE B 1 97 ? -15.922 32.25 16.188 1 81.88 97 PHE B O 1
ATOM 4912 N N . SER B 1 98 ? -14.359 31.984 17.516 1 69.12 98 SER B N 1
ATOM 4913 C CA . SER B 1 98 ? -14.023 33.406 17.469 1 69.12 98 SER B CA 1
ATOM 4914 C C . SER B 1 98 ? -13.141 33.719 16.266 1 69.12 98 SER B C 1
ATOM 4916 O O . SER B 1 98 ? -11.945 33.406 16.266 1 69.12 98 SER B O 1
ATOM 4918 N N . ASP B 1 99 ? -13.844 33.719 14.992 1 60.81 99 ASP B N 1
ATOM 4919 C CA . ASP B 1 99 ? -13.125 33.844 13.734 1 60.81 99 ASP B CA 1
ATOM 4920 C C . ASP B 1 99 ? -12.508 35.219 13.594 1 60.81 99 ASP B C 1
ATOM 4922 O O . ASP B 1 99 ? -12.5 35.812 12.5 1 60.81 99 ASP B O 1
ATOM 4926 N N . GLY B 1 100 ? -12.492 36.031 14.562 1 55.16 100 GLY B N 1
ATOM 4927 C CA . GLY B 1 100 ? -12.094 37.344 14.141 1 55.16 100 GLY B CA 1
ATOM 4928 C C . GLY B 1 100 ? -11.125 37.344 12.977 1 55.16 100 GLY B C 1
ATOM 4929 O O . GLY B 1 100 ? -10.914 38.375 12.328 1 55.16 100 GLY B O 1
ATOM 4930 N N . GLY B 1 101 ? -10.539 36.188 12.547 1 61.31 101 GLY B N 1
ATOM 4931 C CA . GLY B 1 101 ? -9.516 36.312 11.523 1 61.31 101 GLY B CA 1
ATOM 4932 C C . GLY B 1 101 ? -9.711 35.312 10.383 1 61.31 101 GLY B C 1
ATOM 4933 O O . GLY B 1 101 ? -10.602 34.469 10.43 1 61.31 101 GLY B O 1
ATOM 4934 N N . LYS B 1 102 ? -9.172 35.531 9.078 1 74.69 102 LYS B N 1
ATOM 4935 C CA . LYS B 1 102 ? -9.148 34.781 7.82 1 74.69 102 LYS B CA 1
ATOM 4936 C C . LYS B 1 102 ? -8.469 33.438 7.984 1 74.69 102 LYS B C 1
ATOM 4938 O O . LYS B 1 102 ? -7.406 33.344 8.609 1 74.69 102 LYS B O 1
ATOM 4943 N N . VAL B 1 103 ? -9.234 32.219 7.836 1 85.62 103 VAL B N 1
ATOM 4944 C CA . VAL B 1 103 ? -8.633 30.906 7.719 1 85.62 103 VAL B CA 1
ATOM 4945 C C . VAL B 1 103 ? -7.809 30.828 6.438 1 85.62 103 VAL B C 1
ATOM 4947 O O . VAL B 1 103 ? -8.25 31.281 5.379 1 85.62 103 VAL B O 1
ATOM 4950 N N . GLY B 1 104 ? -6.602 30.406 6.609 1 88.56 104 GLY B N 1
ATOM 4951 C CA . GLY B 1 104 ? -5.75 30.328 5.434 1 88.56 104 GLY B CA 1
ATOM 4952 C C . GLY B 1 104 ? -4.336 30.812 5.684 1 88.56 104 GLY B C 1
ATOM 4953 O O . GLY B 1 104 ? -3.918 30.953 6.836 1 88.56 104 GLY B O 1
ATOM 4954 N N . PRO B 1 105 ? -3.611 31.016 4.574 1 91.88 105 PRO B N 1
ATOM 4955 C CA . PRO B 1 105 ? -2.244 31.516 4.727 1 91.88 105 PRO B CA 1
ATOM 4956 C C . PRO B 1 105 ? -2.191 32.875 5.398 1 91.88 105 PRO B C 1
ATOM 4958 O O . PRO B 1 105 ? -3.041 33.75 5.137 1 91.88 105 PRO B O 1
ATOM 4961 N N . VAL B 1 106 ? -1.254 33.062 6.32 1 92.5 106 VAL B N 1
ATOM 4962 C CA . VAL B 1 106 ? -1.105 34.312 7.062 1 92.5 106 VAL B CA 1
ATOM 4963 C C . VAL B 1 106 ? -0.617 35.406 6.129 1 92.5 106 VAL B C 1
ATOM 4965 O O . VAL B 1 106 ? -1.136 36.531 6.156 1 92.5 106 VAL B O 1
ATOM 4968 N N . ARG B 1 107 ? 0.369 35 5.301 1 90.62 107 ARG B N 1
ATOM 4969 C CA . ARG B 1 107 ? 0.914 35.969 4.348 1 90.62 107 ARG B CA 1
ATOM 4970 C C . ARG B 1 107 ? 0.04 36.062 3.104 1 90.62 107 ARG B C 1
ATOM 4972 O O . ARG B 1 107 ? -0.49 35.062 2.635 1 90.62 107 ARG B O 1
ATOM 4979 N N . ASP B 1 108 ? -0.156 37.25 2.678 1 87.94 108 ASP B N 1
ATOM 4980 C CA . ASP B 1 108 ? -0.885 37.438 1.429 1 87.94 108 ASP B CA 1
ATOM 4981 C C . ASP B 1 108 ? -0.027 37.062 0.225 1 87.94 108 ASP B C 1
ATOM 4983 O O . ASP B 1 108 ? 0.953 37.75 -0.087 1 87.94 108 ASP B O 1
ATOM 4987 N N . MET B 1 109 ? -0.308 35.969 -0.323 1 89.62 109 MET B N 1
ATOM 4988 C CA . MET B 1 109 ? 0.428 35.5 -1.495 1 89.62 109 MET B CA 1
ATOM 4989 C C . MET B 1 109 ? -0.123 36.125 -2.77 1 89.62 109 MET B C 1
ATOM 4991 O O . MET B 1 109 ? -1.339 36.25 -2.941 1 89.62 109 MET B O 1
ATOM 4995 N N . ALA B 1 110 ? 0.757 36.594 -3.613 1 92 110 ALA B N 1
ATOM 4996 C CA . ALA B 1 110 ? 0.365 37.219 -4.875 1 92 110 ALA B CA 1
ATOM 4997 C C . ALA B 1 110 ? -0.345 36.219 -5.785 1 92 110 ALA B C 1
ATOM 4999 O O . ALA B 1 110 ? -0.073 35.031 -5.73 1 92 110 ALA B O 1
ATOM 5000 N N . PRO B 1 111 ? -1.252 36.656 -6.566 1 92.62 111 PRO B N 1
ATOM 5001 C CA . PRO B 1 111 ? -1.954 35.781 -7.496 1 92.62 111 PRO B CA 1
ATOM 5002 C C . PRO B 1 111 ? -1.011 35.094 -8.484 1 92.62 111 PRO B C 1
ATOM 5004 O O . PRO B 1 111 ? -1.352 34.031 -9.047 1 92.62 111 PRO B O 1
ATOM 5007 N N . ASP B 1 112 ? 0.168 35.656 -8.625 1 93.88 112 ASP B N 1
ATOM 5008 C CA . ASP B 1 112 ? 1.122 35.062 -9.562 1 93.88 112 ASP B CA 1
ATOM 5009 C C . ASP B 1 112 ? 2.15 34.188 -8.82 1 93.88 112 ASP B C 1
ATOM 5011 O O . ASP B 1 112 ? 3.145 33.781 -9.414 1 93.88 112 ASP B O 1
ATOM 5015 N N . ALA B 1 113 ? 1.873 34.031 -7.574 1 95.88 113 ALA B N 1
ATOM 5016 C CA . ALA B 1 113 ? 2.781 33.188 -6.797 1 95.88 113 ALA B CA 1
ATOM 5017 C C . ALA B 1 113 ? 2.871 31.781 -7.387 1 95.88 113 ALA B C 1
ATOM 5019 O O . ALA B 1 113 ? 1.869 31.234 -7.852 1 95.88 113 ALA B O 1
ATOM 5020 N N . ARG B 1 114 ? 4.055 31.266 -7.426 1 95.69 114 ARG B N 1
ATOM 5021 C CA . ARG B 1 114 ? 4.324 29.938 -7.969 1 95.69 114 ARG B CA 1
ATOM 5022 C C . ARG B 1 114 ? 4.434 28.906 -6.852 1 95.69 114 ARG B C 1
ATOM 5024 O O . ARG B 1 114 ? 4.594 29.266 -5.684 1 95.69 114 ARG B O 1
ATOM 5031 N N . PRO B 1 115 ? 4.363 27.641 -7.125 1 97.12 115 PRO B N 1
ATOM 5032 C CA . PRO B 1 115 ? 4.422 26.578 -6.121 1 97.12 115 PRO B CA 1
ATOM 5033 C C . PRO B 1 115 ? 5.648 26.672 -5.215 1 97.12 115 PRO B C 1
ATOM 5035 O O . PRO B 1 115 ? 5.555 26.422 -4.012 1 97.12 115 PRO B O 1
ATOM 5038 N N . ILE B 1 116 ? 6.75 27.078 -5.738 1 97.81 116 ILE B N 1
ATOM 5039 C CA . ILE B 1 116 ? 7.984 27.141 -4.965 1 97.81 116 ILE B CA 1
ATOM 5040 C C . ILE B 1 116 ? 7.855 28.234 -3.891 1 97.81 116 ILE B C 1
ATOM 5042 O O . ILE B 1 116 ? 8.461 28.125 -2.82 1 97.81 116 ILE B O 1
ATOM 5046 N N . ASP B 1 117 ? 7.094 29.281 -4.137 1 97.44 117 ASP B N 1
ATOM 5047 C CA . ASP B 1 117 ? 6.883 30.344 -3.158 1 97.44 117 ASP B CA 1
ATOM 5048 C C . ASP B 1 117 ? 6.133 29.828 -1.935 1 97.44 117 ASP B C 1
ATOM 5050 O O . ASP B 1 117 ? 6.473 30.172 -0.8 1 97.44 117 ASP B O 1
ATOM 5054 N N . PHE B 1 118 ? 5.133 29.031 -2.207 1 97.75 118 PHE B N 1
ATOM 5055 C CA . PHE B 1 118 ? 4.387 28.406 -1.113 1 97.75 118 PHE B CA 1
ATOM 5056 C C . PHE B 1 118 ? 5.266 27.438 -0.34 1 97.75 118 PHE B C 1
ATOM 5058 O O . PHE B 1 118 ? 5.238 27.406 0.892 1 97.75 118 PHE B O 1
ATOM 5065 N N . PHE B 1 119 ? 6.035 26.719 -1.106 1 98.31 119 PHE B N 1
ATOM 5066 C CA . PHE B 1 119 ? 6.926 25.734 -0.491 1 98.31 119 PHE B CA 1
ATOM 5067 C C . PHE B 1 119 ? 7.926 26.422 0.433 1 98.31 119 PHE B C 1
ATOM 5069 O O . PHE B 1 119 ? 8.133 25.984 1.565 1 98.31 119 PHE B O 1
ATOM 5076 N N . HIS B 1 120 ? 8.492 27.469 0.068 1 97.88 120 HIS B N 1
ATOM 5077 C CA . HIS B 1 120 ? 9.531 28.141 0.834 1 97.88 120 HIS B CA 1
ATOM 5078 C C . HIS B 1 120 ? 8.945 28.938 1.995 1 97.88 120 HIS B C 1
ATOM 5080 O O . HIS B 1 120 ? 9.672 29.359 2.896 1 97.88 120 HIS B O 1
ATOM 5086 N N . THR B 1 121 ? 7.66 29.125 1.988 1 97.06 121 THR B N 1
ATOM 5087 C CA . THR B 1 121 ? 7.027 29.656 3.189 1 97.06 121 THR B CA 1
ATOM 5088 C C . THR B 1 121 ? 7.102 28.641 4.332 1 97.06 121 THR B C 1
ATOM 5090 O O . THR B 1 121 ? 7.215 29.031 5.496 1 97.06 121 THR B O 1
ATOM 5093 N N . LEU B 1 122 ? 7.078 27.406 3.947 1 98 122 LEU B N 1
ATOM 5094 C CA . LEU B 1 122 ? 7.059 26.328 4.938 1 98 122 LEU B CA 1
ATOM 5095 C C . LEU B 1 122 ? 8.461 25.781 5.172 1 98 122 LEU B C 1
ATOM 5097 O O . LEU B 1 122 ? 8.797 25.359 6.285 1 98 122 LEU B O 1
ATOM 5101 N N . VAL B 1 123 ? 9.211 25.688 4.105 1 98.38 123 VAL B N 1
ATOM 5102 C CA . VAL B 1 123 ? 10.617 25.312 4.176 1 98.38 123 VAL B CA 1
ATOM 5103 C C . VAL B 1 123 ? 11.484 26.5 3.746 1 98.38 123 VAL B C 1
ATOM 5105 O O . VAL B 1 123 ? 11.898 26.578 2.586 1 98.38 123 VAL B O 1
ATOM 5108 N N . PRO B 1 124 ? 11.859 27.297 4.719 1 97.19 124 PRO B N 1
ATOM 5109 C CA . PRO B 1 124 ? 12.625 28.5 4.375 1 97.19 124 PRO B CA 1
ATOM 5110 C C . PRO B 1 124 ? 13.977 28.172 3.738 1 97.19 124 PRO B C 1
ATOM 5112 O O . PRO B 1 124 ? 14.625 27.188 4.121 1 97.19 124 PRO B O 1
ATOM 5115 N N . GLU B 1 125 ? 14.461 29.016 2.871 1 97 125 GLU B N 1
ATOM 5116 C CA . GLU B 1 125 ? 15.734 28.812 2.184 1 97 125 GLU B CA 1
ATOM 5117 C C . GLU B 1 125 ? 16.906 28.859 3.164 1 97 125 GLU B C 1
ATOM 5119 O O . GLU B 1 125 ? 17.953 28.25 2.92 1 97 125 GLU B O 1
ATOM 5124 N N . SER B 1 126 ? 16.719 29.547 4.238 1 96.81 126 SER B N 1
ATOM 5125 C CA . SER B 1 126 ? 17.766 29.625 5.254 1 96.81 126 SER B CA 1
ATOM 5126 C C . SER B 1 126 ? 18.062 28.25 5.84 1 96.81 126 SER B C 1
ATOM 5128 O O . SER B 1 126 ? 19.219 27.953 6.152 1 96.81 126 SER B O 1
ATOM 5130 N N . VAL B 1 127 ? 17.016 27.5 5.973 1 96.88 127 VAL B N 1
ATOM 5131 C CA . VAL B 1 127 ? 17.188 26.156 6.504 1 96.88 127 VAL B CA 1
ATOM 5132 C C . VAL B 1 127 ? 18 25.312 5.512 1 96.88 127 VAL B C 1
ATOM 5134 O O . VAL B 1 127 ? 18.875 24.547 5.91 1 96.88 127 VAL B O 1
ATOM 5137 N N . LEU B 1 128 ? 17.719 25.438 4.234 1 97.94 128 LEU B N 1
ATOM 5138 C CA . LEU B 1 128 ? 18.453 24.719 3.205 1 97.94 128 LEU B CA 1
ATOM 5139 C C . LEU B 1 128 ? 19.906 25.188 3.135 1 97.94 128 LEU B C 1
ATOM 5141 O O . LEU B 1 128 ? 20.812 24.391 2.908 1 97.94 128 LEU B O 1
ATOM 5145 N N . SER B 1 129 ? 20.094 26.484 3.359 1 97.81 129 SER B N 1
ATOM 5146 C CA . SER B 1 129 ? 21.453 27.016 3.398 1 97.81 129 SER B CA 1
ATOM 5147 C C . SER B 1 129 ? 22.234 26.422 4.559 1 97.81 129 SER B C 1
ATOM 5149 O O . SER B 1 129 ? 23.438 26.172 4.434 1 97.81 129 SER B O 1
ATOM 5151 N N . ALA B 1 130 ? 21.547 26.312 5.645 1 96.56 130 ALA B N 1
ATOM 5152 C CA . ALA B 1 130 ? 22.188 25.688 6.789 1 96.56 130 ALA B CA 1
ATOM 5153 C C . ALA B 1 130 ? 22.594 24.234 6.473 1 96.56 130 ALA B C 1
ATOM 5155 O O . ALA B 1 130 ? 23.656 23.781 6.891 1 96.56 130 ALA B O 1
ATOM 5156 N N . ILE B 1 131 ? 21.766 23.516 5.785 1 97.56 131 ILE B N 1
ATOM 5157 C CA . ILE B 1 131 ? 22.047 22.141 5.406 1 97.56 131 ILE B CA 1
AT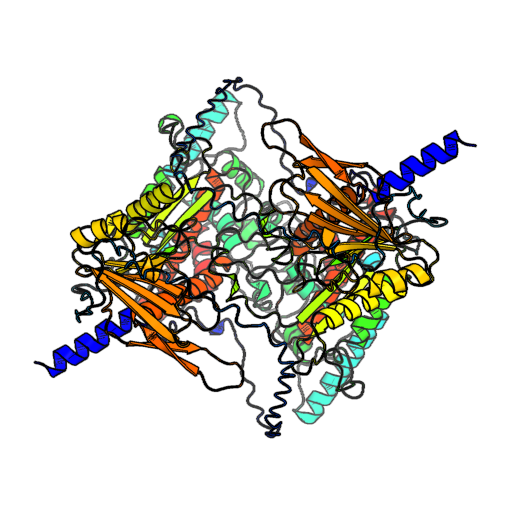OM 5158 C C . ILE B 1 131 ? 23.234 22.094 4.457 1 97.56 131 ILE B C 1
ATOM 5160 O O . ILE B 1 131 ? 24.078 21.203 4.539 1 97.56 131 ILE B O 1
ATOM 5164 N N . VAL B 1 132 ? 23.297 23.094 3.561 1 98.06 132 VAL B N 1
ATOM 5165 C CA . VAL B 1 132 ? 24.438 23.203 2.654 1 98.06 132 VAL B CA 1
ATOM 5166 C C . VAL B 1 132 ? 25.719 23.328 3.461 1 98.06 132 VAL B C 1
ATOM 5168 O O . VAL B 1 132 ? 26.703 22.625 3.191 1 98.06 132 VAL B O 1
ATOM 5171 N N . GLN B 1 133 ? 25.719 24.156 4.406 1 97 133 GLN B N 1
ATOM 5172 C CA . GLN B 1 133 ? 26.906 24.375 5.238 1 97 133 GLN B CA 1
ATOM 5173 C C . GLN B 1 133 ? 27.281 23.109 5.996 1 97 133 GLN B C 1
ATOM 5175 O O . GLN B 1 133 ? 28.469 22.75 6.055 1 97 133 GLN B O 1
ATOM 5180 N N . GLN B 1 134 ? 26.312 22.484 6.578 1 95.56 134 GLN B N 1
ATOM 5181 C CA . GLN B 1 134 ? 26.578 21.266 7.348 1 95.56 134 GLN B CA 1
ATOM 5182 C C . GLN B 1 134 ? 27.078 20.141 6.449 1 95.56 134 GLN B C 1
ATOM 5184 O O . GLN B 1 134 ? 27.953 19.359 6.848 1 95.56 134 GLN B O 1
ATOM 5189 N N . THR B 1 135 ? 26.562 19.984 5.27 1 96.56 135 THR B N 1
ATOM 5190 C CA . THR B 1 135 ? 26.984 18.969 4.316 1 96.56 135 THR B CA 1
ATOM 5191 C C . THR B 1 135 ? 28.422 19.188 3.898 1 96.56 135 THR B C 1
ATOM 5193 O O . THR B 1 135 ? 29.234 18.25 3.889 1 96.56 135 THR B O 1
ATOM 5196 N N . ASN B 1 136 ? 28.719 20.453 3.572 1 97.06 136 ASN B N 1
ATOM 5197 C CA . ASN B 1 136 ? 30.094 20.766 3.188 1 97.06 136 ASN B CA 1
ATOM 5198 C C . ASN B 1 136 ? 31.062 20.578 4.352 1 97.06 136 ASN B C 1
ATOM 5200 O O . ASN B 1 136 ? 32.188 20.094 4.16 1 97.06 136 ASN B O 1
ATOM 5204 N N . ARG B 1 137 ? 30.688 20.953 5.508 1 95.06 137 ARG B N 1
ATOM 5205 C CA . ARG B 1 137 ? 31.516 20.766 6.691 1 95.06 137 ARG B CA 1
ATOM 5206 C C . ARG B 1 137 ? 31.781 19.281 6.941 1 95.06 137 ARG B C 1
ATOM 5208 O O . ARG B 1 137 ? 32.906 18.891 7.25 1 95.06 137 ARG B O 1
ATOM 5215 N N . TYR B 1 138 ? 30.781 18.516 6.859 1 94.19 138 TYR B N 1
ATOM 5216 C CA . TYR B 1 138 ? 30.922 17.078 7.07 1 94.19 138 TYR B CA 1
ATOM 5217 C C . TYR B 1 138 ? 31.828 16.469 6.012 1 94.19 138 TYR B C 1
ATOM 5219 O O . TYR B 1 138 ? 32.625 15.586 6.312 1 94.19 138 TYR B O 1
ATOM 5227 N N . ALA B 1 139 ? 31.562 16.844 4.754 1 95.12 139 ALA B N 1
ATOM 5228 C CA . ALA B 1 139 ? 32.438 16.344 3.686 1 95.12 139 ALA B CA 1
ATOM 5229 C C . ALA B 1 139 ? 33.906 16.641 3.986 1 95.12 139 ALA B C 1
ATOM 5231 O O . ALA B 1 139 ? 34.75 15.766 3.812 1 95.12 139 ALA B O 1
ATOM 5232 N N . HIS B 1 140 ? 34.156 17.828 4.438 1 94.5 140 HIS B N 1
ATOM 5233 C CA . HIS B 1 140 ? 35.531 18.203 4.777 1 94.5 140 HIS B CA 1
ATOM 5234 C C . HIS B 1 140 ? 36.062 17.359 5.922 1 94.5 140 HIS B C 1
ATOM 5236 O O . HIS B 1 140 ? 37.188 16.859 5.855 1 94.5 140 HIS B O 1
ATOM 5242 N N . LYS B 1 141 ? 35.312 17.219 6.953 1 92.12 141 LYS B N 1
ATOM 5243 C CA . LYS B 1 141 ? 35.719 16.422 8.109 1 92.12 141 LYS B CA 1
ATOM 5244 C C . LYS B 1 141 ? 35.969 14.969 7.719 1 92.12 141 LYS B C 1
ATOM 5246 O O . LYS B 1 141 ? 36.938 14.359 8.172 1 92.12 141 LYS B O 1
ATOM 5251 N N . TYR B 1 142 ? 35.031 14.453 6.992 1 91.88 142 TYR B N 1
ATOM 5252 C CA . TYR B 1 142 ? 35.156 13.062 6.551 1 91.88 142 TYR B CA 1
ATOM 5253 C C . TYR B 1 142 ? 36.406 12.859 5.723 1 91.88 142 TYR B C 1
ATOM 5255 O O . TYR B 1 142 ? 37.094 11.836 5.859 1 91.88 142 TYR B O 1
ATOM 5263 N N . GLN B 1 143 ? 36.688 13.812 4.895 1 93.62 143 GLN B N 1
ATOM 5264 C CA . GLN B 1 143 ? 37.844 13.711 4.027 1 93.62 143 GLN B CA 1
ATOM 5265 C C . GLN B 1 143 ? 39.156 13.836 4.832 1 93.62 143 GLN B C 1
ATOM 5267 O O . GLN B 1 143 ? 40.156 13.219 4.492 1 93.62 143 GLN B O 1
ATOM 5272 N N . LEU B 1 144 ? 39.219 14.633 5.785 1 93.12 144 LEU B N 1
ATOM 5273 C CA . LEU B 1 144 ? 40.375 14.773 6.656 1 93.12 144 LEU B CA 1
ATOM 5274 C C . LEU B 1 144 ? 40.719 13.453 7.355 1 93.12 144 LEU B C 1
ATOM 5276 O O . LEU B 1 144 ? 41.875 13.117 7.562 1 93.12 144 LEU B O 1
ATOM 5280 N N . LYS B 1 145 ? 39.656 12.711 7.652 1 91.38 145 LYS B N 1
ATOM 5281 C CA . LYS B 1 145 ? 39.844 11.469 8.406 1 91.38 145 LYS B CA 1
ATOM 5282 C C . LYS B 1 145 ? 40.094 10.289 7.469 1 91.38 145 LYS B C 1
ATOM 5284 O O . LYS B 1 145 ? 40.875 9.391 7.793 1 91.38 145 LYS B O 1
ATOM 5289 N N . ASN B 1 146 ? 39.375 10.211 6.352 1 92.25 146 ASN B N 1
ATOM 5290 C CA . ASN B 1 146 ? 39.375 9.016 5.52 1 92.25 146 ASN B CA 1
ATOM 5291 C C . ASN B 1 146 ? 40.125 9.234 4.215 1 92.25 146 ASN B C 1
ATOM 5293 O O . ASN B 1 146 ? 40.312 8.305 3.426 1 92.25 146 ASN B O 1
ATOM 5297 N N . GLY B 1 147 ? 40.594 10.398 3.967 1 93.19 147 GLY B N 1
ATOM 5298 C CA . GLY B 1 147 ? 41.312 10.695 2.727 1 93.19 147 GLY B CA 1
ATOM 5299 C C . GLY B 1 147 ? 40.531 11.609 1.807 1 93.19 147 GLY B C 1
ATOM 5300 O O . GLY B 1 147 ? 39.281 11.648 1.858 1 93.19 147 GLY B O 1
ATOM 5301 N N . ARG B 1 148 ? 41.281 12.148 1.032 1 90.81 148 ARG B N 1
ATOM 5302 C CA . ARG B 1 148 ? 40.688 13.164 0.162 1 90.81 148 ARG B CA 1
ATOM 5303 C C . ARG B 1 148 ? 39.844 12.516 -0.936 1 90.81 148 ARG B C 1
ATOM 5305 O O . ARG B 1 148 ? 40.25 11.508 -1.521 1 90.81 148 ARG B O 1
ATOM 5312 N N . ASP B 1 149 ? 38.594 12.992 -1.133 1 93.62 149 ASP B N 1
ATOM 5313 C CA . ASP B 1 149 ? 37.719 12.656 -2.248 1 93.62 149 ASP B CA 1
ATOM 5314 C C . ASP B 1 149 ? 37.938 13.609 -3.42 1 93.62 149 ASP B C 1
ATOM 5316 O O . ASP B 1 149 ? 37.406 14.719 -3.426 1 93.62 149 ASP B O 1
ATOM 5320 N N . GLU B 1 150 ? 38.562 13.156 -4.414 1 91.75 150 GLU B N 1
ATOM 5321 C CA . GLU B 1 150 ? 38.969 14 -5.527 1 91.75 150 GLU B CA 1
ATOM 5322 C C . GLU B 1 150 ? 37.75 14.453 -6.352 1 91.75 150 GLU B C 1
ATOM 5324 O O . GLU B 1 150 ? 37.812 15.477 -7.035 1 91.75 150 GLU B O 1
ATOM 5329 N N . GLU B 1 151 ? 36.75 13.82 -6.234 1 92.69 151 GLU B N 1
ATOM 5330 C CA . GLU B 1 151 ? 35.594 14.141 -7.059 1 92.69 151 GLU B CA 1
ATOM 5331 C C . GLU B 1 151 ? 34.625 15.062 -6.32 1 92.69 151 GLU B C 1
ATOM 5333 O O . GLU B 1 151 ? 33.656 15.547 -6.906 1 92.69 151 GLU B O 1
ATOM 5338 N N . TRP B 1 152 ? 34.969 15.375 -5.086 1 95.94 152 TRP B N 1
ATOM 5339 C CA . TRP B 1 152 ? 34.062 16.188 -4.293 1 95.94 152 TRP B CA 1
ATOM 5340 C C . TRP B 1 152 ? 34.281 17.672 -4.555 1 95.94 152 TRP B C 1
ATOM 5342 O O . TRP B 1 152 ? 35.406 18.125 -4.641 1 95.94 152 TRP B O 1
ATOM 5352 N N . ARG B 1 153 ? 33.219 18.359 -4.766 1 96.31 153 ARG B N 1
ATOM 5353 C CA . ARG B 1 153 ? 33.156 19.812 -4.766 1 96.31 153 ARG B CA 1
ATOM 5354 C C . ARG B 1 153 ? 32.031 20.297 -3.854 1 96.31 153 ARG B C 1
ATOM 5356 O O . ARG B 1 153 ? 30.953 19.688 -3.803 1 96.31 153 ARG B O 1
ATOM 5363 N N . ASN B 1 154 ? 32.375 21.438 -3.186 1 97.38 154 ASN B N 1
ATOM 5364 C CA . ASN B 1 154 ? 31.359 21.953 -2.271 1 97.38 154 ASN B CA 1
ATOM 5365 C C . ASN B 1 154 ? 30.031 22.172 -2.98 1 97.38 154 ASN B C 1
ATOM 5367 O O . ASN B 1 154 ? 29.984 22.625 -4.125 1 97.38 154 ASN B O 1
ATOM 5371 N N . VAL B 1 155 ? 29 21.797 -2.23 1 97.81 155 VAL B N 1
ATOM 5372 C CA . VAL B 1 155 ? 27.656 21.953 -2.766 1 97.81 155 VAL B CA 1
ATOM 5373 C C . VAL B 1 155 ? 27.141 23.375 -2.477 1 97.81 155 VAL B C 1
ATOM 5375 O O . VAL B 1 155 ? 27.484 23.953 -1.447 1 97.81 155 VAL B O 1
ATOM 5378 N N . ASP B 1 156 ? 26.391 23.969 -3.334 1 97.75 156 ASP B N 1
ATOM 5379 C CA . ASP B 1 156 ? 25.734 25.25 -3.088 1 97.75 156 ASP B CA 1
ATOM 5380 C C . ASP B 1 156 ? 24.219 25.078 -2.959 1 97.75 156 ASP B C 1
ATOM 5382 O O . ASP B 1 156 ? 23.719 23.953 -2.977 1 97.75 156 ASP B O 1
ATOM 5386 N N . LEU B 1 157 ? 23.578 26.172 -2.729 1 98 157 LEU B N 1
ATOM 5387 C CA . LEU B 1 157 ? 22.156 26.109 -2.451 1 98 157 LEU B CA 1
ATOM 5388 C C . LEU B 1 157 ? 21.391 25.609 -3.664 1 98 157 LEU B C 1
ATOM 5390 O O . LEU B 1 157 ? 20.484 24.781 -3.529 1 98 157 LEU B O 1
ATOM 5394 N N . ALA B 1 158 ? 21.703 26.062 -4.832 1 97.56 158 ALA B N 1
ATOM 5395 C CA . ALA B 1 158 ? 21.031 25.656 -6.059 1 97.56 158 ALA B CA 1
ATOM 5396 C C . ALA B 1 158 ? 21.219 24.172 -6.312 1 97.56 158 ALA B C 1
ATOM 5398 O O . ALA B 1 158 ? 20.281 23.469 -6.723 1 97.56 158 ALA B O 1
ATOM 5399 N N . GLU B 1 159 ? 22.375 23.719 -6.07 1 97.56 159 GLU B N 1
ATOM 5400 C CA . GLU B 1 159 ? 22.672 22.297 -6.297 1 97.56 159 GLU B CA 1
ATOM 5401 C C . GLU B 1 159 ? 21.969 21.422 -5.273 1 97.56 159 GLU B C 1
ATOM 5403 O O . GLU B 1 159 ? 21.531 20.312 -5.598 1 97.56 159 GLU B O 1
ATOM 5408 N N . LEU B 1 160 ? 21.969 21.859 -4.039 1 98.25 160 LEU B N 1
ATOM 5409 C CA . LEU B 1 160 ? 21.25 21.078 -3.025 1 98.25 160 LEU B CA 1
ATOM 5410 C C . LEU B 1 160 ? 19.766 20.969 -3.383 1 98.25 160 LEU B C 1
ATOM 5412 O O . LEU B 1 160 ? 19.172 19.891 -3.219 1 98.25 160 LEU B O 1
ATOM 5416 N N . LYS B 1 161 ? 19.219 22.078 -3.805 1 98.25 161 LYS B N 1
ATOM 5417 C CA . LYS B 1 161 ? 17.812 22.062 -4.223 1 98.25 161 LYS B CA 1
ATOM 5418 C C . LYS B 1 161 ? 17.594 21.078 -5.375 1 98.25 161 LYS B C 1
ATOM 5420 O O . LYS B 1 161 ? 16.609 20.344 -5.398 1 98.25 161 LYS B O 1
ATOM 5425 N N . ALA B 1 162 ? 18.5 21.031 -6.301 1 97.88 162 ALA B N 1
ATOM 5426 C CA . ALA B 1 162 ? 18.438 20.094 -7.414 1 97.88 162 ALA B CA 1
ATOM 5427 C C . ALA B 1 162 ? 18.531 18.656 -6.922 1 97.88 162 ALA B C 1
ATOM 5429 O O . ALA B 1 162 ? 17.828 17.766 -7.414 1 97.88 162 ALA B O 1
ATOM 5430 N N . PHE B 1 163 ? 19.453 18.5 -5.973 1 97.19 163 PHE B N 1
ATOM 5431 C CA . PHE B 1 163 ? 19.609 17.203 -5.324 1 97.19 163 PHE B CA 1
ATOM 5432 C C . PHE B 1 163 ? 18.297 16.75 -4.691 1 97.19 163 PHE B C 1
ATOM 5434 O O . PHE B 1 163 ? 17.875 15.609 -4.859 1 97.19 163 PHE B O 1
ATOM 5441 N N . MET B 1 164 ? 17.594 17.609 -4.027 1 97.62 164 MET B N 1
ATOM 5442 C CA . MET B 1 164 ? 16.328 17.312 -3.369 1 97.62 164 MET B CA 1
ATOM 5443 C C . MET B 1 164 ? 15.219 17.078 -4.398 1 97.62 164 MET B C 1
ATOM 5445 O O . MET B 1 164 ? 14.336 16.234 -4.18 1 97.62 164 MET B O 1
ATOM 5449 N N . ALA B 1 165 ? 15.281 17.766 -5.48 1 96.75 165 ALA B N 1
ATOM 5450 C CA . ALA B 1 165 ? 14.289 17.625 -6.539 1 96.75 165 ALA B CA 1
ATOM 5451 C C . ALA B 1 165 ? 14.234 16.188 -7.059 1 96.75 165 ALA B C 1
ATOM 5453 O O . ALA B 1 165 ? 13.164 15.695 -7.43 1 96.75 165 ALA B O 1
ATOM 5454 N N . ILE B 1 166 ? 15.32 15.523 -7.051 1 95.06 166 ILE B N 1
ATOM 5455 C CA . ILE B 1 166 ? 15.375 14.148 -7.531 1 95.06 166 ILE B CA 1
ATOM 5456 C C . ILE B 1 166 ? 14.57 13.242 -6.605 1 95.06 166 ILE B C 1
ATOM 5458 O O . ILE B 1 166 ? 13.82 12.375 -7.07 1 95.06 166 ILE B O 1
ATOM 5462 N N . PHE B 1 167 ? 14.688 13.453 -5.332 1 95.19 167 PHE B N 1
ATOM 5463 C CA . PHE B 1 167 ? 13.891 12.664 -4.395 1 95.19 167 PHE B CA 1
ATOM 5464 C C . PHE B 1 167 ? 12.422 13.039 -4.492 1 95.19 167 PHE B C 1
ATOM 5466 O O . PHE B 1 167 ? 11.547 12.18 -4.348 1 95.19 167 PHE B O 1
ATOM 5473 N N . MET B 1 168 ? 12.164 14.32 -4.711 1 95.25 168 MET B N 1
ATOM 5474 C CA . MET B 1 168 ? 10.789 14.797 -4.848 1 95.25 168 MET B CA 1
ATOM 5475 C C . MET B 1 168 ? 10.109 14.141 -6.043 1 95.25 168 MET B C 1
ATOM 5477 O O . MET B 1 168 ? 8.883 13.977 -6.051 1 95.25 168 MET B O 1
ATOM 5481 N N . TYR B 1 169 ? 10.891 13.711 -7.004 1 92.88 169 TYR B N 1
ATOM 5482 C CA . TYR B 1 169 ? 10.383 13.016 -8.18 1 92.88 169 TYR B CA 1
ATOM 5483 C C . TYR B 1 169 ? 9.625 11.75 -7.789 1 92.88 169 TYR B C 1
ATOM 5485 O O . TYR B 1 169 ? 8.617 11.406 -8.414 1 92.88 169 TYR B O 1
ATOM 5493 N N . THR B 1 170 ? 10.055 11.109 -6.742 1 91.75 170 THR B N 1
ATOM 5494 C CA . THR B 1 170 ? 9.461 9.844 -6.324 1 91.75 170 THR B CA 1
ATOM 5495 C C . THR B 1 170 ? 8.117 10.078 -5.629 1 91.75 170 THR B C 1
ATOM 5497 O O . THR B 1 170 ? 7.445 9.125 -5.23 1 91.75 170 THR B O 1
ATOM 5500 N N . SER B 1 171 ? 7.73 11.336 -5.461 1 91.12 171 SER B N 1
ATOM 5501 C CA . SER B 1 171 ? 6.387 11.641 -4.973 1 91.12 171 SER B CA 1
ATOM 5502 C C . SER B 1 171 ? 5.375 11.633 -6.109 1 91.12 171 SER B C 1
ATOM 5504 O O . SER B 1 171 ? 4.164 11.594 -5.871 1 91.12 171 SER B O 1
ATOM 5506 N N . ILE B 1 172 ? 5.859 11.664 -7.316 1 88.88 172 ILE B N 1
ATOM 5507 C CA . ILE B 1 172 ? 4.988 11.672 -8.492 1 88.88 172 ILE B CA 1
ATOM 5508 C C . ILE B 1 172 ? 5.051 10.312 -9.188 1 88.88 172 ILE B C 1
ATOM 5510 O O . ILE B 1 172 ? 4.02 9.758 -9.57 1 88.88 172 ILE B O 1
ATOM 5514 N N . VAL B 1 173 ? 6.289 9.938 -9.391 1 88.31 173 VAL B N 1
ATOM 5515 C CA . VAL B 1 173 ? 6.559 8.656 -10.039 1 88.31 173 VAL B CA 1
ATOM 5516 C C . VAL B 1 173 ? 7.344 7.754 -9.094 1 88.31 173 VAL B C 1
ATOM 5518 O O . VAL B 1 173 ? 8.391 8.148 -8.578 1 88.31 173 VAL B O 1
ATOM 5521 N N . HIS B 1 174 ? 6.898 6.609 -8.859 1 86.12 174 HIS B N 1
ATOM 5522 C CA . HIS B 1 174 ? 7.621 5.723 -7.953 1 86.12 174 HIS B CA 1
ATOM 5523 C C . HIS B 1 174 ? 7.684 4.305 -8.508 1 86.12 174 HIS B C 1
ATOM 5525 O O . HIS B 1 174 ? 7.812 4.109 -9.719 1 86.12 174 HIS B O 1
ATOM 5531 N N . GLY B 1 175 ? 7.703 3.238 -7.652 1 81 175 GLY B N 1
ATOM 5532 C CA . GLY B 1 175 ? 8.008 1.897 -8.125 1 81 175 GLY B CA 1
ATOM 5533 C C . GLY B 1 175 ? 9.453 1.496 -7.887 1 81 175 GLY B C 1
ATOM 5534 O O . GLY B 1 175 ? 9.914 1.468 -6.742 1 81 175 GLY B O 1
ATOM 5535 N N . ILE B 1 176 ? 10.164 1.281 -8.93 1 82.19 176 ILE B N 1
ATOM 5536 C CA . ILE B 1 176 ? 11.555 0.845 -8.797 1 82.19 176 ILE B CA 1
ATOM 5537 C C . ILE B 1 176 ? 12.383 1.947 -8.148 1 82.19 176 ILE B C 1
ATOM 5539 O O . ILE B 1 176 ? 13.344 1.666 -7.426 1 82.19 176 ILE B O 1
ATOM 5543 N N . PHE B 1 177 ? 11.914 3.158 -8.359 1 84.75 177 PHE B N 1
ATOM 5544 C CA . PHE B 1 177 ? 12.672 4.301 -7.859 1 84.75 177 PHE B CA 1
ATOM 5545 C C . PHE B 1 177 ? 12.562 4.398 -6.344 1 84.75 177 PHE B C 1
ATOM 5547 O O . PHE B 1 177 ? 13.375 5.066 -5.699 1 84.75 177 PHE B O 1
ATOM 5554 N N . SER B 1 178 ? 11.523 3.795 -5.742 1 79.06 178 SER B N 1
ATOM 5555 C CA . SER B 1 178 ? 11.367 3.791 -4.293 1 79.06 178 SER B CA 1
ATOM 5556 C C . SER B 1 178 ? 12.477 3 -3.613 1 79.06 178 SER B C 1
ATOM 5558 O O . SER B 1 178 ? 12.852 3.299 -2.479 1 79.06 178 SER B O 1
ATOM 5560 N N . GLU B 1 179 ? 13 2.084 -4.312 1 77.12 179 GLU B N 1
ATOM 5561 C CA . GLU B 1 179 ? 14.039 1.231 -3.74 1 77.12 179 GLU B CA 1
ATOM 5562 C C . GLU B 1 179 ? 15.422 1.653 -4.219 1 77.12 179 GLU B C 1
ATOM 5564 O O . GLU B 1 179 ? 16.391 1.602 -3.457 1 77.12 179 GLU B O 1
ATOM 5569 N N . ASP B 1 180 ? 15.422 1.955 -5.449 1 84.75 180 ASP B N 1
ATOM 5570 C CA . ASP B 1 180 ? 16.703 2.312 -6.059 1 84.75 180 ASP B CA 1
ATOM 5571 C C . ASP B 1 180 ? 16.547 3.518 -6.984 1 84.75 180 ASP B C 1
ATOM 5573 O O . ASP B 1 180 ? 16.344 3.359 -8.188 1 84.75 180 ASP B O 1
ATOM 5577 N N . ILE B 1 181 ? 16.844 4.609 -6.434 1 88.69 181 ILE B N 1
ATOM 5578 C CA . ILE B 1 181 ? 16.656 5.852 -7.168 1 88.69 181 ILE B CA 1
ATOM 5579 C C . ILE B 1 181 ? 17.688 5.957 -8.289 1 88.69 181 ILE B C 1
ATOM 5581 O O . ILE B 1 181 ? 17.5 6.715 -9.242 1 88.69 181 ILE B O 1
ATOM 5585 N N . THR B 1 182 ? 18.828 5.18 -8.258 1 88 182 THR B N 1
ATOM 5586 C CA . THR B 1 182 ? 19.891 5.27 -9.258 1 88 182 THR B CA 1
ATOM 5587 C C . THR B 1 182 ? 19.438 4.672 -10.586 1 88 182 THR B C 1
ATOM 5589 O O . THR B 1 182 ? 20.078 4.867 -11.617 1 88 182 THR B O 1
ATOM 5592 N N . ALA B 1 183 ? 18.297 4.062 -10.555 1 85.75 183 ALA B N 1
ATOM 5593 C CA . ALA B 1 183 ? 17.734 3.518 -11.781 1 85.75 183 ALA B CA 1
ATOM 5594 C C . ALA B 1 183 ? 17.422 4.629 -12.781 1 85.75 183 ALA B C 1
ATOM 5596 O O . ALA B 1 183 ? 17.297 4.375 -13.984 1 85.75 183 ALA B O 1
ATOM 5597 N N . LEU B 1 184 ? 17.312 5.812 -12.305 1 86.56 184 LEU B N 1
ATOM 5598 C CA . LEU B 1 184 ? 17.047 6.973 -13.148 1 86.56 184 LEU B CA 1
ATOM 5599 C C . LEU B 1 184 ? 18.141 7.148 -14.188 1 86.56 184 LEU B C 1
ATOM 5601 O O . LEU B 1 184 ? 17.891 7.68 -15.273 1 86.56 184 LEU B O 1
ATOM 5605 N N . TRP B 1 185 ? 19.406 6.734 -13.805 1 88.62 185 TRP B N 1
ATOM 5606 C CA . TRP B 1 185 ? 20.547 6.961 -14.672 1 88.62 185 TRP B CA 1
ATOM 5607 C C . TRP B 1 185 ? 20.875 5.711 -15.477 1 88.62 185 TRP B C 1
ATOM 5609 O O . TRP B 1 185 ? 21.781 5.727 -16.328 1 88.62 185 TRP B O 1
ATOM 5619 N N . GLU B 1 186 ? 20.234 4.617 -15.031 1 78.12 186 GLU B N 1
ATOM 5620 C CA . GLU B 1 186 ? 20.578 3.363 -15.695 1 78.12 186 GLU B CA 1
ATOM 5621 C C . GLU B 1 186 ? 20.172 3.389 -17.172 1 78.12 186 GLU B C 1
ATOM 5623 O O . GLU B 1 186 ? 19.109 3.889 -17.516 1 78.12 186 GLU B O 1
ATOM 5628 N N . VAL B 1 187 ? 21.125 3.002 -17.844 1 60.72 187 VAL B N 1
ATOM 5629 C CA . VAL B 1 187 ? 21.031 3.059 -19.312 1 60.72 187 VAL B CA 1
ATOM 5630 C C . VAL B 1 187 ? 19.984 2.068 -19.797 1 60.72 187 VAL B C 1
ATOM 5632 O O . VAL B 1 187 ? 19.781 1.914 -21 1 60.72 187 VAL B O 1
ATOM 5635 N N . ASN B 1 188 ? 19.484 1.371 -18.812 1 62.31 188 ASN B N 1
ATOM 5636 C CA . ASN B 1 188 ? 18.359 0.58 -19.328 1 62.31 188 ASN B CA 1
ATOM 5637 C C . ASN B 1 188 ? 17.172 1.461 -19.688 1 62.31 188 ASN B C 1
ATOM 5639 O O . ASN B 1 188 ? 16.797 2.357 -18.922 1 62.31 188 ASN B O 1
ATOM 5643 N N . GLU B 1 189 ? 16.828 1.591 -20.922 1 64.62 189 GLU B N 1
ATOM 5644 C CA . GLU B 1 189 ? 15.992 2.553 -21.625 1 64.62 189 GLU B CA 1
ATOM 5645 C C . GLU B 1 189 ? 14.578 2.605 -21.047 1 64.62 189 GLU B C 1
ATOM 5647 O O . GLU B 1 189 ? 13.883 3.611 -21.188 1 64.62 189 GLU B O 1
ATOM 5652 N N . ILE B 1 190 ? 14.32 1.677 -20.031 1 78.56 190 ILE B N 1
ATOM 5653 C CA . ILE B 1 190 ? 12.922 1.652 -19.609 1 78.56 190 ILE B CA 1
ATOM 5654 C C . ILE B 1 190 ? 12.719 2.627 -18.453 1 78.56 190 ILE B C 1
ATOM 5656 O O . ILE B 1 190 ? 11.711 3.344 -18.406 1 78.56 190 ILE B O 1
ATOM 5660 N N . THR B 1 191 ? 13.68 2.734 -17.578 1 80.94 191 THR B N 1
ATOM 5661 C CA . THR B 1 191 ? 13.516 3.576 -16.391 1 80.94 191 THR B CA 1
ATOM 5662 C C . THR B 1 191 ? 14.25 4.902 -16.578 1 80.94 191 THR B C 1
ATOM 5664 O O . THR B 1 191 ? 14.133 5.801 -15.734 1 80.94 191 THR B O 1
ATOM 5667 N N . TYR B 1 192 ? 14.961 4.973 -17.688 1 78.62 192 TYR B N 1
ATOM 5668 C CA . TYR B 1 192 ? 15.773 6.168 -17.922 1 78.62 192 TYR B CA 1
ATOM 5669 C C . TYR B 1 192 ? 14.891 7.379 -18.188 1 78.62 192 TYR B C 1
ATOM 5671 O O . TYR B 1 192 ? 13.992 7.328 -19.031 1 78.62 192 TYR B O 1
ATOM 5679 N N . ASN B 1 193 ? 15.016 8.406 -17.453 1 79.75 193 ASN B N 1
ATOM 5680 C CA . ASN B 1 193 ? 14.367 9.703 -17.641 1 79.75 193 ASN B CA 1
ATOM 5681 C C . ASN B 1 193 ? 15.383 10.805 -17.922 1 79.75 193 ASN B C 1
ATOM 5683 O O . ASN B 1 193 ? 16.047 11.297 -17.016 1 79.75 193 ASN B O 1
ATOM 5687 N N . PRO B 1 194 ? 15.461 11.18 -19.141 1 79.75 194 PRO B N 1
ATOM 5688 C CA . PRO B 1 194 ? 16.516 12.133 -19.531 1 79.75 194 PRO B CA 1
ATOM 5689 C C . PRO B 1 194 ? 16.391 13.469 -18.797 1 79.75 194 PRO B C 1
ATOM 5691 O O . PRO B 1 194 ? 17.406 14.125 -18.547 1 79.75 194 PRO B O 1
ATOM 5694 N N . VAL B 1 195 ? 15.242 13.852 -18.516 1 80.44 195 VAL B N 1
ATOM 5695 C CA . VAL B 1 195 ? 15.055 15.133 -17.828 1 80.44 195 VAL B CA 1
ATOM 5696 C C . VAL B 1 195 ? 15.609 15.055 -16.422 1 80.44 195 VAL B C 1
ATOM 5698 O O . VAL B 1 195 ? 16.375 15.93 -15.992 1 80.44 195 VAL B O 1
ATOM 5701 N N . MET B 1 196 ? 15.25 13.977 -15.727 1 85 196 MET B N 1
ATOM 5702 C CA . MET B 1 196 ? 15.695 13.82 -14.344 1 85 196 MET B CA 1
ATOM 5703 C C . MET B 1 196 ? 17.188 13.484 -14.297 1 85 196 MET B C 1
ATOM 5705 O O . MET B 1 196 ? 17.906 13.984 -13.43 1 85 196 MET B O 1
ATOM 5709 N N . ALA B 1 197 ? 17.547 12.641 -15.25 1 86.75 197 ALA B N 1
ATOM 5710 C CA . ALA B 1 197 ? 18.953 12.281 -15.312 1 86.75 197 ALA B CA 1
ATOM 5711 C C . ALA B 1 197 ? 19.812 13.492 -15.672 1 86.75 197 ALA B C 1
ATOM 5713 O O . ALA B 1 197 ? 21 13.547 -15.328 1 86.75 197 ALA B O 1
ATOM 5714 N N . GLY B 1 198 ? 19.219 14.461 -16.359 1 87.88 198 GLY B N 1
ATOM 5715 C CA . GLY B 1 198 ? 19.938 15.641 -16.812 1 87.88 198 GLY B CA 1
ATOM 5716 C C . GLY B 1 198 ? 20.172 16.656 -15.711 1 87.88 198 GLY B C 1
ATOM 5717 O O . GLY B 1 198 ? 21.016 17.547 -15.852 1 87.88 198 GLY B O 1
ATOM 5718 N N . ILE B 1 199 ? 19.469 16.562 -14.609 1 92.62 199 ILE B N 1
ATOM 5719 C CA . ILE B 1 199 ? 19.609 17.516 -13.516 1 92.62 199 ILE B CA 1
ATOM 5720 C C . ILE B 1 199 ? 21.016 17.438 -12.93 1 92.62 199 ILE B C 1
ATOM 5722 O O . ILE B 1 199 ? 21.656 18.453 -12.672 1 92.62 199 ILE B O 1
ATOM 5726 N N . MET B 1 200 ? 21.469 16.203 -12.727 1 93.81 200 MET B N 1
ATOM 5727 C CA . MET B 1 200 ? 22.828 15.984 -12.25 1 93.81 200 MET B CA 1
ATOM 5728 C C . MET B 1 200 ? 23.312 14.586 -12.617 1 93.81 200 MET B C 1
ATOM 5730 O O . MET B 1 200 ? 22.5 13.68 -12.836 1 93.81 200 MET B O 1
ATOM 5734 N N . THR B 1 201 ? 24.562 14.438 -12.688 1 93.19 201 THR B N 1
ATOM 5735 C CA . THR B 1 201 ? 25.125 13.133 -13.016 1 93.19 201 THR B CA 1
ATOM 5736 C C . THR B 1 201 ? 24.938 12.156 -11.859 1 93.19 201 THR B C 1
ATOM 5738 O O . THR B 1 201 ? 24.797 12.57 -10.711 1 93.19 201 THR B O 1
ATOM 5741 N N . GLN B 1 202 ? 24.922 10.859 -12.188 1 93.31 202 GLN B N 1
ATOM 5742 C CA . GLN B 1 202 ? 24.766 9.828 -11.164 1 93.31 202 GLN B CA 1
ATOM 5743 C C . GLN B 1 202 ? 25.891 9.898 -10.141 1 93.31 202 GLN B C 1
ATOM 5745 O O . GLN B 1 202 ? 25.656 9.766 -8.938 1 93.31 202 GLN B O 1
ATOM 5750 N N . ARG B 1 203 ? 27.109 10.094 -10.609 1 94.38 203 ARG B N 1
ATOM 5751 C CA . ARG B 1 203 ? 28.281 10.156 -9.734 1 94.38 203 ARG B CA 1
ATOM 5752 C C . ARG B 1 203 ? 28.172 11.32 -8.758 1 94.38 203 ARG B C 1
ATOM 5754 O O . ARG B 1 203 ? 28.438 11.156 -7.562 1 94.38 203 ARG B O 1
ATOM 5761 N N . ARG B 1 204 ? 27.828 12.461 -9.242 1 96.44 204 ARG B N 1
ATOM 5762 C CA . ARG B 1 204 ? 27.688 13.633 -8.383 1 96.44 204 ARG B CA 1
ATOM 5763 C C . ARG B 1 204 ? 26.578 13.438 -7.367 1 96.44 204 ARG B C 1
ATOM 5765 O O . ARG B 1 204 ? 26.719 13.781 -6.191 1 96.44 204 ARG B O 1
ATOM 5772 N N . PHE B 1 205 ? 25.469 12.914 -7.801 1 96.38 205 PHE B N 1
ATOM 5773 C CA . PHE B 1 205 ? 24.328 12.633 -6.93 1 96.38 205 PHE B CA 1
ATOM 5774 C C . PHE B 1 205 ? 24.75 11.734 -5.77 1 96.38 205 PHE B C 1
ATOM 5776 O O . PHE B 1 205 ? 24.453 12.031 -4.613 1 96.38 205 PHE B O 1
ATOM 5783 N N . GLN B 1 206 ? 25.438 10.656 -6.09 1 94.69 206 GLN B N 1
ATOM 5784 C CA . GLN B 1 206 ? 25.859 9.688 -5.078 1 94.69 206 GLN B CA 1
ATOM 5785 C C . GLN B 1 206 ? 26.844 10.312 -4.105 1 94.69 206 GLN B C 1
ATOM 5787 O O . GLN B 1 206 ? 26.859 9.977 -2.918 1 94.69 206 GLN B O 1
ATOM 5792 N N . ARG B 1 207 ? 27.656 11.203 -4.609 1 95.31 207 ARG B N 1
ATOM 5793 C CA . ARG B 1 207 ? 28.609 11.875 -3.734 1 95.31 207 ARG B CA 1
ATOM 5794 C C . ARG B 1 207 ? 27.891 12.805 -2.756 1 95.31 207 ARG B C 1
ATOM 5796 O O . ARG B 1 207 ? 28.234 12.844 -1.571 1 95.31 207 ARG B O 1
ATOM 5803 N N . ILE B 1 208 ? 26.953 13.539 -3.248 1 96.81 208 ILE B N 1
ATOM 5804 C CA . ILE B 1 208 ? 26.203 14.438 -2.375 1 96.81 208 ILE B CA 1
ATOM 5805 C C . ILE B 1 208 ? 25.438 13.617 -1.34 1 96.81 208 ILE B C 1
ATOM 5807 O O . ILE B 1 208 ? 25.391 13.977 -0.163 1 96.81 208 ILE B O 1
ATOM 5811 N N . LEU B 1 209 ? 24.828 12.523 -1.783 1 95.62 209 LEU B N 1
ATOM 5812 C CA . LEU B 1 209 ? 24.078 11.648 -0.89 1 95.62 209 LEU B CA 1
ATOM 5813 C C . LEU B 1 209 ? 24.969 11.109 0.221 1 95.62 209 LEU B C 1
ATOM 5815 O O . LEU B 1 209 ? 24.547 10.992 1.372 1 95.62 209 LEU B O 1
ATOM 5819 N N . ARG B 1 210 ? 26.172 10.82 -0.063 1 93.81 210 ARG B N 1
ATOM 5820 C CA . ARG B 1 210 ? 27.125 10.281 0.896 1 93.81 210 ARG B CA 1
ATOM 5821 C C . ARG B 1 210 ? 27.422 11.289 1.998 1 93.81 210 ARG B C 1
ATOM 5823 O O . ARG B 1 210 ? 27.578 10.914 3.164 1 93.81 210 ARG B O 1
ATOM 5830 N N . TYR B 1 211 ? 27.516 12.547 1.616 1 95.25 211 TYR B N 1
ATOM 5831 C CA . TYR B 1 211 ? 27.953 13.555 2.574 1 95.25 211 TYR B CA 1
ATOM 5832 C C . TYR B 1 211 ? 26.781 14.367 3.088 1 95.25 211 TYR B C 1
ATOM 5834 O O . TYR B 1 211 ? 26.938 15.273 3.908 1 95.25 211 TYR B O 1
ATOM 5842 N N . PHE B 1 212 ? 25.562 14.047 2.643 1 96.12 212 PHE B N 1
ATOM 5843 C CA . PHE B 1 212 ? 24.359 14.773 3.027 1 96.12 212 PHE B CA 1
ATOM 5844 C C . PHE B 1 212 ? 24.203 14.789 4.543 1 96.12 212 PHE B C 1
ATOM 5846 O O . PHE B 1 212 ? 24.156 13.734 5.176 1 96.12 212 PHE B O 1
ATOM 5853 N N . HIS B 1 213 ? 24.188 15.984 5.125 1 93.81 213 HIS B N 1
ATOM 5854 C CA . HIS B 1 213 ? 24.109 16.156 6.57 1 93.81 213 HIS B CA 1
ATOM 5855 C C . HIS B 1 213 ? 23.25 17.375 6.934 1 93.81 213 HIS B C 1
ATOM 5857 O O . HIS B 1 213 ? 23.328 18.406 6.277 1 93.81 213 HIS B O 1
ATOM 5863 N N . VAL B 1 214 ? 22.469 17.219 7.965 1 93.06 214 VAL B N 1
ATOM 5864 C CA . VAL B 1 214 ? 21.531 18.266 8.344 1 93.06 214 VAL B CA 1
ATOM 5865 C C . VAL B 1 214 ? 22.062 19.031 9.555 1 93.06 214 VAL B C 1
ATOM 5867 O O . VAL B 1 214 ? 21.844 20.234 9.688 1 93.06 214 VAL B O 1
ATOM 5870 N N . VAL B 1 215 ? 22.672 18.344 10.453 1 87.88 215 VAL B N 1
ATOM 5871 C CA . VAL B 1 215 ? 23.156 18.969 11.68 1 87.88 215 VAL B CA 1
ATOM 5872 C C . VAL B 1 215 ? 24.578 18.516 11.977 1 87.88 215 VAL B C 1
ATOM 5874 O O . VAL B 1 215 ? 25 17.453 11.523 1 87.88 215 VAL B O 1
ATOM 5877 N N . SER B 1 216 ? 25.141 19.484 12.703 1 79.94 216 SER B N 1
ATOM 5878 C CA . SER B 1 216 ? 26.5 19.156 13.109 1 79.94 216 SER B CA 1
ATOM 5879 C C . SER B 1 216 ? 26.5 18.094 14.203 1 79.94 216 SER B C 1
ATOM 5881 O O . SER B 1 216 ? 25.562 18 14.992 1 79.94 216 SER B O 1
ATOM 5883 N N . SER B 1 217 ? 27.5 17.281 14.148 1 69.44 217 SER B N 1
ATOM 5884 C CA . SER B 1 217 ? 27.641 16.234 15.164 1 69.44 217 SER B CA 1
ATOM 5885 C C . SER B 1 217 ? 27.766 16.844 16.562 1 69.44 217 SER B C 1
ATOM 5887 O O . SER B 1 217 ? 27.297 16.25 17.531 1 69.44 217 SER B O 1
ATOM 5889 N N . SER B 1 218 ? 28.344 17.969 16.656 1 67.25 218 SER B N 1
ATOM 5890 C CA . SER B 1 218 ? 28.547 18.609 17.953 1 67.25 218 SER B CA 1
ATOM 5891 C C . SER B 1 218 ? 27.234 19.156 18.516 1 67.25 218 SER B C 1
ATOM 5893 O O . SER B 1 218 ? 27.078 19.281 19.734 1 67.25 218 SER B O 1
ATOM 5895 N N . GLY B 1 219 ? 26.359 19.344 17.766 1 62.16 219 GLY B N 1
ATOM 5896 C CA . GLY B 1 219 ? 25.094 19.953 18.172 1 62.16 219 GLY B CA 1
ATOM 5897 C C . GLY B 1 219 ? 24.047 18.922 18.547 1 62.16 219 GLY B C 1
ATOM 5898 O O . GLY B 1 219 ? 22.906 19.281 18.859 1 62.16 219 GLY B O 1
ATOM 5899 N N . GLN B 1 220 ? 24.422 17.672 18.594 1 69.88 220 GLN B N 1
ATOM 5900 C CA . GLN B 1 220 ? 23.438 16.609 18.766 1 69.88 220 GLN B CA 1
ATOM 5901 C C . GLN B 1 220 ? 23.312 16.219 20.25 1 69.88 220 GLN B C 1
ATOM 5903 O O . GLN B 1 220 ? 24.312 16.078 20.938 1 69.88 220 GLN B O 1
ATOM 5908 N N . GLN B 1 221 ? 22.094 16.438 20.719 1 69.5 221 GLN B N 1
ATOM 5909 C CA . GLN B 1 221 ? 21.812 15.844 22.031 1 69.5 221 GLN B CA 1
ATOM 5910 C C . GLN B 1 221 ? 21.656 14.328 21.922 1 69.5 221 GLN B C 1
ATOM 5912 O O . GLN B 1 221 ? 20.688 13.844 21.312 1 69.5 221 GLN B O 1
ATOM 5917 N N . GLN B 1 222 ? 22.453 13.633 22.516 1 71 222 GLN B N 1
ATOM 5918 C CA . GLN B 1 222 ? 22.547 12.188 22.328 1 71 222 GLN B CA 1
ATOM 5919 C C . GLN B 1 222 ? 21.266 11.5 22.797 1 71 222 GLN B C 1
ATOM 5921 O O . GLN B 1 222 ? 20.906 10.43 22.297 1 71 222 GLN B O 1
ATOM 5926 N N . SER B 1 223 ? 20.594 12.195 23.594 1 74.5 223 SER B N 1
ATOM 5927 C CA . SER B 1 223 ? 19.406 11.562 24.125 1 74.5 223 SER B CA 1
ATOM 5928 C C . SER B 1 223 ? 18.219 11.719 23.188 1 74.5 223 SER B C 1
ATOM 5930 O O . SER B 1 223 ? 17.219 11.008 23.297 1 74.5 223 SER B O 1
ATOM 5932 N N . ASP B 1 224 ? 18.453 12.531 22.234 1 81.75 224 ASP B N 1
ATOM 5933 C CA . ASP B 1 224 ? 17.359 12.805 21.297 1 81.75 224 ASP B CA 1
ATOM 5934 C C . ASP B 1 224 ? 17.453 11.906 20.062 1 81.75 224 ASP B C 1
ATOM 5936 O O . ASP B 1 224 ? 18.422 12.008 19.281 1 81.75 224 ASP B O 1
ATOM 5940 N N . SER B 1 225 ? 16.484 11.078 19.938 1 83.19 225 SER B N 1
ATOM 5941 C CA . SER B 1 225 ? 16.469 10.156 18.797 1 83.19 225 SER B CA 1
ATOM 5942 C C . SER B 1 225 ? 16.312 10.914 17.484 1 83.19 225 SER B C 1
ATOM 5944 O O . SER B 1 225 ? 16.609 10.375 16.422 1 83.19 225 SER B O 1
ATOM 5946 N N . LEU B 1 226 ? 15.891 12.172 17.578 1 89.75 226 LEU B N 1
ATOM 5947 C CA . LEU B 1 226 ? 15.68 12.969 16.375 1 89.75 226 LEU B CA 1
ATOM 5948 C C . LEU B 1 226 ? 16.781 14.016 16.219 1 89.75 226 LEU B C 1
ATOM 5950 O O . LEU B 1 226 ? 16.625 14.992 15.477 1 89.75 226 LEU B O 1
ATOM 5954 N N . ARG B 1 227 ? 17.875 13.844 16.797 1 88.69 227 ARG B N 1
ATOM 5955 C CA . ARG B 1 227 ? 18.938 14.844 16.875 1 88.69 227 ARG B CA 1
ATOM 5956 C C . ARG B 1 227 ? 19.469 15.172 15.484 1 88.69 227 ARG B C 1
ATOM 5958 O O . ARG B 1 227 ? 19.859 16.312 15.219 1 88.69 227 ARG B O 1
ATOM 5965 N N . LYS B 1 228 ? 19.453 14.227 14.594 1 90.88 228 LYS B N 1
ATOM 5966 C CA . LYS B 1 228 ? 20.094 14.406 13.289 1 90.88 228 LYS B CA 1
ATOM 5967 C C . LYS B 1 228 ? 19.219 15.273 12.375 1 90.88 228 LYS B C 1
ATOM 5969 O O . LYS B 1 228 ? 19.719 15.812 11.383 1 90.88 228 LYS B O 1
ATOM 5974 N N . ILE B 1 229 ? 17.906 15.414 12.68 1 93.31 229 ILE B N 1
ATOM 5975 C CA . ILE B 1 229 ? 17.047 16.203 11.812 1 93.31 229 ILE B CA 1
ATOM 5976 C C . ILE B 1 229 ? 16.391 17.328 12.617 1 93.31 229 ILE B C 1
ATOM 5978 O O . ILE B 1 229 ? 15.547 18.062 12.094 1 93.31 229 ILE B O 1
ATOM 5982 N N . ARG B 1 230 ? 16.734 17.516 13.852 1 92.31 230 ARG B N 1
ATOM 5983 C CA . ARG B 1 230 ? 16.047 18.391 14.797 1 92.31 230 ARG B CA 1
ATOM 5984 C C . ARG B 1 230 ? 15.969 19.812 14.273 1 92.31 230 ARG B C 1
ATOM 5986 O O . ARG B 1 230 ? 14.891 20.422 14.266 1 92.31 230 ARG B O 1
ATOM 5993 N N . PRO B 1 231 ? 17.047 20.359 13.75 1 92.69 231 PRO B N 1
ATOM 5994 C CA . PRO B 1 231 ? 16.953 21.734 13.273 1 92.69 231 PRO B CA 1
ATOM 5995 C C . PRO B 1 231 ? 15.984 21.891 12.109 1 92.69 231 PRO B C 1
ATOM 5997 O O . PRO B 1 231 ? 15.258 22.891 12.031 1 92.69 231 PRO B O 1
ATOM 6000 N N . PHE B 1 232 ? 16.078 20.969 11.281 1 96.19 232 PHE B N 1
ATOM 6001 C CA . PHE B 1 232 ? 15.164 20.984 10.148 1 96.19 232 PHE B CA 1
ATOM 6002 C C . PHE B 1 232 ? 13.719 20.828 10.602 1 96.19 232 PHE B C 1
ATOM 6004 O O . PHE B 1 232 ? 12.836 21.578 10.188 1 96.19 232 PHE B O 1
ATOM 6011 N N . LEU B 1 233 ? 13.477 19.828 11.43 1 96 233 LEU B N 1
ATOM 6012 C CA . LEU B 1 233 ? 12.148 19.531 11.961 1 96 233 LEU B CA 1
ATOM 6013 C C . LEU B 1 233 ? 11.586 20.75 12.703 1 96 233 LEU B C 1
ATOM 6015 O O . LEU B 1 233 ? 10.422 21.109 12.516 1 96 233 LEU B O 1
ATOM 6019 N N . ASP B 1 234 ? 12.375 21.375 13.484 1 95.06 234 ASP B N 1
ATOM 6020 C CA . ASP B 1 234 ? 11.938 22.531 14.258 1 95.06 234 ASP B CA 1
ATOM 6021 C C . ASP B 1 234 ? 11.586 23.703 13.352 1 95.06 234 ASP B C 1
ATOM 6023 O O . ASP B 1 234 ? 10.617 24.422 13.602 1 95.06 234 ASP B O 1
ATOM 6027 N N . ALA B 1 235 ? 12.367 23.875 12.359 1 96.69 235 ALA B N 1
ATOM 6028 C CA . ALA B 1 235 ? 12.109 24.969 11.43 1 96.69 235 ALA B CA 1
ATOM 6029 C C . ALA B 1 235 ? 10.781 24.766 10.695 1 96.69 235 ALA B C 1
ATOM 6031 O O . ALA B 1 235 ? 9.984 25.688 10.57 1 96.69 235 ALA B O 1
ATOM 6032 N N . VAL B 1 236 ? 10.578 23.578 10.211 1 97 236 VAL B N 1
ATOM 6033 C CA . VAL B 1 236 ? 9.359 23.266 9.461 1 97 236 VAL B CA 1
ATOM 6034 C C . VAL B 1 236 ? 8.156 23.344 10.391 1 97 236 VAL B C 1
ATOM 6036 O O . VAL B 1 236 ? 7.121 23.922 10.023 1 97 236 VAL B O 1
ATOM 6039 N N . GLN B 1 237 ? 8.266 22.828 11.562 1 95.94 237 GLN B N 1
ATOM 6040 C CA . GLN B 1 237 ? 7.184 22.875 12.539 1 95.94 237 GLN B CA 1
ATOM 6041 C C . GLN B 1 237 ? 6.828 24.312 12.891 1 95.94 237 GLN B C 1
ATOM 6043 O O . GLN B 1 237 ? 5.652 24.656 13.062 1 95.94 237 GLN B O 1
ATOM 6048 N N . ASN B 1 238 ? 7.84 25.078 13.047 1 96.25 238 ASN B N 1
ATOM 6049 C CA . ASN B 1 238 ? 7.613 26.5 13.32 1 96.25 238 ASN B CA 1
ATOM 6050 C C . ASN B 1 238 ? 6.855 27.172 12.18 1 96.25 238 ASN B C 1
ATOM 6052 O O . ASN B 1 238 ? 5.949 27.969 12.422 1 96.25 238 ASN B O 1
ATOM 6056 N N . SER B 1 239 ? 7.227 26.844 11 1 97.31 239 SER B N 1
ATOM 6057 C CA . SER B 1 239 ? 6.535 27.406 9.844 1 97.31 239 SER B CA 1
ATOM 6058 C C . SER B 1 239 ? 5.086 26.922 9.789 1 97.31 239 SER B C 1
ATOM 6060 O O . SER B 1 239 ? 4.191 27.688 9.414 1 97.31 239 SER B O 1
ATOM 6062 N N . PHE B 1 240 ? 4.836 25.656 10.078 1 97 240 PHE B N 1
ATOM 6063 C CA . PHE B 1 240 ? 3.477 25.141 10.094 1 97 240 PHE B CA 1
ATOM 6064 C C . PHE B 1 240 ? 2.596 25.938 11.047 1 97 240 PHE B C 1
ATOM 6066 O O . PHE B 1 240 ? 1.423 26.188 10.75 1 97 240 PHE B O 1
ATOM 6073 N N . ARG B 1 241 ? 3.176 26.438 12.117 1 92.81 241 ARG B N 1
ATOM 6074 C CA . ARG B 1 241 ? 2.439 27.141 13.164 1 92.81 241 ARG B CA 1
ATOM 6075 C C . ARG B 1 241 ? 2.232 28.609 12.797 1 92.81 241 ARG B C 1
ATOM 6077 O O . ARG B 1 241 ? 1.169 29.188 13.055 1 92.81 241 ARG B O 1
ATOM 6084 N N . THR B 1 242 ? 3.191 29.156 12.156 1 93.56 242 THR B N 1
ATOM 6085 C CA . THR B 1 242 ? 3.195 30.609 12.031 1 93.56 242 THR B CA 1
ATOM 6086 C C . THR B 1 242 ? 2.648 31.031 10.672 1 93.56 242 THR B C 1
ATOM 6088 O O . THR B 1 242 ? 2.115 32.125 10.531 1 93.56 242 THR B O 1
ATOM 6091 N N . GLU B 1 243 ? 2.744 30.156 9.695 1 96 243 GLU B N 1
ATOM 6092 C CA . GLU B 1 243 ? 2.477 30.609 8.336 1 96 243 GLU B CA 1
ATOM 6093 C C . GLU B 1 243 ? 1.043 30.297 7.918 1 96 243 GLU B C 1
ATOM 6095 O O . GLU B 1 243 ? 0.608 30.672 6.828 1 96 243 GLU B O 1
ATOM 6100 N N . PHE B 1 244 ? 0.281 29.688 8.766 1 94.5 244 PHE B N 1
ATOM 6101 C CA . PHE B 1 244 ? -1.079 29.297 8.422 1 94.5 244 PHE B CA 1
ATOM 6102 C C . PHE B 1 244 ? -2.004 29.422 9.625 1 94.5 244 PHE B C 1
ATOM 6104 O O . PHE B 1 244 ? -1.672 28.969 10.719 1 94.5 244 PHE B O 1
ATOM 6111 N N . LYS B 1 245 ? -3.127 30.062 9.406 1 91.25 245 LYS B N 1
ATOM 6112 C CA . LYS B 1 245 ? -4.168 30.141 10.43 1 91.25 245 LYS B CA 1
ATOM 6113 C C . LYS B 1 245 ? -5.227 29.062 10.227 1 91.25 245 LYS B C 1
ATOM 6115 O O . L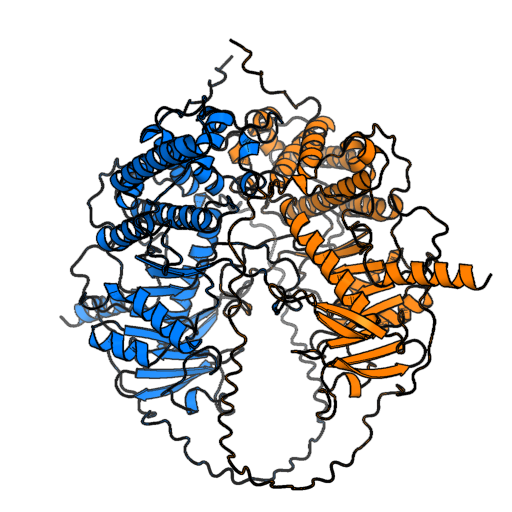YS B 1 245 ? -5.934 29.062 9.219 1 91.25 245 LYS B O 1
ATOM 6120 N N . THR B 1 246 ? -5.367 28.203 11.18 1 90.5 246 THR B N 1
ATOM 6121 C CA . THR B 1 246 ? -6.238 27.031 11.055 1 90.5 246 THR B CA 1
ATOM 6122 C C . THR B 1 246 ? -7.684 27.406 11.391 1 90.5 246 THR B C 1
ATOM 6124 O O . THR B 1 246 ? -7.941 28.453 11.969 1 90.5 246 THR B O 1
ATOM 6127 N N . ALA B 1 247 ? -8.586 26.562 10.961 1 89.88 247 ALA B N 1
ATOM 6128 C CA . ALA B 1 247 ? -9.992 26.656 11.336 1 89.88 247 ALA B CA 1
ATOM 6129 C C . ALA B 1 247 ? -10.242 26.078 12.719 1 89.88 247 ALA B C 1
ATOM 6131 O O . ALA B 1 247 ? -9.297 25.828 13.477 1 89.88 247 ALA B O 1
ATOM 6132 N N . GLN B 1 248 ? -11.398 25.938 13.078 1 90.75 248 GLN B N 1
ATOM 6133 C CA . GLN B 1 248 ? -11.766 25.609 14.445 1 90.75 248 GLN B CA 1
ATOM 6134 C C . GLN B 1 248 ? -11.508 24.141 14.75 1 90.75 248 GLN B C 1
ATOM 6136 O O . GLN B 1 248 ? -11.047 23.797 15.844 1 90.75 248 GLN B O 1
ATOM 6141 N N . THR B 1 249 ? -11.773 23.281 13.789 1 92.88 249 THR B N 1
ATOM 6142 C CA . THR B 1 249 ? -11.828 21.859 14.078 1 92.88 249 THR B CA 1
ATOM 6143 C C . THR B 1 249 ? -10.531 21.172 13.656 1 92.88 249 THR B C 1
ATOM 6145 O O . THR B 1 249 ? -9.992 21.453 12.586 1 92.88 249 THR B O 1
ATOM 6148 N N . HIS B 1 250 ? -10.055 20.312 14.531 1 95.12 250 HIS B N 1
ATOM 6149 C CA . HIS B 1 250 ? -8.812 19.578 14.305 1 95.12 250 HIS B CA 1
ATOM 6150 C C . HIS B 1 250 ? -8.977 18.109 14.617 1 95.12 250 HIS B C 1
ATOM 6152 O O . HIS B 1 250 ? -9.82 17.734 15.438 1 95.12 250 HIS B O 1
ATOM 6158 N N . VAL B 1 251 ? -8.18 17.297 13.977 1 93.94 251 VAL B N 1
ATOM 6159 C CA . VAL B 1 251 ? -8.141 15.875 14.273 1 93.94 251 VAL B CA 1
ATOM 6160 C C . VAL B 1 251 ? -6.711 15.445 14.586 1 93.94 251 VAL B C 1
ATOM 6162 O O . VAL B 1 251 ? -5.766 15.891 13.93 1 93.94 251 VAL B O 1
ATOM 6165 N N . ILE B 1 252 ? -6.555 14.672 15.625 1 93.94 252 ILE B N 1
ATOM 6166 C CA . ILE B 1 252 ? -5.281 14.031 15.93 1 93.94 252 ILE B CA 1
ATOM 6167 C C . ILE B 1 252 ? -5.285 12.602 15.398 1 93.94 252 ILE B C 1
ATOM 6169 O O . ILE B 1 252 ? -6.16 11.805 15.75 1 93.94 252 ILE B O 1
ATOM 6173 N N . HIS B 1 253 ? -4.297 12.32 14.531 1 87.81 253 HIS B N 1
ATOM 6174 C CA . HIS B 1 253 ? -4.27 10.992 13.93 1 87.81 253 HIS B CA 1
ATOM 6175 C C . HIS B 1 253 ? -2.867 10.641 13.445 1 87.81 253 HIS B C 1
ATOM 6177 O O . HIS B 1 253 ? -1.941 11.445 13.562 1 87.81 253 HIS B O 1
ATOM 6183 N N . GLU B 1 254 ? -2.734 9.422 12.961 1 82.81 254 GLU B N 1
ATOM 6184 C CA . GLU B 1 254 ? -1.519 8.945 12.305 1 82.81 254 GLU B CA 1
ATOM 6185 C C . GLU B 1 254 ? -1.711 8.828 10.797 1 82.81 254 GLU B C 1
ATOM 6187 O O . GLU B 1 254 ? -2.381 7.91 10.32 1 82.81 254 GLU B O 1
ATOM 6192 N N . PRO B 1 255 ? -1.081 9.797 10.039 1 77 255 PRO B N 1
ATOM 6193 C CA . PRO B 1 255 ? -1.235 9.688 8.586 1 77 255 PRO B CA 1
ATOM 6194 C C . PRO B 1 255 ? -0.577 8.43 8.023 1 77 255 PRO B C 1
ATOM 6196 O O . PRO B 1 255 ? 0.43 7.961 8.562 1 77 255 PRO B O 1
ATOM 6199 N N . PRO B 1 256 ? -1.234 7.797 6.953 1 63.59 256 PRO B N 1
ATOM 6200 C CA . PRO B 1 256 ? -0.665 6.586 6.363 1 63.59 256 PRO B CA 1
ATOM 6201 C C . PRO B 1 256 ? 0.601 6.859 5.551 1 63.59 256 PRO B C 1
ATOM 6203 O O . PRO B 1 256 ? 0.519 7.223 4.375 1 63.59 256 PRO B O 1
ATOM 6206 N N . LEU B 1 257 ? 1.749 7.102 6.098 1 61.94 257 LEU B N 1
ATOM 6207 C CA . LEU B 1 257 ? 2.98 7.445 5.395 1 61.94 257 LEU B CA 1
ATOM 6208 C C . LEU B 1 257 ? 3.6 6.215 4.746 1 61.94 257 LEU B C 1
ATOM 6210 O O . LEU B 1 257 ? 4.309 6.324 3.742 1 61.94 257 LEU B O 1
ATOM 6214 N N . GLU B 1 258 ? 3.648 5.039 5.426 1 53.25 258 GLU B N 1
ATOM 6215 C CA . GLU B 1 258 ? 4.324 3.885 4.848 1 53.25 258 GLU B CA 1
ATOM 6216 C C . GLU B 1 258 ? 3.324 2.809 4.434 1 53.25 258 GLU B C 1
ATOM 6218 O O . GLU B 1 258 ? 2.498 2.379 5.238 1 53.25 258 GLU B O 1
ATOM 6223 N N . GLU B 1 259 ? 2.859 2.947 3.104 1 47.62 259 GLU B N 1
ATOM 6224 C CA . GLU B 1 259 ? 1.95 1.896 2.652 1 47.62 259 GLU B CA 1
ATOM 6225 C C . GLU B 1 259 ? 2.646 0.539 2.627 1 47.62 259 GLU B C 1
ATOM 6227 O O . GLU B 1 259 ? 3.604 0.341 1.876 1 47.62 259 GLU B O 1
ATOM 6232 N N . GLU B 1 260 ? 2.943 -0.072 3.725 1 44.34 260 GLU B N 1
ATOM 6233 C CA . GLU B 1 260 ? 3.33 -1.436 3.375 1 44.34 260 GLU B CA 1
ATOM 6234 C C . GLU B 1 260 ? 2.16 -2.201 2.764 1 44.34 260 GLU B C 1
ATOM 6236 O O . GLU B 1 260 ? 1.034 -2.127 3.262 1 44.34 260 GLU B O 1
ATOM 6241 N N . PRO B 1 261 ? 2.25 -2.402 1.504 1 40.78 261 PRO B N 1
ATOM 6242 C CA . PRO B 1 261 ? 1.178 -3.186 0.885 1 40.78 261 PRO B CA 1
ATOM 6243 C C . PRO B 1 261 ? 0.649 -4.289 1.801 1 40.78 261 PRO B C 1
ATOM 6245 O O . PRO B 1 261 ? 1.434 -4.996 2.436 1 40.78 261 PRO B O 1
ATOM 6248 N N . MET B 1 262 ? -0.49 -4.035 2.449 1 38.12 262 MET B N 1
ATOM 6249 C CA . MET B 1 262 ? -1.134 -5.086 3.229 1 38.12 262 MET B CA 1
ATOM 6250 C C . MET B 1 262 ? -1.229 -6.379 2.424 1 38.12 262 MET B C 1
ATOM 6252 O O . MET B 1 262 ? -1.927 -6.434 1.409 1 38.12 262 MET B O 1
ATOM 6256 N N . ILE B 1 263 ? -0.211 -7.055 2.404 1 35.03 263 ILE B N 1
ATOM 6257 C CA . ILE B 1 263 ? -0.188 -8.289 1.631 1 35.03 263 ILE B CA 1
ATOM 6258 C C . ILE B 1 263 ? -1.438 -9.117 1.937 1 35.03 263 ILE B C 1
ATOM 6260 O O . ILE B 1 263 ? -2.059 -9.672 1.028 1 35.03 263 ILE B O 1
ATOM 6264 N N . TRP B 1 264 ? -1.463 -9.883 3.236 1 34.06 264 TRP B N 1
ATOM 6265 C CA . TRP B 1 264 ? -2.334 -11.023 3.5 1 34.06 264 TRP B CA 1
ATOM 6266 C C . TRP B 1 264 ? -3.725 -10.562 3.922 1 34.06 264 TRP B C 1
ATOM 6268 O O . TRP B 1 264 ? -3.898 -9.422 4.363 1 34.06 264 TRP B O 1
ATOM 6278 N N . SER B 1 265 ? -4.602 -11.367 3.613 1 37.03 265 SER B N 1
ATOM 6279 C CA . SER B 1 265 ? -5.953 -11.281 4.156 1 37.03 265 SER B CA 1
ATOM 6280 C C . SER B 1 265 ? -5.938 -10.82 5.609 1 37.03 265 SER B C 1
ATOM 6282 O O . SER B 1 265 ? -5.059 -11.203 6.383 1 37.03 265 SER B O 1
ATOM 6284 N N . ARG B 1 266 ? -6.539 -9.781 5.984 1 36.69 266 ARG B N 1
ATOM 6285 C CA . ARG B 1 266 ? -6.73 -9.164 7.289 1 36.69 266 ARG B CA 1
ATOM 6286 C C . ARG B 1 266 ? -6.574 -10.188 8.406 1 36.69 266 ARG B C 1
ATOM 6288 O O . ARG B 1 266 ? -6.195 -9.836 9.531 1 36.69 266 ARG B O 1
ATOM 6295 N N . ARG B 1 267 ? -7.023 -11.297 8.258 1 36.12 267 ARG B N 1
ATOM 6296 C CA . ARG B 1 267 ? -7.27 -12.203 9.375 1 36.12 267 ARG B CA 1
ATOM 6297 C C . ARG B 1 267 ? -5.969 -12.844 9.859 1 36.12 267 ARG B C 1
ATOM 6299 O O . ARG B 1 267 ? -5.809 -13.109 11.047 1 36.12 267 ARG B O 1
ATOM 6306 N N . VAL B 1 268 ? -5.172 -13.344 8.992 1 35.69 268 VAL B N 1
ATOM 6307 C CA . VAL B 1 268 ? -3.914 -13.898 9.484 1 35.69 268 VAL B CA 1
ATOM 6308 C C . VAL B 1 268 ? -2.979 -12.773 9.906 1 35.69 268 VAL B C 1
ATOM 6310 O O . VAL B 1 268 ? -1.923 -13.016 10.492 1 35.69 268 VAL B O 1
ATOM 6313 N N . GLU B 1 269 ? -3.129 -11.531 9.562 1 41.06 269 GLU B N 1
ATOM 6314 C CA . GLU B 1 269 ? -2.393 -10.273 9.523 1 41.06 269 GLU B CA 1
ATOM 6315 C C . GLU B 1 269 ? -2.045 -9.789 10.93 1 41.06 269 GLU B C 1
ATOM 6317 O O . GLU B 1 269 ? -1.066 -9.062 11.109 1 41.06 269 GLU B O 1
ATOM 6322 N N . ARG B 1 270 ? -2.947 -9.883 11.766 1 37.75 270 ARG B N 1
ATOM 6323 C CA . ARG B 1 270 ? -2.646 -9.094 12.953 1 37.75 270 ARG B CA 1
ATOM 6324 C C . ARG B 1 270 ? -1.186 -9.242 13.359 1 37.75 270 ARG B C 1
ATOM 6326 O O . ARG B 1 270 ? -0.583 -8.312 13.898 1 37.75 270 ARG B O 1
ATOM 6333 N N . ARG B 1 271 ? -0.654 -10.43 13.219 1 36.22 271 ARG B N 1
ATOM 6334 C CA . ARG B 1 271 ? 0.592 -10.664 13.938 1 36.22 271 ARG B CA 1
ATOM 6335 C C . ARG B 1 271 ? 1.795 -10.219 13.117 1 36.22 271 ARG B C 1
ATOM 6337 O O . ARG B 1 271 ? 2.895 -10.062 13.648 1 36.22 271 ARG B O 1
ATOM 6344 N N . ARG B 1 272 ? 1.772 -10.242 11.82 1 37.88 272 ARG B N 1
ATOM 6345 C CA . ARG B 1 272 ? 3.049 -10.148 11.117 1 37.88 272 ARG B CA 1
ATOM 6346 C C . ARG B 1 272 ? 3.303 -8.727 10.625 1 37.88 272 ARG B C 1
ATOM 6348 O O . ARG B 1 272 ? 3.928 -8.531 9.578 1 37.88 272 ARG B O 1
ATOM 6355 N N . ARG B 1 273 ? 2.768 -7.781 11.211 1 42.69 273 ARG B N 1
ATOM 6356 C CA . ARG B 1 273 ? 2.957 -6.398 10.781 1 42.69 273 ARG B CA 1
ATOM 6357 C C . ARG B 1 273 ? 4.434 -6.012 10.82 1 42.69 273 ARG B C 1
ATOM 6359 O O . ARG B 1 273 ? 5.121 -6.258 11.812 1 42.69 273 ARG B O 1
ATOM 6366 N N . LYS B 1 274 ? 5.105 -5.844 9.688 1 48.72 274 LYS B N 1
ATOM 6367 C CA . LYS B 1 274 ? 6.434 -5.238 9.656 1 48.72 274 LYS B CA 1
ATOM 6368 C C . LYS B 1 274 ? 6.508 -4.027 10.586 1 48.72 274 LYS B C 1
ATOM 6370 O O . LYS B 1 274 ? 5.602 -3.191 10.594 1 48.72 274 LYS B O 1
ATOM 6375 N N . MET B 1 275 ? 7.355 -4.074 11.562 1 53.66 275 MET B N 1
ATOM 6376 C CA . MET B 1 275 ? 7.562 -3.053 12.586 1 53.66 275 MET B CA 1
ATOM 6377 C C . MET B 1 275 ? 7.945 -1.72 11.961 1 53.66 275 MET B C 1
ATOM 6379 O O . MET B 1 275 ? 8.859 -1.659 11.133 1 53.66 275 MET B O 1
ATOM 6383 N N . LYS B 1 276 ? 7.156 -0.729 12.039 1 66.88 276 LYS B N 1
ATOM 6384 C CA . LYS B 1 276 ? 7.461 0.646 11.656 1 66.88 276 LYS B CA 1
ATOM 6385 C C . LYS B 1 276 ? 8.695 1.163 12.391 1 66.88 276 LYS B C 1
ATOM 6387 O O . LYS B 1 276 ? 8.891 0.869 13.57 1 66.88 276 LYS B O 1
ATOM 6392 N N . ARG B 1 277 ? 9.656 1.8 11.664 1 73.56 277 ARG B N 1
ATOM 6393 C CA . ARG B 1 277 ? 10.859 2.396 12.242 1 73.56 277 ARG B CA 1
ATOM 6394 C C . ARG B 1 277 ? 10.508 3.57 13.148 1 73.56 277 ARG B C 1
ATOM 6396 O O . ARG B 1 277 ? 11.25 3.883 14.078 1 73.56 277 ARG B O 1
ATOM 6403 N N . PHE B 1 278 ? 9.477 4.25 12.82 1 83.38 278 PHE B N 1
ATOM 6404 C CA . PHE B 1 278 ? 9.016 5.387 13.609 1 83.38 278 PHE B CA 1
ATOM 6405 C C . PHE B 1 278 ? 7.512 5.574 13.461 1 83.38 278 PHE B C 1
ATOM 6407 O O . PHE B 1 278 ? 6.902 5.031 12.531 1 83.38 278 PHE B O 1
ATOM 6414 N N . ASN B 1 279 ? 7 6.207 14.469 1 83.44 279 ASN B N 1
ATOM 6415 C CA . ASN B 1 279 ? 5.602 6.617 14.406 1 83.44 279 ASN B CA 1
ATOM 6416 C C . ASN B 1 279 ? 5.465 8.133 14.289 1 83.44 279 ASN B C 1
ATOM 6418 O O . ASN B 1 279 ? 6.211 8.875 14.93 1 83.44 279 ASN B O 1
ATOM 6422 N N . LEU B 1 280 ? 4.637 8.516 13.383 1 90.19 280 LEU B N 1
ATOM 6423 C CA . LEU B 1 280 ? 4.383 9.938 13.188 1 90.19 280 LEU B CA 1
ATOM 6424 C C . LEU B 1 280 ? 2.906 10.266 13.398 1 90.19 280 LEU B C 1
ATOM 6426 O O . LEU B 1 280 ? 2.035 9.633 12.797 1 90.19 280 LEU B O 1
ATOM 6430 N N . TRP B 1 281 ? 2.639 11.18 14.352 1 92.5 281 TRP B N 1
ATOM 6431 C CA . TRP B 1 281 ? 1.294 11.695 14.586 1 92.5 281 TRP B CA 1
ATOM 6432 C C . TRP B 1 281 ? 1.174 13.141 14.117 1 92.5 281 TRP B C 1
ATOM 6434 O O . TRP B 1 281 ? 2.154 13.891 14.133 1 92.5 281 TRP B O 1
ATOM 6444 N N . ALA B 1 282 ? 0.021 13.406 13.688 1 93.5 282 ALA B N 1
ATOM 6445 C CA . ALA B 1 282 ? -0.207 14.758 13.188 1 93.5 282 ALA B CA 1
ATOM 6446 C C . ALA B 1 282 ? -1.542 15.312 13.68 1 93.5 282 ALA B C 1
ATOM 6448 O O . ALA B 1 282 ? -2.467 14.547 13.961 1 93.5 282 ALA B O 1
ATOM 6449 N N . ARG B 1 283 ? -1.582 16.547 13.984 1 96.44 283 ARG B N 1
ATOM 6450 C CA . ARG B 1 283 ? -2.838 17.281 14.117 1 96.44 283 ARG B CA 1
ATOM 6451 C C . ARG B 1 283 ? -3.186 18.016 12.82 1 96.44 283 ARG B C 1
ATOM 6453 O O . ARG B 1 283 ? -2.406 18.828 12.336 1 96.44 283 ARG B O 1
ATOM 6460 N N . GLN B 1 284 ? -4.285 17.703 12.312 1 94.19 284 GLN B N 1
ATOM 6461 C CA . GLN B 1 284 ? -4.695 18.188 11 1 94.19 284 GLN B CA 1
ATOM 6462 C C . GLN B 1 284 ? -6.023 18.938 11.078 1 94.19 284 GLN B C 1
ATOM 6464 O O . GLN B 1 284 ? -6.953 18.484 11.75 1 94.19 284 GLN B O 1
ATOM 6469 N N . CYS B 1 285 ? -6.012 20.109 10.492 1 92.44 285 CYS B N 1
ATOM 6470 C CA . CYS B 1 285 ? -7.242 20.891 10.406 1 92.44 285 CYS B CA 1
ATOM 6471 C C . CYS B 1 285 ? -8.258 20.203 9.5 1 92.44 285 CYS B C 1
ATOM 6473 O O . CYS B 1 285 ? -7.965 19.922 8.336 1 92.44 285 CYS B O 1
ATOM 6475 N N . THR B 1 286 ? -9.445 19.969 9.961 1 88.5 286 THR B N 1
ATOM 6476 C CA . THR B 1 286 ? -10.406 19.156 9.219 1 88.5 286 THR B CA 1
ATOM 6477 C C . THR B 1 286 ? -11.078 19.984 8.125 1 88.5 286 THR B C 1
ATOM 6479 O O . THR B 1 286 ? -11.586 19.438 7.145 1 88.5 286 THR B O 1
ATOM 6482 N N . ALA B 1 287 ? -11.109 21.281 8.289 1 84.31 287 ALA B N 1
ATOM 6483 C CA . ALA B 1 287 ? -11.75 22.141 7.293 1 84.31 287 ALA B CA 1
ATOM 6484 C C . ALA B 1 287 ? -10.859 22.328 6.07 1 84.31 287 ALA B C 1
ATOM 6486 O O . ALA B 1 287 ? -11.352 22.484 4.953 1 84.31 287 ALA B O 1
ATOM 6487 N N . THR B 1 288 ? -9.562 22.312 6.273 1 87.12 288 THR B N 1
ATOM 6488 C CA . THR B 1 288 ? -8.656 22.641 5.188 1 87.12 288 THR B CA 1
ATOM 6489 C C . THR B 1 288 ? -7.758 21.469 4.84 1 87.12 288 THR B C 1
ATOM 6491 O O . THR B 1 288 ? -7.18 21.406 3.752 1 87.12 288 THR B O 1
ATOM 6494 N N . GLY B 1 289 ? -7.598 20.594 5.719 1 90 289 GLY B N 1
ATOM 6495 C CA . GLY B 1 289 ? -6.668 19.5 5.516 1 90 289 GLY B CA 1
ATOM 6496 C C . GLY B 1 289 ? -5.238 19.844 5.871 1 90 289 GLY B C 1
ATOM 6497 O O . GLY B 1 289 ? -4.344 19 5.785 1 90 289 GLY B O 1
ATOM 6498 N N . PHE B 1 290 ? -4.941 21.094 6.324 1 94.06 290 PHE B N 1
ATOM 6499 C CA . PHE B 1 290 ? -3.604 21.562 6.656 1 94.06 290 PHE B CA 1
ATOM 6500 C C . PHE B 1 290 ? -3.086 20.875 7.918 1 94.06 290 PHE B C 1
ATOM 6502 O O . PHE B 1 290 ? -3.789 20.812 8.93 1 94.06 290 PHE B O 1
ATOM 6509 N N . ILE B 1 291 ? -1.933 20.344 7.816 1 94.94 291 ILE B N 1
ATOM 6510 C CA . ILE B 1 291 ? -1.274 19.75 8.977 1 94.94 291 ILE B CA 1
ATOM 6511 C C . ILE B 1 291 ? -0.58 20.844 9.789 1 94.94 291 ILE B C 1
ATOM 6513 O O . ILE B 1 291 ? 0.354 21.484 9.305 1 94.94 291 ILE B O 1
ATOM 6517 N N . SER B 1 292 ? -0.951 21.016 11.023 1 95.25 292 SER B N 1
ATOM 6518 C CA . SER B 1 292 ? -0.463 22.141 11.805 1 95.25 292 SER B CA 1
ATOM 6519 C C . SER B 1 292 ? 0.67 21.719 12.734 1 95.25 292 SER B C 1
ATOM 6521 O O . SER B 1 292 ? 1.534 22.531 13.078 1 95.25 292 SER B O 1
ATOM 6523 N N . GLN B 1 293 ? 0.602 20.516 13.188 1 96.06 293 GLN B N 1
ATOM 6524 C CA . GLN B 1 293 ? 1.627 20.016 14.102 1 96.06 293 GLN B CA 1
ATOM 6525 C C . GLN B 1 293 ? 1.919 18.547 13.844 1 96.06 293 GLN B C 1
ATOM 6527 O O . GLN B 1 293 ? 1.031 17.797 13.438 1 96.06 293 GLN B O 1
ATOM 6532 N N . ILE B 1 294 ? 3.186 18.203 14.086 1 95.12 294 ILE B N 1
ATOM 6533 C CA . ILE B 1 294 ? 3.58 16.812 13.945 1 95.12 294 ILE B CA 1
ATOM 6534 C C . ILE B 1 294 ? 4.367 16.359 15.172 1 95.12 294 ILE B C 1
ATOM 6536 O O . ILE B 1 294 ? 5.035 17.172 15.812 1 95.12 294 ILE B O 1
ATOM 6540 N N . HIS B 1 295 ? 4.191 15.18 15.547 1 94 295 HIS B N 1
ATOM 6541 C CA . HIS B 1 295 ? 4.922 14.539 16.641 1 94 295 HIS B CA 1
ATOM 6542 C C . HIS B 1 295 ? 5.488 13.195 16.203 1 94 295 HIS B C 1
ATOM 6544 O O . HIS B 1 295 ? 4.75 12.328 15.734 1 94 295 HIS B O 1
ATOM 6550 N N . ILE B 1 296 ? 6.809 13.062 16.328 1 92.06 296 ILE B N 1
ATOM 6551 C CA . ILE B 1 296 ? 7.48 11.852 15.875 1 92.06 296 ILE B CA 1
ATOM 6552 C C . ILE B 1 296 ? 8.094 11.117 17.078 1 92.06 296 ILE B C 1
ATOM 6554 O O . ILE B 1 296 ? 8.719 11.742 17.938 1 92.06 296 ILE B O 1
ATOM 6558 N N . ARG B 1 297 ? 7.84 9.867 17.094 1 85.56 297 ARG B N 1
ATOM 6559 C CA . ARG B 1 297 ? 8.469 9.023 18.109 1 85.56 297 ARG B CA 1
ATOM 6560 C C . ARG B 1 297 ? 9.227 7.871 17.453 1 85.56 297 ARG B C 1
ATOM 6562 O O . ARG B 1 297 ? 8.672 7.137 16.641 1 85.56 297 ARG B O 1
ATOM 6569 N N . VAL B 1 298 ? 10.43 7.922 17.766 1 80.44 298 VAL B N 1
ATOM 6570 C CA . VAL B 1 298 ? 11.234 6.805 17.281 1 80.44 298 VAL B CA 1
ATOM 6571 C C . VAL B 1 298 ? 11.258 5.688 18.312 1 80.44 298 VAL B C 1
ATOM 6573 O O . VAL B 1 298 ? 11.273 5.949 19.531 1 80.44 298 VAL B O 1
ATOM 6576 N N . LYS B 1 299 ? 10.898 4.52 17.906 1 66.94 299 LYS B N 1
ATOM 6577 C CA . LYS B 1 299 ? 10.805 3.359 18.781 1 66.94 299 LYS B CA 1
ATOM 6578 C C . LYS B 1 299 ? 12.047 3.232 19.656 1 66.94 299 LYS B C 1
ATOM 6580 O O . LYS B 1 299 ? 13.172 3.217 19.156 1 66.94 299 LYS B O 1
ATOM 6585 N N . ASP B 1 300 ? 11.938 3.881 20.891 1 60.56 300 ASP B N 1
ATOM 6586 C CA . ASP B 1 300 ? 13.031 3.721 21.844 1 60.56 300 ASP B CA 1
ATOM 6587 C C . ASP B 1 300 ? 12.695 2.656 22.891 1 60.56 300 ASP B C 1
ATOM 6589 O O . ASP B 1 300 ? 11.586 2.615 23.406 1 60.56 300 ASP B O 1
ATOM 6593 N N . LYS B 1 301 ? 13.461 1.751 22.906 1 57.06 301 LYS B N 1
ATOM 6594 C CA . LYS B 1 301 ? 13.352 0.643 23.859 1 57.06 301 LYS B CA 1
ATOM 6595 C C . LYS B 1 301 ? 13.172 1.152 25.281 1 57.06 301 LYS B C 1
ATOM 6597 O O . LYS B 1 301 ? 12.656 0.432 26.141 1 57.06 301 LYS B O 1
ATOM 6602 N N . SER B 1 302 ? 13.633 2.352 25.562 1 58.88 302 SER B N 1
ATOM 6603 C CA . SER B 1 302 ? 13.648 2.822 26.938 1 58.88 302 SER B CA 1
ATOM 6604 C C . SER B 1 302 ? 12.328 3.504 27.297 1 58.88 302 SER B C 1
ATOM 6606 O O . SER B 1 302 ? 12.227 4.152 28.344 1 58.88 302 SER B O 1
ATOM 6608 N N . ASP B 1 303 ? 11.336 3.27 26.594 1 64.69 303 ASP B N 1
ATOM 6609 C CA . ASP B 1 303 ? 10.102 4.008 26.844 1 64.69 303 ASP B CA 1
ATOM 6610 C C . ASP B 1 303 ? 9.312 3.391 28 1 64.69 303 ASP B C 1
ATOM 6612 O O . ASP B 1 303 ? 8.867 2.246 27.906 1 64.69 303 ASP B O 1
ATOM 6616 N N . SER B 1 304 ? 9.375 4.012 29.188 1 70.56 304 SER B N 1
ATOM 6617 C CA . SER B 1 304 ? 8.758 3.559 30.422 1 70.56 304 SER B CA 1
ATOM 6618 C C . SER B 1 304 ? 7.305 4.016 30.516 1 70.56 304 SER B C 1
ATOM 662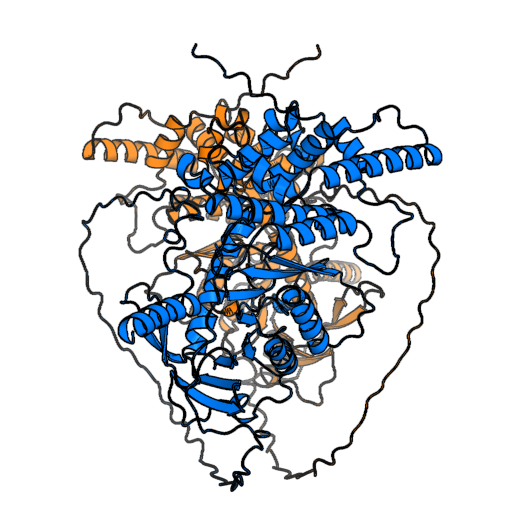0 O O . SER B 1 304 ? 6.578 3.627 31.438 1 70.56 304 SER B O 1
ATOM 6622 N N . LEU B 1 305 ? 6.871 4.715 29.609 1 79.75 305 LEU B N 1
ATOM 6623 C CA . LEU B 1 305 ? 5.512 5.234 29.703 1 79.75 305 LEU B CA 1
ATOM 6624 C C . LEU B 1 305 ? 4.492 4.18 29.281 1 79.75 305 LEU B C 1
ATOM 6626 O O . LEU B 1 305 ? 4.758 3.391 28.375 1 79.75 305 LEU B O 1
ATOM 6630 N N . THR B 1 306 ? 3.422 4.242 30.078 1 83.38 306 THR B N 1
ATOM 6631 C CA . THR B 1 306 ? 2.32 3.359 29.719 1 83.38 306 THR B CA 1
ATOM 6632 C C . THR B 1 306 ? 1.675 3.818 28.406 1 83.38 306 THR B C 1
ATOM 6634 O O . THR B 1 306 ? 1.889 4.949 27.969 1 83.38 306 THR B O 1
ATOM 6637 N N . HIS B 1 307 ? 0.911 2.951 27.859 1 84.56 307 HIS B N 1
ATOM 6638 C CA . HIS B 1 307 ? 0.217 3.24 26.609 1 84.56 307 HIS B CA 1
ATOM 6639 C C . HIS B 1 307 ? -0.673 4.473 26.75 1 84.56 307 HIS B C 1
ATOM 6641 O O . HIS B 1 307 ? -0.692 5.328 25.859 1 84.56 307 HIS B O 1
ATOM 6647 N N . HIS B 1 308 ? -1.324 4.574 27.906 1 89.06 308 HIS B N 1
ATOM 6648 C CA . HIS B 1 308 ? -2.236 5.691 28.125 1 89.06 308 HIS B CA 1
ATOM 6649 C C . HIS B 1 308 ? -1.474 6.992 28.359 1 89.06 308 HIS B C 1
ATOM 6651 O O . HIS B 1 308 ? -1.883 8.047 27.875 1 89.06 308 HIS B O 1
ATOM 6657 N N . GLU B 1 309 ? -0.409 6.848 29 1 90.19 309 GLU B N 1
ATOM 6658 C CA . GLU B 1 309 ? 0.406 8.031 29.25 1 90.19 309 GLU B CA 1
ATOM 6659 C C . GLU B 1 309 ? 1.039 8.555 27.953 1 90.19 309 GLU B C 1
ATOM 6661 O O . GLU B 1 309 ? 1.16 9.766 27.766 1 90.19 309 GLU B O 1
ATOM 6666 N N . LYS B 1 310 ? 1.4 7.621 27.188 1 88.88 310 LYS B N 1
ATOM 6667 C CA . LYS B 1 310 ? 1.968 8 25.891 1 88.88 310 LYS B CA 1
ATOM 6668 C C . LYS B 1 310 ? 0.938 8.727 25.031 1 88.88 310 LYS B C 1
ATOM 6670 O O . LYS B 1 310 ? 1.232 9.773 24.453 1 88.88 310 LYS B O 1
ATOM 6675 N N . GLY B 1 311 ? -0.204 8.125 24.984 1 91.56 311 GLY B N 1
ATOM 6676 C CA . GLY B 1 311 ? -1.269 8.758 24.219 1 91.56 311 GLY B CA 1
ATOM 6677 C C . GLY B 1 311 ? -1.589 10.164 24.688 1 91.56 311 GLY B C 1
ATOM 6678 O O . GLY B 1 311 ? -1.78 11.07 23.875 1 91.56 311 GLY B O 1
ATOM 6679 N N . TYR B 1 312 ? -1.626 10.312 25.984 1 93.56 312 TYR B N 1
ATOM 6680 C CA . TYR B 1 312 ? -1.885 11.609 26.594 1 93.56 312 TYR B CA 1
ATOM 6681 C C . TYR B 1 312 ? -0.772 12.602 26.266 1 93.56 312 TYR B C 1
ATOM 6683 O O . TYR B 1 312 ? -1.04 13.734 25.859 1 93.56 312 TYR B O 1
ATOM 6691 N N . ALA B 1 313 ? 0.43 12.164 26.422 1 93.31 313 ALA B N 1
ATOM 6692 C CA . ALA B 1 313 ? 1.575 13.039 26.188 1 93.31 313 ALA B CA 1
ATOM 6693 C C . ALA B 1 313 ? 1.636 13.508 24.734 1 93.31 313 ALA B C 1
ATOM 6695 O O . ALA B 1 313 ? 1.925 14.672 24.469 1 93.31 313 ALA B O 1
ATOM 6696 N N . ILE B 1 314 ? 1.381 12.617 23.844 1 93.94 314 ILE B N 1
ATOM 6697 C CA . ILE B 1 314 ? 1.414 12.922 22.422 1 93.94 314 ILE B CA 1
ATOM 6698 C C . ILE B 1 314 ? 0.315 13.93 22.078 1 93.94 314 ILE B C 1
ATOM 6700 O O . ILE B 1 314 ? 0.572 14.945 21.438 1 93.94 314 ILE B O 1
ATOM 6704 N N . ALA B 1 315 ? -0.868 13.648 22.516 1 95.88 315 ALA B N 1
ATOM 6705 C CA . ALA B 1 315 ? -1.991 14.539 22.25 1 95.88 315 ALA B CA 1
ATOM 6706 C C . ALA B 1 315 ? -1.757 15.922 22.844 1 95.88 315 ALA B C 1
ATOM 6708 O O . ALA B 1 315 ? -2.062 16.938 22.219 1 95.88 315 ALA B O 1
ATOM 6709 N N . ARG B 1 316 ? -1.254 15.93 24.047 1 95.62 316 ARG B N 1
ATOM 6710 C CA . ARG B 1 316 ? -0.951 17.188 24.719 1 95.62 316 ARG B CA 1
ATOM 6711 C C . ARG B 1 316 ? 0.066 18 23.906 1 95.62 316 ARG B C 1
ATOM 6713 O O . ARG B 1 316 ? -0.099 19.203 23.734 1 95.62 316 ARG B O 1
ATOM 6720 N N . ALA B 1 317 ? 1.09 17.297 23.453 1 94.44 317 ALA B N 1
ATOM 6721 C CA . ALA B 1 317 ? 2.129 17.969 22.672 1 94.44 317 ALA B CA 1
ATOM 6722 C C . ALA B 1 317 ? 1.561 18.516 21.359 1 94.44 317 ALA B C 1
ATOM 6724 O O . ALA B 1 317 ? 1.909 19.625 20.953 1 94.44 317 ALA B O 1
ATOM 6725 N N . LEU B 1 318 ? 0.712 17.828 20.734 1 96.56 318 LEU B N 1
ATOM 6726 C CA . LEU B 1 318 ? 0.13 18.219 19.453 1 96.56 318 LEU B CA 1
ATOM 6727 C C . LEU B 1 318 ? -0.829 19.391 19.625 1 96.56 318 LEU B C 1
ATOM 6729 O O . LEU B 1 318 ? -1.097 20.109 18.656 1 96.56 318 LEU B O 1
ATOM 6733 N N . CYS B 1 319 ? -1.393 19.578 20.812 1 96.25 319 CYS B N 1
ATOM 6734 C CA . CYS B 1 319 ? -2.357 20.641 21.047 1 96.25 319 CYS B CA 1
ATOM 6735 C C . CYS B 1 319 ? -1.707 21.828 21.75 1 96.25 319 CYS B C 1
ATOM 6737 O O . CYS B 1 319 ? -2.383 22.797 22.109 1 96.25 319 CYS B O 1
ATOM 6739 N N . SER B 1 320 ? -0.42 21.812 21.938 1 92.75 320 SER B N 1
ATOM 6740 C CA . SER B 1 320 ? 0.278 22.812 22.734 1 92.75 320 SER B CA 1
ATOM 6741 C C . SER B 1 320 ? 0.119 24.203 22.141 1 92.75 320 SER B C 1
ATOM 6743 O O . SER B 1 320 ? 0.013 25.188 22.875 1 92.75 320 SER B O 1
ATOM 6745 N N . ASP B 1 321 ? 0.047 24.297 20.844 1 90.94 321 ASP B N 1
ATOM 6746 C CA . ASP B 1 321 ? -0.015 25.609 20.203 1 90.94 321 ASP B CA 1
ATOM 6747 C C . ASP B 1 321 ? -1.44 26.156 20.219 1 90.94 321 ASP B C 1
ATOM 6749 O O . ASP B 1 321 ? -1.655 27.359 19.984 1 90.94 321 ASP B O 1
ATOM 6753 N N . LEU B 1 322 ? -2.383 25.344 20.438 1 92 322 LEU B N 1
ATOM 6754 C CA . LEU B 1 322 ? -3.775 25.781 20.484 1 92 322 LEU B CA 1
ATOM 6755 C C . LEU B 1 322 ? -4.102 26.453 21.812 1 92 322 LEU B C 1
ATOM 6757 O O . LEU B 1 322 ? -5.039 27.234 21.906 1 92 322 LEU B O 1
ATOM 6761 N N . VAL B 1 323 ? -3.277 26.062 22.781 1 87.75 323 VAL B N 1
ATOM 6762 C CA . VAL B 1 323 ? -3.514 26.516 24.156 1 87.75 323 VAL B CA 1
ATOM 6763 C C . VAL B 1 323 ? -3.27 28.031 24.234 1 87.75 323 VAL B C 1
ATOM 6765 O O . VAL B 1 323 ? -2.225 28.516 23.797 1 87.75 323 VAL B O 1
ATOM 6768 N N . GLY B 1 324 ? -4.273 28.781 24.641 1 79.69 324 GLY B N 1
ATOM 6769 C CA . GLY B 1 324 ? -4.148 30.219 24.844 1 79.69 324 GLY B CA 1
ATOM 6770 C C . GLY B 1 324 ? -4.465 31.031 23.609 1 79.69 324 GLY B C 1
ATOM 6771 O O . GLY B 1 324 ? -4.242 32.25 23.578 1 79.69 324 GLY B O 1
ATOM 6772 N N . SER B 1 325 ? -4.938 30.406 22.547 1 82.38 325 SER B N 1
ATOM 6773 C CA . SER B 1 325 ? -5.266 31.125 21.312 1 82.38 325 SER B CA 1
ATOM 6774 C C . SER B 1 325 ? -6.566 31.906 21.469 1 82.38 325 SER B C 1
ATOM 6776 O O . SER B 1 325 ? -6.793 32.875 20.75 1 82.38 325 SER B O 1
ATOM 6778 N N . GLY B 1 326 ? -7.41 31.453 22.344 1 82.5 326 GLY B N 1
ATOM 6779 C CA . GLY B 1 326 ? -8.695 32.094 22.562 1 82.5 326 GLY B CA 1
ATOM 6780 C C . GLY B 1 326 ? -9.664 31.891 21.406 1 82.5 326 GLY B C 1
ATOM 6781 O O . GLY B 1 326 ? -10.625 32.656 21.266 1 82.5 326 GLY B O 1
ATOM 6782 N N . ARG B 1 327 ? -9.469 30.922 20.609 1 88.12 327 ARG B N 1
ATOM 6783 C CA . ARG B 1 327 ? -10.281 30.734 19.406 1 88.12 327 ARG B CA 1
ATOM 6784 C C . ARG B 1 327 ? -11.266 29.578 19.578 1 88.12 327 ARG B C 1
ATOM 6786 O O . ARG B 1 327 ? -11.969 29.203 18.641 1 88.12 327 ARG B O 1
ATOM 6793 N N . ASN B 1 328 ? -11.328 28.938 20.719 1 91.25 328 ASN B N 1
ATOM 6794 C CA . ASN B 1 328 ? -12.258 27.875 21.062 1 91.25 328 ASN B CA 1
ATOM 6795 C C . ASN B 1 328 ? -12.156 26.703 20.078 1 91.25 328 ASN B C 1
ATOM 6797 O O . ASN B 1 328 ? -13.172 26.266 19.531 1 91.25 328 ASN B O 1
ATOM 6801 N N . HIS B 1 329 ? -11.039 26.219 19.891 1 93.19 329 HIS B N 1
ATOM 6802 C CA . HIS B 1 329 ? -10.812 25.109 19 1 93.19 329 HIS B CA 1
ATOM 6803 C C . HIS B 1 329 ? -11.438 23.828 19.531 1 93.19 329 HIS B C 1
ATOM 6805 O O . HIS B 1 329 ? -11.641 23.688 20.75 1 93.19 329 HIS B O 1
ATOM 6811 N N . VAL B 1 330 ? -11.805 22.953 18.641 1 95 330 VAL B N 1
ATOM 6812 C CA . VAL B 1 330 ? -12.32 21.641 18.969 1 95 330 VAL B CA 1
ATOM 6813 C C . VAL B 1 330 ? -11.406 20.562 18.391 1 95 330 VAL B C 1
ATOM 6815 O O . VAL B 1 330 ? -11.133 20.547 17.188 1 95 330 VAL B O 1
ATOM 6818 N N . VAL B 1 331 ? -10.961 19.688 19.219 1 96.56 331 VAL B N 1
ATOM 6819 C CA . VAL B 1 331 ? -10.039 18.656 18.766 1 96.56 331 VAL B CA 1
ATOM 6820 C C . VAL B 1 331 ? -10.719 17.297 18.844 1 96.56 331 VAL B C 1
ATOM 6822 O O . VAL B 1 331 ? -11.258 16.906 19.875 1 96.56 331 VAL B O 1
ATOM 6825 N N . PHE B 1 332 ? -10.75 16.625 17.734 1 95.62 332 PHE B N 1
ATOM 6826 C CA . PHE B 1 332 ? -11.258 15.258 17.672 1 95.62 332 PHE B CA 1
ATOM 6827 C C . PHE B 1 332 ? -10.133 14.25 17.875 1 95.62 332 PHE B C 1
ATOM 6829 O O . PHE B 1 332 ? -9.102 14.312 17.219 1 95.62 332 PHE B O 1
ATOM 6836 N N . CYS B 1 333 ? -10.336 13.312 18.797 1 94.06 333 CYS B N 1
ATOM 6837 C CA . CYS B 1 333 ? -9.281 12.375 19.156 1 94.06 333 CYS B CA 1
ATOM 6838 C C . CYS B 1 333 ? -9.727 10.938 18.922 1 94.06 333 CYS B C 1
ATOM 6840 O O . CYS B 1 333 ? -10.852 10.562 19.25 1 94.06 333 CYS B O 1
ATOM 6842 N N . VAL B 1 334 ? -8.805 10.203 18.391 1 89.62 334 VAL B N 1
ATOM 6843 C CA . VAL B 1 334 ? -9 8.766 18.266 1 89.62 334 VAL B CA 1
ATOM 6844 C C . VAL B 1 334 ? -8.727 8.078 19.594 1 89.62 334 VAL B C 1
ATOM 6846 O O . VAL B 1 334 ? -8.18 8.703 20.516 1 89.62 334 VAL B O 1
ATOM 6849 N N . PRO B 1 335 ? -9.016 6.805 19.781 1 88.56 335 PRO B N 1
ATOM 6850 C CA . PRO B 1 335 ? -9.047 6.141 21.078 1 88.56 335 PRO B CA 1
ATOM 6851 C C . PRO B 1 335 ? -7.727 6.254 21.828 1 88.56 335 PRO B C 1
ATOM 6853 O O . PRO B 1 335 ? -7.719 6.598 23.016 1 88.56 335 PRO B O 1
ATOM 6856 N N . PRO B 1 336 ? -6.602 6.098 21.156 1 87.81 336 PRO B N 1
ATOM 6857 C CA . PRO B 1 336 ? -5.363 6.164 21.938 1 87.81 336 PRO B CA 1
ATOM 6858 C C . PRO B 1 336 ? -5.078 7.562 22.484 1 87.81 336 PRO B C 1
ATOM 6860 O O . PRO B 1 336 ? -4.281 7.719 23.406 1 87.81 336 PRO B O 1
ATOM 6863 N N . HIS B 1 337 ? -5.75 8.539 21.953 1 92.94 337 HIS B N 1
ATOM 6864 C CA . HIS B 1 337 ? -5.461 9.922 22.328 1 92.94 337 HIS B CA 1
ATOM 6865 C C . HIS B 1 337 ? -6.629 10.539 23.094 1 92.94 337 HIS B C 1
ATOM 6867 O O . HIS B 1 337 ? -6.656 11.75 23.312 1 92.94 337 HIS B O 1
ATOM 6873 N N . THR B 1 338 ? -7.543 9.719 23.422 1 93.81 338 THR B N 1
ATOM 6874 C CA . THR B 1 338 ? -8.711 10.203 24.156 1 93.81 338 THR B CA 1
ATOM 6875 C C . THR B 1 338 ? -8.539 9.977 25.656 1 93.81 338 THR B C 1
ATOM 6877 O O . THR B 1 338 ? -8.273 8.852 26.094 1 93.81 338 THR B O 1
ATOM 6880 N N . SER B 1 339 ? -8.617 11.055 26.438 1 93.88 339 SER B N 1
ATOM 6881 C CA . SER B 1 339 ? -8.609 10.969 27.891 1 93.88 339 SER B CA 1
ATOM 6882 C C . SER B 1 339 ? -9.328 12.164 28.516 1 93.88 339 SER B C 1
ATOM 6884 O O . SER B 1 339 ? -9.273 13.273 27.984 1 93.88 339 SER B O 1
ATOM 6886 N N . LEU B 1 340 ? -10.031 11.898 29.609 1 94.56 340 LEU B N 1
ATOM 6887 C CA . LEU B 1 340 ? -10.695 12.969 30.344 1 94.56 340 LEU B CA 1
ATOM 6888 C C . LEU B 1 340 ? -9.68 13.961 30.891 1 94.56 340 LEU B C 1
ATOM 6890 O O . LEU B 1 340 ? -9.938 15.164 30.938 1 94.56 340 LEU B O 1
ATOM 6894 N N . ARG B 1 341 ? -8.602 13.406 31.297 1 93.94 341 ARG B N 1
ATOM 6895 C CA . ARG B 1 341 ? -7.516 14.242 31.812 1 93.94 341 ARG B CA 1
ATOM 6896 C C . ARG B 1 341 ? -7.082 15.273 30.781 1 93.94 341 ARG B C 1
ATOM 6898 O O . ARG B 1 341 ? -6.938 16.453 31.094 1 93.94 341 ARG B O 1
ATOM 6905 N N . LEU B 1 342 ? -6.922 14.836 29.594 1 95.75 342 LEU B N 1
ATOM 6906 C CA . LEU B 1 342 ? -6.512 15.727 28.516 1 95.75 342 LEU B CA 1
ATOM 6907 C C . LEU B 1 342 ? -7.574 16.781 28.25 1 95.75 342 LEU B C 1
ATOM 6909 O O . LEU B 1 342 ? -7.258 17.969 28.125 1 95.75 342 LEU B O 1
ATOM 6913 N N . PHE B 1 343 ? -8.828 16.391 28.172 1 96.5 343 PHE B N 1
ATOM 6914 C CA . PHE B 1 343 ? -9.906 17.312 27.828 1 96.5 343 PHE B CA 1
ATOM 6915 C C . PHE B 1 343 ? -10.086 18.375 28.906 1 96.5 343 PHE B C 1
ATOM 6917 O O . PHE B 1 343 ? -10.375 19.531 28.609 1 96.5 343 PHE B O 1
ATOM 6924 N N . ARG B 1 344 ? -9.945 18 30.125 1 95.5 344 ARG B N 1
ATOM 6925 C CA . ARG B 1 344 ? -10.031 18.953 31.203 1 95.5 344 ARG B CA 1
ATOM 6926 C C . ARG B 1 344 ? -8.906 19.984 31.125 1 95.5 344 ARG B C 1
ATOM 6928 O O . ARG B 1 344 ? -9.133 21.188 31.312 1 95.5 344 ARG B O 1
ATOM 6935 N N . GLU B 1 345 ? -7.762 19.469 30.875 1 95.12 345 GLU B N 1
ATOM 6936 C CA . GLU B 1 345 ? -6.617 20.359 30.719 1 95.12 345 GLU B CA 1
ATOM 6937 C C . GLU B 1 345 ? -6.816 21.328 29.547 1 95.12 345 GLU B C 1
ATOM 6939 O O . GLU B 1 345 ? -6.547 22.531 29.672 1 95.12 345 GLU B O 1
ATOM 6944 N N . LEU B 1 346 ? -7.258 20.859 28.469 1 95.44 346 LEU B N 1
ATOM 6945 C CA . LEU B 1 346 ? -7.465 21.672 27.281 1 95.44 346 LEU B CA 1
ATOM 6946 C C . LEU B 1 346 ? -8.586 22.688 27.5 1 95.44 346 LEU B C 1
ATOM 6948 O O . LEU B 1 346 ? -8.484 23.844 27.078 1 95.44 346 LEU B O 1
ATOM 6952 N N . GLU B 1 347 ? -9.625 22.25 28.141 1 94.06 347 GLU B N 1
ATOM 6953 C CA . GLU B 1 347 ? -10.773 23.125 28.391 1 94.06 347 GLU B CA 1
ATOM 6954 C C . GLU B 1 347 ? -10.352 24.344 29.203 1 94.06 347 GLU B C 1
ATOM 6956 O O . GLU B 1 347 ? -10.867 25.438 28.984 1 94.06 347 GLU B O 1
ATOM 6961 N N . SER B 1 348 ? -9.508 24.156 30.141 1 92.69 348 SER B N 1
ATOM 6962 C CA . SER B 1 348 ? -9.031 25.266 30.969 1 92.69 348 SER B CA 1
ATOM 6963 C C . SER B 1 348 ? -8.328 26.328 30.125 1 92.69 348 SER B C 1
ATOM 6965 O O . SER B 1 348 ? -8.164 27.469 30.562 1 92.69 348 SER B O 1
ATOM 6967 N N . HIS B 1 349 ? -7.98 25.953 28.938 1 92.38 349 HIS B N 1
ATOM 6968 C CA . HIS B 1 349 ? -7.281 26.891 28.062 1 92.38 349 HIS B CA 1
ATOM 6969 C C . HIS B 1 349 ? -8.117 27.219 26.828 1 92.38 349 HIS B C 1
ATOM 6971 O O . HIS B 1 349 ? -7.582 27.656 25.812 1 92.38 349 HIS B O 1
ATOM 6977 N N . GLY B 1 350 ? -9.336 26.922 26.844 1 90.62 350 GLY B N 1
ATOM 6978 C CA . GLY B 1 350 ? -10.25 27.312 25.797 1 90.62 350 GLY B CA 1
ATOM 6979 C C . GLY B 1 350 ? -10.219 26.375 24.594 1 90.62 350 GLY B C 1
ATOM 6980 O O . GLY B 1 350 ? -10.438 26.797 23.469 1 90.62 350 GLY B O 1
ATOM 6981 N N . VAL B 1 351 ? -9.812 25.188 24.766 1 94.88 351 VAL B N 1
ATOM 6982 C CA . VAL B 1 351 ? -9.828 24.141 23.734 1 94.88 351 VAL B CA 1
ATOM 6983 C C . VAL B 1 351 ? -10.758 23.016 24.172 1 94.88 351 VAL B C 1
ATOM 6985 O O . VAL B 1 351 ? -10.758 22.609 25.328 1 94.88 351 VAL B O 1
ATOM 6988 N N . TYR B 1 352 ? -11.555 22.562 23.281 1 95.75 352 TYR B N 1
ATOM 6989 C CA . TYR B 1 352 ? -12.555 21.547 23.594 1 95.75 352 TYR B CA 1
ATOM 6990 C C . TYR B 1 352 ? -12.242 20.25 22.859 1 95.75 352 TYR B C 1
ATOM 6992 O O . TYR B 1 352 ? -11.461 20.234 21.906 1 95.75 352 TYR B O 1
ATOM 7000 N N . GLY B 1 353 ? -12.844 19.219 23.359 1 96.06 353 GLY B N 1
ATOM 7001 C CA . GLY B 1 353 ? -12.477 17.922 22.781 1 96.06 353 GLY B CA 1
ATOM 7002 C C . GLY B 1 353 ? -13.672 17.016 22.547 1 96.06 353 GLY B C 1
ATOM 7003 O O . GLY B 1 353 ? -14.719 17.188 23.172 1 96.06 353 GLY B O 1
ATOM 7004 N N . CYS B 1 354 ? -13.562 16.172 21.625 1 96.25 354 CYS B N 1
ATOM 7005 C CA . CYS B 1 354 ? -14.469 15.078 21.312 1 96.25 354 CYS B CA 1
ATOM 7006 C C . CYS B 1 354 ? -13.688 13.82 20.953 1 96.25 354 CYS B C 1
ATOM 7008 O O . CYS B 1 354 ? -12.945 13.805 19.969 1 96.25 354 CYS B O 1
ATOM 7010 N N . GLY B 1 355 ? -13.797 12.797 21.734 1 95.62 355 GLY B N 1
ATOM 7011 C CA . GLY B 1 355 ? -12.984 11.609 21.531 1 95.62 355 GLY B CA 1
ATOM 7012 C C . GLY B 1 355 ? -13.766 10.32 21.656 1 95.62 355 GLY B C 1
ATOM 7013 O O . GLY B 1 355 ? -14.734 10.25 22.422 1 95.62 355 GLY B O 1
ATOM 7014 N N . VAL B 1 356 ? -13.336 9.344 20.969 1 92.81 356 VAL B N 1
ATOM 7015 C CA . VAL B 1 356 ? -13.969 8.031 21 1 92.81 356 VAL B CA 1
ATOM 7016 C C . VAL B 1 356 ? -13.312 7.156 22.062 1 92.81 356 VAL B C 1
ATOM 7018 O O . VAL B 1 356 ? -12.102 7.246 22.281 1 92.81 356 VAL B O 1
ATOM 7021 N N . VAL B 1 357 ? -14.219 6.402 22.688 1 91.81 357 VAL B N 1
ATOM 7022 C CA . VAL B 1 357 ? -13.766 5.477 23.734 1 91.81 357 VAL B CA 1
ATOM 7023 C C . VAL B 1 357 ? -14.078 4.043 23.312 1 91.81 357 VAL B C 1
ATOM 7025 O O . VAL B 1 357 ? -15.211 3.732 22.938 1 91.81 357 VAL B O 1
ATOM 7028 N N . THR B 1 358 ? -13.102 3.252 23.188 1 85.44 358 THR B N 1
ATOM 7029 C CA . THR B 1 358 ? -13.352 1.852 22.859 1 85.44 358 THR B CA 1
ATOM 7030 C C . THR B 1 358 ? -13.328 0.993 24.125 1 85.44 358 THR B C 1
ATOM 7032 O O . THR B 1 358 ? -14.375 0.754 24.734 1 85.44 358 THR B O 1
ATOM 7035 N N . ASP B 1 359 ? -12.141 0.481 24.562 1 79.94 359 ASP B N 1
ATOM 7036 C CA . ASP B 1 359 ? -12.023 -0.312 25.797 1 79.94 359 ASP B CA 1
ATOM 7037 C C . ASP B 1 359 ? -10.859 0.17 26.641 1 79.94 359 ASP B C 1
ATOM 7039 O O . ASP B 1 359 ? -10.141 1.096 26.266 1 79.94 359 ASP B O 1
ATOM 7043 N N . GLY B 1 360 ? -10.883 -0.32 27.844 1 78.88 360 GLY B N 1
ATOM 7044 C CA . GLY B 1 360 ? -9.867 0.095 28.797 1 78.88 360 GLY B CA 1
ATOM 7045 C C . GLY B 1 360 ? -8.461 -0.234 28.328 1 78.88 360 GLY B C 1
ATOM 7046 O O . GLY B 1 360 ? -7.488 0.321 28.859 1 78.88 360 GLY B O 1
ATOM 7047 N N . MET B 1 361 ? -8.375 -1.02 27.344 1 79.12 361 MET B N 1
ATOM 7048 C CA . MET B 1 361 ? -7.055 -1.401 26.844 1 79.12 361 MET B CA 1
ATOM 7049 C C . MET B 1 361 ? -6.508 -0.346 25.891 1 79.12 361 MET B C 1
ATOM 7051 O O . MET B 1 361 ? -5.312 -0.049 25.906 1 79.12 361 MET B O 1
ATOM 7055 N N . HIS B 1 362 ? -7.379 0.271 25.172 1 82.19 362 HIS B N 1
ATOM 7056 C CA . HIS B 1 362 ? -6.926 1.154 24.094 1 82.19 362 HIS B CA 1
ATOM 7057 C C . HIS B 1 362 ? -7.156 2.617 24.453 1 82.19 362 HIS B C 1
ATOM 7059 O O . HIS B 1 362 ? -6.543 3.51 23.875 1 82.19 362 HIS B O 1
ATOM 7065 N N . THR B 1 363 ? -8.07 2.857 25.328 1 89.62 363 THR B N 1
ATOM 7066 C CA . THR B 1 363 ? -8.406 4.223 25.719 1 89.62 363 THR B CA 1
ATOM 7067 C C . THR B 1 363 ? -8.289 4.395 27.219 1 89.62 363 THR B C 1
ATOM 7069 O O . THR B 1 363 ? -8.562 3.467 27.984 1 89.62 363 THR B O 1
ATOM 7072 N N . ASP B 1 364 ? -7.777 5.543 27.609 1 92.38 364 ASP B N 1
ATOM 7073 C CA . ASP B 1 364 ? -7.777 5.891 29.016 1 92.38 364 ASP B CA 1
ATOM 7074 C C . ASP B 1 364 ? -9.195 6.121 29.531 1 92.38 364 ASP B C 1
ATOM 7076 O O . ASP B 1 364 ? -9.75 7.211 29.375 1 92.38 364 ASP B O 1
ATOM 7080 N N . CYS B 1 365 ? -9.742 5.145 30.219 1 92.5 365 CYS B N 1
ATOM 7081 C CA . CYS B 1 365 ? -11.133 5.199 30.656 1 92.5 365 CYS B CA 1
ATOM 7082 C C . CYS B 1 365 ? -11.227 5.688 32.094 1 92.5 365 CYS B C 1
ATOM 7084 O O . CYS B 1 365 ? -12.305 5.637 32.719 1 92.5 365 CYS B O 1
ATOM 7086 N N . GLU B 1 366 ? -10.102 6.191 32.562 1 91.5 366 GLU B N 1
ATOM 7087 C CA . GLU B 1 366 ? -10.102 6.668 33.938 1 91.5 366 GLU B CA 1
ATOM 7088 C C . GLU B 1 366 ? -11.07 7.836 34.125 1 91.5 366 GLU B C 1
ATOM 7090 O O . GLU B 1 366 ? -11.016 8.812 33.375 1 91.5 366 GLU B O 1
ATOM 7095 N N . GLY B 1 367 ? -12.047 7.719 35.125 1 92.12 367 GLY B N 1
ATOM 7096 C CA . GLY B 1 367 ? -12.961 8.797 35.469 1 92.12 367 GLY B CA 1
ATOM 7097 C C . GLY B 1 367 ? -14.242 8.766 34.656 1 92.12 367 GLY B C 1
ATOM 7098 O O . GLY B 1 367 ? -15.156 9.555 34.906 1 92.12 367 GLY B O 1
ATOM 7099 N N . LEU B 1 368 ? -14.383 7.879 33.719 1 94.31 368 LEU B N 1
ATOM 7100 C CA . LEU B 1 368 ? -15.578 7.781 32.875 1 94.31 368 LEU B CA 1
ATOM 7101 C C . LEU B 1 368 ? -16.641 6.926 33.562 1 94.31 368 LEU B C 1
ATOM 7103 O O . LEU B 1 368 ? -16.312 6.051 34.375 1 94.31 368 LEU B O 1
ATOM 7107 N N . PRO B 1 369 ? -17.875 7.227 33.344 1 94 369 PRO B N 1
ATOM 7108 C CA . PRO B 1 369 ? -18.953 6.477 34 1 94 369 PRO B CA 1
ATOM 7109 C C . PRO B 1 369 ? -19.016 5.02 33.531 1 94 369 PRO B C 1
ATOM 7111 O O . PRO B 1 369 ? -18.953 4.734 32.344 1 94 369 PRO B O 1
ATOM 7114 N N . ALA B 1 370 ? -19.266 4.145 34.406 1 90.81 370 ALA B N 1
ATOM 7115 C CA . ALA B 1 370 ? -19.297 2.705 34.156 1 90.81 370 ALA B CA 1
ATOM 7116 C C . ALA B 1 370 ? -20.484 2.328 33.281 1 90.81 370 ALA B C 1
ATOM 7118 O O . ALA B 1 370 ? -20.406 1.385 32.5 1 90.81 370 ALA B O 1
ATOM 7119 N N . SER B 1 371 ? -21.562 3.113 33.375 1 89.44 371 SER B N 1
ATOM 7120 C CA . SER B 1 371 ? -22.766 2.818 32.594 1 89.44 371 SER B CA 1
ATOM 7121 C C . SER B 1 371 ? -22.531 2.951 31.109 1 89.44 371 SER B C 1
ATOM 7123 O O . SER B 1 371 ? -23.156 2.264 30.297 1 89.44 371 SER B O 1
ATOM 7125 N N . VAL B 1 372 ? -21.672 3.846 30.812 1 92 372 VAL B N 1
ATOM 7126 C CA . VAL B 1 372 ? -21.391 4.078 29.406 1 92 372 VAL B CA 1
ATOM 7127 C C . VAL B 1 372 ? -20.344 3.064 28.922 1 92 372 VAL B C 1
ATOM 7129 O O . VAL B 1 372 ? -20.359 2.678 27.75 1 92 372 VAL B O 1
ATOM 7132 N N . LEU B 1 373 ? -19.453 2.639 29.812 1 91.12 373 LEU B N 1
ATOM 7133 C CA . LEU B 1 373 ? -18.375 1.717 29.438 1 91.12 373 LEU B CA 1
ATOM 7134 C C . LEU B 1 373 ? -18.891 0.282 29.391 1 91.12 373 LEU B C 1
ATOM 7136 O O . LEU B 1 373 ? -18.297 -0.576 28.734 1 91.12 373 LEU B O 1
ATOM 7140 N N . ALA B 1 374 ? -20 0.054 29.984 1 87.38 374 ALA B N 1
ATOM 7141 C CA . ALA B 1 374 ? -20.594 -1.284 30.047 1 87.38 374 ALA B CA 1
ATOM 7142 C C . ALA B 1 374 ? -21.266 -1.646 28.734 1 87.38 374 ALA B C 1
ATOM 7144 O O . ALA B 1 374 ? -21.438 -0.789 27.859 1 87.38 374 ALA B O 1
ATOM 7145 N N . LYS B 1 375 ? -21.484 -2.967 28.594 1 86.81 375 LYS B N 1
ATOM 7146 C CA . LYS B 1 375 ? -22.281 -3.412 27.438 1 86.81 375 LYS B CA 1
ATOM 7147 C C . LYS B 1 375 ? -23.656 -2.762 27.438 1 86.81 375 LYS B C 1
ATOM 7149 O O . LYS B 1 375 ? -24.266 -2.559 28.484 1 86.81 375 LYS B O 1
ATOM 7154 N N . PRO B 1 376 ? -24.078 -2.367 26.25 1 88.31 376 PRO B N 1
ATOM 7155 C CA . PRO B 1 376 ? -25.406 -1.755 26.172 1 88.31 376 PRO B CA 1
ATOM 7156 C C . PRO B 1 376 ? -26.484 -2.617 26.828 1 88.31 376 PRO B C 1
ATOM 7158 O O . PRO B 1 376 ? -26.5 -3.836 26.625 1 88.31 376 PRO B O 1
ATOM 7161 N N . PRO B 1 377 ? -27.312 -1.97 27.641 1 87.25 377 PRO B N 1
ATOM 7162 C CA . PRO B 1 377 ? -28.422 -2.719 28.203 1 87.25 377 PRO B CA 1
ATOM 7163 C C . PRO B 1 377 ? -29.328 -3.342 27.141 1 87.25 377 PRO B C 1
ATOM 7165 O O . PRO B 1 377 ? -29.516 -2.76 26.078 1 87.25 377 PRO B O 1
ATOM 7168 N N . ALA B 1 378 ? -29.797 -4.484 27.391 1 84.56 378 ALA B N 1
ATOM 7169 C CA . ALA B 1 378 ? -30.641 -5.211 26.453 1 84.56 378 ALA B CA 1
ATOM 7170 C C . ALA B 1 378 ? -31.875 -4.387 26.062 1 84.56 378 ALA B C 1
ATOM 7172 O O . ALA B 1 378 ? -32.406 -4.527 24.953 1 84.56 378 ALA B O 1
ATOM 7173 N N . ALA B 1 379 ? -32.312 -3.48 26.953 1 87.56 379 ALA B N 1
ATOM 7174 C CA . ALA B 1 379 ? -33.5 -2.68 26.734 1 87.56 379 ALA B CA 1
ATOM 7175 C C . ALA B 1 379 ? -33.219 -1.521 25.781 1 87.56 379 ALA B C 1
ATOM 7177 O O . ALA B 1 379 ? -34.125 -0.906 25.234 1 87.56 379 ALA B O 1
ATOM 7178 N N . LEU B 1 380 ? -32.031 -1.315 25.547 1 90.69 380 LEU B N 1
ATOM 7179 C CA . LEU B 1 380 ? -31.672 -0.191 24.688 1 90.69 380 LEU B CA 1
ATOM 7180 C C . LEU B 1 380 ? -31.906 -0.534 23.219 1 90.69 380 LEU B C 1
ATOM 7182 O O . LEU B 1 380 ? -31.25 -1.439 22.688 1 90.69 380 LEU B O 1
ATOM 7186 N N . ARG B 1 381 ? -32.812 0.215 22.516 1 89.25 381 ARG B N 1
ATOM 7187 C CA . ARG B 1 381 ? -33.125 -0.009 21.109 1 89.25 381 ARG B CA 1
ATOM 7188 C C . ARG B 1 381 ? -31.969 0.413 20.219 1 89.25 381 ARG B C 1
ATOM 7190 O O . ARG B 1 381 ? -31.109 1.189 20.641 1 89.25 381 ARG B O 1
ATOM 7197 N N . LYS B 1 382 ? -31.953 -0.117 19.047 1 89.44 382 LYS B N 1
ATOM 7198 C CA . LYS B 1 382 ? -30.969 0.293 18.062 1 89.44 382 LYS B CA 1
ATOM 7199 C C . LYS B 1 382 ? -31.078 1.781 17.75 1 89.44 382 LYS B C 1
ATOM 7201 O O . LYS B 1 382 ? -32.188 2.305 17.594 1 89.44 382 LYS B O 1
ATOM 7206 N N . TYR B 1 383 ? -29.969 2.494 17.781 1 90.38 383 TYR B N 1
ATOM 7207 C CA . TYR B 1 383 ? -29.812 3.902 17.438 1 90.38 383 TYR B CA 1
ATOM 7208 C C . TYR B 1 383 ? -30.266 4.801 18.578 1 90.38 383 TYR B C 1
ATOM 7210 O O . TYR B 1 383 ? -30.359 6.02 18.422 1 90.38 383 TYR B O 1
ATOM 7218 N N . ASP B 1 384 ? -30.562 4.195 19.688 1 92.31 384 ASP B N 1
ATOM 7219 C CA . ASP B 1 384 ? -30.75 4.973 20.906 1 92.31 384 ASP B CA 1
ATOM 7220 C C . ASP B 1 384 ? -29.438 5.18 21.641 1 92.31 384 ASP B C 1
ATOM 7222 O O . ASP B 1 384 ? -28.438 4.508 21.344 1 92.31 384 ASP B O 1
ATOM 7226 N N . SER B 1 385 ? -29.438 6.172 22.531 1 93.38 385 SER B N 1
ATOM 7227 C CA . SER B 1 385 ? -28.188 6.48 23.219 1 93.38 385 SER B CA 1
ATOM 7228 C C . SER B 1 385 ? -28.391 6.594 24.719 1 93.38 385 SER B C 1
ATOM 7230 O O . SER B 1 385 ? -29.5 6.875 25.188 1 93.38 385 SER B O 1
ATOM 7232 N N . VAL B 1 386 ? -27.438 6.195 25.453 1 93.75 386 VAL B N 1
ATOM 7233 C CA . VAL B 1 386 ? -27.312 6.457 26.891 1 93.75 386 VAL B CA 1
ATOM 7234 C C . VAL B 1 386 ? -26.328 7.602 27.125 1 93.75 386 VAL B C 1
ATOM 7236 O O . VAL B 1 386 ? -25.188 7.543 26.688 1 93.75 386 VAL B O 1
ATOM 7239 N N . ILE B 1 387 ? -26.828 8.648 27.797 1 94.69 387 ILE B N 1
ATOM 7240 C CA . ILE B 1 387 ? -26 9.828 27.984 1 94.69 387 ILE B CA 1
ATOM 7241 C C . ILE B 1 387 ? -25.844 10.109 29.484 1 94.69 387 ILE B C 1
ATOM 7243 O O . ILE B 1 387 ? -26.812 10.055 30.234 1 94.69 387 ILE B O 1
ATOM 7247 N N . ARG B 1 388 ? -24.641 10.227 29.891 1 95.62 388 ARG B N 1
ATOM 7248 C CA . ARG B 1 388 ? -24.297 10.68 31.234 1 95.62 388 ARG B CA 1
ATOM 7249 C C . ARG B 1 388 ? -23.531 11.992 31.172 1 95.62 388 ARG B C 1
ATOM 7251 O O . ARG B 1 388 ? -22.656 12.172 30.312 1 95.62 388 ARG B O 1
ATOM 7258 N N . THR B 1 389 ? -23.891 12.922 32.062 1 95.25 389 THR B N 1
ATOM 7259 C CA . THR B 1 389 ? -23.25 14.234 32.031 1 95.25 389 THR B CA 1
ATOM 7260 C C . THR B 1 389 ? -22.578 14.555 33.344 1 95.25 389 THR B C 1
ATOM 7262 O O . THR B 1 389 ? -23 14.055 34.406 1 95.25 389 THR B O 1
ATOM 7265 N N . LYS B 1 390 ? -21.547 15.258 33.344 1 93.62 390 LYS B N 1
ATOM 7266 C CA . LYS B 1 390 ? -20.812 15.836 34.438 1 93.62 390 LYS B CA 1
ATOM 7267 C C . LYS B 1 390 ? -20.281 17.219 34.094 1 93.62 390 LYS B C 1
ATOM 7269 O O . LYS B 1 390 ? -19.219 17.344 33.469 1 93.62 390 LYS B O 1
ATOM 7274 N N . GLY B 1 391 ? -21.016 18.25 34.562 1 88.44 391 GLY B N 1
ATOM 7275 C CA . GLY B 1 391 ? -20.672 19.594 34.094 1 88.44 391 GLY B CA 1
ATOM 7276 C C . GLY B 1 391 ? -20.906 19.797 32.625 1 88.44 391 GLY B C 1
ATOM 7277 O O . GLY B 1 391 ? -22 19.547 32.094 1 88.44 391 GLY B O 1
ATOM 7278 N N . ARG B 1 392 ? -19.844 20.109 31.953 1 89.88 392 ARG B N 1
ATOM 7279 C CA . ARG B 1 392 ? -19.922 20.344 30.516 1 89.88 392 ARG B CA 1
ATOM 7280 C C . ARG B 1 392 ? -19.609 19.078 29.734 1 89.88 392 ARG B C 1
ATOM 7282 O O . ARG B 1 392 ? -19.703 19.047 28.5 1 89.88 392 ARG B O 1
ATOM 7289 N N . TYR B 1 393 ? -19.234 18.047 30.469 1 95 393 TYR B N 1
ATOM 7290 C CA . TYR B 1 393 ? -18.812 16.812 29.828 1 95 393 TYR B CA 1
ATOM 7291 C C . TYR B 1 393 ? -20 15.867 29.641 1 95 393 TYR B C 1
ATOM 7293 O O . TYR B 1 393 ? -20.859 15.766 30.516 1 95 393 TYR B O 1
ATOM 7301 N N . SER B 1 394 ? -20.062 15.305 28.547 1 95.19 394 SER B N 1
ATOM 7302 C CA . SER B 1 394 ? -21.062 14.273 28.25 1 95.19 394 SER B CA 1
ATOM 7303 C C . SER B 1 394 ? -20.391 12.992 27.766 1 95.19 394 SER B C 1
ATOM 7305 O O . SER B 1 394 ? -19.516 13.031 26.906 1 95.19 394 SER B O 1
ATOM 7307 N N . ALA B 1 395 ? -20.672 11.93 28.359 1 95.88 395 ALA B N 1
ATOM 7308 C CA . ALA B 1 395 ? -20.297 10.594 27.891 1 95.88 395 ALA B CA 1
ATOM 7309 C C . ALA B 1 395 ? -21.484 9.906 27.219 1 95.88 395 ALA B C 1
ATOM 7311 O O . ALA B 1 395 ? -22.578 9.836 27.797 1 95.88 395 ALA B O 1
ATOM 7312 N N . VAL B 1 396 ? -21.281 9.477 26.031 1 94.94 396 VAL B N 1
ATOM 7313 C CA . VAL B 1 396 ? -22.391 8.984 25.219 1 94.94 396 VAL B CA 1
ATOM 7314 C C . VAL B 1 396 ? -22.109 7.539 24.797 1 94.94 396 VAL B C 1
ATOM 7316 O O . VAL B 1 396 ? -21.016 7.215 24.359 1 94.94 396 VAL B O 1
ATOM 7319 N N . LEU B 1 397 ? -23 6.688 25.031 1 94.94 397 LEU B N 1
ATOM 7320 C CA . LEU B 1 397 ? -23.062 5.352 24.453 1 94.94 397 LEU B CA 1
ATOM 7321 C C . LEU B 1 397 ? -24.156 5.27 23.391 1 94.94 397 LEU B C 1
ATOM 7323 O O . LEU B 1 397 ? -25.344 5.352 23.703 1 94.94 397 LEU B O 1
ATOM 7327 N N . TRP B 1 398 ? -23.797 5.211 22.156 1 93.31 398 TRP B N 1
ATOM 7328 C CA . TRP B 1 398 ? -24.719 5.113 21.031 1 93.31 398 TRP B CA 1
ATOM 7329 C C . TRP B 1 398 ? -24.781 3.684 20.516 1 93.31 398 TRP B C 1
ATOM 7331 O O . TRP B 1 398 ? -23.766 3.098 20.156 1 93.31 398 TRP B O 1
ATOM 7341 N N . ASN B 1 399 ? -25.953 3.129 20.547 1 92.31 399 ASN B N 1
ATOM 7342 C CA . ASN B 1 399 ? -26.156 1.756 20.094 1 92.31 399 ASN B CA 1
ATOM 7343 C C . ASN B 1 399 ? -26.25 1.674 18.578 1 92.31 399 ASN B C 1
ATOM 7345 O O . ASN B 1 399 ? -27.344 1.566 18.031 1 92.31 399 ASN B O 1
ATOM 7349 N N . ALA B 1 400 ? -25.078 1.646 18 1 86.12 400 ALA B N 1
ATOM 7350 C CA . ALA B 1 400 ? -25.016 1.594 16.547 1 86.12 400 ALA B CA 1
ATOM 7351 C C . ALA B 1 400 ? -25.469 0.231 16.031 1 86.12 400 ALA B C 1
ATOM 7353 O O . ALA B 1 400 ? -25.891 -0.626 16.797 1 86.12 400 ALA B O 1
ATOM 7354 N N . ARG B 1 401 ? -25.516 0.093 14.695 1 75.62 401 ARG B N 1
ATOM 7355 C CA . ARG B 1 401 ? -26.047 -1.103 14.039 1 75.62 401 ARG B CA 1
ATOM 7356 C C . ARG B 1 401 ? -25.219 -2.334 14.422 1 75.62 401 ARG B C 1
ATOM 7358 O O . ARG B 1 401 ? -25.781 -3.396 14.695 1 75.62 401 ARG B O 1
ATOM 7365 N N . HIS B 1 402 ? -23.922 -2.189 14.414 1 75 402 HIS B N 1
ATOM 7366 C CA . HIS B 1 402 ? -23.078 -3.338 14.688 1 75 402 HIS B CA 1
ATOM 7367 C C . HIS B 1 402 ? -22.469 -3.256 16.094 1 75 402 HIS B C 1
ATOM 7369 O O . HIS B 1 402 ? -22.906 -3.973 17 1 75 402 HIS B O 1
ATOM 7375 N N . ASP B 1 403 ? -21.453 -2.469 16.266 1 78 403 ASP B N 1
ATOM 7376 C CA . ASP B 1 403 ? -20.812 -2.307 17.562 1 78 403 ASP B CA 1
ATOM 7377 C C . ASP B 1 403 ? -21.156 -0.959 18.188 1 78 403 ASP B C 1
ATOM 7379 O O . ASP B 1 403 ? -21.266 0.048 17.484 1 78 403 ASP B O 1
ATOM 7383 N N . PRO B 1 404 ? -21.453 -1.101 19.484 1 87.12 404 PRO B N 1
ATOM 7384 C CA . PRO B 1 404 ? -21.75 0.167 20.156 1 87.12 404 PRO B CA 1
ATOM 7385 C C . PRO B 1 404 ? -20.641 1.199 19.984 1 87.12 404 PRO B C 1
ATOM 7387 O O . PRO B 1 404 ? -19.453 0.843 19.984 1 87.12 404 PRO B O 1
ATOM 7390 N N . PHE B 1 405 ? -21.062 2.396 19.844 1 90.06 405 PHE B N 1
ATOM 7391 C CA . PHE B 1 405 ? -20.156 3.529 19.688 1 90.06 405 PHE B CA 1
ATOM 7392 C C . PHE B 1 405 ? -20.172 4.406 20.938 1 90.06 405 PHE B C 1
ATOM 7394 O O . PHE B 1 405 ? -21.219 4.871 21.359 1 90.06 405 PHE B O 1
ATOM 7401 N N . ARG B 1 406 ? -18.984 4.629 21.547 1 94.06 406 ARG B N 1
ATOM 7402 C CA . ARG B 1 406 ? -18.875 5.41 22.781 1 94.06 406 ARG B CA 1
ATOM 7403 C C . ARG B 1 406 ? -18.031 6.664 22.547 1 94.06 406 ARG B C 1
ATOM 7405 O O . ARG B 1 406 ? -17.031 6.629 21.828 1 94.06 406 ARG B O 1
ATOM 7412 N N . LEU B 1 407 ? -18.438 7.738 23.156 1 94.75 407 LEU B N 1
ATOM 7413 C CA . LEU B 1 407 ? -17.719 8.992 22.969 1 94.75 407 LEU B CA 1
ATOM 7414 C C . LEU B 1 407 ? -17.812 9.859 24.219 1 94.75 407 LEU B C 1
ATOM 7416 O O . LEU B 1 407 ? -18.734 9.703 25.016 1 94.75 407 LEU B O 1
ATOM 7420 N N . VAL B 1 408 ? -16.812 10.68 24.453 1 96.44 408 VAL B N 1
ATOM 7421 C CA . VAL B 1 408 ? -16.812 11.711 25.484 1 96.44 408 VAL B CA 1
ATOM 7422 C C . VAL B 1 408 ? -16.547 13.07 24.859 1 96.44 408 VAL B C 1
ATOM 7424 O O . VAL B 1 408 ? -15.719 13.188 23.938 1 96.44 408 VAL B O 1
ATOM 7427 N N . THR B 1 409 ? -17.281 14.07 25.203 1 96.62 409 THR B N 1
ATOM 7428 C CA . THR B 1 409 ? -17.078 15.383 24.594 1 96.62 409 THR B CA 1
ATOM 7429 C C . THR B 1 409 ? -17.5 16.5 25.547 1 96.62 409 THR B C 1
ATOM 7431 O O . THR B 1 409 ? -18.266 16.266 26.484 1 96.62 409 THR B O 1
ATOM 7434 N N . ASN B 1 410 ? -16.922 17.625 25.469 1 96.19 410 ASN B N 1
ATOM 7435 C CA . ASN B 1 410 ? -17.344 18.859 26.125 1 96.19 410 ASN B CA 1
ATOM 7436 C C . ASN B 1 410 ? -17.656 19.953 25.109 1 96.19 410 ASN B C 1
ATOM 7438 O O . ASN B 1 410 ? -17.859 21.109 25.484 1 96.19 410 ASN B O 1
ATOM 7442 N N . ALA B 1 411 ? -17.656 19.531 23.828 1 94.94 411 ALA B N 1
ATOM 7443 C CA . ALA B 1 411 ? -17.875 20.516 22.766 1 94.94 411 ALA B CA 1
ATOM 7444 C C . ALA B 1 411 ? -19.312 20.516 22.297 1 94.94 411 ALA B C 1
ATOM 7446 O O . ALA B 1 411 ? -19.828 21.531 21.812 1 94.94 411 ALA B O 1
ATOM 7447 N N . PHE B 1 412 ? -19.953 19.406 22.422 1 93.5 412 PHE B N 1
ATOM 7448 C CA . PHE B 1 412 ? -21.297 19.25 21.891 1 93.5 412 PHE B CA 1
ATOM 7449 C C . PHE B 1 412 ? -22.297 18.984 23.016 1 93.5 412 PHE B C 1
ATOM 7451 O O . PHE B 1 412 ? -22.016 18.234 23.953 1 93.5 412 PHE B O 1
ATOM 7458 N N . SER B 1 413 ? -23.469 19.516 22.781 1 91.88 413 SER B N 1
ATOM 7459 C CA . SER B 1 413 ? -24.516 19.344 23.781 1 91.88 413 SER B CA 1
ATOM 7460 C C . SER B 1 413 ? -25.094 17.938 23.75 1 91.88 413 SER B C 1
ATOM 7462 O O . SER B 1 413 ? -25.312 17.375 22.672 1 91.88 413 SER B O 1
ATOM 7464 N N . PRO B 1 414 ? -25.297 17.359 24.938 1 91.12 414 PRO B N 1
ATOM 7465 C CA . PRO B 1 414 ? -25.875 16.016 25 1 91.12 414 PRO B CA 1
ATOM 7466 C C . PRO B 1 414 ? -27.297 15.969 24.453 1 91.12 414 PRO B C 1
ATOM 7468 O O . PRO B 1 414 ? -27.766 14.898 24.062 1 91.12 414 PRO B O 1
ATOM 7471 N N . THR B 1 415 ? -27.953 17.109 24.359 1 90.88 415 THR B N 1
ATOM 7472 C CA . THR B 1 415 ? -29.344 17.141 23.906 1 90.88 415 THR B CA 1
ATOM 7473 C C . THR B 1 415 ? -29.406 17.297 22.391 1 90.88 415 THR B C 1
ATOM 7475 O O . THR B 1 415 ? -30.469 17.094 21.781 1 90.88 415 THR B O 1
ATOM 7478 N N . ALA B 1 416 ? -28.359 17.75 21.844 1 89.69 416 ALA B N 1
ATOM 7479 C CA . ALA B 1 416 ? -28.359 18.016 20.406 1 89.69 416 ALA B CA 1
ATOM 7480 C C . ALA B 1 416 ? -28.406 16.719 19.609 1 89.69 416 ALA B C 1
ATOM 7482 O O . ALA B 1 416 ? -27.688 15.766 19.906 1 89.69 416 ALA B O 1
ATOM 7483 N N . ARG B 1 417 ? -29.344 16.719 18.656 1 89.44 417 ARG B N 1
ATOM 7484 C CA . ARG B 1 417 ? -29.531 15.523 17.844 1 89.44 417 ARG B CA 1
ATOM 7485 C C . ARG B 1 417 ? -28.969 15.734 16.438 1 89.44 417 ARG B C 1
ATOM 7487 O O . ARG B 1 417 ? -28.984 16.859 15.922 1 89.44 417 ARG B O 1
ATOM 7494 N N . GLY B 1 418 ? -28.297 14.68 15.977 1 89.62 418 GLY B N 1
ATOM 7495 C CA . GLY B 1 418 ? -27.766 14.688 14.625 1 89.62 418 GLY B CA 1
ATOM 7496 C C . GLY B 1 418 ? -28.234 13.508 13.789 1 89.62 418 GLY B C 1
ATOM 7497 O O . GLY B 1 418 ? -29.172 12.805 14.164 1 89.62 418 GLY B O 1
ATOM 7498 N N . LYS B 1 419 ? -27.688 13.438 12.508 1 87.12 419 LYS B N 1
ATOM 7499 C CA . LYS B 1 419 ? -28.031 12.367 11.57 1 87.12 419 LYS B CA 1
ATOM 7500 C C . LYS B 1 419 ? -26.781 11.859 10.844 1 87.12 419 LYS B C 1
ATOM 7502 O O . LYS B 1 419 ? -25.938 12.656 10.422 1 87.12 419 LYS B O 1
ATOM 7507 N N . LEU B 1 420 ? -26.641 10.594 10.891 1 85.06 420 LEU B N 1
ATOM 7508 C CA . LEU B 1 420 ? -25.578 9.977 10.094 1 85.06 420 LEU B CA 1
ATOM 7509 C C . LEU B 1 420 ? -26.125 9.477 8.758 1 85.06 420 LEU B C 1
ATOM 7511 O O . LEU B 1 420 ? -27.125 8.766 8.719 1 85.06 420 LEU B O 1
ATOM 7515 N N . VAL B 1 421 ? -25.547 9.883 7.699 1 76.25 421 VAL B N 1
ATOM 7516 C CA . VAL B 1 421 ? -25.984 9.492 6.359 1 76.25 421 VAL B CA 1
ATOM 7517 C C . VAL B 1 421 ? -25.234 8.242 5.918 1 76.25 421 VAL B C 1
ATOM 7519 O O . VAL B 1 421 ? -24 8.234 5.879 1 76.25 421 VAL B O 1
ATOM 7522 N N . VAL B 1 422 ? -25.922 7.172 5.812 1 70.5 422 VAL B N 1
ATOM 7523 C CA . VAL B 1 422 ? -25.328 5.938 5.289 1 70.5 422 VAL B CA 1
ATOM 7524 C C . VAL B 1 422 ? -25.734 5.754 3.83 1 70.5 422 VAL B C 1
ATOM 7526 O O . VAL B 1 422 ? -26.938 5.723 3.51 1 70.5 422 VAL B O 1
ATOM 7529 N N . LYS B 1 423 ? -24.641 5.883 2.949 1 62 423 LYS B N 1
ATOM 7530 C CA . LYS B 1 423 ? -24.891 5.719 1.521 1 62 423 LYS B CA 1
ATOM 7531 C C . LYS B 1 423 ? -25.125 4.254 1.168 1 62 423 LYS B C 1
ATOM 7533 O O . LYS B 1 423 ? -24.359 3.379 1.577 1 62 423 LYS B O 1
ATOM 7538 N N . LYS B 1 424 ? -26.281 4.008 0.902 1 53.78 424 LYS B N 1
ATOM 7539 C CA . LYS B 1 424 ? -26.594 2.668 0.417 1 53.78 424 LYS B CA 1
ATOM 7540 C C . LYS B 1 424 ? -26.516 2.602 -1.105 1 53.78 424 LYS B C 1
ATOM 7542 O O . LYS B 1 424 ? -26.797 3.588 -1.79 1 53.78 424 LYS B O 1
ATOM 7547 N N . SER B 1 425 ? -25.688 1.704 -1.737 1 49.84 425 SER B N 1
ATOM 7548 C CA . SER B 1 425 ? -25.531 1.545 -3.178 1 49.84 425 SER B CA 1
ATOM 7549 C C . SER B 1 425 ? -26.859 1.719 -3.908 1 49.84 425 SER B C 1
ATOM 7551 O O . SER B 1 425 ? -26.906 2.361 -4.957 1 49.84 425 SER B O 1
ATOM 7553 N N . ARG B 1 426 ? -27.875 0.914 -3.703 1 50.34 426 ARG B N 1
ATOM 7554 C CA . ARG B 1 426 ? -29.078 0.848 -4.527 1 50.34 426 ARG B CA 1
ATOM 7555 C C . ARG B 1 426 ? -30.281 1.394 -3.775 1 50.34 426 ARG B C 1
ATOM 7557 O O . ARG B 1 426 ? -31.406 1.373 -4.289 1 50.34 426 ARG B O 1
ATOM 7564 N N . ARG B 1 427 ? -30.109 1.955 -2.715 1 54 427 ARG B N 1
ATOM 7565 C CA . ARG B 1 427 ? -31.203 2.543 -1.966 1 54 427 ARG B CA 1
ATOM 7566 C C . ARG B 1 427 ? -30.891 3.982 -1.567 1 54 427 ARG B C 1
ATOM 7568 O O . ARG B 1 427 ? -29.734 4.398 -1.595 1 54 427 ARG B O 1
ATOM 7575 N N . PRO B 1 428 ? -31.953 4.84 -1.458 1 58.34 428 PRO B N 1
ATOM 7576 C CA . PRO B 1 428 ? -31.719 6.211 -0.995 1 58.34 428 PRO B CA 1
ATOM 7577 C C . PRO B 1 428 ? -30.875 6.273 0.278 1 58.34 428 PRO B C 1
ATOM 7579 O O . PRO B 1 428 ? -30.922 5.348 1.092 1 58.34 428 PRO B O 1
ATOM 7582 N N . ASP B 1 429 ? -30.047 7.258 0.39 1 69.12 429 ASP B N 1
ATOM 7583 C CA . ASP B 1 429 ? -29.266 7.512 1.6 1 69.12 429 ASP B CA 1
ATOM 7584 C C . ASP B 1 429 ? -30.141 7.391 2.848 1 69.12 429 ASP B C 1
ATOM 7586 O O . ASP B 1 429 ? -31.266 7.883 2.871 1 69.12 429 ASP B O 1
ATOM 7590 N N . GLN B 1 430 ? -29.859 6.41 3.635 1 80 430 GLN B N 1
ATOM 7591 C CA . GLN B 1 430 ? -30.562 6.254 4.902 1 80 430 GLN B CA 1
ATOM 7592 C C . GLN B 1 430 ? -29.953 7.152 5.98 1 80 430 GLN B C 1
ATOM 7594 O O . GLN B 1 430 ? -28.734 7.238 6.113 1 80 430 GLN B O 1
ATOM 7599 N N . GLU B 1 431 ? -30.859 7.945 6.57 1 82.81 431 GLU B N 1
ATOM 7600 C CA . GLU B 1 431 ? -30.438 8.789 7.684 1 82.81 431 GLU B CA 1
ATOM 7601 C C . GLU B 1 431 ? -30.688 8.102 9.023 1 82.81 431 GLU B C 1
ATOM 7603 O O . GLU B 1 431 ? -31.812 7.734 9.336 1 82.81 431 GLU B O 1
ATOM 7608 N N . LEU B 1 432 ? -29.656 7.84 9.734 1 86.25 432 LEU B N 1
ATOM 7609 C CA . LEU B 1 432 ? -29.734 7.223 11.047 1 86.25 432 LEU B CA 1
ATOM 7610 C C . LEU B 1 432 ? -29.641 8.273 12.148 1 86.25 432 LEU B C 1
ATOM 7612 O O . LEU B 1 432 ? -28.719 9.094 12.156 1 86.25 432 LEU B O 1
ATOM 7616 N N . PRO B 1 433 ? -30.609 8.281 13 1 90.12 433 PRO B N 1
ATOM 7617 C CA . PRO B 1 433 ? -30.547 9.25 14.086 1 90.12 433 PRO B CA 1
ATOM 7618 C C . PRO B 1 433 ? -29.391 8.961 15.055 1 90.12 433 PRO B C 1
ATOM 7620 O O . PRO B 1 433 ? -29.125 7.805 15.383 1 90.12 433 PRO B O 1
ATOM 7623 N N . CYS B 1 434 ? -28.641 9.953 15.414 1 91.62 434 CYS B N 1
ATOM 7624 C CA . CYS B 1 434 ? -27.547 9.852 16.375 1 91.62 434 CYS B CA 1
ATOM 7625 C C . CYS B 1 434 ? -27.312 11.18 17.078 1 91.62 434 CYS B C 1
ATOM 7627 O O . CYS B 1 434 ? -27.828 12.211 16.656 1 91.62 434 CYS B O 1
ATOM 7629 N N . PRO B 1 435 ? -26.703 11.117 18.25 1 92.12 435 PRO B N 1
ATOM 7630 C CA . PRO B 1 435 ? -26.297 12.391 18.859 1 92.12 435 PRO B CA 1
ATOM 7631 C C . PRO B 1 435 ? -25.422 13.242 17.953 1 92.12 435 PRO B C 1
ATOM 7633 O O . PRO B 1 435 ? -24.688 12.703 17.125 1 92.12 435 PRO B O 1
ATOM 7636 N N . GLU B 1 436 ? -25.484 14.492 18.094 1 92.5 436 GLU B N 1
ATOM 7637 C CA . GLU B 1 436 ? -24.719 15.43 17.266 1 92.5 436 GLU B CA 1
ATOM 7638 C C . GLU B 1 436 ? -23.219 15.18 17.375 1 92.5 436 GLU B C 1
ATOM 7640 O O . GLU B 1 436 ? -22.5 15.32 16.391 1 92.5 436 GLU B O 1
ATOM 7645 N N . ALA B 1 437 ? -22.828 14.875 18.547 1 93.31 437 ALA B N 1
ATOM 7646 C CA . ALA B 1 437 ? -21.406 14.609 18.766 1 93.31 437 ALA B CA 1
ATOM 7647 C C . ALA B 1 437 ? -20.922 13.445 17.906 1 93.31 437 ALA B C 1
ATOM 7649 O O . ALA B 1 437 ? -19.828 13.477 17.375 1 93.31 437 ALA B O 1
ATOM 7650 N N . VAL B 1 438 ? -21.719 12.461 17.766 1 91.56 438 VAL B N 1
ATOM 7651 C CA . VAL B 1 438 ? -21.375 11.289 16.969 1 91.56 438 VAL B CA 1
ATOM 7652 C C . VAL B 1 438 ? -21.312 11.672 15.492 1 91.56 438 VAL B C 1
ATOM 7654 O O . VAL B 1 438 ? -20.391 11.273 14.781 1 91.56 438 VAL B O 1
ATOM 7657 N N . GLN B 1 439 ? -22.266 12.414 15.109 1 88.69 439 GLN B N 1
ATOM 7658 C CA . GLN B 1 439 ? -22.281 12.883 13.727 1 88.69 439 GLN B CA 1
ATOM 7659 C C . GLN B 1 439 ? -21.031 13.695 13.406 1 88.69 439 GLN B C 1
ATOM 7661 O O . GLN B 1 439 ? -20.391 13.484 12.375 1 88.69 439 GLN B O 1
ATOM 7666 N N . ALA B 1 440 ? -20.734 14.602 14.281 1 90.31 440 ALA B N 1
ATOM 7667 C CA . ALA B 1 440 ? -19.562 15.461 14.07 1 90.31 440 ALA B CA 1
ATOM 7668 C C . ALA B 1 440 ? -18.281 14.641 14.008 1 90.31 440 ALA B C 1
ATOM 7670 O O . ALA B 1 440 ? -17.469 14.82 13.102 1 90.31 440 ALA B O 1
ATOM 7671 N N . PHE B 1 441 ? -18.109 13.766 14.938 1 90.25 441 PHE B N 1
ATOM 7672 C CA . PHE B 1 441 ? -16.906 12.945 14.977 1 90.25 441 PHE B CA 1
ATOM 7673 C C . PHE B 1 441 ? -16.766 12.125 13.695 1 90.25 441 PHE B C 1
ATOM 7675 O O . PHE B 1 441 ? -15.711 12.133 13.062 1 90.25 441 PHE B O 1
ATOM 7682 N N . GLN B 1 442 ? -17.797 11.461 13.281 1 85 442 GLN B N 1
ATOM 7683 C CA . GLN B 1 442 ? -17.75 10.586 12.117 1 85 442 GLN B CA 1
ATOM 7684 C C . GLN B 1 442 ? -17.484 11.383 10.844 1 85 442 GLN B C 1
ATOM 7686 O O . GLN B 1 442 ? -16.703 10.945 9.984 1 85 442 GLN B O 1
ATOM 7691 N N . ASN B 1 443 ? -18.062 12.508 10.727 1 83.25 443 ASN B N 1
ATOM 7692 C CA . ASN B 1 443 ? -17.875 13.32 9.531 1 83.25 443 ASN B CA 1
ATOM 7693 C C . ASN B 1 443 ? -16.438 13.836 9.438 1 83.25 443 ASN B C 1
ATOM 769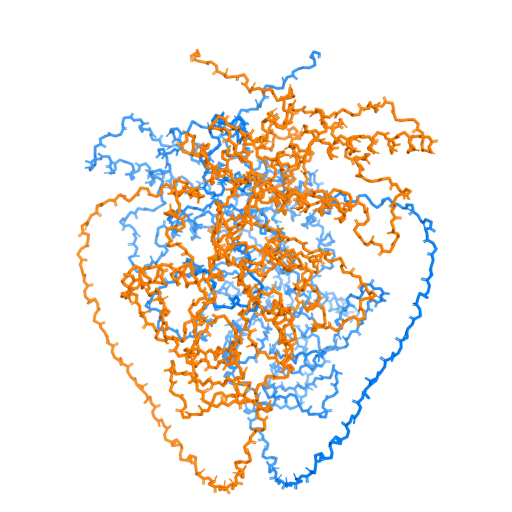5 O O . ASN B 1 443 ? -15.828 13.805 8.359 1 83.25 443 ASN B O 1
ATOM 7699 N N . HIS B 1 444 ? -15.898 14.32 10.547 1 87.06 444 HIS B N 1
ATOM 7700 C CA . HIS B 1 444 ? -14.555 14.883 10.523 1 87.06 444 HIS B CA 1
ATOM 7701 C C . HIS B 1 444 ? -13.5 13.805 10.328 1 87.06 444 HIS B C 1
ATOM 7703 O O . HIS B 1 444 ? -12.531 14 9.594 1 87.06 444 HIS B O 1
ATOM 7709 N N . ILE B 1 445 ? -13.703 12.711 10.883 1 83.69 445 ILE B N 1
ATOM 7710 C CA . ILE B 1 445 ? -12.734 11.625 10.727 1 83.69 445 ILE B CA 1
ATOM 7711 C C . ILE B 1 445 ? -12.82 11.07 9.305 1 83.69 445 ILE B C 1
ATOM 7713 O O . ILE B 1 445 ? -11.789 10.773 8.688 1 83.69 445 ILE B O 1
ATOM 7717 N N . LYS B 1 446 ? -13.992 10.891 8.836 1 76.81 446 LYS B N 1
ATOM 7718 C CA . LYS B 1 446 ? -14.18 10.406 7.469 1 76.81 446 LYS B CA 1
ATOM 7719 C C . LYS B 1 446 ? -13.508 11.328 6.457 1 76.81 446 LYS B C 1
ATOM 7721 O O . LYS B 1 446 ? -12.875 10.867 5.504 1 76.81 446 LYS B O 1
ATOM 7726 N N . TYR B 1 447 ? -13.641 12.523 6.699 1 77.81 447 TYR B N 1
ATOM 7727 C CA . TYR B 1 447 ? -13.023 13.5 5.801 1 77.81 447 TYR B CA 1
ATOM 7728 C C . TYR B 1 447 ? -11.508 13.375 5.816 1 77.81 447 TYR B C 1
ATOM 7730 O O . TYR B 1 447 ? -10.867 13.367 4.762 1 77.81 447 TYR B O 1
ATOM 7738 N N . ILE B 1 448 ? -10.953 13.328 6.898 1 81.38 448 ILE B N 1
ATOM 7739 C CA . ILE B 1 448 ? -9.5 13.258 7.016 1 81.38 448 ILE B CA 1
ATOM 7740 C C . ILE B 1 448 ? -9 11.93 6.441 1 81.38 448 ILE B C 1
ATOM 7742 O O . ILE B 1 448 ? -7.93 11.883 5.824 1 81.38 448 ILE B O 1
ATOM 7746 N N . ASP B 1 449 ? -9.75 10.945 6.602 1 74.44 449 ASP B N 1
ATOM 7747 C CA . ASP B 1 449 ? -9.375 9.656 6.027 1 74.44 449 ASP B CA 1
ATOM 7748 C C . ASP B 1 449 ? -9.328 9.727 4.504 1 74.44 449 ASP B C 1
ATOM 7750 O O . ASP B 1 449 ? -8.391 9.227 3.885 1 74.44 449 ASP B O 1
ATOM 7754 N N . LYS B 1 450 ? -10.328 10.297 3.979 1 74.06 450 LYS B N 1
ATOM 7755 C CA . LYS B 1 450 ? -10.367 10.453 2.525 1 74.06 450 LYS B CA 1
ATOM 7756 C C . LYS B 1 450 ? -9.227 11.328 2.029 1 74.06 450 LYS B C 1
ATOM 7758 O O . LYS B 1 450 ? -8.602 11.023 1.006 1 74.06 450 LYS B O 1
ATOM 7763 N N . TYR B 1 451 ? -8.992 12.32 2.805 1 76.75 451 TYR B N 1
ATOM 7764 C CA . TYR B 1 451 ? -7.898 13.219 2.447 1 76.75 451 TYR B CA 1
ATOM 7765 C C . TYR B 1 451 ? -6.559 12.5 2.508 1 76.75 451 TYR B C 1
ATOM 7767 O O . TYR B 1 451 ? -5.738 12.617 1.593 1 76.75 451 TYR B O 1
ATOM 7775 N N . ASN B 1 452 ? -6.387 11.828 3.467 1 75.06 452 ASN B N 1
ATOM 7776 C CA . ASN B 1 452 ? -5.113 11.141 3.658 1 75.06 452 ASN B CA 1
ATOM 7777 C C . ASN B 1 452 ? -4.922 10.023 2.637 1 75.06 452 ASN B C 1
ATOM 7779 O O . ASN B 1 452 ? -3.795 9.727 2.238 1 75.06 452 ASN B O 1
ATOM 7783 N N . GLU B 1 453 ? -5.949 9.398 2.242 1 71.69 453 GLU B N 1
ATOM 7784 C CA . GLU B 1 453 ? -5.863 8.391 1.193 1 71.69 453 GLU B CA 1
ATOM 7785 C C . GLU B 1 453 ? -5.336 8.984 -0.109 1 71.69 453 GLU B C 1
ATOM 7787 O O . GLU B 1 453 ? -4.527 8.359 -0.799 1 71.69 453 GLU B O 1
ATOM 7792 N N . LYS B 1 454 ? -5.742 10.07 -0.395 1 71.38 454 LYS B N 1
ATOM 7793 C CA . LYS B 1 454 ? -5.301 10.734 -1.616 1 71.38 454 LYS B CA 1
ATOM 7794 C C . LYS B 1 454 ? -3.879 11.266 -1.47 1 71.38 454 LYS B C 1
ATOM 7796 O O . LYS B 1 454 ? -3.074 11.172 -2.398 1 71.38 454 LYS B O 1
ATOM 7801 N N . PHE B 1 455 ? -3.668 11.75 -0.316 1 76.88 455 PHE B N 1
ATOM 7802 C CA . PHE B 1 455 ? -2.361 12.336 -0.04 1 76.88 455 PHE B CA 1
ATOM 7803 C C . PHE B 1 455 ? -1.281 11.258 -0.021 1 76.88 455 PHE B C 1
ATOM 7805 O O . PHE B 1 455 ? -0.13 11.523 -0.376 1 76.88 455 PHE B O 1
ATOM 7812 N N . ALA B 1 456 ? -1.617 10.094 0.383 1 75.25 456 ALA B N 1
ATOM 7813 C CA . ALA B 1 456 ? -0.645 9.008 0.521 1 75.25 456 ALA B CA 1
ATOM 7814 C C . ALA B 1 456 ? 0.029 8.703 -0.812 1 75.25 456 ALA B C 1
ATOM 7816 O O . ALA B 1 456 ? 1.176 8.25 -0.846 1 75.25 456 ALA B O 1
ATOM 7817 N N . PHE B 1 457 ? -0.579 9.078 -1.878 1 73.44 457 PHE B N 1
ATOM 7818 C CA . PHE B 1 457 ? -0.057 8.82 -3.215 1 73.44 457 PHE B CA 1
ATOM 7819 C C . PHE B 1 457 ? 1.063 9.797 -3.555 1 73.44 457 PHE B C 1
ATOM 7821 O O . PHE B 1 457 ? 1.859 9.539 -4.461 1 73.44 457 PHE B O 1
ATOM 7828 N N . TYR B 1 458 ? 1.142 10.859 -2.812 1 83.06 458 TYR B N 1
ATOM 7829 C CA . TYR B 1 458 ? 2.057 11.93 -3.201 1 83.06 458 TYR B CA 1
ATOM 7830 C C . TYR B 1 458 ? 3.188 12.07 -2.188 1 83.06 458 TYR B C 1
ATOM 7832 O O . TYR B 1 458 ? 3.869 13.102 -2.152 1 83.06 458 TYR B O 1
ATOM 7840 N N . ILE B 1 459 ? 3.371 11.094 -1.372 1 87 459 ILE B N 1
ATOM 7841 C CA . ILE B 1 459 ? 4.488 11.086 -0.437 1 87 459 ILE B CA 1
ATOM 7842 C C . ILE B 1 459 ? 5.75 10.594 -1.146 1 87 459 ILE B C 1
ATOM 7844 O O . ILE B 1 459 ? 5.684 9.695 -1.992 1 87 459 ILE B O 1
ATOM 7848 N N . ILE B 1 460 ? 6.867 11.242 -0.836 1 91.25 460 ILE B N 1
ATOM 7849 C CA . ILE B 1 460 ? 8.141 10.766 -1.356 1 91.25 460 ILE B CA 1
ATOM 7850 C C . ILE B 1 460 ? 8.328 9.297 -0.98 1 91.25 460 ILE B C 1
ATOM 7852 O O . ILE B 1 460 ? 8.375 8.953 0.203 1 91.25 460 ILE B O 1
ATOM 7856 N N . SER B 1 461 ? 8.383 8.453 -1.979 1 85.62 461 SER B N 1
ATOM 7857 C CA . SER B 1 461 ? 8.32 7.012 -1.76 1 85.62 461 SER B CA 1
ATOM 7858 C C . SER B 1 461 ? 9.719 6.418 -1.584 1 85.62 461 SER B C 1
ATOM 7860 O O . SER B 1 461 ? 9.859 5.254 -1.2 1 85.62 461 SER B O 1
ATOM 7862 N N . TYR B 1 462 ? 10.727 7.23 -1.851 1 86.69 462 TYR B N 1
ATOM 7863 C CA . TYR B 1 462 ? 12.086 6.73 -1.678 1 86.69 462 TYR B CA 1
ATOM 7864 C C . TYR B 1 462 ? 12.32 6.273 -0.243 1 86.69 462 TYR B C 1
ATOM 7866 O O . TYR B 1 462 ? 12.016 7 0.705 1 86.69 462 TYR B O 1
ATOM 7874 N N . LYS B 1 463 ? 12.836 5.043 -0.109 1 80 463 LYS B N 1
ATOM 7875 C CA . LYS B 1 463 ? 13.086 4.461 1.207 1 80 463 LYS B CA 1
ATOM 7876 C C . LYS B 1 463 ? 14.586 4.254 1.442 1 80 463 LYS B C 1
ATOM 7878 O O . LYS B 1 463 ? 15.125 3.186 1.142 1 80 463 LYS B O 1
ATOM 7883 N N . PRO B 1 464 ? 15.109 5.301 2.08 1 86 464 PRO B N 1
ATOM 7884 C CA . PRO B 1 464 ? 16.531 5.141 2.4 1 86 464 PRO B CA 1
ATOM 7885 C C . PRO B 1 464 ? 16.766 4.137 3.527 1 86 464 PRO B C 1
ATOM 7887 O O . PRO B 1 464 ? 15.859 3.832 4.297 1 86 464 PRO B O 1
ATOM 7890 N N . SER B 1 465 ? 17.984 3.652 3.678 1 81.94 465 SER B N 1
ATOM 7891 C CA . SER B 1 465 ? 18.328 2.693 4.719 1 81.94 465 SER B CA 1
ATOM 7892 C C . SER B 1 465 ? 18.453 3.375 6.078 1 81.94 465 SER B C 1
ATOM 7894 O O . SER B 1 465 ? 18.156 2.766 7.113 1 81.94 465 SER B O 1
ATOM 7896 N N . LYS B 1 466 ? 18.828 4.605 6.082 1 86.81 466 LYS B N 1
ATOM 7897 C CA . LYS B 1 466 ? 18.984 5.34 7.336 1 86.81 466 LYS B CA 1
ATOM 7898 C C . LYS B 1 466 ? 17.656 5.969 7.77 1 86.81 466 LYS B C 1
ATOM 7900 O O . LYS B 1 466 ? 17.016 6.676 6.992 1 86.81 466 LYS B O 1
ATOM 7905 N N . THR B 1 467 ? 17.312 5.844 9.047 1 85.56 467 THR B N 1
ATOM 7906 C CA . THR B 1 467 ? 16.016 6.281 9.57 1 85.56 467 THR B CA 1
ATOM 7907 C C . THR B 1 467 ? 15.891 7.801 9.508 1 85.56 467 THR B C 1
ATOM 7909 O O . THR B 1 467 ? 14.828 8.328 9.18 1 85.56 467 THR B O 1
ATOM 7912 N N . TRP B 1 468 ? 17 8.5 9.875 1 90.75 468 TRP B N 1
ATOM 7913 C CA . TRP B 1 468 ? 16.891 9.953 9.914 1 90.75 468 TRP B CA 1
ATOM 7914 C C . TRP B 1 468 ? 16.641 10.523 8.516 1 90.75 468 TRP B C 1
ATOM 7916 O O . TRP B 1 468 ? 15.984 11.547 8.367 1 90.75 468 TRP B O 1
ATOM 7926 N N . GLN B 1 469 ? 17.188 9.891 7.477 1 92.69 469 GLN B N 1
ATOM 7927 C CA . GLN B 1 469 ? 16.922 10.344 6.113 1 92.69 469 GLN B CA 1
ATOM 7928 C C . GLN B 1 469 ? 15.469 10.117 5.727 1 92.69 469 GLN B C 1
ATOM 7930 O O . GLN B 1 469 ? 14.852 10.961 5.074 1 92.69 469 GLN B O 1
ATOM 7935 N N . GLN B 1 470 ? 14.977 8.953 6.121 1 90.19 470 GLN B N 1
ATOM 7936 C CA . GLN B 1 470 ? 13.57 8.695 5.855 1 90.19 470 GLN B CA 1
ATOM 7937 C C . GLN B 1 470 ? 12.68 9.734 6.539 1 90.19 470 GLN B C 1
ATOM 7939 O O . GLN B 1 470 ? 11.688 10.18 5.961 1 90.19 470 GLN B O 1
ATOM 7944 N N . LEU B 1 471 ? 13.078 10.031 7.746 1 91.38 471 LEU B N 1
ATOM 7945 C CA . LEU B 1 471 ? 12.352 11.055 8.484 1 91.38 471 LEU B CA 1
ATOM 7946 C C . LEU B 1 471 ? 12.43 12.406 7.777 1 91.38 471 LEU B C 1
ATOM 7948 O O . LEU B 1 471 ? 11.438 13.125 7.684 1 91.38 471 LEU B O 1
ATOM 7952 N N . PHE B 1 472 ? 13.594 12.711 7.309 1 95.19 472 PHE B N 1
ATOM 7953 C CA . PHE B 1 472 ? 13.805 13.969 6.602 1 95.19 472 PHE B CA 1
ATOM 7954 C C . PHE B 1 472 ? 12.883 14.07 5.395 1 95.19 472 PHE B C 1
ATOM 7956 O O . PHE B 1 472 ? 12.195 15.078 5.215 1 95.19 472 PHE B O 1
ATOM 7963 N N . TRP B 1 473 ? 12.82 13.047 4.586 1 94.81 473 TRP B N 1
ATOM 7964 C CA . TRP B 1 473 ? 12.008 13.055 3.373 1 94.81 473 TRP B CA 1
ATOM 7965 C C . TRP B 1 473 ? 10.523 13.023 3.715 1 94.81 473 TRP B C 1
ATOM 7967 O O . TRP B 1 473 ? 9.703 13.609 3.002 1 94.81 473 TRP B O 1
ATOM 7977 N N . THR B 1 474 ? 10.125 12.367 4.77 1 92.44 474 THR B N 1
ATOM 7978 C CA . THR B 1 474 ? 8.734 12.336 5.207 1 92.44 474 THR B CA 1
ATOM 7979 C C . THR B 1 474 ? 8.266 13.727 5.609 1 92.44 474 THR B C 1
ATOM 7981 O O . THR B 1 474 ? 7.184 14.164 5.203 1 92.44 474 THR B O 1
ATOM 7984 N N . VAL B 1 475 ? 9.086 14.375 6.391 1 95.19 475 VAL B N 1
ATOM 7985 C CA . VAL B 1 475 ? 8.742 15.727 6.82 1 95.19 475 VAL B CA 1
ATOM 7986 C C . VAL B 1 475 ? 8.672 16.656 5.609 1 95.19 475 VAL B C 1
ATOM 7988 O O . VAL B 1 475 ? 7.797 17.516 5.527 1 95.19 475 VAL B O 1
ATOM 7991 N N . LEU B 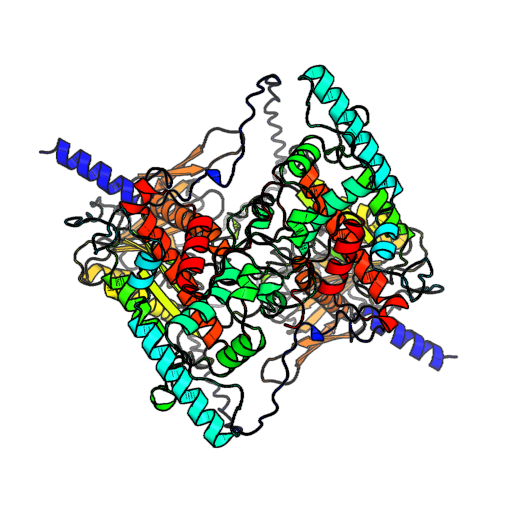1 476 ? 9.578 16.438 4.703 1 96.44 476 LEU B N 1
ATOM 7992 C CA . LEU B 1 476 ? 9.555 17.219 3.473 1 96.44 476 LEU B CA 1
ATOM 7993 C C . LEU B 1 476 ? 8.266 16.984 2.701 1 96.44 476 LEU B C 1
ATOM 7995 O O . LEU B 1 476 ? 7.695 17.922 2.137 1 96.44 476 LEU B O 1
ATOM 7999 N N . SER B 1 477 ? 7.816 15.75 2.666 1 94.31 477 SER B N 1
ATOM 8000 C CA . SER B 1 477 ? 6.566 15.406 1.997 1 94.31 477 SER B CA 1
ATOM 8001 C C . SER B 1 477 ? 5.383 16.125 2.631 1 94.31 477 SER B C 1
ATOM 8003 O O . SER B 1 477 ? 4.477 16.578 1.929 1 94.31 477 SER B O 1
ATOM 8005 N N . LEU B 1 478 ? 5.402 16.219 3.902 1 95 478 LEU B N 1
ATOM 8006 C CA . LEU B 1 478 ? 4.328 16.906 4.602 1 95 478 LEU B CA 1
ATOM 8007 C C . LEU B 1 478 ? 4.34 18.406 4.266 1 95 478 LEU B C 1
ATOM 8009 O O . LEU B 1 478 ? 3.281 19.016 4.102 1 95 478 LEU B O 1
ATOM 8013 N N . ALA B 1 479 ? 5.508 18.922 4.195 1 97.5 479 ALA B N 1
ATOM 8014 C CA . ALA B 1 479 ? 5.629 20.328 3.824 1 97.5 479 ALA B CA 1
ATOM 8015 C C . ALA B 1 479 ? 5.113 20.562 2.408 1 97.5 479 ALA B C 1
ATOM 8017 O O . ALA B 1 479 ? 4.461 21.578 2.143 1 97.5 479 ALA B O 1
ATOM 8018 N N . MET B 1 480 ? 5.453 19.672 1.537 1 96.56 480 MET B N 1
ATOM 8019 C CA . MET B 1 480 ? 4.957 19.781 0.169 1 96.56 480 MET B CA 1
ATOM 8020 C C . MET B 1 480 ? 3.434 19.719 0.137 1 96.56 480 MET B C 1
ATOM 8022 O O . MET B 1 480 ? 2.795 20.469 -0.607 1 96.56 480 MET B O 1
ATOM 8026 N N . ASN B 1 481 ? 2.865 18.844 0.89 1 93.5 481 ASN B N 1
ATOM 8027 C CA . ASN B 1 481 ? 1.413 18.75 0.978 1 93.5 481 ASN B CA 1
ATOM 8028 C C . ASN B 1 481 ? 0.792 20.031 1.515 1 93.5 481 ASN B C 1
ATOM 8030 O O . ASN B 1 481 ? -0.196 20.531 0.968 1 93.5 481 ASN B O 1
ATOM 8034 N N . ASN B 1 482 ? 1.316 20.516 2.596 1 96.69 482 ASN B N 1
ATOM 8035 C CA . ASN B 1 482 ? 0.827 21.766 3.166 1 96.69 482 ASN B CA 1
ATOM 8036 C C . ASN B 1 482 ? 0.966 22.922 2.182 1 96.69 482 ASN B C 1
ATOM 8038 O O . ASN B 1 482 ? 0.127 23.828 2.154 1 96.69 482 ASN B O 1
ATOM 8042 N N . ALA B 1 483 ? 2.045 22.891 1.406 1 97.62 483 ALA B N 1
ATOM 8043 C CA . ALA B 1 483 ? 2.227 23.922 0.399 1 97.62 483 ALA B CA 1
ATOM 8044 C C . ALA B 1 483 ? 1.095 23.906 -0.625 1 97.62 483 ALA B C 1
ATOM 8046 O O . ALA B 1 483 ? 0.605 24.953 -1.043 1 97.62 483 ALA B O 1
ATOM 8047 N N . TYR B 1 484 ? 0.688 22.781 -1.03 1 95.75 484 TYR B N 1
ATOM 8048 C CA . TYR B 1 484 ? -0.421 22.656 -1.97 1 95.75 484 TYR B CA 1
ATOM 8049 C C . TYR B 1 484 ? -1.718 23.156 -1.353 1 95.75 484 TYR B C 1
ATOM 8051 O O . TYR B 1 484 ? -2.521 23.812 -2.029 1 95.75 484 TYR B O 1
ATOM 8059 N N . VAL B 1 485 ? -1.939 22.828 -0.05 1 94.5 485 VAL B N 1
ATOM 8060 C CA . VAL B 1 485 ? -3.131 23.297 0.646 1 94.5 485 VAL B CA 1
ATOM 8061 C C . VAL B 1 485 ? -3.135 24.828 0.679 1 94.5 485 VAL B C 1
ATOM 8063 O O . VAL B 1 485 ? -4.164 25.453 0.419 1 94.5 485 VAL B O 1
ATOM 8066 N N . MET B 1 486 ? -2.012 25.391 0.99 1 96.06 486 MET B N 1
ATOM 8067 C CA . MET B 1 486 ? -1.896 26.844 1.002 1 96.06 486 MET B CA 1
ATOM 8068 C C . MET B 1 486 ? -2.193 27.422 -0.377 1 96.06 486 MET B C 1
ATOM 8070 O O . MET B 1 486 ? -2.885 28.438 -0.493 1 96.06 486 MET B O 1
ATOM 8074 N N . TYR B 1 487 ? -1.666 26.797 -1.392 1 95.88 487 TYR B N 1
ATOM 8075 C CA . TYR B 1 487 ? -1.912 27.219 -2.768 1 95.88 487 TYR B CA 1
ATOM 8076 C C . TYR B 1 487 ? -3.402 27.188 -3.088 1 95.88 487 TYR B C 1
ATOM 8078 O O . TYR B 1 487 ? -3.939 28.141 -3.648 1 95.88 487 TYR B O 1
ATOM 8086 N N . LYS B 1 488 ? -4.062 26.172 -2.701 1 92.12 488 LYS B N 1
ATOM 8087 C CA . LYS B 1 488 ? -5.484 26 -2.988 1 92.12 488 LYS B CA 1
ATOM 8088 C C . LYS B 1 488 ? -6.324 27.062 -2.293 1 92.12 488 LYS B C 1
ATOM 8090 O O . LYS B 1 488 ? -7.383 27.438 -2.791 1 92.12 488 LYS B O 1
ATOM 8095 N N . LEU B 1 489 ? -5.852 27.578 -1.157 1 91.12 489 LEU B N 1
ATOM 8096 C CA . LEU B 1 489 ? -6.605 28.547 -0.369 1 91.12 489 LEU B CA 1
ATOM 8097 C C . LEU B 1 489 ? -6.137 29.969 -0.658 1 91.12 489 LEU B C 1
ATOM 8099 O O . LEU B 1 489 ? -6.535 30.906 0.028 1 91.12 489 LEU B O 1
ATOM 8103 N N . SER B 1 490 ? -5.273 30.125 -1.594 1 91.5 490 SER B N 1
ATOM 8104 C CA . SER B 1 490 ? -4.754 31.438 -1.966 1 91.5 490 SER B CA 1
ATOM 8105 C C . SER B 1 490 ? -5.379 31.938 -3.268 1 91.5 490 SER B C 1
ATOM 8107 O O . SER B 1 490 ? -5.988 31.156 -4.004 1 91.5 490 SER B O 1
ATOM 8109 N N . PRO B 1 491 ? -5.203 33.188 -3.504 1 90.81 491 PRO B N 1
ATOM 8110 C CA . PRO B 1 491 ? -5.719 33.719 -4.762 1 90.81 491 PRO B CA 1
ATOM 8111 C C . PRO B 1 491 ? -5.008 33.156 -5.988 1 90.81 491 PRO B C 1
ATOM 8113 O O . PRO B 1 491 ? -5.523 33.25 -7.105 1 90.81 491 PRO B O 1
ATOM 8116 N N . ALA B 1 492 ? -3.865 32.562 -5.793 1 92.88 492 ALA B N 1
ATOM 8117 C CA . ALA B 1 492 ? -3.113 31.969 -6.902 1 92.88 492 ALA B CA 1
ATOM 8118 C C . ALA B 1 492 ? -3.869 30.797 -7.523 1 92.88 492 ALA B C 1
ATOM 8120 O O . ALA B 1 492 ? -3.736 30.531 -8.719 1 92.88 492 ALA B O 1
ATOM 8121 N N . TYR B 1 493 ? -4.645 30.156 -6.73 1 91.62 493 TYR B N 1
ATOM 8122 C CA . TYR B 1 493 ? -5.387 29 -7.215 1 91.62 493 TYR B CA 1
ATOM 8123 C C . TYR B 1 493 ? -6.438 29.422 -8.234 1 91.62 493 TYR B C 1
ATOM 8125 O O . TYR B 1 493 ? -6.707 28.688 -9.188 1 91.62 493 TYR B O 1
ATOM 8133 N N . ALA B 1 494 ? -7.098 30.531 -8.062 1 88.25 494 ALA B N 1
ATOM 8134 C CA . ALA B 1 494 ? -8.125 31.031 -8.977 1 88.25 494 ALA B CA 1
ATOM 8135 C C . ALA B 1 494 ? -7.547 31.281 -10.359 1 88.25 494 ALA B C 1
ATOM 8137 O O . ALA B 1 494 ? -8.25 31.156 -11.367 1 88.25 494 ALA B O 1
ATOM 8138 N N . ARG B 1 495 ? -6.285 31.516 -10.438 1 88.31 495 ARG B N 1
ATOM 8139 C CA . ARG B 1 495 ? -5.648 31.875 -11.703 1 88.31 495 ARG B CA 1
ATOM 8140 C C . ARG B 1 495 ? -5.195 30.625 -12.461 1 88.31 495 ARG B C 1
ATOM 8142 O O . ARG B 1 495 ? -5.477 30.484 -13.656 1 88.31 495 ARG B O 1
ATOM 8149 N N . SER B 1 496 ? -4.48 29.719 -11.844 1 87.88 496 SER B N 1
ATOM 8150 C CA . SER B 1 496 ? -3.846 28.625 -12.562 1 87.88 496 SER B CA 1
ATOM 8151 C C . SER B 1 496 ? -4.586 27.297 -12.336 1 87.88 496 SER B C 1
ATOM 8153 O O . SER B 1 496 ? -4.609 26.438 -13.211 1 87.88 496 SER B O 1
ATOM 8155 N N . ARG B 1 497 ? -5.156 27.078 -11.188 1 90.38 497 ARG B N 1
ATOM 8156 C CA . ARG B 1 497 ? -5.902 25.891 -10.805 1 90.38 497 ARG B CA 1
ATOM 8157 C C . ARG B 1 497 ? -5.098 24.625 -11.086 1 90.38 497 ARG B C 1
ATOM 8159 O O . ARG B 1 497 ? -5.594 23.703 -11.742 1 90.38 497 ARG B O 1
ATOM 8166 N N . LEU B 1 498 ? -3.867 24.625 -10.609 1 90.06 498 LEU B N 1
ATOM 8167 C CA . LEU B 1 498 ? -2.988 23.469 -10.805 1 90.06 498 LEU B CA 1
ATOM 8168 C C . LEU B 1 498 ? -3.494 22.266 -10.023 1 90.06 498 LEU B C 1
ATOM 8170 O O . LEU B 1 498 ? -3.912 22.391 -8.867 1 90.06 498 LEU B O 1
ATOM 8174 N N . SER B 1 499 ? -3.547 21.094 -10.742 1 85.75 499 SER B N 1
ATOM 8175 C CA . SER B 1 499 ? -3.775 19.859 -10.008 1 85.75 499 SER B CA 1
ATOM 8176 C C . SER B 1 499 ? -2.609 19.531 -9.078 1 85.75 499 SER B C 1
ATOM 8178 O O . SER B 1 499 ? -1.555 20.172 -9.156 1 85.75 499 SER B O 1
ATOM 8180 N N . ARG B 1 500 ? -2.801 18.594 -8.172 1 87.81 500 ARG B N 1
ATOM 8181 C CA . ARG B 1 500 ? -1.741 18.203 -7.242 1 87.81 500 ARG B CA 1
ATOM 8182 C C . ARG B 1 500 ? -0.5 17.734 -7.992 1 87.81 500 ARG B C 1
ATOM 8184 O O . ARG B 1 500 ? 0.625 18.047 -7.602 1 87.81 500 ARG B O 1
ATOM 8191 N N . ASN B 1 501 ? -0.721 16.984 -9.039 1 84.44 501 ASN B N 1
ATOM 8192 C CA . ASN B 1 501 ? 0.389 16.484 -9.844 1 84.44 501 ASN B CA 1
ATOM 8193 C C . ASN B 1 501 ? 1.128 17.609 -10.547 1 84.44 501 ASN B C 1
ATOM 8195 O O . ASN B 1 501 ? 2.359 17.641 -10.578 1 84.44 501 ASN B O 1
ATOM 8199 N N . ASP B 1 502 ? 0.362 18.5 -11.117 1 87.69 502 ASP B N 1
ATOM 8200 C CA . ASP B 1 502 ? 0.977 19.625 -11.828 1 87.69 502 ASP B CA 1
ATOM 8201 C C . ASP B 1 502 ? 1.699 20.562 -10.859 1 87.69 502 ASP B C 1
ATOM 8203 O O . ASP B 1 502 ? 2.746 21.109 -11.195 1 87.69 502 ASP B O 1
ATOM 8207 N N . PHE B 1 503 ? 1.059 20.75 -9.711 1 93.38 503 PHE B N 1
ATOM 8208 C CA . PHE B 1 503 ? 1.708 21.547 -8.672 1 93.38 503 PHE B CA 1
ATOM 8209 C C . PHE B 1 503 ? 3.053 20.938 -8.289 1 93.38 503 PHE B C 1
ATOM 8211 O O . PHE B 1 503 ? 4.059 21.656 -8.211 1 93.38 503 PHE B O 1
ATOM 8218 N N . GLY B 1 504 ? 3.049 19.594 -8.055 1 92.44 504 GLY B N 1
ATOM 8219 C CA . GLY B 1 504 ? 4.285 18.906 -7.727 1 92.44 504 GLY B CA 1
ATOM 8220 C C . GLY B 1 504 ? 5.328 18.984 -8.828 1 92.44 504 GLY B C 1
ATOM 8221 O O . GLY B 1 504 ? 6.512 19.188 -8.547 1 92.44 504 GLY B O 1
ATOM 8222 N N . ALA B 1 505 ? 4.918 18.875 -10.055 1 90 505 ALA B N 1
ATOM 8223 C CA . ALA B 1 505 ? 5.824 18.938 -11.195 1 90 505 ALA B CA 1
ATOM 8224 C C . ALA B 1 505 ? 6.461 20.328 -11.32 1 90 505 ALA B C 1
ATOM 8226 O O . ALA B 1 505 ? 7.668 20.438 -11.555 1 90 505 ALA B O 1
ATOM 8227 N N . GLU B 1 506 ? 5.652 21.312 -11.18 1 93.12 506 GLU B N 1
ATOM 8228 C CA . GLU B 1 506 ? 6.18 22.672 -11.25 1 93.12 506 GLU B CA 1
ATOM 8229 C C . GLU B 1 506 ? 7.145 22.953 -10.102 1 93.12 506 GLU B C 1
ATOM 8231 O O . GLU B 1 506 ? 8.141 23.656 -10.281 1 93.12 506 GLU B O 1
ATOM 8236 N N . LEU B 1 507 ? 6.75 22.484 -8.953 1 96.19 507 LEU B N 1
ATOM 8237 C CA . LEU B 1 507 ? 7.633 22.641 -7.805 1 96.19 507 LEU B CA 1
ATOM 8238 C C . LEU B 1 507 ? 8.977 21.969 -8.055 1 96.19 507 LEU B C 1
ATOM 8240 O O . LEU B 1 507 ? 10.031 22.547 -7.777 1 96.19 507 LEU B O 1
ATOM 8244 N N . LEU B 1 508 ? 8.922 20.781 -8.562 1 94.06 508 LEU B N 1
ATOM 8245 C CA . LEU B 1 508 ? 10.133 20.031 -8.875 1 94.06 508 LEU B CA 1
ATOM 8246 C C . LEU B 1 508 ? 11 20.797 -9.875 1 94.06 508 LEU B C 1
ATOM 8248 O O . LEU B 1 508 ? 12.219 20.875 -9.711 1 94.06 508 LEU B O 1
ATOM 8252 N N . GLN B 1 509 ? 10.414 21.328 -10.875 1 92.81 509 GLN B N 1
ATOM 8253 C CA . GLN B 1 509 ? 11.133 22.094 -11.891 1 92.81 509 GLN B CA 1
ATOM 8254 C C . GLN B 1 509 ? 11.789 23.328 -11.281 1 92.81 509 GLN B C 1
ATOM 8256 O O . GLN B 1 509 ? 12.938 23.641 -11.594 1 92.81 509 GLN B O 1
ATOM 8261 N N . ALA B 1 510 ? 11.039 23.969 -10.477 1 95.62 510 ALA B N 1
ATOM 8262 C CA . ALA B 1 510 ? 11.562 25.172 -9.836 1 95.62 510 ALA B CA 1
ATOM 8263 C C . ALA B 1 510 ? 12.711 24.828 -8.891 1 95.62 510 ALA B C 1
ATOM 8265 O O . ALA B 1 510 ? 13.672 25.578 -8.773 1 95.62 510 ALA B O 1
ATOM 8266 N N . MET B 1 511 ? 12.562 23.719 -8.156 1 97.25 511 MET B N 1
ATOM 8267 C CA . MET B 1 511 ? 13.609 23.266 -7.246 1 97.25 511 MET B CA 1
ATOM 8268 C C . MET B 1 511 ? 14.867 22.891 -8.016 1 97.25 511 MET B C 1
ATOM 8270 O O . MET B 1 511 ? 15.984 23.172 -7.57 1 97.25 511 MET B O 1
ATOM 8274 N N . ALA B 1 512 ? 14.734 22.234 -9.133 1 95.31 512 ALA B N 1
ATOM 8275 C CA . ALA B 1 512 ? 15.883 21.875 -9.969 1 95.31 512 ALA B CA 1
ATOM 8276 C C . ALA B 1 512 ? 16.547 23.141 -10.531 1 95.31 512 ALA B C 1
ATOM 8278 O O . ALA B 1 512 ? 17.766 23.141 -10.773 1 95.31 512 ALA B O 1
ATOM 8279 N N . GLY B 1 513 ? 15.766 24.156 -10.711 1 93.75 513 GLY B N 1
ATOM 8280 C CA . GLY B 1 513 ? 16.281 25.469 -11.102 1 93.75 513 GLY B CA 1
ATOM 8281 C C . GLY B 1 513 ? 17.094 25.438 -12.375 1 93.75 513 GLY B C 1
ATOM 8282 O O . GLY B 1 513 ? 16.625 24.953 -13.406 1 93.75 513 GLY B O 1
ATOM 8283 N N . PRO B 1 514 ? 18.359 25.922 -12.297 1 91.19 514 PRO B N 1
ATOM 8284 C CA . PRO B 1 514 ? 19.203 26.016 -13.492 1 91.19 514 PRO B CA 1
ATOM 8285 C C . PRO B 1 514 ? 19.609 24.641 -14.023 1 91.19 514 PRO B C 1
ATOM 8287 O O . PRO B 1 514 ? 20.078 24.531 -15.156 1 91.19 514 PRO B O 1
ATOM 8290 N N . TYR B 1 515 ? 19.422 23.703 -13.289 1 91.25 515 TYR B N 1
ATOM 8291 C CA . TYR B 1 515 ? 19.859 22.359 -13.672 1 91.25 515 TYR B CA 1
ATOM 8292 C C . TYR B 1 515 ? 18.781 21.641 -14.477 1 91.25 515 TYR B C 1
ATOM 8294 O O . TYR B 1 515 ? 19.031 20.562 -15.016 1 91.25 515 TYR B O 1
ATOM 8302 N N . PHE B 1 516 ? 17.656 22.266 -14.438 1 88.31 516 PHE B N 1
ATOM 8303 C CA . PHE B 1 516 ? 16.578 21.672 -15.219 1 88.31 516 PHE B CA 1
ATOM 8304 C C . PHE B 1 516 ? 16.688 22.078 -16.688 1 88.31 516 PHE B C 1
ATOM 8306 O O . PHE B 1 516 ? 16.734 23.266 -17.016 1 88.31 516 PHE B O 1
ATOM 8313 N N . GLN B 1 517 ? 16.938 21.016 -17.562 1 77.94 517 GLN B N 1
ATOM 8314 C CA . GLN B 1 517 ? 17 21.281 -19 1 77.94 517 GLN B CA 1
ATOM 8315 C C . GLN B 1 517 ? 15.773 20.703 -19.719 1 77.94 517 GLN B C 1
ATOM 8317 O O . GLN B 1 517 ? 15.438 19.531 -19.531 1 77.94 517 GLN B O 1
ATOM 8322 N N . GLU B 1 518 ? 15.008 21.562 -20.328 1 65.69 518 GLU B N 1
ATOM 8323 C CA . GLU B 1 518 ? 13.844 21.109 -21.078 1 65.69 518 GLU B CA 1
ATOM 8324 C C . GLU B 1 518 ? 14.25 20.172 -22.219 1 65.69 518 GLU B C 1
ATOM 8326 O O . GLU B 1 518 ? 15.273 20.391 -22.875 1 65.69 518 GLU B O 1
ATOM 8331 N N . PRO B 1 519 ? 13.531 18.938 -22.297 1 60.44 519 PRO B N 1
ATOM 8332 C CA . PRO B 1 519 ? 13.883 18.031 -23.391 1 60.44 519 PRO B CA 1
ATOM 8333 C C . PRO B 1 519 ? 13.781 18.703 -24.766 1 60.44 519 PRO B C 1
ATOM 8335 O O . PRO B 1 519 ? 12.961 19.609 -24.953 1 60.44 519 PRO B O 1
ATOM 8338 N N . ALA B 1 520 ? 14.828 18.562 -25.688 1 51.38 520 ALA B N 1
ATOM 8339 C CA . ALA B 1 520 ? 14.773 19.094 -27.047 1 51.38 520 ALA B CA 1
ATOM 8340 C C . ALA B 1 520 ? 13.492 18.656 -27.75 1 51.38 520 ALA B C 1
ATOM 8342 O O . ALA B 1 520 ? 13.133 17.469 -27.734 1 51.38 520 ALA B O 1
ATOM 8343 N N . THR B 1 521 ? 12.43 19.391 -27.75 1 47.22 521 THR B N 1
ATOM 8344 C CA . THR B 1 521 ? 11.25 19.125 -28.562 1 47.22 521 THR B CA 1
ATOM 8345 C C . THR B 1 521 ? 11.641 18.5 -29.906 1 47.22 521 THR B C 1
ATOM 8347 O O . THR B 1 521 ? 12.516 19.016 -30.594 1 47.22 521 THR B O 1
ATOM 8350 N N . GLN B 1 522 ? 11.625 17.141 -30.172 1 41.34 522 GLN B N 1
ATOM 8351 C CA . GLN B 1 522 ? 11.641 16.734 -31.578 1 41.34 522 GLN B CA 1
ATOM 8352 C C . GLN B 1 522 ? 10.703 17.609 -32.406 1 41.34 522 GLN B C 1
ATOM 8354 O O . GLN B 1 522 ? 9.492 17.641 -32.156 1 41.34 522 GLN B O 1
ATOM 8359 N N . GLY B 1 523 ? 11.008 18.781 -32.906 1 31.91 523 GLY B N 1
ATOM 8360 C CA . GLY B 1 523 ? 10.312 19.578 -33.906 1 31.91 523 GLY B CA 1
ATOM 8361 C C . GLY B 1 523 ? 9.57 18.75 -34.938 1 31.91 523 GLY B C 1
ATOM 8362 O O . GLY B 1 523 ? 9.844 17.547 -35.094 1 31.91 523 GLY B O 1
ATOM 8363 N N . GLU B 1 524 ? 8.414 19.375 -35.594 1 31.59 524 GLU B N 1
ATOM 8364 C CA . GLU B 1 524 ? 7.637 19.234 -36.812 1 31.59 524 GLU B CA 1
ATOM 8365 C C . GLU B 1 524 ? 8.516 18.797 -37.969 1 31.59 524 GLU B C 1
ATOM 8367 O O . GLU B 1 524 ? 9.336 19.562 -38.469 1 31.59 524 GLU B O 1
ATOM 8372 N N . GLU B 1 525 ? 9.391 17.859 -38.094 1 26.03 525 GLU B N 1
ATOM 8373 C CA . GLU B 1 525 ? 9.398 17.562 -39.5 1 26.03 525 GLU B CA 1
ATOM 8374 C C . GLU B 1 525 ? 8.141 16.797 -39.938 1 26.03 525 GLU B C 1
ATOM 8376 O O . GLU B 1 525 ? 7.699 15.898 -39.188 1 26.03 525 GLU B O 1
#

Organism: Branchiostoma lanceolatum (NCBI:txid7740)

InterPro domains:
  IPR029526 PiggyBac transposable element-derived protein [PF13843] (115-484)
  IPR042423 PiggyBac transposable element-derived protein 5 [PTHR28576] (4-520)

Secondary structure (DSSP, 8-state):
-HHHHHHHHHHHHHHHHS--S-TTTSSS----STTS---------S------------------------------------TT-BS-----PPPP----S-SEESS---TT--HHHHHHHHS-HHHHHHHHHHHHHHHHHHHHHH---TT-----HHHHHHHHHHHHHTTTEEEHHHH-GGGGG-S-TTT--HHHHHHS-HHHHHHHHHH--SS-GGG--TT-TTTTTHHHHHHHHHHHHHSEE--SEEEEE----------S-HHHHGGG----SEEEEEEEETTT--EEEEEEEE--TT----HHHHHHHHHHHHTTTTTT--S-EEEEE-GGG--HHHHHHHHTTTEEEEEEE--TTTS--TT--HHHHSPPPTTPPTT-EEEEEETTEEEEEE--SSS-EEEEESSS-TT-EEEEEE--SSS--EEEEEEHHHHHHHHHHHHHHHHHHHHGGGS-----SSHHHHHHHHHHHHHHHHHHHHHHTSHHHHHH---HHHHHHHHHHHHHGGG----------/-HHHHHHHHHHHHHHHHSS-S-TTTSSS----STTS---------S------------------------------------TT-BS-----PPPP----S-SEESS---TT--HHHHHHHHS-HHHHHHHHHHHHHHHHHHHHHH---TT-----HHHHHHHHHHHHHTTTEEEHHHH-GGGGG-S-TTT--HHHHHHS-HHHHHHHHHH--SS-GGG--TT-TTTTTHHHHHHHHHHHHHSEE--SEEEEE----------S-HHHHTT-----SEEEEEEEETTT--EEEEEEEE--TT----HHHHHHHHHHHHTTTTTT--S-EEEEE-GGG--HHHHHHHHTTTEEEEEEE--TTTS--TT--HHHHSPPPTTPPTT-EEEEEETTEEEEEE--SSS-EEEEESSS-TT-EEEEEE--SSS--EEEEEEHHHHHHHHHHHHHHHHHHHHGGGS-----SSHHHHHHHHHHHHHHHHHHHHHHTSHHHHHH---HHHHHHHHHHHHHGGG----------

Solvent-accessible surface area (backbone atoms only — not comparable to full-atom values): 58331 Å² total; per-residue (Å²): 116,66,65,61,49,48,51,50,48,53,53,53,46,44,54,64,39,31,43,60,78,42,56,54,64,50,79,34,47,42,76,61,63,69,77,64,65,76,76,79,78,70,89,69,76,85,80,72,87,75,80,79,77,84,70,89,60,84,64,80,62,85,70,74,77,69,75,71,78,63,73,70,67,75,68,72,74,66,73,73,73,26,79,78,45,35,73,68,78,63,80,55,80,54,68,64,62,56,57,92,62,79,68,30,54,63,63,88,63,54,55,80,55,49,58,52,59,44,32,37,60,35,52,43,64,66,59,52,44,47,26,32,52,30,17,41,50,45,42,52,54,50,24,74,73,76,44,80,60,87,84,67,68,84,62,46,60,63,54,47,34,30,56,48,24,58,52,53,43,24,17,49,43,21,52,52,44,19,73,38,60,67,45,36,64,34,81,57,59,78,59,33,27,68,40,67,37,54,47,50,54,66,70,58,50,53,52,48,61,71,33,62,34,60,49,56,80,85,74,44,50,85,85,42,90,53,35,63,43,40,70,60,52,51,50,36,47,49,23,34,55,66,43,37,38,72,63,46,44,32,35,50,45,52,71,38,78,71,61,61,61,60,40,63,60,71,78,78,36,78,77,69,64,79,78,71,76,54,47,55,36,32,28,27,24,51,75,70,63,39,59,44,33,77,47,78,45,60,81,54,91,81,65,81,65,50,72,52,53,44,21,46,51,50,45,50,61,54,42,52,80,56,54,71,64,68,32,34,32,36,38,35,27,44,31,52,46,21,38,57,68,55,40,55,58,35,43,77,32,42,26,31,30,37,21,35,45,77,46,75,86,56,11,47,55,70,85,57,38,50,79,53,73,42,77,79,59,88,83,60,52,82,50,38,68,49,60,35,24,50,89,64,34,30,38,37,24,33,30,42,93,82,62,72,43,31,35,40,26,55,40,48,29,74,70,41,74,30,59,39,74,44,82,42,94,91,47,75,66,42,72,41,61,36,47,31,55,56,30,19,52,53,39,39,51,50,50,48,49,55,49,41,50,61,49,46,63,49,36,47,48,50,57,58,90,49,66,65,57,38,49,51,46,50,52,50,30,52,43,52,51,39,20,50,40,42,40,18,52,34,61,24,27,80,71,68,61,66,44,74,67,54,39,51,46,51,27,36,47,58,37,20,40,90,34,50,54,79,72,80,71,83,70,90,122,113,66,65,59,49,48,52,51,49,53,53,54,47,44,56,63,37,31,42,63,78,38,60,61,61,48,78,31,52,40,70,60,63,68,76,64,67,74,77,78,78,70,89,71,74,86,78,75,85,75,80,78,77,84,69,89,60,86,65,81,63,88,73,76,77,70,76,73,79,65,73,71,66,76,65,73,75,66,74,74,74,26,78,77,45,35,72,68,77,64,80,56,79,53,69,65,61,57,57,92,62,79,68,31,53,62,64,87,63,52,56,80,55,49,58,53,58,44,32,37,58,35,52,43,64,66,59,52,44,47,24,33,52,29,17,41,50,45,41,51,54,49,23,75,72,74,45,81,59,88,84,67,67,83,62,45,61,62,54,49,35,29,57,49,24,59,52,52,44,24,17,50,42,21,53,52,41,22,74,38,60,68,45,35,63,34,80,54,63,80,60,31,27,68,41,69,37,55,46,49,52,66,69,58,51,53,52,49,62,72,34,61,34,61,48,54,77,86,72,42,51,85,85,42,90,53,35,63,43,39,69,60,53,51,50,35,47,49,23,33,54,67,44,39,38,72,65,46,42,31,35,48,45,52,70,40,79,74,59,61,62,62,39,63,60,74,78,80,37,78,76,70,63,78,80,71,77,54,47,56,35,34,29,26,24,51,75,70,63,40,60,45,31,76,47,76,46,61,82,52,90,79,65,80,63,48,73,53,54,44,21,46,51,52,46,49,60,53,44,52,78,57,54,71,63,68,32,36,32,37,38,36,26,45,32,52,45,21,39,57,68,56,38,55,57,34,43,78,34,41,26,32,28,39,21,34,46,78,45,74,86,55,13,46,57,69,87,58,37,49,78,53,73,41,77,79,58,87,83,59,53,82,51,38,68,48,57,34,25,47,90,66,34,30,38,36,24,34,30,42,93,79,62,72,44,33,36,41,25,54,39,47,30,74,70,41,74,31,59,40,76,44,81,43,93,91,46,75,66,42,72,42,60,34,47,30,55,58,29,18,51,54,39,40,50,52,49,50,50,56,49,42,52,60,47,46,63,50,36,46,48,51,58,59,92,49,67,64,57,37,50,51,44,50,55,49,29,50,43,49,52,38,20,51,40,43,40,17,56,35,61,24,26,81,71,68,60,62,41,70,66,54,40,50,47,52,26,36,48,57,36,20,42,90,34,50,55,79,71,80,73,84,70,90,121

Foldseek 3Di:
DVVVVVVLLVVQLCCLQFLPPPLVPVQFQCLDPVVVPPDPPPPPDDDDDPPDDPPPPPPVPPPPCPPCPVPVPVPVPPPQCQVQWAQDFDFDRFDGQPPPDDFFFPDADDLQDALQNLLCLLVPLVLLQLQLVQLQVQLVVVCVVPHHDPPDDRDGSLLVLLLVLLLLVCLQPNDVCQEPVLVCVDPPVPNDDCQNCLLDDSVHSVVSVVSRFRDDPVQADPVDPLRRCVVRQVSNLVSLAPGGDAGQEKEKDFFPQACPPPPDDPPVPPPPPDDDQKTKIFIARLNQRATNHMDIDGDDPPDPDDLLRVLCVRLCVRCVSVFQPQRQHEYEYEASNDDPVNQVVRVVRRYWYKYWHDAVRRHVCPSGGPQQRDDDDPPADAQDWRWIDDVLKIWIWGRHPPDITIMIISRGGQPAKDWDFDDDPPDPTDTRIHHSSVSSNVNSVVSSVVVSVVLSSSQSSHDDPDPNVVVVSRSSSSSSVNSSSSNSSHSNCVPPVDNSSRSSVSNSQVSSPPSRDDPPPPDDD/DVVVVVVLLVVQLCVLQFLPPPCVPVQFQCLDPVVVPPDPPPPPDDDDPPPDPPPPPPPVPPPPCPPCPVPVPVPVPPPQCQVQWAQDFDFDRFDGQPPPDDFFFPDADDLQDALQNLLCLLVPLVLLQLQLVQLQVQLVVVCVVPHHDPVDDRDGSLLVLLLVLLLLVLLQPNDVCQEPVLVCVDPPVPNDDCQNCLLDDSVHSVVSVVSRFRDDPVQADPVDPLRRCVVVQVSNLVSLAPGGDAGQEKEKDFFPQACPPPPDDPPVPPPPPDDDQKTKIFIARLNQRATNHMDIDGPDPPDPDDLLRVLCVRLCVRCVSVFQPQRQHEYEYEASNDDPVNQVVRVVRRYWYKYWHDAVRRHVCPSGGPQQRDDDDPPADAQDWRWIDDVLKIWIWGRHPPDITIMIISRGGQPAKDWDFDDDPPDPTDTRIHHSSVSSNVNSVVSSVVVSVVLSSSQSSHDDPDPNVVVVSRSSSSSSVNSSSSRSNHSNCVPPVDNSSRSSVSNSQVSSPPSRDDPPPPDDD

Sequence (1050 aa):
MDAEEEQRRAGGLHHLLRPPPNPADHEGLQISDDMFGGSASSDDPFTGSEMDQSDDCAVPGEEEDSEEMGDEDEDGGGKADDGGWTANVAHFDPPCFSDGGKVGPVRDMAPDARPIDFFHTLVPESVLSAIVQQTNRYAHKYQLKNGRDEEWRNVDLAELKAFMAIFMYTSIVHGIFSEDITALWEVNEITYNPVMAGIMTQRRFQRILRYFHVVSSSGQQQSDSLRKIRPFLDAVQNSFRTEFKTAQTHVIHEPPLEEEPMIWSRRVERRRRKMKRFNLWARQCTATGFISQIHIRVKDKSDSLTHHEKGYAIARALCSDLVGSGRNHVVFCVPPHTSLRLFRELESHGVYGCGVVTDGMHTDCEGLPASVLAKPPAALRKYDSVIRTKGRYSAVLWNARHDPFRLVTNAFSPTARGKLVVKKSRRPDQELPCPEAVQAFQNHIKYIDKYNEKFAFYIISYKPSKTWQQLFWTVLSLAMNNAYVMYKLSPAYARSRLSRNDFGAELLQAMAGPYFQEPATQGEEMDAEEEQRRAGGLHHLLRPPPNPADHEGLQISDDMFGGSASSDDPFTGSEMDQSDDCAVPGEEEDSEEMGDEDEDGGGKADDGGWTANVAHFDPPCFSDGGKVGPVRDMAPDARPIDFFHTLVPESVLSAIVQQTNRYAHKYQLKNGRDEEWRNVDLAELKAFMAIFMYTSIVHGIFSEDITALWEVNEITYNPVMAGIMTQRRFQRILRYFHVVSSSGQQQSDSLRKIRPFLDAVQNSFRTEFKTAQTHVIHEPPLEEEPMIWSRRVERRRRKMKRFNLWARQCTATGFISQIHIRVKDKSDSLTHHEKGYAIARALCSDLVGSGRNHVVFCVPPHTSLRLFRELESHGVYGCGVVTDGMHTDCEGLPASVLAKPPAALRKYDSVIRTKGRYSAVLWNARHDPFRLVTNAFSPTARGKLVVKKSRRPDQELPCPEAVQAFQNHIKYIDKYNEKFAFYIISYKPSKTWQQLFWTVLSLAMNNAYVMYKLSPAYARSRLSRNDFGAELLQAMAGPYFQEPATQGEE

Radius of gyration: 31.78 Å; Cα contacts (8 Å, |Δi|>4): 1673; chains: 2; bounding box: 80×91×87 Å

Nearest PDB structures (foldseek):
  6x68-assembly1_C  TM=7.899E-01  e=2.811E-17  Trichoplusia ni
  4dm0-assembly1_A-2  TM=4.802E-01  e=2.568E-05  Escherichia coli
  1muh-assembly1_A-2  TM=4.205E-01  e=4.132E-05  Escherichia coli
  3ecp-assembly1_A-2  TM=4.266E-01  e=5.983E-05  Escherichia coli
  1mm8-assembly1_A-2  TM=3.686E-01  e=2.127E-04  Escherichia coli